Protein 5ZHH (pdb70)

Structure (mmCIF, N/CA/C/O backbone):
data_5ZHH
#
_entry.id   5ZHH
#
_cell.length_a   56.319
_cell.length_b   71.568
_cell.length_c   85.121
_cell.angle_alpha   111.860
_cell.angle_beta   101.420
_cell.angle_gamma   99.110
#
_symmetry.space_group_name_H-M   'P 1'
#
loop_
_entity.id
_entity.type
_entity.pdbx_description
1 polymer Inositol-1-monophosphatase
2 water water
#
loop_
_atom_site.group_PDB
_atom_site.id
_atom_site.type_symbol
_atom_site.label_atom_id
_atom_site.label_alt_id
_atom_site.label_comp_id
_atom_site.label_asym_id
_atom_site.label_entity_id
_atom_site.label_seq_id
_atom_site.pdbx_PDB_ins_code
_atom_site.Cartn_x
_atom_site.Cartn_y
_atom_site.Cartn_z
_atom_site.occupancy
_atom_site.B_iso_or_equiv
_atom_site.auth_seq_id
_atom_site.auth_comp_id
_atom_site.auth_asym_id
_atom_site.auth_atom_id
_atom_site.pdbx_PDB_model_num
ATOM 1 N N . THR A 1 2 ? -4.907 1.139 14.701 1.00 63.37 -1 THR A N 1
ATOM 2 C CA . THR A 1 2 ? -5.231 2.518 15.042 1.00 64.00 -1 THR A CA 1
ATOM 3 C C . THR A 1 2 ? -6.123 3.142 13.967 1.00 63.78 -1 THR A C 1
ATOM 4 O O . THR A 1 2 ? -7.295 3.441 14.228 1.00 65.16 -1 THR A O 1
ATOM 8 N N . ASN A 1 3 ? -5.575 3.404 12.781 1.00 63.54 0 ASN A N 1
ATOM 9 C CA . ASN A 1 3 ? -6.435 3.883 11.705 1.00 58.95 0 ASN A CA 1
ATOM 10 C C . ASN A 1 3 ? -7.513 2.848 11.410 1.00 48.49 0 ASN A C 1
ATOM 11 O O . ASN A 1 3 ? -8.711 3.147 11.463 1.00 41.67 0 ASN A O 1
ATOM 16 N N . LEU A 1 4 ? -7.101 1.595 11.200 1.00 42.23 1 LEU A N 1
ATOM 17 C CA . LEU A 1 4 ? -8.051 0.511 10.978 1.00 37.52 1 LEU A CA 1
ATOM 18 C C . LEU A 1 4 ? -8.800 0.163 12.257 1.00 35.43 1 LEU A C 1
ATOM 19 O O . LEU A 1 4 ? -9.947 -0.296 12.202 1.00 32.63 1 LEU A O 1
ATOM 24 N N . GLN A 1 5 ? -8.149 0.338 13.411 1.00 34.97 2 GLN A N 1
ATOM 25 C CA . GLN A 1 5 ? -8.801 0.062 14.687 1.00 32.07 2 GLN A CA 1
ATOM 26 C C . GLN A 1 5 ? -10.008 0.968 14.897 1.00 29.69 2 GLN A C 1
ATOM 27 O O . GLN A 1 5 ? -11.034 0.535 15.431 1.00 28.19 2 GLN A O 1
ATOM 33 N N . THR A 1 6 ? -9.905 2.231 14.479 1.00 30.87 3 THR A N 1
ATOM 34 C CA . THR A 1 6 ? -11.049 3.134 14.569 1.00 29.95 3 THR A CA 1
ATOM 35 C C . THR A 1 6 ? -12.206 2.637 13.709 1.00 31.12 3 THR A C 1
ATOM 36 O O . THR A 1 6 ? -13.362 2.636 14.152 1.00 29.81 3 THR A O 1
ATOM 40 N N . PHE A 1 7 ? -11.909 2.187 12.483 1.00 30.08 4 PHE A N 1
ATOM 41 C CA . PHE A 1 7 ? -12.946 1.611 11.635 1.00 28.74 4 PHE A CA 1
ATOM 42 C C . PHE A 1 7 ? -13.548 0.373 12.276 1.00 28.36 4 PHE A C 1
ATOM 43 O O . PHE A 1 7 ? -14.771 0.192 12.272 1.00 30.01 4 PHE A O 1
ATOM 51 N N . LEU A 1 8 ? -12.696 -0.482 12.844 1.00 27.37 5 LEU A N 1
ATOM 52 C CA . LEU A 1 8 ? -13.157 -1.726 13.449 1.00 25.67 5 LEU A CA 1
ATOM 53 C C . LEU A 1 8 ? -14.022 -1.468 14.679 1.00 26.64 5 LEU A C 1
ATOM 54 O O . LEU A 1 8 ? -15.005 -2.185 14.916 1.00 27.58 5 LEU A O 1
ATOM 59 N N . ASP A 1 9 ? -13.660 -0.464 15.484 1.00 27.82 6 ASP A N 1
ATOM 60 C CA . ASP A 1 9 ? -14.467 -0.113 16.649 1.00 27.60 6 ASP A CA 1
ATOM 61 C C . ASP A 1 9 ? -15.889 0.246 16.241 1.00 25.84 6 ASP A C 1
ATOM 62 O O . ASP A 1 9 ? -16.855 -0.167 16.889 1.00 27.34 6 ASP A O 1
ATOM 67 N N . ILE A 1 10 ? -16.033 1.057 15.189 1.00 26.79 7 ILE A N 1
ATOM 68 C CA . ILE A 1 10 ? -17.356 1.529 14.794 1.00 27.39 7 ILE A CA 1
ATOM 69 C C . ILE A 1 10 ? -18.152 0.411 14.131 1.00 27.22 7 ILE A C 1
ATOM 70 O O . ILE A 1 10 ? -19.361 0.269 14.358 1.00 28.62 7 ILE A O 1
ATOM 75 N N . ALA A 1 11 ? -17.497 -0.394 13.296 1.00 24.46 8 ALA A N 1
ATOM 76 C CA . ALA A 1 11 ? -18.194 -1.525 12.689 1.00 24.87 8 ALA A CA 1
ATOM 77 C C . ALA A 1 11 ? -18.686 -2.502 13.748 1.00 27.16 8 ALA A C 1
ATOM 78 O O . ALA A 1 11 ? -19.761 -3.097 13.599 1.00 27.04 8 ALA A O 1
ATOM 80 N N . THR A 1 12 ? -17.924 -2.670 14.829 1.00 26.71 9 THR A N 1
ATOM 81 C CA . THR A 1 12 ? -18.350 -3.566 15.899 1.00 25.92 9 THR A CA 1
ATOM 82 C C . THR A 1 12 ? -19.623 -3.052 16.562 1.00 27.61 9 THR A C 1
ATOM 83 O O . THR A 1 12 ? -20.584 -3.806 16.758 1.00 24.06 9 THR A O 1
ATOM 87 N N . GLU A 1 13 ? -19.657 -1.760 16.903 1.00 29.06 10 GLU A N 1
ATOM 88 C CA . GLU A 1 13 ? -20.851 -1.213 17.540 1.00 27.99 10 GLU A CA 1
ATOM 89 C C . GLU A 1 13 ? -22.038 -1.232 16.583 1.00 28.17 10 GLU A C 1
ATOM 90 O O . GLU A 1 13 ? -23.169 -1.509 16.995 1.00 27.50 10 GLU A O 1
ATOM 96 N N . ALA A 1 14 ? -21.797 -0.988 15.293 1.00 30.14 11 ALA A N 1
ATOM 97 C CA . ALA A 1 14 ? -22.884 -1.081 14.323 1.00 28.84 11 ALA A CA 1
ATOM 98 C C . ALA A 1 14 ? -23.427 -2.504 14.249 1.00 27.13 11 ALA A C 1
ATOM 99 O O . ALA A 1 14 ? -24.644 -2.711 14.191 1.00 27.36 11 ALA A O 1
ATOM 101 N N . ALA A 1 15 ? -22.539 -3.498 14.282 1.00 28.18 12 ALA A N 1
ATOM 102 C CA . ALA A 1 15 ? -22.972 -4.890 14.214 1.00 28.03 12 ALA A CA 1
ATOM 103 C C . ALA A 1 15 ? -23.753 -5.295 15.458 1.00 28.41 12 ALA A C 1
ATOM 104 O O . ALA A 1 15 ? -24.765 -6.002 15.361 1.00 28.66 12 ALA A O 1
ATOM 106 N N . LEU A 1 16 ? -23.287 -4.872 16.638 1.00 26.24 13 LEU A N 1
ATOM 107 C CA . LEU A 1 16 ? -23.979 -5.220 17.873 1.00 28.05 13 LEU A CA 1
ATOM 108 C C . LEU A 1 16 ? -25.330 -4.526 17.966 1.00 31.17 13 LEU A C 1
ATOM 109 O O . LEU A 1 16 ? -26.316 -5.132 18.403 1.00 31.25 13 LEU A O 1
ATOM 114 N N . ALA A 1 17 ? -25.393 -3.254 17.563 1.00 27.36 14 ALA A N 1
ATOM 115 C CA . ALA A 1 17 ? -26.661 -2.538 17.607 1.00 27.33 14 ALA A CA 1
ATOM 116 C C . ALA A 1 17 ? -27.668 -3.171 16.660 1.00 29.77 14 ALA A C 1
ATOM 117 O O . ALA A 1 17 ? -28.837 -3.370 17.021 1.00 30.89 14 ALA A O 1
ATOM 119 N N . ALA A 1 18 ? -27.226 -3.500 15.446 1.00 27.47 15 ALA A N 1
ATOM 120 C CA . ALA A 1 18 ? -28.107 -4.138 14.476 1.00 26.40 15 ALA A CA 1
ATOM 121 C C . ALA A 1 18 ? -28.492 -5.543 14.916 1.00 27.54 15 ALA A C 1
ATOM 122 O O . ALA A 1 18 ? -29.639 -5.962 14.727 1.00 32.37 15 ALA A O 1
ATOM 124 N N . GLY A 1 19 ? -27.549 -6.285 15.497 1.00 28.03 16 GLY A N 1
ATOM 125 C CA . GLY A 1 19 ? -27.871 -7.617 15.987 1.00 30.16 16 GLY A CA 1
ATOM 126 C C . GLY A 1 19 ? -28.963 -7.608 17.041 1.00 32.06 16 GLY A C 1
ATOM 127 O O . GLY A 1 19 ? -29.819 -8.497 17.073 1.00 32.78 16 GLY A O 1
ATOM 128 N N . ALA A 1 20 ? -28.954 -6.597 17.914 1.00 29.69 17 ALA A N 1
ATOM 129 C CA . ALA A 1 20 ? -29.993 -6.486 18.931 1.00 28.68 17 ALA A CA 1
ATOM 130 C C . ALA A 1 20 ? -31.360 -6.252 18.299 1.00 30.64 17 ALA A C 1
ATOM 131 O O . ALA A 1 20 ? -32.375 -6.767 18.783 1.00 35.01 17 ALA A O 1
ATOM 133 N N . VAL A 1 21 ? -31.410 -5.470 17.219 1.00 29.00 18 VAL A N 1
ATOM 134 C CA . VAL A 1 21 ? -32.666 -5.280 16.499 1.00 31.90 18 VAL A CA 1
ATOM 135 C C . VAL A 1 21 ? -33.160 -6.602 15.918 1.00 34.70 18 VAL A C 1
ATOM 136 O O . VAL A 1 21 ? -34.347 -6.936 16.024 1.00 34.90 18 VAL A O 1
ATOM 140 N N . LEU A 1 22 ? -32.263 -7.375 15.295 1.00 34.21 19 LEU A N 1
ATOM 141 C CA . LEU A 1 22 ? -32.665 -8.665 14.741 1.00 34.21 19 LEU A CA 1
ATOM 142 C C . LEU A 1 22 ? -33.166 -9.605 15.832 1.00 37.14 19 LEU A C 1
ATOM 143 O O . LEU A 1 22 ? -34.131 -10.351 15.622 1.00 37.81 19 LEU A O 1
ATOM 148 N N . GLN A 1 23 ? -32.514 -9.598 17.000 1.00 38.60 20 GLN A N 1
ATOM 149 C CA . GLN A 1 23 ? -32.981 -10.433 18.106 1.00 42.90 20 GLN A CA 1
ATOM 150 C C . GLN A 1 23 ? -34.347 -9.991 18.615 1.00 45.30 20 GLN A C 1
ATOM 151 O O . GLN A 1 23 ? -35.115 -10.816 19.120 1.00 46.31 20 GLN A O 1
ATOM 157 N N . GLY A 1 24 ? -34.626 -8.687 18.601 1.00 41.87 21 GLY A N 1
ATOM 158 C CA . GLY A 1 24 ? -35.950 -8.231 18.990 1.00 41.46 21 GLY A CA 1
ATOM 159 C C . GLY A 1 24 ? -37.047 -8.760 18.084 1.00 43.85 21 GLY A C 1
ATOM 160 O O . GLY A 1 24 ? -38.104 -9.185 18.554 1.00 46.37 21 GLY A O 1
ATOM 161 N N . TYR A 1 25 ? -36.813 -8.725 16.770 1.00 42.32 22 TYR A N 1
ATOM 162 C CA . TYR A 1 25 ? -37.801 -9.191 15.798 1.00 47.74 22 TYR A CA 1
ATOM 163 C C . TYR A 1 25 ? -37.976 -10.707 15.775 1.00 53.19 22 TYR A C 1
ATOM 164 O O . TYR A 1 25 ? -39.048 -11.194 15.397 1.00 55.35 22 TYR A O 1
ATOM 173 N N . LEU A 1 26 ? -36.954 -11.465 16.154 1.00 54.26 23 LEU A N 1
ATOM 174 C CA . LEU A 1 26 ? -36.963 -12.916 15.960 1.00 56.19 23 LEU A CA 1
ATOM 175 C C . LEU A 1 26 ? -38.008 -13.606 16.824 1.00 56.74 23 LEU A C 1
ATOM 176 O O . LEU A 1 26 ? -38.086 -13.367 18.035 1.00 58.79 23 LEU A O 1
ATOM 181 N N . VAL A 1 43 ? -39.671 -9.729 9.381 1.00 55.66 40 VAL A N 1
ATOM 182 C CA . VAL A 1 43 ? -38.668 -10.391 8.551 1.00 54.36 40 VAL A CA 1
ATOM 183 C C . VAL A 1 43 ? -38.232 -9.425 7.458 1.00 55.80 40 VAL A C 1
ATOM 184 O O . VAL A 1 43 ? -37.034 -9.160 7.288 1.00 55.32 40 VAL A O 1
ATOM 188 N N . THR A 1 44 ? -39.205 -8.914 6.699 1.00 57.21 41 THR A N 1
ATOM 189 C CA . THR A 1 44 ? -38.912 -7.808 5.795 1.00 56.59 41 THR A CA 1
ATOM 190 C C . THR A 1 44 ? -38.602 -6.549 6.594 1.00 53.68 41 THR A C 1
ATOM 191 O O . THR A 1 44 ? -37.639 -5.830 6.296 1.00 55.20 41 THR A O 1
ATOM 195 N N . ALA A 1 45 ? -39.395 -6.292 7.637 1.00 50.48 42 ALA A N 1
ATOM 196 C CA . ALA A 1 45 ? -39.127 -5.171 8.528 1.00 47.13 42 ALA A CA 1
ATOM 197 C C . ALA A 1 45 ? -37.826 -5.375 9.295 1.00 42.26 42 ALA A C 1
ATOM 198 O O . ALA A 1 45 ? -37.037 -4.436 9.439 1.00 43.30 42 ALA A O 1
ATOM 200 N N . ALA A 1 46 ? -37.582 -6.593 9.787 1.00 38.59 43 ALA A N 1
ATOM 201 C CA . ALA A 1 46 ? -36.368 -6.858 10.557 1.00 37.03 43 ALA A CA 1
ATOM 202 C C . ALA A 1 46 ? -35.123 -6.558 9.735 1.00 36.59 43 ALA A C 1
ATOM 203 O O . ALA A 1 46 ? -34.195 -5.887 10.205 1.00 36.70 43 ALA A O 1
ATOM 205 N N . ASP A 1 47 ? -35.100 -7.044 8.493 1.00 35.82 44 ASP A N 1
ATOM 206 C CA . ASP A 1 47 ? -33.990 -6.774 7.588 1.00 41.99 44 ASP A CA 1
ATOM 207 C C . ASP A 1 47 ? -33.828 -5.278 7.332 1.00 39.11 44 ASP A C 1
ATOM 208 O O . ASP A 1 47 ? -32.706 -4.754 7.302 1.00 34.24 44 ASP A O 1
ATOM 213 N N . LYS A 1 48 ? -34.938 -4.576 7.124 1.00 36.91 45 LYS A N 1
ATOM 214 C CA . LYS A 1 48 ? -34.875 -3.144 6.878 1.00 40.35 45 LYS A CA 1
ATOM 215 C C . LYS A 1 48 ? -34.516 -2.376 8.149 1.00 39.05 45 LYS A C 1
ATOM 216 O O . LYS A 1 48 ? -33.765 -1.399 8.094 1.00 37.57 45 LYS A O 1
ATOM 222 N N . ALA A 1 49 ? -35.024 -2.813 9.303 1.00 35.77 46 ALA A N 1
ATOM 223 C CA . ALA A 1 49 ? -34.705 -2.133 10.554 1.00 33.23 46 ALA A CA 1
ATOM 224 C C . ALA A 1 49 ? -33.229 -2.288 10.899 1.00 34.99 46 ALA A C 1
ATOM 225 O O . ALA A 1 49 ? -32.604 -1.362 11.431 1.00 32.97 46 ALA A O 1
ATOM 227 N N . SER A 1 50 ? -32.658 -3.457 10.609 1.00 33.86 47 SER A N 1
ATOM 228 C CA . SER A 1 50 ? -31.235 -3.666 10.850 1.00 31.87 47 SER A CA 1
ATOM 229 C C . SER A 1 50 ? -30.395 -2.746 9.974 1.00 30.93 47 SER A C 1
ATOM 230 O O . SER A 1 50 ? -29.450 -2.110 10.455 1.00 34.05 47 SER A O 1
ATOM 233 N N . GLU A 1 51 ? -30.751 -2.637 8.693 1.00 31.09 48 GLU A N 1
ATOM 234 C CA . GLU A 1 51 ? -29.997 -1.790 7.770 1.00 35.47 48 GLU A CA 1
ATOM 235 C C . GLU A 1 51 ? -30.022 -0.327 8.201 1.00 35.23 48 GLU A C 1
ATOM 236 O O . GLU A 1 51 ? -28.996 0.360 8.139 1.00 35.15 48 GLU A O 1
ATOM 242 N N . ALA A 1 52 ? -31.188 0.172 8.623 1.00 34.48 49 ALA A N 1
ATOM 243 C CA . ALA A 1 52 ? -31.280 1.563 9.062 1.00 36.02 49 ALA A CA 1
ATOM 244 C C . ALA A 1 52 ? -30.346 1.837 10.235 1.00 33.98 49 ALA A C 1
ATOM 245 O O . ALA A 1 52 ? -29.696 2.887 10.288 1.00 35.86 49 ALA A O 1
ATOM 247 N N . VAL A 1 53 ? -30.263 0.898 11.181 1.00 30.07 50 VAL A N 1
ATOM 248 C CA . VAL A 1 53 ? -29.362 1.051 12.322 1.00 33.12 50 VAL A CA 1
ATOM 249 C C . VAL A 1 53 ? -27.908 1.081 11.860 1.00 33.15 50 VAL A C 1
ATOM 250 O O . VAL A 1 53 ? -27.115 1.916 12.311 1.00 32.93 50 VAL A O 1
ATOM 254 N N . VAL A 1 54 ? -27.530 0.157 10.970 1.00 29.20 51 VAL A N 1
ATOM 255 C CA . VAL A 1 54 ? -26.149 0.112 10.486 1.00 29.45 51 VAL A CA 1
ATOM 256 C C . VAL A 1 54 ? -25.801 1.392 9.736 1.00 29.03 51 VAL A C 1
ATOM 257 O O . VAL A 1 54 ? -24.753 2.006 9.970 1.00 34.45 51 VAL A O 1
ATOM 261 N N . LEU A 1 55 ? -26.670 1.806 8.814 1.00 26.49 52 LEU A N 1
ATOM 262 C CA . LEU A 1 55 ? -26.378 2.980 7.998 1.00 31.07 52 LEU A CA 1
ATOM 263 C C . LEU A 1 55 ? -26.239 4.225 8.861 1.00 34.43 52 LEU A C 1
ATOM 264 O O . LEU A 1 55 ? -25.308 5.013 8.684 1.00 37.71 52 LEU A O 1
ATOM 269 N N . GLU A 1 56 ? -27.142 4.403 9.824 1.00 34.26 53 GLU A N 1
ATOM 270 C CA . GLU A 1 56 ? -27.085 5.599 10.655 1.00 35.21 53 GLU A CA 1
ATOM 271 C C . GLU A 1 56 ? -25.751 5.697 11.384 1.00 34.29 53 GLU A C 1
ATOM 272 O O . GLU A 1 56 ? -25.140 6.770 11.430 1.00 38.12 53 GLU A O 1
ATOM 278 N N . ILE A 1 57 ? -25.267 4.578 11.930 1.00 29.60 54 ILE A N 1
ATOM 279 C CA . ILE A 1 57 ? -24.015 4.596 12.680 1.00 31.90 54 ILE A CA 1
ATOM 280 C C . ILE A 1 57 ? -22.838 4.878 11.754 1.00 31.80 54 ILE A C 1
ATOM 281 O O . ILE A 1 57 ? -22.009 5.755 12.029 1.00 28.88 54 ILE A O 1
ATOM 286 N N . ILE A 1 58 ? -22.763 4.168 10.626 1.00 33.48 55 ILE A N 1
ATOM 287 C CA . ILE A 1 58 ? -21.607 4.313 9.750 1.00 33.28 55 ILE A CA 1
ATOM 288 C C . ILE A 1 58 ? -21.543 5.716 9.166 1.00 32.88 55 ILE A C 1
ATOM 289 O O . ILE A 1 58 ? -20.468 6.323 9.099 1.00 36.38 55 ILE A O 1
ATOM 294 N N . ARG A 1 59 ? -22.684 6.258 8.727 1.00 34.23 56 ARG A N 1
ATOM 295 C CA . ARG A 1 59 ? -22.650 7.575 8.096 1.00 41.32 56 ARG A CA 1
ATOM 296 C C . ARG A 1 59 ? -22.415 8.683 9.116 1.00 38.67 56 ARG A C 1
ATOM 297 O O . ARG A 1 59 ? -21.853 9.724 8.767 1.00 38.38 56 ARG A O 1
ATOM 305 N N . ARG A 1 60 ? -22.822 8.482 10.374 1.00 36.53 57 ARG A N 1
ATOM 306 C CA . ARG A 1 60 ? -22.574 9.505 11.391 1.00 38.48 57 ARG A CA 1
ATOM 307 C C . ARG A 1 60 ? -21.097 9.575 11.764 1.00 37.72 57 ARG A C 1
ATOM 308 O O . ARG A 1 60 ? -20.558 10.667 11.982 1.00 36.87 57 ARG A O 1
ATOM 316 N N . HIS A 1 61 ? -20.428 8.425 11.853 1.00 35.68 58 HIS A N 1
ATOM 317 C CA . HIS A 1 61 ? -19.010 8.430 12.189 1.00 33.81 58 HIS A CA 1
ATOM 318 C C . HIS A 1 61 ? -18.135 8.714 10.974 1.00 36.61 58 HIS A C 1
ATOM 319 O O . HIS A 1 61 ? -17.104 9.385 11.107 1.00 36.13 58 HIS A O 1
ATOM 326 N N . PHE A 1 62 ? -18.530 8.239 9.792 1.00 35.76 59 PHE A N 1
ATOM 327 C CA . PHE A 1 62 ? -17.728 8.369 8.574 1.00 37.91 59 PHE A CA 1
ATOM 328 C C . PHE A 1 62 ? -18.587 8.959 7.458 1.00 39.39 59 PHE A C 1
ATOM 329 O O . PHE A 1 62 ? -18.905 8.285 6.471 1.00 38.08 59 PHE A O 1
ATOM 337 N N . PRO A 1 63 ? -18.927 10.246 7.555 1.00 43.05 60 PRO A N 1
ATOM 338 C CA . PRO A 1 63 ? -19.833 10.843 6.553 1.00 43.43 60 PRO A CA 1
ATOM 339 C C . PRO A 1 63 ? -19.287 10.852 5.136 1.00 43.70 60 PRO A C 1
ATOM 340 O O . PRO A 1 63 ? -20.083 10.923 4.192 1.00 40.73 60 PRO A O 1
ATOM 344 N N . GLN A 1 64 ? -17.969 10.788 4.952 1.00 46.46 61 GLN A N 1
ATOM 345 C CA . GLN A 1 64 ? -17.368 10.835 3.623 1.00 50.27 61 GLN A CA 1
ATOM 346 C C . GLN A 1 64 ? -17.187 9.460 2.990 1.00 46.83 61 GLN A C 1
ATOM 347 O O . GLN A 1 64 ? -16.763 9.380 1.832 1.00 45.03 61 GLN A O 1
ATOM 353 N N . HIS A 1 65 ? -17.479 8.382 3.711 1.00 43.05 62 HIS A N 1
ATOM 354 C CA . HIS A 1 65 ? -17.334 7.053 3.139 1.00 40.57 62 HIS A CA 1
ATOM 355 C C . HIS A 1 65 ? -18.548 6.705 2.278 1.00 38.66 62 HIS A C 1
ATOM 356 O O . HIS A 1 65 ? -19.639 7.253 2.449 1.00 40.10 62 HIS A O 1
ATOM 363 N N . SER A 1 66 ? -18.354 5.761 1.361 1.00 34.37 63 SER A N 1
ATOM 364 C CA . SER A 1 66 ? -19.434 5.269 0.516 1.00 36.37 63 SER A CA 1
ATOM 365 C C . SER A 1 66 ? -19.928 3.924 1.038 1.00 36.59 63 SER A C 1
ATOM 366 O O . SER A 1 66 ? -19.207 3.198 1.728 1.00 37.21 63 SER A O 1
ATOM 369 N N . ILE A 1 67 ? -21.182 3.608 0.710 1.00 36.52 64 ILE A N 1
ATOM 370 C CA . ILE A 1 67 ? -21.853 2.401 1.185 1.00 37.24 64 ILE A CA 1
ATOM 371 C C . ILE A 1 67 ? -22.310 1.553 0.005 1.00 38.56 64 ILE A C 1
ATOM 372 O O . ILE A 1 67 ? -22.826 2.083 -0.986 1.00 35.91 64 ILE A O 1
ATOM 377 N N . LEU A 1 68 ? -22.085 0.241 0.099 1.00 37.00 65 LEU A N 1
ATOM 378 C CA . LEU A 1 68 ? -22.665 -0.746 -0.808 1.00 41.70 65 LEU A CA 1
ATOM 379 C C . LEU A 1 68 ? -23.580 -1.682 -0.022 1.00 46.25 65 LEU A C 1
ATOM 380 O O . LEU A 1 68 ? -23.142 -2.308 0.951 1.00 41.88 65 LEU A O 1
ATOM 385 N N . ALA A 1 69 ? -24.836 -1.802 -0.455 1.00 48.13 66 ALA A N 1
ATOM 386 C CA . ALA A 1 69 ? -25.771 -2.730 0.171 1.00 51.39 66 ALA A CA 1
ATOM 387 C C . ALA A 1 69 ? -26.827 -3.139 -0.845 1.00 54.24 66 ALA A C 1
ATOM 388 O O . ALA A 1 69 ? -27.086 -2.428 -1.819 1.00 55.07 66 ALA A O 1
ATOM 390 N N . GLU A 1 70 ? -27.444 -4.298 -0.605 1.00 56.13 67 GLU A N 1
ATOM 391 C CA . GLU A 1 70 ? -28.427 -4.816 -1.553 1.00 59.81 67 GLU A CA 1
ATOM 392 C C . GLU A 1 70 ? -29.665 -3.928 -1.618 1.00 63.12 67 GLU A C 1
ATOM 393 O O . GLU A 1 70 ? -30.107 -3.545 -2.708 1.00 64.31 67 GLU A O 1
ATOM 399 N N . GLU A 1 71 ? -30.242 -3.593 -0.464 1.00 64.18 68 GLU A N 1
ATOM 400 C CA . GLU A 1 71 ? -31.517 -2.881 -0.450 1.00 67.84 68 GLU A CA 1
ATOM 401 C C . GLU A 1 71 ? -31.332 -1.389 -0.710 1.00 66.34 68 GLU A C 1
ATOM 402 O O . GLU A 1 71 ? -31.904 -0.835 -1.656 1.00 65.60 68 GLU A O 1
ATOM 408 N N . SER A 1 72 ? -30.529 -0.723 0.121 1.00 65.75 69 SER A N 1
ATOM 409 C CA . SER A 1 72 ? -30.288 0.704 -0.052 1.00 65.63 69 SER A CA 1
ATOM 410 C C . SER A 1 72 ? -29.479 1.015 -1.302 1.00 64.30 69 SER A C 1
ATOM 411 O O . SER A 1 72 ? -29.428 2.179 -1.712 1.00 66.18 69 SER A O 1
ATOM 414 N N . GLY A 1 73 ? -28.857 0.013 -1.915 1.00 62.71 70 GLY A N 1
ATOM 415 C CA . GLY A 1 73 ? -28.152 0.214 -3.163 1.00 61.73 70 GLY A CA 1
ATOM 416 C C . GLY A 1 73 ? -26.774 0.818 -3.002 1.00 61.01 70 GLY A C 1
ATOM 417 O O . GLY A 1 73 ? -26.037 0.490 -2.066 1.00 59.41 70 GLY A O 1
ATOM 418 N N . LYS A 1 74 ? -26.420 1.712 -3.920 1.00 61.66 71 LYS A N 1
ATOM 419 C CA . LYS A 1 74 ? -25.105 2.334 -3.951 1.00 62.24 71 LYS A CA 1
ATOM 420 C C . LYS A 1 74 ? -25.213 3.760 -3.435 1.00 62.68 71 LYS A C 1
ATOM 421 O O . LYS A 1 74 ? -25.911 4.588 -4.027 1.00 64.85 71 LYS A O 1
ATOM 427 N N . LEU A 1 75 ? -24.510 4.042 -2.349 1.00 59.84 72 LEU A N 1
ATOM 428 C CA . LEU A 1 75 ? -24.533 5.339 -1.690 1.00 60.52 72 LEU A CA 1
ATOM 429 C C . LEU A 1 75 ? -23.164 5.991 -1.810 1.00 58.49 72 LEU A C 1
ATOM 430 O O . LEU A 1 75 ? -22.171 5.459 -1.300 1.00 54.49 72 LEU A O 1
ATOM 435 N N . GLY A 1 76 ? -23.121 7.157 -2.443 1.00 57.81 73 GLY A N 1
ATOM 436 C CA . GLY A 1 76 ? -21.865 7.804 -2.744 1.00 57.16 73 GLY A CA 1
ATOM 437 C C . GLY A 1 76 ? -21.180 7.125 -3.910 1.00 55.91 73 GLY A C 1
ATOM 438 O O . GLY A 1 76 ? -21.578 6.055 -4.376 1.00 51.69 73 GLY A O 1
ATOM 439 N N . ASN A 1 77 ? -20.129 7.775 -4.402 1.00 58.67 74 ASN A N 1
ATOM 440 C CA . ASN A 1 77 ? -19.393 7.232 -5.534 1.00 59.38 74 ASN A CA 1
ATOM 441 C C . ASN A 1 77 ? -18.776 5.892 -5.155 1.00 55.34 74 ASN A C 1
ATOM 442 O O . ASN A 1 77 ? -18.157 5.751 -4.094 1.00 50.80 74 ASN A O 1
ATOM 447 N N . GLN A 1 78 ? -18.975 4.895 -6.014 1.00 52.95 75 GLN A N 1
ATOM 448 C CA . GLN A 1 78 ? -18.547 3.543 -5.691 1.00 50.63 75 GLN A CA 1
ATOM 449 C C . GLN A 1 78 ? -17.063 3.309 -5.939 1.00 48.71 75 GLN A C 1
ATOM 450 O O . GLN A 1 78 ? -16.561 2.238 -5.586 1.00 47.57 75 GLN A O 1
ATOM 456 N N . ASP A 1 79 ? -16.354 4.275 -6.524 1.00 47.33 76 ASP A N 1
ATOM 457 C CA . ASP A 1 79 ? -14.903 4.222 -6.632 1.00 48.33 76 ASP A CA 1
ATOM 458 C C . ASP A 1 79 ? -14.209 4.946 -5.483 1.00 47.07 76 ASP A C 1
ATOM 459 O O . ASP A 1 79 ? -12.989 5.136 -5.532 1.00 45.38 76 ASP A O 1
ATOM 464 N N . ASN A 1 80 ? -14.969 5.358 -4.466 1.00 46.33 77 ASN A N 1
ATOM 465 C CA . ASN A 1 80 ? -14.417 5.988 -3.273 1.00 47.46 77 ASN A CA 1
ATOM 466 C C . ASN A 1 80 ? -13.329 5.114 -2.665 1.00 44.95 77 ASN A C 1
ATOM 467 O O . ASN A 1 80 ? -13.372 3.883 -2.744 1.00 43.31 77 ASN A O 1
ATOM 472 N N . GLU A 1 81 ? -12.341 5.767 -2.052 1.00 44.23 78 GLU A N 1
ATOM 473 C CA . GLU A 1 81 ? -11.316 5.026 -1.330 1.00 42.55 78 GLU A CA 1
ATOM 474 C C . GLU A 1 81 ? -11.939 4.122 -0.272 1.00 39.30 78 GLU A C 1
ATOM 475 O O . GLU A 1 81 ? -11.480 2.995 -0.062 1.00 39.88 78 GLU A O 1
ATOM 481 N N . TYR A 1 82 ? -12.994 4.591 0.391 1.00 40.41 79 TYR A N 1
ATOM 482 C CA . TYR A 1 82 ? -13.656 3.840 1.451 1.00 36.98 79 TYR A CA 1
ATOM 483 C C . TYR A 1 82 ? -15.047 3.428 0.994 1.00 34.22 79 TYR A C 1
ATOM 484 O O . TYR A 1 82 ? -15.882 4.284 0.679 1.00 34.17 79 TYR A O 1
ATOM 493 N N . LEU A 1 83 ? -15.295 2.122 0.971 1.00 32.89 80 LEU A N 1
ATOM 494 C CA . LEU A 1 83 ? -16.578 1.574 0.548 1.00 31.97 80 LEU A CA 1
ATOM 495 C C . LEU A 1 83 ? -16.968 0.477 1.522 1.00 29.85 80 LEU A C 1
ATOM 496 O O . LEU A 1 83 ? -16.276 -0.542 1.616 1.00 30.80 80 LEU A O 1
ATOM 501 N N . TRP A 1 84 ? -18.078 0.678 2.231 1.00 29.67 81 TRP A N 1
ATOM 502 C CA . TRP A 1 84 ? -18.580 -0.304 3.183 1.00 29.97 81 TRP A CA 1
ATOM 503 C C . TRP A 1 84 ? -19.526 -1.256 2.464 1.00 32.08 81 TRP A C 1
ATOM 504 O O . TRP A 1 84 ? -20.435 -0.818 1.751 1.00 34.58 81 TRP A O 1
ATOM 515 N N . ALA A 1 85 ? -19.291 -2.552 2.627 1.00 30.07 82 ALA A N 1
ATOM 516 C CA . ALA A 1 85 ? -20.133 -3.597 2.051 1.00 30.22 82 ALA A CA 1
ATOM 517 C C . ALA A 1 85 ? -20.940 -4.202 3.194 1.00 29.94 82 ALA A C 1
ATOM 518 O O . ALA A 1 85 ? -20.385 -4.914 4.042 1.00 30.31 82 ALA A O 1
ATOM 520 N N . ILE A 1 86 ? -22.240 -3.904 3.217 1.00 28.41 83 ILE A N 1
ATOM 521 C CA . ILE A 1 86 ? -23.115 -4.161 4.361 1.00 32.08 83 ILE A CA 1
ATOM 522 C C . ILE A 1 86 ? -24.140 -5.224 3.985 1.00 28.84 83 ILE A C 1
ATOM 523 O O . ILE A 1 86 ? -24.872 -5.058 3.003 1.00 30.55 83 ILE A O 1
ATOM 528 N N . ASP A 1 87 ? -24.227 -6.291 4.782 1.00 29.91 84 ASP A N 1
ATOM 529 C CA . ASP A 1 87 ? -25.412 -7.145 4.749 1.00 31.19 84 ASP A CA 1
ATOM 530 C C . ASP A 1 87 ? -26.124 -7.037 6.089 1.00 28.04 84 ASP A C 1
ATOM 531 O O . ASP A 1 87 ? -25.626 -7.572 7.095 1.00 26.83 84 ASP A O 1
ATOM 536 N N . PRO A 1 88 ? -27.277 -6.364 6.160 1.00 24.45 85 PRO A N 1
ATOM 537 C CA . PRO A 1 88 ? -27.963 -6.224 7.452 1.00 27.90 85 PRO A CA 1
ATOM 538 C C . PRO A 1 88 ? -28.554 -7.526 7.960 1.00 28.73 85 PRO A C 1
ATOM 539 O O . PRO A 1 88 ? -28.912 -7.604 9.141 1.00 28.20 85 PRO A O 1
ATOM 543 N N . LEU A 1 89 ? -28.689 -8.538 7.100 1.00 28.53 86 LEU A N 1
ATOM 544 C CA . LEU A 1 89 ? -29.244 -9.827 7.514 1.00 29.20 86 LEU A CA 1
ATOM 545 C C . LEU A 1 89 ? -28.829 -10.854 6.454 1.00 28.67 86 LEU A C 1
ATOM 546 O O . LEU A 1 89 ? -29.543 -11.069 5.475 1.00 28.33 86 LEU A O 1
ATOM 551 N N . ASP A 1 90 ? -27.668 -11.468 6.663 1.00 26.87 87 ASP A N 1
ATOM 552 C CA . ASP A 1 90 ? -27.245 -12.581 5.822 1.00 30.52 87 ASP A CA 1
ATOM 553 C C . ASP A 1 90 ? -27.888 -13.855 6.350 1.00 30.65 87 ASP A C 1
ATOM 554 O O . ASP A 1 90 ? -27.897 -14.091 7.561 1.00 32.77 87 ASP A O 1
ATOM 559 N N . GLY A 1 91 ? -28.454 -14.656 5.454 1.00 28.34 88 GLY A N 1
ATOM 560 C CA . GLY A 1 91 ? -29.183 -15.840 5.865 1.00 26.69 88 GLY A CA 1
ATOM 561 C C . GLY A 1 91 ? -30.670 -15.567 5.989 1.00 28.43 88 GLY A C 1
ATOM 562 O O . GLY A 1 91 ? -31.297 -15.956 6.976 1.00 30.39 88 GLY A O 1
ATOM 563 N N . THR A 1 92 ? -31.247 -14.890 4.993 1.00 33.09 89 THR A N 1
ATOM 564 C CA . THR A 1 92 ? -32.638 -14.459 5.105 1.00 35.59 89 THR A CA 1
ATOM 565 C C . THR A 1 92 ? -33.596 -15.645 5.127 1.00 31.17 89 THR A C 1
ATOM 566 O O . THR A 1 92 ? -34.580 -15.628 5.870 1.00 28.90 89 THR A O 1
ATOM 570 N N . THR A 1 93 ? -33.346 -16.669 4.301 1.00 31.61 90 THR A N 1
ATOM 571 C CA . THR A 1 93 ? -34.175 -17.872 4.341 1.00 31.21 90 THR A CA 1
ATOM 572 C C . THR A 1 93 ? -34.136 -18.517 5.722 1.00 29.36 90 THR A C 1
ATOM 573 O O . THR A 1 93 ? -35.181 -18.869 6.287 1.00 28.50 90 THR A O 1
ATOM 577 N N . ASN A 1 94 ? -32.931 -18.670 6.287 1.00 27.32 91 ASN A N 1
ATOM 578 C CA . ASN A 1 94 ? -32.785 -19.186 7.648 1.00 27.18 91 ASN A CA 1
ATOM 579 C C . ASN A 1 94 ? -33.564 -18.338 8.646 1.00 29.34 91 ASN A C 1
ATOM 580 O O . ASN A 1 94 ? -34.267 -18.866 9.516 1.00 29.68 91 ASN A O 1
ATOM 585 N N . TYR A 1 95 ? -33.418 -17.016 8.555 1.00 30.35 92 TYR A N 1
ATOM 586 C CA . TYR A 1 95 ? -34.088 -16.133 9.504 1.00 30.55 92 TYR A CA 1
ATOM 587 C C . TYR A 1 95 ? -35.598 -16.303 9.439 1.00 29.51 92 TYR A C 1
ATOM 588 O O . TYR A 1 95 ? -36.263 -16.397 10.477 1.00 29.47 92 TYR A O 1
ATOM 597 N N . ALA A 1 96 ? -36.152 -16.373 8.224 1.00 29.52 93 ALA A N 1
ATOM 598 C CA . ALA A 1 96 ? -37.592 -16.554 8.064 1.00 32.10 93 ALA A CA 1
ATOM 599 C C . ALA A 1 96 ? -38.079 -17.842 8.720 1.00 33.69 93 ALA A C 1
ATOM 600 O O . ALA A 1 96 ? -39.220 -17.905 9.192 1.00 34.61 93 ALA A O 1
ATOM 602 N N . HIS A 1 97 ? -37.240 -18.874 8.758 1.00 31.66 94 HIS A N 1
ATOM 603 C CA . HIS A 1 97 ? -37.589 -20.146 9.377 1.00 31.92 94 HIS A CA 1
ATOM 604 C C . HIS A 1 97 ? -37.098 -20.256 10.817 1.00 30.95 94 HIS A C 1
ATOM 605 O O . HIS A 1 97 ? -37.320 -21.289 11.458 1.00 28.35 94 HIS A O 1
ATOM 612 N N . GLN A 1 98 ? -36.445 -19.213 11.339 1.00 31.50 95 GLN A N 1
ATOM 613 C CA . GLN A 1 98 ? -35.728 -19.270 12.617 1.00 34.79 95 GLN A CA 1
ATOM 614 C C . GLN A 1 98 ? -34.691 -20.383 12.641 1.00 31.96 95 GLN A C 1
ATOM 615 O O . GLN A 1 98 ? -34.387 -20.929 13.701 1.00 32.75 95 GLN A O 1
ATOM 621 N N . TYR A 1 99 ? -34.148 -20.730 11.482 1.00 27.53 96 TYR A N 1
ATOM 622 C CA . TYR A 1 99 ? -33.018 -21.646 11.443 1.00 28.77 96 TYR A CA 1
ATOM 623 C C . TYR A 1 99 ? -31.805 -20.884 11.957 1.00 32.70 96 TYR A C 1
ATOM 624 O O . TYR A 1 99 ? -31.501 -19.803 11.434 1.00 31.81 96 TYR A O 1
ATOM 633 N N . PRO A 1 100 ? -31.119 -21.370 12.969 1.00 37.31 97 PRO A N 1
ATOM 634 C CA . PRO A 1 100 ? -30.111 -20.555 13.685 1.00 38.99 97 PRO A CA 1
ATOM 635 C C . PRO A 1 100 ? -28.773 -20.461 12.959 1.00 37.09 97 PRO A C 1
ATOM 636 O O . PRO A 1 100 ? -27.752 -20.999 13.390 1.00 38.83 97 PRO A O 1
ATOM 640 N N . ALA A 1 101 ? -28.768 -19.764 11.813 1.00 31.93 98 ALA A N 1
ATOM 641 C CA . ALA A 1 101 ? -27.533 -19.467 11.079 1.00 29.32 98 ALA A CA 1
ATOM 642 C C . ALA A 1 101 ? -27.800 -18.209 10.248 1.00 26.79 98 ALA A C 1
ATOM 643 O O . ALA A 1 101 ? -28.087 -18.262 9.049 1.00 27.19 98 ALA A O 1
ATOM 645 N N . PHE A 1 102 ? -27.738 -17.059 10.917 1.00 25.18 99 PHE A N 1
ATOM 646 C CA . PHE A 1 102 ? -27.882 -15.770 10.259 1.00 27.02 99 PHE A CA 1
ATOM 647 C C . PHE A 1 102 ? -27.072 -14.751 11.049 1.00 27.45 99 PHE A C 1
ATOM 648 O O . PHE A 1 102 ? -26.730 -14.974 12.214 1.00 27.56 99 PHE A O 1
ATOM 656 N N . CYS A 1 103 ? -26.765 -13.628 10.406 1.00 26.09 100 CYS A N 1
ATOM 657 C CA . CYS A 1 103 ? -25.840 -12.680 11.006 1.00 24.91 100 CYS A CA 1
ATOM 658 C C . CYS A 1 103 ? -25.953 -11.337 10.305 1.00 24.77 100 CYS A C 1
ATOM 659 O O . CYS A 1 103 ? -26.582 -11.208 9.254 1.00 26.76 100 CYS A O 1
ATOM 662 N N . VAL A 1 104 ? -25.323 -10.337 10.918 1.00 23.15 101 VAL A N 1
ATOM 663 C CA . VAL A 1 104 ? -25.038 -9.052 10.295 1.00 24.40 101 VAL A CA 1
ATOM 664 C C . VAL A 1 104 ? -23.589 -9.102 9.839 1.00 26.09 101 VAL A C 1
ATOM 665 O O . VAL A 1 104 ? -22.717 -9.562 10.589 1.00 26.43 101 VAL A O 1
ATOM 669 N N . SER A 1 105 ? -23.326 -8.666 8.606 1.00 26.39 102 SER A N 1
ATOM 670 C CA . SER A 1 105 ? -21.972 -8.644 8.058 1.00 25.73 102 SER A CA 1
ATOM 671 C C . SER A 1 105 ? -21.643 -7.214 7.657 1.00 27.89 102 SER A C 1
ATOM 672 O O . SER A 1 105 ? -22.376 -6.608 6.870 1.00 29.59 102 SER A O 1
ATOM 675 N N . ILE A 1 106 ? -20.544 -6.680 8.194 1.00 26.02 103 ILE A N 1
ATOM 676 C CA . ILE A 1 106 ? -20.119 -5.304 7.940 1.00 25.13 103 ILE A CA 1
ATOM 677 C C . ILE A 1 106 ? -18.651 -5.335 7.539 1.00 25.43 103 ILE A C 1
ATOM 678 O O . ILE A 1 106 ? -17.779 -5.578 8.382 1.00 26.79 103 ILE A O 1
ATOM 683 N N . GLY A 1 107 ? -18.369 -5.081 6.267 1.00 27.06 104 GLY A N 1
ATOM 684 C CA . GLY A 1 107 ? -17.010 -5.095 5.765 1.00 24.12 104 GLY A CA 1
ATOM 685 C C . GLY A 1 107 ? -16.652 -3.761 5.144 1.00 27.95 104 GLY A C 1
ATOM 686 O O . GLY A 1 107 ? -17.511 -3.054 4.613 1.00 31.32 104 GLY A O 1
ATOM 687 N N . LEU A 1 108 ? -15.373 -3.413 5.223 1.00 25.33 105 LEU A N 1
ATOM 688 C CA . LEU A 1 108 ? -14.877 -2.179 4.633 1.00 26.81 105 LEU A CA 1
ATOM 689 C C . LEU A 1 108 ? -13.856 -2.530 3.566 1.00 30.30 105 LEU A C 1
ATOM 690 O O . LEU A 1 108 ? -12.875 -3.229 3.848 1.00 28.45 105 LEU A O 1
ATOM 695 N N . LEU A 1 109 ? -14.095 -2.041 2.349 1.00 30.92 106 LEU A N 1
ATOM 696 C CA . LEU A 1 109 ? -13.143 -2.108 1.250 1.00 34.41 106 LEU A CA 1
ATOM 697 C C . LEU A 1 109 ? -12.356 -0.804 1.201 1.00 36.77 106 LEU A C 1
ATOM 698 O O . LEU A 1 109 ? -12.945 0.284 1.166 1.00 34.91 106 LEU A O 1
ATOM 703 N N . ILE A 1 110 ? -11.034 -0.911 1.223 1.00 37.48 107 ILE A N 1
ATOM 704 C CA . ILE A 1 110 ? -10.151 0.233 1.039 1.00 37.70 107 ILE A CA 1
ATOM 705 C C . ILE A 1 110 ? -9.475 0.061 -0.315 1.00 40.57 107 ILE A C 1
ATOM 706 O O . ILE A 1 110 ? -8.706 -0.890 -0.523 1.00 35.80 107 ILE A O 1
ATOM 711 N N . ASN A 1 111 ? -9.795 0.962 -1.246 1.00 42.10 108 ASN A N 1
ATOM 712 C CA . ASN A 1 111 ? -9.350 0.853 -2.632 1.00 42.91 108 ASN A CA 1
ATOM 713 C C . ASN A 1 111 ? -9.724 -0.513 -3.203 1.00 41.92 108 ASN A C 1
ATOM 714 O O . ASN A 1 111 ? -8.946 -1.152 -3.915 1.00 40.07 108 ASN A O 1
ATOM 719 N N . GLY A 1 112 ? -10.942 -0.957 -2.888 1.00 39.05 109 GLY A N 1
ATOM 720 C CA . GLY A 1 112 ? -11.478 -2.207 -3.388 1.00 39.23 109 GLY A CA 1
ATOM 721 C C . GLY A 1 112 ? -10.954 -3.471 -2.749 1.00 37.85 109 GLY A C 1
ATOM 722 O O . GLY A 1 112 ? -11.220 -4.561 -3.261 1.00 36.48 109 GLY A O 1
ATOM 723 N N . VAL A 1 113 ? -10.220 -3.367 -1.631 1.00 36.73 110 VAL A N 1
ATOM 724 C CA . VAL A 1 113 ? -9.612 -4.511 -0.970 1.00 38.47 110 VAL A CA 1
ATOM 725 C C . VAL A 1 113 ? -10.224 -4.651 0.410 1.00 36.87 110 VAL A C 1
ATOM 726 O O . VAL A 1 113 ? -10.279 -3.675 1.160 1.00 38.71 110 VAL A O 1
ATOM 730 N N . PRO A 1 114 ? -10.695 -5.842 0.799 1.00 33.40 111 PRO A N 1
ATOM 731 C CA . PRO A 1 114 ? -11.243 -6.023 2.153 1.00 32.20 111 PRO A CA 1
ATOM 732 C C . PRO A 1 114 ? -10.183 -5.794 3.223 1.00 31.28 111 PRO A C 1
ATOM 733 O O . PRO A 1 114 ? -9.120 -6.417 3.211 1.00 31.49 111 PRO A O 1
ATOM 737 N N . GLN A 1 115 ? -10.479 -4.891 4.160 1.00 30.27 112 GLN A N 1
ATOM 738 C CA . GLN A 1 115 ? -9.520 -4.536 5.202 1.00 29.73 112 GLN A CA 1
ATOM 739 C C . GLN A 1 115 ? -10.090 -4.530 6.611 1.00 31.11 112 GLN A C 1
ATOM 740 O O . GLN A 1 115 ? -9.304 -4.605 7.567 1.00 30.55 112 GLN A O 1
ATOM 746 N N . VAL A 1 116 ? -11.403 -4.399 6.783 1.00 30.12 113 VAL A N 1
ATOM 747 C CA . VAL A 1 116 ? -12.041 -4.453 8.095 1.00 32.21 113 VAL A CA 1
ATOM 748 C C . VAL A 1 116 ? -13.283 -5.317 7.982 1.00 32.35 113 VAL A C 1
ATOM 749 O O . VAL A 1 116 ? -14.067 -5.169 7.039 1.00 32.22 113 VAL A O 1
ATOM 753 N N . GLY A 1 117 ? -13.479 -6.201 8.956 1.00 28.65 114 GLY A N 1
ATOM 754 C CA . GLY A 1 117 ? -14.643 -7.061 8.918 1.00 29.27 114 GLY A CA 1
ATOM 755 C C . GLY A 1 117 ? -15.219 -7.383 10.279 1.00 29.60 114 GLY A C 1
ATOM 756 O O . GLY A 1 117 ? -14.485 -7.720 11.214 1.00 28.45 114 GLY A O 1
ATOM 757 N N . VAL A 1 118 ? -16.536 -7.262 10.404 1.00 26.48 115 VAL A N 1
ATOM 758 C CA . VAL A 1 118 ? -17.256 -7.696 11.593 1.00 24.31 115 VAL A CA 1
ATOM 759 C C . VAL A 1 118 ? -18.439 -8.542 11.154 1.00 24.35 115 VAL A C 1
ATOM 760 O O . VAL A 1 118 ? -19.210 -8.134 10.278 1.00 26.20 115 VAL A O 1
ATOM 764 N N . ILE A 1 119 ? -18.576 -9.720 11.758 1.00 24.31 116 ILE A N 1
ATOM 765 C CA . ILE A 1 119 ? -19.692 -10.625 11.508 1.00 23.75 116 ILE A CA 1
ATOM 766 C C . ILE A 1 119 ? -20.271 -11.010 12.857 1.00 25.73 116 ILE A C 1
ATOM 767 O O . ILE A 1 119 ? -19.551 -11.532 13.717 1.00 26.61 116 ILE A O 1
ATOM 772 N N . TYR A 1 120 ? -21.557 -10.739 13.055 1.00 23.95 117 TYR A N 1
ATOM 773 C CA . TYR A 1 120 ? -22.195 -10.955 14.346 1.00 25.07 117 TYR A CA 1
ATOM 774 C C . TYR A 1 120 ? -23.415 -11.845 14.176 1.00 25.13 117 TYR A C 1
ATOM 775 O O . TYR A 1 120 ? -24.368 -11.474 13.483 1.00 24.86 117 TYR A O 1
ATOM 784 N N . ASP A 1 121 ? -23.368 -13.016 14.801 1.00 25.54 118 ASP A N 1
ATOM 785 C CA . ASP A 1 121 ? -24.466 -13.964 14.949 1.00 27.13 118 ASP A CA 1
ATOM 786 C C . ASP A 1 121 ? -25.195 -13.610 16.237 1.00 26.00 118 ASP A C 1
ATOM 787 O O . ASP A 1 121 ? -24.709 -13.949 17.319 1.00 25.91 118 ASP A O 1
ATOM 792 N N . PRO A 1 122 ? -26.346 -12.930 16.175 1.00 27.48 119 PRO A N 1
ATOM 793 C CA . PRO A 1 122 ? -27.008 -12.507 17.418 1.00 30.77 119 PRO A CA 1
ATOM 794 C C . PRO A 1 122 ? -27.747 -13.625 18.131 1.00 33.87 119 PRO A C 1
ATOM 795 O O . PRO A 1 122 ? -28.030 -13.480 19.328 1.00 36.13 119 PRO A O 1
ATOM 799 N N . PHE A 1 123 ? -28.063 -14.727 17.444 1.00 36.04 120 PHE A N 1
ATOM 800 C CA . PHE A 1 123 ? -28.771 -15.827 18.094 1.00 35.21 120 PHE A CA 1
ATOM 801 C C . PHE A 1 123 ? -27.851 -16.602 19.026 1.00 34.16 120 PHE A C 1
ATOM 802 O O . PHE A 1 123 ? -28.250 -16.958 20.140 1.00 35.68 120 PHE A O 1
ATOM 810 N N . HIS A 1 124 ? -26.619 -16.872 18.591 1.00 31.18 121 HIS A N 1
ATOM 811 C CA . HIS A 1 124 ? -25.616 -17.536 19.415 1.00 30.79 121 HIS A CA 1
ATOM 812 C C . HIS A 1 124 ? -24.683 -16.553 20.102 1.00 30.57 121 HIS A C 1
ATOM 813 O O . HIS A 1 124 ? -23.791 -16.978 20.848 1.00 29.60 121 HIS A O 1
ATOM 820 N N . ASP A 1 125 ? -24.854 -15.259 19.843 1.00 27.95 122 ASP A N 1
ATOM 821 C CA . ASP A 1 125 ? -24.007 -14.207 20.392 1.00 27.56 122 ASP A CA 1
ATOM 822 C C . ASP A 1 125 ? -22.528 -14.494 20.120 1.00 28.75 122 ASP A C 1
ATOM 823 O O . ASP A 1 125 ? -21.701 -14.595 21.028 1.00 33.78 122 ASP A O 1
ATOM 828 N N . GLU A 1 126 ? -22.203 -14.643 18.840 1.00 26.66 123 GLU A N 1
ATOM 829 C CA . GLU A 1 126 ? -20.825 -14.841 18.410 1.00 26.30 123 GLU A CA 1
ATOM 830 C C . GLU A 1 126 ? -20.401 -13.662 17.549 1.00 26.68 123 GLU A C 1
ATOM 831 O O . GLU A 1 126 ? -20.981 -13.425 16.484 1.00 26.76 123 GLU A O 1
ATOM 837 N N . LEU A 1 127 ? -19.392 -12.931 18.019 1.00 25.45 124 LEU A N 1
ATOM 838 C CA . LEU A 1 127 ? -18.923 -11.696 17.406 1.00 22.75 124 LEU A CA 1
ATOM 839 C C . LEU A 1 127 ? -17.547 -11.956 16.801 1.00 24.81 124 LEU A C 1
ATOM 840 O O . LEU A 1 127 ? -16.571 -12.138 17.531 1.00 26.73 124 LEU A O 1
ATOM 845 N N . PHE A 1 128 ? -17.471 -11.995 15.472 1.00 25.70 125 PHE A N 1
ATOM 846 C CA . PHE A 1 128 ? -16.211 -12.200 14.769 1.00 23.22 125 PHE A CA 1
ATOM 847 C C . PHE A 1 128 ? -15.682 -10.853 14.298 1.00 23.76 125 PHE A C 1
ATOM 848 O O . PHE A 1 128 ? -16.420 -10.067 13.696 1.00 25.25 125 PHE A O 1
ATOM 856 N N . ARG A 1 129 ? -14.408 -10.589 14.563 1.00 23.11 126 ARG A N 1
ATOM 857 C CA . ARG A 1 129 ? -13.826 -9.291 14.252 1.00 25.57 126 ARG A CA 1
ATOM 858 C C . ARG A 1 129 ? -12.429 -9.475 13.684 1.00 25.98 126 ARG A C 1
ATOM 859 O O . ARG A 1 129 ? -11.643 -10.278 14.195 1.00 25.26 126 ARG A O 1
ATOM 867 N N . GLY A 1 130 ? -12.130 -8.730 12.626 1.00 26.81 127 GLY A N 1
ATOM 868 C CA . GLY A 1 130 ? -10.812 -8.774 12.027 1.00 28.03 127 GLY A CA 1
ATOM 869 C C . GLY A 1 130 ? -10.520 -7.501 11.274 1.00 27.34 127 GLY A C 1
ATOM 870 O O . GLY A 1 130 ? -11.425 -6.853 10.741 1.00 28.08 127 GLY A O 1
ATOM 871 N N . ALA A 1 131 ? -9.242 -7.139 11.234 1.00 27.88 128 ALA A N 1
ATOM 872 C CA . ALA A 1 131 ? -8.787 -6.001 10.450 1.00 28.84 128 ALA A CA 1
ATOM 873 C C . ALA A 1 131 ? -7.333 -6.230 10.075 1.00 31.87 128 ALA A C 1
ATOM 874 O O . ALA A 1 131 ? -6.583 -6.866 10.820 1.00 32.96 128 ALA A O 1
ATOM 876 N N . ALA A 1 132 ? -6.943 -5.709 8.913 1.00 32.09 129 ALA A N 1
ATOM 877 C CA . ALA A 1 132 ? -5.595 -5.918 8.396 1.00 33.92 129 ALA A CA 1
ATOM 878 C C . ALA A 1 132 ? -4.543 -5.549 9.433 1.00 36.26 129 ALA A C 1
ATOM 879 O O . ALA A 1 132 ? -4.528 -4.427 9.949 1.00 33.58 129 ALA A O 1
ATOM 881 N N . GLY A 1 133 ? -3.684 -6.513 9.761 1.00 38.11 130 GLY A N 1
ATOM 882 C CA . GLY A 1 133 ? -2.616 -6.302 10.711 1.00 39.70 130 GLY A CA 1
ATOM 883 C C . GLY A 1 133 ? -3.033 -6.278 12.164 1.00 37.89 130 GLY A C 1
ATOM 884 O O . GLY A 1 133 ? -2.164 -6.162 13.034 1.00 36.17 130 GLY A O 1
ATOM 885 N N . LEU A 1 134 ? -4.328 -6.398 12.463 1.00 34.28 131 LEU A N 1
ATOM 886 C CA . LEU A 1 134 ? -4.811 -6.316 13.831 1.00 32.26 131 LEU A CA 1
ATOM 887 C C . LEU A 1 134 ? -5.277 -7.650 14.394 1.00 33.67 131 LEU A C 1
ATOM 888 O O . LEU A 1 134 ? -5.595 -7.718 15.586 1.00 34.16 131 LEU A O 1
ATOM 893 N N . GLY A 1 135 ? -5.346 -8.696 13.578 1.00 34.52 132 GLY A N 1
ATOM 894 C CA . GLY A 1 135 ? -5.710 -10.013 14.053 1.00 32.65 132 GLY A CA 1
ATOM 895 C C . GLY A 1 135 ? -7.197 -10.311 13.924 1.00 30.62 132 GLY A C 1
ATOM 896 O O . GLY A 1 135 ? -8.022 -9.462 13.578 1.00 28.92 132 GLY A O 1
ATOM 897 N N . ALA A 1 136 ? -7.537 -11.558 14.229 1.00 28.20 133 ALA A N 1
ATOM 898 C CA . ALA A 1 136 ? -8.898 -12.050 14.133 1.00 27.47 133 ALA A CA 1
ATOM 899 C C . ALA A 1 136 ? -9.324 -12.614 15.477 1.00 28.15 133 ALA A C 1
ATOM 900 O O . ALA A 1 136 ? -8.551 -13.318 16.141 1.00 26.66 133 ALA A O 1
ATOM 902 N N . THR A 1 137 ? -10.558 -12.302 15.870 1.00 25.48 134 THR A N 1
ATOM 903 C CA . THR A 1 137 ? -11.088 -12.735 17.150 1.00 24.41 134 THR A CA 1
ATOM 904 C C . THR A 1 137 ? -12.534 -13.171 16.995 1.00 25.17 134 THR A C 1
ATOM 905 O O . THR A 1 137 ? -13.252 -12.729 16.093 1.00 27.50 134 THR A O 1
ATOM 909 N N . ARG A 1 138 ? -12.955 -14.031 17.915 1.00 25.48 135 ARG A N 1
ATOM 910 C CA . ARG A 1 138 ? -14.361 -14.289 18.175 1.00 26.93 135 ARG A CA 1
ATOM 911 C C . ARG A 1 138 ? -14.632 -14.025 19.649 1.00 28.15 135 ARG A C 1
ATOM 912 O O . ARG A 1 138 ? -13.908 -14.525 20.521 1.00 27.89 135 ARG A O 1
ATOM 920 N N . ASN A 1 139 ? -15.653 -13.211 19.918 1.00 26.05 136 ASN A N 1
ATOM 921 C CA . ASN A 1 139 ? -15.944 -12.731 21.271 1.00 29.01 136 ASN A CA 1
ATOM 922 C C . ASN A 1 139 ? -14.682 -12.204 21.951 1.00 28.81 136 ASN A C 1
ATOM 923 O O . ASN A 1 139 ? -14.435 -12.437 23.142 1.00 24.77 136 ASN A O 1
ATOM 928 N N . ARG A 1 140 ? -13.885 -11.467 21.167 1.00 27.03 137 ARG A N 1
ATOM 929 C CA . ARG A 1 140 ? -12.711 -10.730 21.633 1.00 29.52 137 ARG A CA 1
ATOM 930 C C . ARG A 1 140 ? -11.602 -11.653 22.145 1.00 32.45 137 ARG A C 1
ATOM 931 O O . ARG A 1 140 ? -10.745 -11.240 22.930 1.00 31.64 137 ARG A O 1
ATOM 939 N N . ARG A 1 141 ? -11.563 -12.891 21.659 1.00 28.24 138 ARG A N 1
ATOM 940 C CA . ARG A 1 141 ? -10.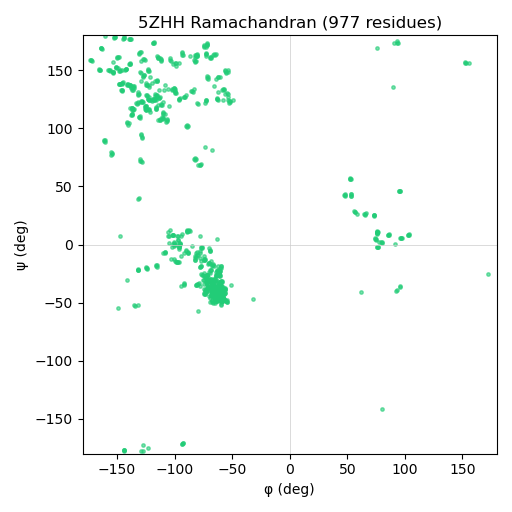437 -13.768 21.923 1.00 27.63 138 ARG A CA 1
ATOM 941 C C . ARG A 1 141 ? -9.910 -14.291 20.596 1.00 28.30 138 ARG A C 1
ATOM 942 O O . ARG A 1 141 ? -10.698 -14.521 19.676 1.00 28.12 138 ARG A O 1
ATOM 950 N N . PRO A 1 142 ? -8.599 -14.495 20.470 1.00 29.89 139 PRO A N 1
ATOM 951 C CA . PRO A 1 142 ? -8.020 -14.836 19.164 1.00 27.84 139 PRO A CA 1
ATOM 952 C C . PRO A 1 142 ? -8.562 -16.150 18.624 1.00 29.36 139 PRO A C 1
ATOM 953 O O . PRO A 1 142 ? -8.821 -17.096 19.370 1.00 30.11 139 PRO A O 1
ATOM 957 N N . ILE A 1 143 ? -8.722 -16.196 17.304 1.00 31.71 140 ILE A N 1
ATOM 958 C CA . ILE A 1 143 ? -9.102 -17.403 16.587 1.00 28.70 140 ILE A CA 1
ATOM 959 C C . ILE A 1 143 ? -8.082 -17.641 15.483 1.00 27.86 140 ILE A C 1
ATOM 960 O O . ILE A 1 143 ? -7.364 -16.733 15.059 1.00 26.67 140 ILE A O 1
ATOM 965 N N . LYS A 1 144 ? -8.020 -18.886 15.017 1.00 27.98 141 LYS A N 1
ATOM 966 C CA . LYS A 1 144 ? -7.074 -19.226 13.967 1.00 27.18 141 LYS A CA 1
ATOM 967 C C . LYS A 1 144 ? -7.632 -20.375 13.138 1.00 26.93 141 LYS A C 1
ATOM 968 O O . LYS A 1 144 ? -8.441 -21.174 13.624 1.00 25.81 141 LYS A O 1
ATOM 974 N N . VAL A 1 145 ? -7.206 -20.430 11.869 1.00 25.18 142 VAL A N 1
ATOM 975 C CA . VAL A 1 145 ? -7.628 -21.512 10.975 1.00 25.09 142 VAL A CA 1
ATOM 976 C C . VAL A 1 145 ? -7.102 -22.852 11.486 1.00 29.96 142 VAL A C 1
ATOM 977 O O . VAL A 1 145 ? -6.180 -22.928 12.310 1.00 28.28 142 VAL A O 1
ATOM 981 N N . SER A 1 146 ? -7.691 -23.927 10.958 1.00 26.37 143 SER A N 1
ATOM 982 C CA . SER A 1 146 ? -7.304 -25.284 11.304 1.00 28.23 143 SER A CA 1
ATOM 983 C C . SER A 1 146 ? -5.972 -25.662 10.654 1.00 30.76 143 SER A C 1
ATOM 984 O O . SER A 1 146 ? -5.454 -24.976 9.768 1.00 31.21 143 SER A O 1
ATOM 987 N N . ASP A 1 147 ? -5.434 -26.803 11.080 1.00 32.01 144 ASP A N 1
ATOM 988 C CA . ASP A 1 147 ? -4.185 -27.333 10.554 1.00 36.30 144 ASP A CA 1
ATOM 989 C C . ASP A 1 147 ? -4.407 -28.421 9.531 1.00 33.95 144 ASP A C 1
ATOM 990 O O . ASP A 1 147 ? -3.432 -28.960 9.001 1.00 35.14 144 ASP A O 1
ATOM 995 N N . THR A 1 148 ? -5.665 -28.754 9.244 1.00 31.70 145 THR A N 1
ATOM 996 C CA . THR A 1 148 ? -5.978 -29.850 8.338 1.00 33.76 145 THR A CA 1
ATOM 997 C C . THR A 1 148 ? -5.260 -29.669 7.006 1.00 35.19 145 THR A C 1
ATOM 998 O O . THR A 1 148 ? -5.363 -28.618 6.364 1.00 36.58 145 THR A O 1
ATOM 1002 N N . SER A 1 149 ? -4.534 -30.707 6.595 1.00 35.83 146 SER A N 1
ATOM 1003 C CA . SER A 1 149 ? -3.748 -30.671 5.375 1.00 36.83 146 SER A CA 1
ATOM 1004 C C . SER A 1 149 ? -4.205 -31.656 4.309 1.00 39.95 146 SER A C 1
ATOM 1005 O O . SER A 1 149 ? -3.804 -31.503 3.151 1.00 41.02 146 SER A O 1
ATOM 1008 N N . GLU A 1 150 ? -4.991 -32.673 4.661 1.00 35.17 147 GLU A N 1
ATOM 1009 C CA . GLU A 1 150 ? -5.467 -33.673 3.713 1.00 34.51 147 GLU A CA 1
ATOM 1010 C C . GLU A 1 150 ? -6.943 -33.439 3.419 1.00 33.85 147 GLU A C 1
ATOM 1011 O O . GLU A 1 150 ? -7.747 -33.274 4.345 1.00 31.94 147 GLU A O 1
ATOM 1017 N N . LEU A 1 151 ? -7.300 -33.469 2.135 1.00 32.98 148 LEU A N 1
ATOM 1018 C CA . LEU A 1 151 ? -8.695 -33.286 1.753 1.00 34.66 148 LEU A CA 1
ATOM 1019 C C . LEU A 1 151 ? -9.576 -34.385 2.338 1.00 32.03 148 LEU A C 1
ATOM 1020 O O . LEU A 1 151 ? -10.690 -34.115 2.800 1.00 31.56 148 LEU A O 1
ATOM 1025 N N . SER A 1 152 ? -9.081 -35.629 2.356 1.00 31.02 149 SER A N 1
ATOM 1026 C CA . SER A 1 152 ? -9.848 -36.740 2.922 1.00 32.60 149 SER A CA 1
ATOM 1027 C C . SER A 1 152 ? -10.150 -36.566 4.406 1.00 33.18 149 SER A C 1
ATOM 1028 O O . SER A 1 152 ? -11.052 -37.232 4.927 1.00 36.02 149 SER A O 1
ATOM 1031 N N . LYS A 1 153 ? -9.425 -35.699 5.107 1.00 29.81 150 LYS A N 1
ATOM 1032 C CA . LYS A 1 153 ? -9.667 -35.479 6.527 1.00 29.35 150 LYS A CA 1
ATOM 1033 C C . LYS A 1 153 ? -10.358 -34.150 6.790 1.00 29.26 150 LYS A C 1
ATOM 1034 O O . LYS A 1 153 ? -10.446 -33.720 7.946 1.00 27.61 150 LYS A O 1
ATOM 1040 N N . SER A 1 154 ? -10.837 -33.487 5.747 1.00 31.12 151 SER A N 1
ATOM 1041 C CA . SER A 1 154 ? -11.355 -32.136 5.849 1.00 30.17 151 SER A CA 1
ATOM 1042 C C . SER A 1 154 ? -12.868 -32.139 6.002 1.00 28.06 151 SER A C 1
ATOM 1043 O O . SER A 1 154 ? -13.558 -33.084 5.619 1.00 26.69 151 SER A O 1
ATOM 1046 N N . LEU A 1 155 ? -13.369 -31.055 6.587 1.00 24.01 152 LEU A N 1
ATOM 1047 C CA . LEU A 1 155 ? -14.791 -30.753 6.645 1.00 24.82 152 LEU A CA 1
ATOM 1048 C C . LEU A 1 155 ? -14.982 -29.441 5.905 1.00 26.35 152 LEU A C 1
ATOM 1049 O O . LEU A 1 155 ? -14.313 -28.450 6.219 1.00 26.70 152 LEU A O 1
ATOM 1054 N N . LEU A 1 156 ? -15.866 -29.438 4.917 1.00 24.10 153 LEU A N 1
ATOM 1055 C CA . LEU A 1 156 ? -16.075 -28.273 4.073 1.00 23.73 153 LEU A CA 1
ATOM 1056 C C . LEU A 1 156 ? -17.506 -27.770 4.212 1.00 20.64 153 LEU A C 1
ATOM 1057 O O . LEU A 1 156 ? -18.346 -28.380 4.876 1.00 21.22 153 LEU A O 1
ATOM 1062 N N . VAL A 1 157 ? -17.773 -26.631 3.574 1.00 22.34 154 VAL A N 1
ATOM 1063 C CA . VAL A 1 157 ? -19.117 -26.067 3.529 1.00 23.24 154 VAL A CA 1
ATOM 1064 C C . VAL A 1 157 ? -19.273 -25.340 2.200 1.00 22.16 154 VAL A C 1
ATOM 1065 O O . VAL A 1 157 ? -18.303 -24.827 1.638 1.00 24.64 154 VAL A O 1
ATOM 1069 N N . THR A 1 158 ? -20.500 -25.309 1.687 1.00 21.11 155 THR A N 1
ATOM 1070 C CA . THR A 1 158 ? -20.780 -24.627 0.433 1.00 22.25 155 THR A CA 1
ATOM 1071 C C . THR A 1 158 ? -22.227 -24.158 0.453 1.00 23.36 155 THR A C 1
ATOM 1072 O O . THR A 1 158 ? -22.950 -24.345 1.437 1.00 23.65 155 THR A O 1
ATOM 1076 N N . GLY A 1 159 ? -22.629 -23.489 -0.623 1.00 24.91 156 GLY A N 1
ATOM 1077 C CA . GLY A 1 159 ? -23.984 -22.996 -0.760 1.00 26.76 156 GLY A CA 1
ATOM 1078 C C . GLY A 1 159 ? -24.435 -23.083 -2.204 1.00 27.06 156 GLY A C 1
ATOM 1079 O O . GLY A 1 159 ? -23.668 -23.461 -3.088 1.00 27.97 156 GLY A O 1
ATOM 1080 N N . PHE A 1 160 ? -25.695 -22.714 -2.427 1.00 26.74 157 PHE A N 1
ATOM 1081 C CA . PHE A 1 160 ? -26.322 -22.844 -3.735 1.00 28.36 157 PHE A CA 1
ATOM 1082 C C . PHE A 1 160 ? -27.119 -21.578 -4.008 1.00 29.97 157 PHE A C 1
ATOM 1083 O O . PHE A 1 160 ? -27.828 -21.086 -3.125 1.00 32.35 157 PHE A O 1
ATOM 1091 N N . ALA A 1 161 ? -26.949 -21.030 -5.207 1.00 28.98 158 ALA A N 1
ATOM 1092 C CA . ALA A 1 161 ? -27.424 -19.693 -5.526 1.00 32.70 158 ALA A CA 1
ATOM 1093 C C . ALA A 1 161 ? -28.908 -19.702 -5.891 1.00 34.15 158 ALA A C 1
ATOM 1094 O O . ALA A 1 161 ? -29.497 -20.739 -6.213 1.00 32.19 158 ALA A O 1
ATOM 1096 N N . TYR A 1 162 ? -29.510 -18.511 -5.852 1.00 34.80 159 TYR A N 1
ATOM 1097 C CA . TYR A 1 162 ? -30.920 -18.394 -6.207 1.00 38.19 159 TYR A CA 1
ATOM 1098 C C . TYR A 1 162 ? -31.171 -18.758 -7.667 1.00 37.22 159 TYR A C 1
ATOM 1099 O O . TYR A 1 162 ? -32.274 -19.197 -8.016 1.00 37.97 159 TYR A O 1
ATOM 1108 N N . ASP A 1 163 ? -30.169 -18.607 -8.528 1.00 38.11 160 ASP A N 1
ATOM 1109 C CA . ASP A 1 163 ? -30.331 -18.876 -9.952 1.00 37.36 160 ASP A CA 1
ATOM 1110 C C . ASP A 1 163 ? -30.092 -20.336 -10.321 1.00 38.28 160 ASP A C 1
ATOM 1111 O O . ASP A 1 163 ? -29.999 -20.652 -11.513 1.00 38.97 160 ASP A O 1
ATOM 1116 N N . ARG A 1 164 ? -30.008 -21.231 -9.334 1.00 35.04 161 ARG A N 1
ATOM 1117 C CA . ARG A 1 164 ? -29.539 -22.589 -9.590 1.00 37.88 161 ARG A CA 1
ATOM 1118 C C . ARG A 1 164 ? -30.422 -23.355 -10.568 1.00 38.86 161 ARG A C 1
ATOM 1119 O O . ARG A 1 164 ? -29.940 -24.296 -11.206 1.00 38.10 161 ARG A O 1
ATOM 1127 N N . ARG A 1 165 ? -31.696 -22.984 -10.701 1.00 38.12 162 ARG A N 1
ATOM 1128 C CA . ARG A 1 165 ? -32.583 -23.685 -11.621 1.00 39.66 162 ARG A CA 1
ATOM 1129 C C . ARG A 1 165 ? -32.435 -23.213 -13.061 1.00 40.70 162 ARG A C 1
ATOM 1130 O O . ARG A 1 165 ? -32.940 -23.884 -13.968 1.00 40.95 162 ARG A O 1
ATOM 1138 N N . GLU A 1 166 ? -31.768 -22.082 -13.292 1.00 42.94 163 GLU A N 1
ATOM 1139 C CA . GLU A 1 166 ? -31.667 -21.493 -14.623 1.00 48.24 163 GLU A CA 1
ATOM 1140 C C . GLU A 1 166 ? -30.346 -21.775 -15.320 1.00 47.87 163 GLU A C 1
ATOM 1141 O O . GLU A 1 166 ? -30.232 -21.509 -16.521 1.00 48.36 163 GLU A O 1
ATOM 1147 N N . THR A 1 167 ? -29.351 -22.283 -14.607 1.00 44.56 164 THR A N 1
ATOM 1148 C CA . THR A 1 167 ? -28.064 -22.608 -15.195 1.00 42.36 164 THR A CA 1
ATOM 1149 C C . THR A 1 167 ? -27.686 -24.041 -14.860 1.00 40.68 164 THR A C 1
ATOM 1150 O O . THR A 1 167 ? -27.972 -24.523 -13.759 1.00 40.98 164 THR A O 1
ATOM 1154 N N . PRO A 1 168 ? -27.025 -24.744 -15.784 1.00 41.20 165 PRO A N 1
ATOM 1155 C CA . PRO A 1 168 ? -26.508 -26.076 -15.445 1.00 41.46 165 PRO A CA 1
ATOM 1156 C C . PRO A 1 168 ? -25.355 -26.033 -14.462 1.00 37.58 165 PRO A C 1
ATOM 1157 O O . PRO A 1 168 ? -25.130 -27.018 -13.749 1.00 37.79 165 PRO A O 1
ATOM 1161 N N . ASP A 1 169 ? -24.624 -24.920 -14.402 1.00 36.16 166 ASP A N 1
ATOM 1162 C CA . ASP A 1 169 ? -23.549 -24.742 -13.430 1.00 39.41 166 ASP A CA 1
ATOM 1163 C C . ASP A 1 169 ? -24.161 -24.282 -12.106 1.00 35.69 166 ASP A C 1
ATOM 1164 O O . ASP A 1 169 ? -24.079 -23.119 -11.705 1.00 37.81 166 ASP A O 1
ATOM 1169 N N . ASN A 1 170 ? -24.814 -25.230 -11.436 1.00 32.84 167 ASN A N 1
ATOM 1170 C CA . ASN A 1 170 ? -25.590 -24.950 -10.234 1.00 33.61 167 ASN A CA 1
ATOM 1171 C C . ASN A 1 170 ? -24.872 -25.305 -8.935 1.00 31.29 167 ASN A C 1
ATOM 1172 O O . ASN A 1 170 ? -25.469 -25.152 -7.865 1.00 30.08 167 ASN A O 1
ATOM 1177 N N . ASN A 1 171 ? -23.629 -25.788 -9.006 1.00 28.05 168 ASN A N 1
ATOM 1178 C CA . ASN A 1 171 ? -22.758 -26.191 -7.901 1.00 26.58 168 ASN A CA 1
ATOM 1179 C C . ASN A 1 171 ? -23.104 -27.587 -7.385 1.00 27.91 168 ASN A C 1
ATOM 1180 O O . ASN A 1 171 ? -22.462 -28.041 -6.432 1.00 30.39 168 ASN A O 1
ATOM 1185 N N . TYR A 1 172 ? -24.083 -28.289 -7.970 1.00 28.24 169 TYR A N 1
ATOM 1186 C CA . TYR A 1 172 ? -24.409 -29.631 -7.484 1.00 26.84 169 TYR A CA 1
ATOM 1187 C C . TYR A 1 172 ? -23.275 -30.609 -7.752 1.00 29.23 169 TYR A C 1
ATOM 1188 O O . TYR A 1 172 ? -22.950 -31.443 -6.894 1.00 27.62 169 TYR A O 1
ATOM 1197 N N . ALA A 1 173 ? -22.690 -30.550 -8.952 1.00 28.73 170 ALA A N 1
ATOM 1198 C CA . ALA A 1 173 ? -21.588 -31.448 -9.283 1.00 26.80 170 ALA A CA 1
ATOM 1199 C C . ALA A 1 173 ? -20.426 -31.268 -8.317 1.00 26.45 170 ALA A C 1
ATOM 1200 O O . ALA A 1 173 ? -19.831 -32.253 -7.862 1.00 30.13 170 ALA A O 1
ATOM 1202 N N . GLU A 1 174 ? -20.090 -30.012 -7.993 1.00 24.92 171 GLU A N 1
ATOM 1203 C CA . GLU A 1 174 ? -19.051 -29.745 -7.002 1.00 25.85 171 GLU A CA 1
ATOM 1204 C C . GLU A 1 174 ? -19.412 -30.334 -5.642 1.00 29.04 171 GLU A C 1
ATOM 1205 O O . GLU A 1 174 ? -18.566 -30.949 -4.976 1.00 26.20 171 GLU A O 1
ATOM 1211 N N . PHE A 1 175 ? -20.664 -30.148 -5.208 1.00 28.39 172 PHE A N 1
ATOM 1212 C CA . PHE A 1 175 ? -21.086 -30.665 -3.908 1.00 25.85 172 PHE A CA 1
ATOM 1213 C C . PHE A 1 175 ? -20.939 -32.181 -3.847 1.00 26.25 172 PHE A C 1
ATOM 1214 O O . PHE A 1 175 ? -20.427 -32.728 -2.863 1.00 27.90 172 PHE A O 1
ATOM 1222 N N . CYS A 1 176 ? -21.372 -32.881 -4.901 1.00 24.95 173 CYS A N 1
ATOM 1223 C CA . CYS A 1 176 ? -21.245 -34.333 -4.908 1.00 25.10 173 CYS A CA 1
ATOM 1224 C C . CYS A 1 176 ? -19.782 -34.755 -4.937 1.00 27.55 173 CYS A C 1
ATOM 1225 O O . CYS A 1 176 ? -19.379 -35.657 -4.193 1.00 30.58 173 CYS A O 1
ATOM 1228 N N . HIS A 1 177 ? -18.973 -34.101 -5.775 1.00 27.50 174 HIS A N 1
ATOM 1229 C CA . HIS A 1 177 ? -17.554 -34.435 -5.883 1.00 28.92 174 HIS A CA 1
ATOM 1230 C C . HIS A 1 177 ? -16.841 -34.258 -4.542 1.00 29.67 174 HIS A C 1
ATOM 1231 O O . HIS A 1 177 ? -16.121 -35.154 -4.081 1.00 29.68 174 HIS A O 1
ATOM 1238 N N . LEU A 1 178 ? -17.043 -33.116 -3.884 1.00 27.38 175 LEU A N 1
ATOM 1239 C CA . LEU A 1 178 ? -16.336 -32.904 -2.624 1.00 24.81 175 LEU A CA 1
ATOM 1240 C C . LEU A 1 178 ? -16.917 -33.739 -1.487 1.00 26.56 175 LEU A C 1
ATOM 1241 O O . LEU A 1 178 ? -16.181 -34.113 -0.564 1.00 27.94 175 LEU A O 1
ATOM 1246 N N . THR A 1 179 ? -18.185 -34.076 -1.536 1.00 27.83 176 THR A N 1
ATOM 1247 C CA . THR A 1 179 ? -18.775 -34.925 -0.520 1.00 28.57 176 THR A CA 1
ATOM 1248 C C . THR A 1 179 ? -18.156 -36.318 -0.566 1.00 29.36 176 THR A C 1
ATOM 1249 O O . THR A 1 179 ? -18.077 -36.981 0.416 1.00 28.32 176 THR A O 1
ATOM 1253 N N . HIS A 1 180 ? -17.718 -36.725 -1.738 1.00 31.81 177 HIS A N 1
ATOM 1254 C CA . HIS A 1 180 ? -17.053 -37.998 -1.901 1.00 31.46 177 HIS A CA 1
ATOM 1255 C C . HIS A 1 180 ? -15.608 -37.967 -1.447 1.00 31.30 177 HIS A C 1
ATOM 1256 O O . HIS A 1 180 ? -15.138 -38.900 -0.934 1.00 35.81 177 HIS A O 1
ATOM 1263 N N . LEU A 1 181 ? -14.929 -36.859 -1.656 1.00 28.24 178 LEU A N 1
ATOM 1264 C CA . LEU A 1 181 ? -13.539 -36.712 -1.313 1.00 30.85 178 LEU A CA 1
ATOM 1265 C C . LEU A 1 181 ? -13.202 -36.226 0.100 1.00 31.58 178 LEU A C 1
ATOM 1266 O O . LEU A 1 181 ? -12.074 -36.184 0.448 1.00 31.24 178 LEU A O 1
ATOM 1271 N N . THR A 1 182 ? -14.166 -35.824 0.886 1.00 27.58 179 THR A N 1
ATOM 1272 C CA . THR A 1 182 ? -13.857 -35.342 2.202 1.00 26.77 179 THR A CA 1
ATOM 1273 C C . THR A 1 182 ? -14.666 -36.047 3.246 1.00 27.04 179 THR A C 1
ATOM 1274 O O . THR A 1 182 ? -15.344 -36.949 2.954 1.00 30.35 179 THR A O 1
ATOM 1278 N N . GLN A 1 183 ? -14.582 -35.580 4.477 1.00 24.11 180 GLN A N 1
ATOM 1279 C CA . GLN A 1 183 ? -15.378 -36.119 5.558 1.00 26.06 180 GLN A CA 1
ATOM 1280 C C . GLN A 1 183 ? -16.824 -35.604 5.515 1.00 28.27 180 GLN A C 1
ATOM 1281 O O . GLN A 1 183 ? -17.628 -36.064 6.212 1.00 31.58 180 GLN A O 1
ATOM 1287 N N . GLY A 1 184 ? -17.100 -34.617 4.702 1.00 27.22 181 GLY A N 1
ATOM 1288 C CA . GLY A 1 184 ? -18.450 -34.108 4.574 1.00 27.67 181 GLY A CA 1
ATOM 1289 C C . GLY A 1 184 ? -18.445 -32.660 4.142 1.00 26.88 181 GLY A C 1
ATOM 1290 O O . GLY A 1 184 ? -17.489 -31.916 4.343 1.00 26.72 181 GLY A O 1
ATOM 1291 N N . VAL A 1 185 ? -19.550 -32.253 3.526 1.00 26.53 182 VAL A N 1
ATOM 1292 C CA . VAL A 1 185 ? -19.764 -30.875 3.108 1.00 26.97 182 VAL A CA 1
ATOM 1293 C C . VAL A 1 185 ? -21.041 -30.384 3.776 1.00 26.91 182 VAL A C 1
ATOM 1294 O O . VAL A 1 185 ? -22.132 -30.910 3.513 1.00 24.17 182 VAL A O 1
ATOM 1298 N N . ARG A 1 186 ? -20.900 -29.394 4.649 1.00 21.46 183 ARG A N 1
ATOM 1299 C CA . ARG A 1 186 ? -22.037 -28.805 5.329 1.00 20.95 183 ARG A CA 1
ATOM 1300 C C . ARG A 1 186 ? -22.737 -27.797 4.419 1.00 24.40 183 ARG A C 1
ATOM 1301 O O . ARG A 1 186 ? -22.175 -27.316 3.429 1.00 25.98 183 ARG A O 1
ATOM 1309 N N . ARG A 1 187 ? -23.979 -27.466 4.777 1.00 22.70 184 ARG A N 1
ATOM 1310 C CA . ARG A 1 187 ? -24.719 -26.373 4.145 1.00 24.67 184 ARG A CA 1
ATOM 1311 C C . ARG A 1 187 ? -25.467 -25.665 5.274 1.00 24.98 184 ARG A C 1
ATOM 1312 O O . ARG A 1 187 ? -26.472 -26.173 5.780 1.00 24.46 184 ARG A O 1
ATOM 1320 N N . SER A 1 188 ? -24.965 -24.498 5.671 1.00 23.09 185 SER A N 1
ATOM 1321 C CA . SER A 1 188 ? -25.521 -23.762 6.800 1.00 24.17 185 SER A CA 1
ATOM 1322 C C . SER A 1 188 ? -26.583 -22.766 6.377 1.00 27.92 185 SER A C 1
ATOM 1323 O O . SER A 1 188 ? -27.535 -22.530 7.132 1.00 28.69 185 SER A O 1
ATOM 1326 N N . GLY A 1 189 ? -26.432 -22.172 5.197 1.00 27.19 186 GLY A N 1
ATOM 1327 C CA . GLY A 1 189 ? -27.331 -21.142 4.727 1.00 28.53 186 GLY A CA 1
ATOM 1328 C C . GLY A 1 189 ? -26.873 -19.712 4.950 1.00 26.68 186 GLY A C 1
ATOM 1329 O O . GLY A 1 189 ? -27.639 -18.791 4.654 1.00 26.79 186 GLY A O 1
ATOM 1330 N N . SER A 1 190 ? -25.654 -19.491 5.450 1.00 23.24 187 SER A N 1
ATOM 1331 C CA . SER A 1 190 ? -25.117 -18.136 5.607 1.00 22.02 187 SER A CA 1
ATOM 1332 C C . SER A 1 190 ? -23.666 -18.107 5.147 1.00 25.03 187 SER A C 1
ATOM 1333 O O . SER A 1 190 ? -22.791 -18.671 5.813 1.00 26.80 187 SER A O 1
ATOM 1336 N N . ALA A 1 191 ? -23.406 -17.419 4.032 1.00 26.03 188 ALA A N 1
ATOM 1337 C CA . ALA A 1 191 ? -22.046 -17.347 3.498 1.00 25.98 188 ALA A CA 1
ATOM 1338 C C . ALA A 1 191 ? -21.103 -16.609 4.449 1.00 25.38 188 ALA A C 1
ATOM 1339 O O . ALA A 1 191 ? -19.933 -16.987 4.589 1.00 26.86 188 ALA A O 1
ATOM 1341 N N . ALA A 1 192 ? -21.585 -15.545 5.103 1.00 25.14 189 ALA A N 1
ATOM 1342 C CA . ALA A 1 192 ? -20.723 -14.819 6.034 1.00 24.25 189 ALA A CA 1
ATOM 1343 C C . ALA A 1 192 ? -20.325 -15.704 7.208 1.00 24.48 189 ALA A C 1
ATOM 1344 O O . ALA A 1 192 ? -19.150 -15.748 7.594 1.00 23.67 189 ALA A O 1
ATOM 1346 N N . LEU A 1 193 ? -21.287 -16.438 7.773 1.00 23.87 190 LEU A N 1
ATOM 1347 C CA . LEU A 1 193 ? -20.955 -17.358 8.856 1.00 26.23 190 LEU A CA 1
ATOM 1348 C C . LEU A 1 193 ? -20.075 -18.498 8.373 1.00 25.79 190 LEU A C 1
ATOM 1349 O O . LEU A 1 193 ? -19.232 -18.987 9.133 1.00 27.94 190 LEU A O 1
ATOM 1354 N N . ASP A 1 194 ? -20.253 -18.940 7.126 1.00 24.62 191 ASP A N 1
ATOM 1355 C CA . ASP A 1 194 ? -19.362 -19.966 6.602 1.00 23.67 191 ASP A CA 1
ATOM 1356 C C . ASP A 1 194 ? -17.918 -19.477 6.600 1.00 22.29 191 ASP A C 1
ATOM 1357 O O . ASP A 1 194 ? -17.014 -20.195 7.033 1.00 20.98 191 ASP A O 1
ATOM 1362 N N . LEU A 1 195 ? -17.690 -18.236 6.162 1.00 23.04 192 LEU A N 1
ATOM 1363 C CA . LEU A 1 195 ? -16.344 -17.668 6.201 1.00 23.51 192 LEU A CA 1
ATOM 1364 C C . LEU A 1 195 ? -15.826 -17.566 7.631 1.00 28.50 192 LEU A C 1
ATOM 1365 O O . LEU A 1 195 ? -14.659 -17.889 7.906 1.00 23.38 192 LEU A O 1
ATOM 1370 N N . ALA A 1 196 ? -16.683 -17.122 8.557 1.00 25.42 193 ALA A N 1
ATOM 1371 C CA . ALA A 1 196 ? -16.304 -17.062 9.963 1.00 24.18 193 ALA A CA 1
ATOM 1372 C C . ALA A 1 196 ? -15.959 -18.439 10.514 1.00 26.21 193 ALA A C 1
ATOM 1373 O O . ALA A 1 196 ? -15.078 -18.558 11.376 1.00 24.75 193 ALA A O 1
ATOM 1375 N N . HIS A 1 197 ? -16.641 -19.489 10.037 1.00 24.84 194 HIS A N 1
ATOM 1376 C CA . HIS A 1 197 ? -16.329 -20.839 10.497 1.00 26.44 194 HIS A CA 1
ATOM 1377 C C . HIS A 1 197 ? -14.997 -21.342 9.944 1.00 23.79 194 HIS A C 1
ATOM 1378 O O . HIS A 1 197 ? -14.313 -22.122 10.610 1.00 26.54 194 HIS A O 1
ATOM 1385 N N . VAL A 1 198 ? -14.622 -20.950 8.725 1.00 26.62 195 VAL A N 1
ATOM 1386 C CA . VAL A 1 198 ? -13.257 -21.235 8.285 1.00 25.37 195 VAL A CA 1
ATOM 1387 C C . VAL A 1 198 ? -12.265 -20.470 9.154 1.00 26.82 195 VAL A C 1
ATOM 1388 O O . VAL A 1 198 ? -11.218 -20.999 9.548 1.00 25.42 195 VAL A O 1
ATOM 1392 N N . ALA A 1 199 ? -12.587 -19.217 9.475 1.00 26.39 196 ALA A N 1
ATOM 1393 C CA . ALA A 1 199 ? -11.649 -18.368 10.207 1.00 28.23 196 ALA A CA 1
ATOM 1394 C C . ALA A 1 199 ? -11.304 -18.938 11.580 1.00 27.74 196 ALA A C 1
ATOM 1395 O O . ALA A 1 199 ? -10.160 -18.821 12.033 1.00 30.88 196 ALA A O 1
ATOM 1397 N N . CYS A 1 200 ? -12.262 -19.564 12.260 1.00 30.50 197 CYS A N 1
ATOM 1398 C CA . CYS A 1 200 ? -11.990 -20.097 13.588 1.00 36.45 197 CYS A CA 1
ATOM 1399 C C . CYS A 1 200 ? -11.749 -21.603 13.591 1.00 28.76 197 CYS A C 1
ATOM 1400 O O . CYS A 1 200 ? -11.642 -22.197 14.667 1.00 27.13 197 CYS A O 1
ATOM 1403 N N . GLY A 1 201 ? -11.646 -22.229 12.419 1.00 26.49 198 GLY A N 1
ATOM 1404 C CA . GLY A 1 201 ? -11.244 -23.617 12.316 1.00 26.45 198 GLY A CA 1
ATOM 1405 C C . GLY A 1 201 ? -12.349 -24.645 12.442 1.00 27.24 198 GLY A C 1
ATOM 1406 O O . GLY A 1 201 ? -12.051 -25.847 12.464 1.00 27.08 198 GLY A O 1
ATOM 1407 N N . ARG A 1 202 ? -13.614 -24.221 12.473 1.00 23.23 199 ARG A N 1
ATOM 1408 C CA . ARG A 1 202 ? -14.714 -25.175 12.583 1.00 21.84 199 ARG A CA 1
ATOM 1409 C C . ARG A 1 202 ? -14.921 -25.956 11.291 1.00 24.43 199 ARG A C 1
ATOM 1410 O O . ARG A 1 202 ? -15.466 -27.064 11.317 1.00 24.41 199 ARG A O 1
ATOM 1418 N N . VAL A 1 203 ? -14.536 -25.378 10.156 1.00 22.86 200 VAL A N 1
ATOM 1419 C CA . VAL A 1 203 ? -14.415 -26.092 8.895 1.00 23.05 200 VAL A CA 1
ATOM 1420 C C . VAL A 1 203 ? -13.055 -25.747 8.315 1.00 25.74 200 VAL A C 1
ATOM 1421 O O . VAL A 1 203 ? -12.401 -24.793 8.735 1.00 22.55 200 VAL A O 1
ATOM 1425 N N . ASP A 1 204 ? -12.633 -26.537 7.334 1.00 25.20 201 ASP A N 1
ATOM 1426 C CA . ASP A 1 204 ? -11.325 -26.346 6.733 1.00 26.75 201 ASP A CA 1
ATOM 1427 C C . ASP A 1 204 ? -11.377 -25.547 5.444 1.00 25.55 201 ASP A C 1
ATOM 1428 O O . ASP A 1 204 ? -10.339 -25.054 5.003 1.00 26.25 201 ASP A O 1
ATOM 1433 N N . GLY A 1 205 ? -12.550 -25.386 4.848 1.00 23.28 202 GLY A N 1
ATOM 1434 C CA . GLY A 1 205 ? -12.639 -24.707 3.573 1.00 24.24 202 GLY A CA 1
ATOM 1435 C C . GLY A 1 205 ? -14.077 -24.495 3.165 1.00 23.81 202 GLY A C 1
ATOM 1436 O O . GLY A 1 205 ? -14.989 -25.185 3.631 1.00 22.20 202 GLY A O 1
ATOM 1437 N N . TYR A 1 206 ? -14.257 -23.529 2.275 1.00 22.79 203 TYR A N 1
ATOM 1438 C CA . TYR A 1 206 ? -15.562 -23.067 1.836 1.00 22.87 203 TYR A CA 1
ATOM 1439 C C . TYR A 1 206 ? -15.423 -22.612 0.391 1.00 26.23 203 TYR A C 1
ATOM 1440 O O . TYR A 1 206 ? -14.407 -22.016 0.024 1.00 28.37 203 TYR A O 1
ATOM 1449 N N . TRP A 1 207 ? -16.405 -22.952 -0.441 1.00 28.21 204 TRP A N 1
ATOM 1450 C CA . TRP A 1 207 ? -16.455 -22.434 -1.801 1.00 25.62 204 TRP A CA 1
ATOM 1451 C C . TRP A 1 207 ? -17.906 -22.167 -2.163 1.00 25.46 204 TRP A C 1
ATOM 1452 O O . TRP A 1 207 ? -18.813 -22.825 -1.651 1.00 26.49 204 TRP A O 1
ATOM 1463 N N . GLU A 1 208 ? -18.122 -21.194 -3.047 1.00 25.52 205 GLU A N 1
ATOM 1464 C CA . GLU A 1 208 ? -19.484 -20.888 -3.460 1.00 26.08 205 GLU A CA 1
ATOM 1465 C C . GLU A 1 208 ? -19.453 -20.022 -4.711 1.00 25.67 205 GLU A C 1
ATOM 1466 O O . GLU A 1 208 ? -18.501 -19.268 -4.935 1.00 27.94 205 GLU A O 1
ATOM 1472 N N . ARG A 1 209 ? -20.494 -20.155 -5.528 1.00 25.48 206 ARG A N 1
ATOM 1473 C CA . ARG A 1 209 ? -20.733 -19.267 -6.653 1.00 24.22 206 ARG A CA 1
ATOM 1474 C C . ARG A 1 209 ? -22.016 -18.485 -6.419 1.00 27.88 206 ARG A C 1
ATOM 1475 O O . ARG A 1 209 ? -22.844 -18.842 -5.574 1.00 30.90 206 ARG A O 1
ATOM 1483 N N . GLY A 1 210 ? -22.164 -17.396 -7.166 1.00 27.96 207 GLY A N 1
ATOM 1484 C CA . GLY A 1 210 ? -23.354 -16.579 -7.053 1.00 28.96 207 GLY A CA 1
ATOM 1485 C C . GLY A 1 210 ? -23.424 -15.752 -5.790 1.00 32.07 207 GLY A C 1
ATOM 1486 O O . GLY A 1 210 ? -24.525 -15.400 -5.351 1.00 31.22 207 GLY A O 1
ATOM 1487 N N . ILE A 1 211 ? -22.283 -15.422 -5.188 1.00 33.18 208 ILE A N 1
ATOM 1488 C CA . ILE A 1 211 ? -22.305 -14.610 -3.978 1.00 31.93 208 ILE A CA 1
ATOM 1489 C C . ILE A 1 211 ? -22.153 -13.140 -4.345 1.00 34.14 208 ILE A C 1
ATOM 1490 O O . ILE A 1 211 ? -21.714 -12.778 -5.445 1.00 31.30 208 ILE A O 1
ATOM 1495 N N . SER A 1 212 ? -22.507 -12.284 -3.391 1.00 35.80 209 SER A N 1
ATOM 1496 C CA . SER A 1 212 ? -22.477 -10.840 -3.525 1.00 39.75 209 SER A CA 1
ATOM 1497 C C . SER A 1 212 ? -21.403 -10.247 -2.625 1.00 36.71 209 SER A C 1
ATOM 1498 O O . SER A 1 212 ? -20.987 -10.873 -1.644 1.00 30.87 209 SER A O 1
ATOM 1501 N N . PRO A 1 213 ? -20.927 -9.034 -2.928 1.00 37.84 210 PRO A N 1
ATOM 1502 C CA . PRO A 1 213 ? -19.845 -8.459 -2.112 1.00 35.35 210 PRO A CA 1
ATOM 1503 C C . PRO A 1 213 ? -20.182 -8.359 -0.638 1.00 33.51 210 PRO A C 1
ATOM 1504 O O . PRO A 1 213 ? -19.348 -8.707 0.209 1.00 30.76 210 PRO A O 1
ATOM 1508 N N . TRP A 1 214 ? -21.400 -7.931 -0.302 1.00 31.89 211 TRP A N 1
ATOM 1509 C CA . TRP A 1 214 ? -21.740 -7.780 1.107 1.00 32.29 211 TRP A CA 1
ATOM 1510 C C . TRP A 1 214 ? -21.772 -9.118 1.836 1.00 33.24 211 TRP A C 1
ATOM 1511 O O . TRP A 1 214 ? -21.673 -9.138 3.064 1.00 33.96 211 TRP A O 1
ATOM 1522 N N . ASP A 1 215 ? -21.868 -10.232 1.105 1.00 32.42 212 ASP A N 1
ATOM 1523 C CA . ASP A 1 215 ? -21.814 -11.547 1.738 1.00 33.30 212 ASP A CA 1
ATOM 1524 C C . ASP A 1 215 ? -20.410 -11.910 2.205 1.00 28.75 212 ASP A C 1
ATOM 1525 O O . ASP A 1 215 ? -20.265 -12.717 3.131 1.00 29.15 212 ASP A O 1
ATOM 1530 N N . VAL A 1 216 ? -19.365 -11.388 1.560 1.00 28.74 213 VAL A N 1
ATOM 1531 C CA . VAL A 1 216 ? -18.037 -11.970 1.718 1.00 28.59 213 VAL A CA 1
ATOM 1532 C C . VAL A 1 216 ? -16.971 -10.987 2.192 1.00 27.83 213 VAL A C 1
ATOM 1533 O O . VAL A 1 216 ? -15.939 -11.439 2.714 1.00 26.66 213 VAL A O 1
ATOM 1537 N N . VAL A 1 217 ? -17.152 -9.673 2.033 1.00 29.01 214 VAL A N 1
ATOM 1538 C CA . VAL A 1 217 ? -16.050 -8.741 2.279 1.00 29.76 214 VAL A CA 1
ATOM 1539 C C . VAL A 1 217 ? -15.560 -8.851 3.722 1.00 29.37 214 VAL A C 1
ATOM 1540 O O . VAL A 1 217 ? -14.358 -8.988 3.977 1.00 28.46 214 VAL A O 1
ATOM 1544 N N . ALA A 1 218 ? -16.484 -8.821 4.688 1.00 26.99 215 ALA A N 1
ATOM 1545 C CA . ALA A 1 218 ? -16.075 -8.920 6.089 1.00 27.93 215 ALA A CA 1
ATOM 1546 C C . ALA A 1 218 ? -15.385 -10.249 6.374 1.00 29.48 215 ALA A C 1
ATOM 1547 O O . ALA A 1 218 ? -14.347 -10.287 7.047 1.00 26.71 215 ALA A O 1
ATOM 1549 N N . GLY A 1 219 ? -15.937 -11.348 5.846 1.00 30.29 216 GLY A N 1
ATOM 1550 C CA . GLY A 1 219 ? -15.370 -12.660 6.107 1.00 24.23 216 GLY A CA 1
ATOM 1551 C C . GLY A 1 219 ? -14.015 -12.868 5.466 1.00 24.80 216 GLY A C 1
ATOM 1552 O O . GLY A 1 219 ? -13.186 -13.615 5.994 1.00 27.68 216 GLY A O 1
ATOM 1553 N N . VAL A 1 220 ? -13.764 -12.214 4.331 1.00 25.19 217 VAL A N 1
ATOM 1554 C CA . VAL A 1 220 ? -12.495 -12.407 3.633 1.00 26.20 217 VAL A CA 1
ATOM 1555 C C . VAL A 1 220 ? -11.334 -11.903 4.485 1.00 27.97 217 VAL A C 1
ATOM 1556 O O . VAL A 1 220 ? -10.334 -12.607 4.676 1.00 26.93 217 VAL A O 1
ATOM 1560 N N . ILE A 1 221 ? -11.447 -10.683 5.022 1.00 28.08 218 ILE A N 1
ATOM 1561 C CA . ILE A 1 221 ? -10.341 -10.152 5.816 1.00 29.25 218 ILE A CA 1
ATOM 1562 C C . ILE A 1 221 ? -10.239 -10.886 7.149 1.00 28.50 218 ILE A C 1
ATOM 1563 O O . ILE A 1 221 ? -9.135 -11.152 7.640 1.00 28.40 218 ILE A O 1
ATOM 1568 N N . LEU A 1 222 ? -11.383 -11.247 7.741 1.00 26.73 219 LEU A N 1
ATOM 1569 C CA . LEU A 1 222 ? -11.381 -12.072 8.946 1.00 27.66 219 LEU A CA 1
ATOM 1570 C C . LEU A 1 222 ? -10.592 -13.353 8.730 1.00 27.46 219 LEU A C 1
ATOM 1571 O O . LEU A 1 222 ? -9.729 -13.714 9.538 1.00 27.08 219 LEU A O 1
ATOM 1576 N N . LEU A 1 223 ? -10.876 -14.052 7.628 1.00 25.85 220 LEU A N 1
ATOM 1577 C CA . LEU A 1 223 ? -10.212 -15.321 7.369 1.00 24.14 220 LEU A CA 1
ATOM 1578 C C . LEU A 1 223 ? -8.728 -15.110 7.108 1.00 24.92 220 LEU A C 1
ATOM 1579 O O . LEU A 1 223 ? -7.888 -15.860 7.619 1.00 25.89 220 LEU A O 1
ATOM 1584 N N . GLU A 1 224 ? -8.382 -14.081 6.332 1.00 25.25 221 GLU A N 1
ATOM 1585 C CA . GLU A 1 224 ? -6.973 -13.817 6.061 1.00 28.73 221 GLU A CA 1
ATOM 1586 C C . GLU A 1 224 ? -6.208 -13.479 7.335 1.00 27.69 221 GLU A C 1
ATOM 1587 O O . GLU A 1 224 ? -5.093 -13.972 7.545 1.00 29.62 221 GLU A O 1
ATOM 1593 N N . GLU A 1 225 ? -6.795 -12.652 8.205 1.00 28.48 222 GLU A N 1
ATOM 1594 C CA . GLU A 1 225 ? -6.145 -12.338 9.474 1.00 29.71 222 GLU A CA 1
ATOM 1595 C C . GLU A 1 225 ? -6.014 -13.572 10.357 1.00 29.43 222 GLU A C 1
ATOM 1596 O O . GLU A 1 225 ? -5.080 -13.665 11.160 1.00 32.11 222 GLU A O 1
ATOM 1602 N N . ALA A 1 226 ? -6.945 -14.516 10.240 1.00 26.14 223 ALA A N 1
ATOM 1603 C CA . ALA A 1 226 ? -6.888 -15.764 10.991 1.00 26.72 223 ALA A CA 1
ATOM 1604 C C . ALA A 1 226 ? -5.880 -16.756 10.423 1.00 29.48 223 ALA A C 1
ATOM 1605 O O . ALA A 1 226 ? -5.713 -17.841 10.993 1.00 29.83 223 ALA A O 1
ATOM 1607 N N . GLY A 1 227 ? -5.221 -16.425 9.318 1.00 29.43 224 GLY A N 1
ATOM 1608 C CA . GLY A 1 227 ? -4.221 -17.289 8.738 1.00 29.05 224 GLY A CA 1
ATOM 1609 C C . GLY A 1 227 ? -4.666 -18.067 7.522 1.00 27.95 224 GLY A C 1
ATOM 1610 O O . GLY A 1 227 ? -3.908 -18.925 7.053 1.00 30.16 224 GLY A O 1
ATOM 1611 N N . GLY A 1 228 ? -5.857 -17.786 6.987 1.00 27.62 225 GLY A N 1
ATOM 1612 C CA . GLY A 1 228 ? -6.391 -18.514 5.853 1.00 27.32 225 GLY A CA 1
ATOM 1613 C C . GLY A 1 228 ? -6.070 -17.857 4.522 1.00 29.74 225 GLY A C 1
ATOM 1614 O O . GLY A 1 228 ? -5.304 -16.895 4.432 1.00 29.13 225 GLY A O 1
ATOM 1615 N N . LYS A 1 229 ? -6.691 -18.395 3.464 1.00 30.73 226 LYS A N 1
ATOM 1616 C CA . LYS A 1 229 ? -6.413 -17.977 2.096 1.00 29.42 226 LYS A CA 1
ATOM 1617 C C . LYS A 1 229 ? -7.703 -17.928 1.282 1.00 27.95 226 LYS A C 1
ATOM 1618 O O . LYS A 1 229 ? -8.544 -18.827 1.380 1.00 27.65 226 LYS A O 1
ATOM 1624 N N . VAL A 1 230 ? -7.851 -16.880 0.470 1.00 29.30 227 VAL A N 1
ATOM 1625 C CA . VAL A 1 230 ? -9.061 -16.650 -0.320 1.00 28.60 227 VAL A CA 1
ATOM 1626 C C . VAL A 1 230 ? -8.662 -16.328 -1.756 1.00 29.21 227 VAL A C 1
ATOM 1627 O O . VAL A 1 230 ? -7.919 -15.368 -1.994 1.00 31.26 227 VAL A O 1
ATOM 1631 N N . THR A 1 231 ? -9.159 -17.122 -2.712 1.00 31.49 228 THR A N 1
ATOM 1632 C CA . THR A 1 231 ? -8.845 -16.952 -4.129 1.00 30.47 228 THR A CA 1
ATOM 1633 C C . THR A 1 231 ? -10.075 -17.286 -4.968 1.00 28.91 228 THR A C 1
ATOM 1634 O O . THR A 1 231 ? -11.142 -17.627 -4.44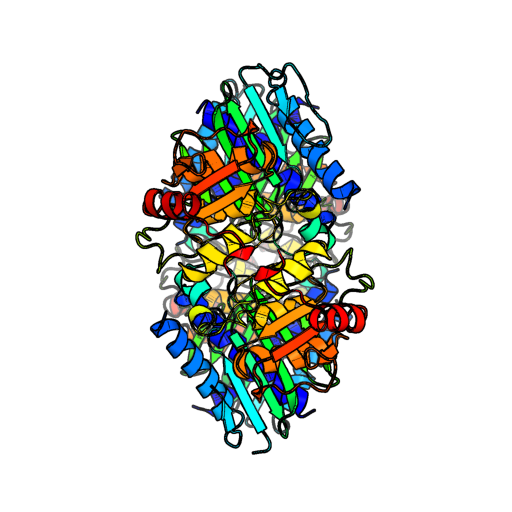6 1.00 28.39 228 THR A O 1
ATOM 1638 N N . ALA A 1 232 ? -9.906 -17.225 -6.290 1.00 31.12 229 ALA A N 1
ATOM 1639 C CA . ALA A 1 232 ? -10.853 -17.849 -7.204 1.00 31.47 229 ALA A CA 1
ATOM 1640 C C . ALA A 1 232 ? -10.712 -19.371 -7.135 1.00 31.17 229 ALA A C 1
ATOM 1641 O O . ALA A 1 232 ? -9.829 -19.909 -6.464 1.00 30.56 229 ALA A O 1
ATOM 1643 N N . TYR A 1 233 ? -11.612 -20.074 -7.831 1.00 31.67 230 TYR A N 1
ATOM 1644 C CA . TYR A 1 233 ? -11.581 -21.535 -7.801 1.00 31.48 230 TYR A CA 1
ATOM 1645 C C . TYR A 1 233 ? -10.232 -22.077 -8.270 1.00 30.78 230 TYR A C 1
ATOM 1646 O O . TYR A 1 233 ? -9.729 -23.066 -7.720 1.00 31.17 230 TYR A O 1
ATOM 1655 N N . ASP A 1 234 ? -9.630 -21.452 -9.286 1.00 30.82 231 ASP A N 1
ATOM 1656 C CA . ASP A 1 234 ? -8.385 -21.948 -9.866 1.00 33.18 231 ASP A CA 1
ATOM 1657 C C . ASP A 1 234 ? -7.142 -21.392 -9.186 1.00 35.52 231 ASP A C 1
ATOM 1658 O O . ASP A 1 234 ? -6.036 -21.567 -9.713 1.00 33.27 231 ASP A O 1
ATOM 1663 N N . SER A 1 235 ? -7.300 -20.729 -8.038 1.00 35.06 232 SER A N 1
ATOM 1664 C CA . SER A 1 235 ? -6.242 -20.153 -7.213 1.00 35.52 232 SER A CA 1
ATOM 1665 C C . SER A 1 235 ? -5.650 -18.873 -7.793 1.00 36.38 232 SER A C 1
ATOM 1666 O O . SER A 1 235 ? -4.692 -18.345 -7.224 1.00 38.19 232 SER A O 1
ATOM 1669 N N . THR A 1 236 ? -6.182 -18.351 -8.895 1.00 37.77 233 THR A N 1
ATOM 1670 C CA . THR A 1 236 ? -5.858 -16.987 -9.276 1.00 39.30 233 THR A CA 1
ATOM 1671 C C . THR A 1 236 ? -6.570 -16.038 -8.307 1.00 36.15 233 THR A C 1
ATOM 1672 O O . THR A 1 236 ? -7.453 -16.465 -7.561 1.00 33.87 233 THR A O 1
ATOM 1676 N N . PRO A 1 237 ? -6.166 -14.762 -8.254 1.00 37.36 234 PRO A N 1
ATOM 1677 C CA . PRO A 1 237 ? -6.683 -13.871 -7.202 1.00 34.41 234 PRO A CA 1
ATOM 1678 C C . PRO A 1 237 ? -8.204 -13.770 -7.180 1.00 33.69 234 PRO A C 1
ATOM 1679 O O . PRO A 1 237 ? -8.880 -13.887 -8.205 1.00 33.96 234 PRO A O 1
ATOM 1683 N N . LEU A 1 238 ? -8.733 -13.536 -5.979 1.00 35.77 235 LEU A N 1
ATOM 1684 C CA . LEU A 1 238 ? -10.169 -13.375 -5.791 1.00 34.38 235 LEU A CA 1
ATOM 1685 C C . LEU A 1 238 ? -10.707 -12.249 -6.661 1.00 36.09 235 LEU A C 1
ATOM 1686 O O . LEU A 1 238 ? -10.127 -11.161 -6.719 1.00 36.80 235 LEU A O 1
ATOM 1691 N N . LYS A 1 239 ? -11.822 -12.517 -7.342 1.00 36.02 236 LYS A N 1
ATOM 1692 C CA . LYS A 1 239 ? -12.555 -11.525 -8.130 1.00 38.22 236 LYS A CA 1
ATOM 1693 C C . LYS A 1 239 ? -14.008 -11.580 -7.671 1.00 33.62 236 LYS A C 1
ATOM 1694 O O . LYS A 1 239 ? -14.809 -12.356 -8.197 1.00 35.23 236 LYS A O 1
ATOM 1700 N N . ILE A 1 240 ? -14.342 -10.732 -6.695 1.00 35.35 237 ILE A N 1
ATOM 1701 C CA . ILE A 1 240 ? -15.665 -10.770 -6.081 1.00 37.42 237 ILE A CA 1
ATOM 1702 C C . ILE A 1 240 ? -16.751 -10.509 -7.117 1.00 39.33 237 ILE A C 1
ATOM 1703 O O . ILE A 1 240 ? -17.846 -11.081 -7.038 1.00 37.26 237 ILE A O 1
ATOM 1708 N N . ALA A 1 241 ? -16.452 -9.688 -8.129 1.00 41.52 238 ALA A N 1
ATOM 1709 C CA . ALA A 1 241 ? -17.439 -9.375 -9.158 1.00 42.47 238 ALA A CA 1
ATOM 1710 C C . ALA A 1 241 ? -17.897 -10.620 -9.907 1.00 40.17 238 ALA A C 1
ATOM 1711 O O . ALA A 1 241 ? -19.006 -10.640 -10.452 1.00 42.37 238 ALA A O 1
ATOM 1713 N N . THR A 1 242 ? -17.063 -11.657 -9.966 1.00 37.39 239 THR A N 1
ATOM 1714 C CA . THR A 1 242 ? -17.464 -12.903 -10.609 1.00 37.53 239 THR A CA 1
ATOM 1715 C C . THR A 1 242 ? -18.435 -13.717 -9.765 1.00 37.44 239 THR A C 1
ATOM 1716 O O . THR A 1 242 ? -19.041 -14.661 -10.286 1.00 37.58 239 THR A O 1
ATOM 1720 N N . GLY A 1 243 ? -18.591 -13.382 -8.486 1.00 37.33 240 GLY A N 1
ATOM 1721 C CA . GLY A 1 243 ? -19.475 -14.110 -7.601 1.00 35.53 240 GLY A CA 1
ATOM 1722 C C . GLY A 1 243 ? -18.961 -15.449 -7.128 1.00 33.05 240 GLY A C 1
ATOM 1723 O O . GLY A 1 243 ? -19.713 -16.185 -6.478 1.00 31.88 240 GLY A O 1
ATOM 1724 N N . ARG A 1 244 ? -17.699 -15.779 -7.396 1.00 29.42 241 ARG A N 1
ATOM 1725 C CA . ARG A 1 244 ? -17.118 -17.053 -6.996 1.00 28.78 241 ARG A CA 1
ATOM 1726 C C . ARG A 1 244 ? -16.015 -16.820 -5.982 1.00 29.16 241 ARG A C 1
ATOM 1727 O O . ARG A 1 244 ? -15.256 -15.850 -6.086 1.00 29.48 241 ARG A O 1
ATOM 1735 N N . ILE A 1 245 ? -15.939 -17.711 -4.997 1.00 28.73 242 ILE A N 1
ATOM 1736 C CA . ILE A 1 245 ? -14.973 -17.577 -3.914 1.00 24.73 242 ILE A CA 1
ATOM 1737 C C . ILE A 1 245 ? -14.514 -18.966 -3.487 1.00 28.00 242 ILE A C 1
ATOM 1738 O O . ILE A 1 245 ? -15.308 -19.911 -3.425 1.00 29.41 242 ILE A O 1
ATOM 1743 N N . LEU A 1 246 ? -13.214 -19.089 -3.223 1.00 28.51 243 LEU A N 1
ATOM 1744 C CA . LEU A 1 246 ? -12.621 -20.278 -2.617 1.00 27.79 243 LEU A CA 1
ATOM 1745 C C . LEU A 1 246 ? -11.857 -19.821 -1.383 1.00 27.49 243 LEU A C 1
ATOM 1746 O O . LEU A 1 246 ? -10.923 -19.023 -1.499 1.00 27.90 243 LEU A O 1
ATOM 1751 N N . ALA A 1 247 ? -12.252 -20.314 -0.210 1.00 25.48 244 ALA A N 1
ATOM 1752 C CA . ALA A 1 247 ? -11.749 -19.784 1.057 1.00 24.29 244 ALA A CA 1
ATOM 1753 C C . ALA A 1 247 ? -11.422 -20.934 1.997 1.00 24.04 244 ALA A C 1
ATOM 1754 O O . ALA A 1 247 ? -12.313 -21.704 2.366 1.00 25.32 244 ALA A O 1
ATOM 1756 N N . THR A 1 248 ? -10.148 -21.065 2.380 1.00 25.21 245 THR A N 1
ATOM 1757 C CA . THR A 1 248 ? -9.703 -22.237 3.128 1.00 23.99 245 THR A CA 1
ATOM 1758 C C . THR A 1 248 ? -8.730 -21.837 4.223 1.00 24.34 245 THR A C 1
ATOM 1759 O O . THR A 1 248 ? -8.321 -20.675 4.338 1.00 23.64 245 THR A O 1
ATOM 1763 N N . ASN A 1 249 ? -8.320 -22.842 5.003 1.00 26.98 246 ASN A N 1
ATOM 1764 C CA . ASN A 1 249 ? -7.271 -22.679 6.003 1.00 26.52 246 ASN A CA 1
ATOM 1765 C C . ASN A 1 249 ? -5.894 -22.469 5.390 1.00 28.27 246 ASN A C 1
ATOM 1766 O O . ASN A 1 249 ? -4.944 -22.245 6.142 1.00 28.81 246 ASN A O 1
ATOM 1771 N N . GLY A 1 250 ? -5.748 -22.546 4.069 1.00 30.03 247 GLY A N 1
ATOM 1772 C CA . GLY A 1 250 ? -4.443 -22.338 3.471 1.00 32.10 247 GLY A CA 1
ATOM 1773 C C . GLY A 1 250 ? -3.689 -23.626 3.206 1.00 36.81 247 GLY A C 1
ATOM 1774 O O . GLY A 1 250 ? -2.931 -23.715 2.235 1.00 41.49 247 GLY A O 1
ATOM 1775 N N . SER A 1 251 ? -3.839 -24.610 4.097 1.00 35.14 248 SER A N 1
ATOM 1776 C CA . SER A 1 251 ? -3.133 -25.879 3.935 1.00 35.26 248 SER A CA 1
ATOM 1777 C C . SER A 1 251 ? -3.810 -26.812 2.935 1.00 32.24 248 SER A C 1
ATOM 1778 O O . SER A 1 251 ? -3.114 -27.552 2.232 1.00 29.77 248 SER A O 1
ATOM 1781 N N . ILE A 1 252 ? -5.143 -26.807 2.841 1.00 29.64 249 ILE A N 1
ATOM 1782 C CA . ILE A 1 252 ? -5.820 -27.620 1.828 1.00 28.94 249 ILE A CA 1
ATOM 1783 C C . ILE A 1 252 ? -6.169 -26.802 0.589 1.00 26.81 249 ILE A C 1
ATOM 1784 O O . ILE A 1 252 ? -6.879 -27.295 -0.290 1.00 29.61 249 ILE A O 1
ATOM 1789 N N . HIS A 1 253 ? -5.700 -25.557 0.504 1.00 27.34 250 HIS A N 1
ATOM 1790 C CA . HIS A 1 253 ? -6.152 -24.675 -0.569 1.00 24.13 250 HIS A CA 1
ATOM 1791 C C . HIS A 1 253 ? -5.839 -25.262 -1.941 1.00 26.47 250 HIS A C 1
ATOM 1792 O O . HIS A 1 253 ? -6.707 -25.308 -2.819 1.00 30.06 250 HIS A O 1
ATOM 1799 N N . ASP A 1 254 ? -4.598 -25.713 -2.146 1.00 26.66 251 ASP A N 1
ATOM 1800 C CA . ASP A 1 254 ? -4.226 -26.260 -3.447 1.00 30.64 251 ASP A CA 1
ATOM 1801 C C . ASP A 1 254 ? -4.983 -27.545 -3.745 1.00 29.63 251 ASP A C 1
ATOM 1802 O O . ASP A 1 254 ? -5.328 -27.810 -4.903 1.00 30.43 251 ASP A O 1
ATOM 1807 N N . ASN A 1 255 ? -5.231 -28.366 -2.721 1.00 27.68 252 ASN A N 1
ATOM 1808 C CA . ASN A 1 255 ? -5.940 -29.623 -2.933 1.00 29.57 252 ASN A CA 1
ATOM 1809 C C . ASN A 1 255 ? -7.395 -29.367 -3.299 1.00 28.17 252 ASN A C 1
ATOM 1810 O O . ASN A 1 255 ? -7.936 -29.997 -4.213 1.00 28.07 252 ASN A O 1
ATOM 1815 N N . LEU A 1 256 ? -8.045 -28.441 -2.596 1.00 27.30 253 LEU A N 1
ATOM 1816 C CA . LEU A 1 256 ? -9.434 -28.129 -2.911 1.00 25.53 253 LEU A CA 1
ATOM 1817 C C . LEU A 1 256 ? -9.546 -27.452 -4.272 1.00 26.62 253 LEU A C 1
ATOM 1818 O O . LEU A 1 256 ? -10.476 -27.731 -5.037 1.00 28.68 253 LEU A O 1
ATOM 1823 N N . SER A 1 257 ? -8.602 -26.566 -4.598 1.00 27.18 254 SER A N 1
ATOM 1824 C CA . SER A 1 257 ? -8.625 -25.932 -5.912 1.00 26.08 254 SER A CA 1
ATOM 1825 C C . SER A 1 257 ? -8.513 -26.977 -7.022 1.00 27.62 254 SER A C 1
ATOM 1826 O O . SER A 1 257 ? -9.255 -26.925 -8.011 1.00 28.48 254 SER A O 1
ATOM 1829 N N . ARG A 1 258 ? -7.613 -27.952 -6.858 1.00 28.98 255 ARG A N 1
ATOM 1830 C CA . ARG A 1 258 ? -7.478 -29.022 -7.846 1.00 30.22 255 ARG A CA 1
ATOM 1831 C C . ARG A 1 258 ? -8.789 -29.786 -8.013 1.00 30.43 255 ARG A C 1
ATOM 1832 O O . ARG A 1 258 ? -9.225 -30.058 -9.138 1.00 29.44 255 ARG A O 1
ATOM 1840 N N . ALA A 1 259 ? -9.436 -30.139 -6.899 1.00 32.14 256 ALA A N 1
ATOM 1841 C CA . ALA A 1 259 ? -10.713 -30.844 -6.980 1.00 30.13 256 ALA A CA 1
ATOM 1842 C C . ALA A 1 259 ? -11.751 -30.018 -7.732 1.00 30.55 256 ALA A C 1
ATOM 1843 O O . ALA A 1 259 ? -12.509 -30.554 -8.550 1.00 32.12 256 ALA A O 1
ATOM 1845 N N . LEU A 1 260 ? -11.778 -28.706 -7.488 1.00 28.91 257 LEU A N 1
ATOM 1846 C CA . LEU A 1 260 ? -12.708 -27.828 -8.197 1.00 27.98 257 LEU A CA 1
ATOM 1847 C C . LEU A 1 260 ? -12.383 -27.741 -9.689 1.00 25.94 257 LEU A C 1
ATOM 1848 O O . LEU A 1 260 ? -13.285 -27.514 -10.506 1.00 31.53 257 LEU A O 1
ATOM 1853 N N . MET A 1 261 ? -11.108 -27.876 -10.062 1.00 26.89 258 MET A N 1
ATOM 1854 C CA . MET A 1 261 ? -10.706 -27.875 -11.466 1.00 30.32 258 MET A CA 1
ATOM 1855 C C . MET A 1 261 ? -10.971 -29.200 -12.158 1.00 32.44 258 MET A C 1
ATOM 1856 O O . MET A 1 261 ? -10.773 -29.295 -13.376 1.00 34.60 258 MET A O 1
ATOM 1861 N N . GLN A 1 262 ? -11.371 -30.225 -11.417 1.00 30.23 259 GLN A N 1
ATOM 1862 C CA . GLN A 1 262 ? -11.520 -31.572 -11.954 1.00 30.71 259 GLN A CA 1
ATOM 1863 C C . GLN A 1 262 ? -12.871 -32.147 -11.569 1.00 33.98 259 GLN A C 1
ATOM 1864 O O . GLN A 1 262 ? -12.993 -33.328 -11.233 1.00 38.59 259 GLN A O 1
ATOM 1870 N N . VAL A 1 263 ? -13.908 -31.318 -11.610 1.00 30.37 260 VAL A N 1
ATOM 1871 C CA . VAL A 1 263 ? -15.237 -31.740 -11.181 1.00 29.65 260 VAL A CA 1
ATOM 1872 C C . VAL A 1 263 ? -15.889 -32.551 -12.294 1.00 33.42 260 VAL A C 1
ATOM 1873 O O . VAL A 1 263 ? -16.084 -32.034 -13.403 1.00 34.98 260 VAL A O 1
ATOM 1877 N N . PRO A 1 264 ? -16.265 -33.800 -12.044 1.00 35.90 261 PRO A N 1
ATOM 1878 C CA . PRO A 1 264 ? -17.020 -34.556 -13.042 1.00 38.92 261 PRO A CA 1
ATOM 1879 C C . PRO A 1 264 ? -18.429 -34.007 -13.145 1.00 38.66 261 PRO A C 1
ATOM 1880 O O . PRO A 1 264 ? -19.027 -33.639 -12.124 1.00 38.18 261 PRO A O 1
ATOM 1884 N N . PRO A 1 265 ? -19.004 -33.948 -14.343 1.00 38.63 262 PRO A N 1
ATOM 1885 C CA . PRO A 1 265 ? -20.383 -33.470 -14.457 1.00 39.56 262 PRO A CA 1
ATOM 1886 C C . PRO A 1 265 ? -21.330 -34.477 -13.824 1.00 39.25 262 PRO A C 1
ATOM 1887 O O . PRO A 1 265 ? -20.989 -35.643 -13.615 1.00 39.36 262 PRO A O 1
ATOM 1891 N N . LEU A 1 266 ? -22.533 -34.002 -13.490 1.00 39.35 263 LEU A N 1
ATOM 1892 C CA . LEU A 1 266 ? -23.515 -34.893 -12.879 1.00 40.34 263 LEU A CA 1
ATOM 1893 C C . LEU A 1 266 ? -23.843 -36.061 -13.802 1.00 44.63 263 LEU A C 1
ATOM 1894 O O . LEU A 1 266 ? -24.053 -37.189 -13.339 1.00 48.07 263 LEU A O 1
ATOM 1899 N N . SER A 1 267 ? -23.876 -35.810 -15.113 1.00 47.74 264 SER A N 1
ATOM 1900 C CA . SER A 1 267 ? -24.177 -36.856 -16.088 1.00 49.98 264 SER A CA 1
ATOM 1901 C C . SER A 1 267 ? -23.182 -38.009 -16.046 1.00 52.46 264 SER A C 1
ATOM 1902 O O . SER A 1 267 ? -23.506 -39.108 -16.512 1.00 53.23 264 SER A O 1
ATOM 1905 N N . ALA A 1 268 ? -21.983 -37.792 -15.498 1.00 51.36 265 ALA A N 1
ATOM 1906 C CA . ALA A 1 268 ? -21.010 -38.870 -15.389 1.00 50.78 265 ALA A CA 1
ATOM 1907 C C . ALA A 1 268 ? -21.297 -39.781 -14.205 1.00 51.29 265 ALA A C 1
ATOM 1908 O O . ALA A 1 268 ? -20.659 -40.831 -14.076 1.00 53.58 265 ALA A O 1
ATOM 1910 N N . TRP A 1 269 ? -22.237 -39.403 -13.346 1.00 47.42 266 TRP A N 1
ATOM 1911 C CA . TRP A 1 269 ? -22.670 -40.249 -12.243 1.00 48.16 266 TRP A CA 1
ATOM 1912 C C . TRP A 1 269 ? -23.753 -41.219 -12.706 1.00 49.68 266 TRP A C 1
ATOM 1913 O O . TRP A 1 269 ? -24.085 -42.170 -11.998 1.00 51.87 266 TRP A O 1
ATOM 1924 N N . THR B 1 2 ? -46.607 -40.034 35.428 1.00 62.66 -1 THR B N 1
ATOM 1925 C CA . THR B 1 2 ? -46.753 -41.451 35.113 1.00 62.69 -1 THR B CA 1
ATOM 1926 C C . THR B 1 2 ? -45.385 -42.110 34.979 1.00 58.55 -1 THR B C 1
ATOM 1927 O O . THR B 1 2 ? -44.366 -41.518 35.343 1.00 55.27 -1 THR B O 1
ATOM 1931 N N . ASN B 1 3 ? -45.379 -43.339 34.453 1.00 54.21 0 ASN B N 1
ATOM 1932 C CA . ASN B 1 3 ? -44.125 -44.030 34.175 1.00 51.45 0 ASN B CA 1
ATOM 1933 C C . ASN B 1 3 ? -43.282 -43.253 33.177 1.00 43.99 0 ASN B C 1
ATOM 1934 O O . ASN B 1 3 ? -42.058 -43.159 33.328 1.00 43.13 0 ASN B O 1
ATOM 1939 N N . LEU B 1 4 ? -43.916 -42.708 32.137 1.00 39.10 1 LEU B N 1
ATOM 1940 C CA . LEU B 1 4 ? -43.162 -42.005 31.109 1.00 35.68 1 LEU B CA 1
ATOM 1941 C C . LEU B 1 4 ? -42.510 -40.747 31.665 1.00 32.51 1 LEU B C 1
ATOM 1942 O O . LEU B 1 4 ? -41.392 -40.403 31.271 1.00 33.40 1 LEU B O 1
ATOM 1947 N N . GLN B 1 5 ? -43.181 -40.052 32.586 1.00 30.44 2 GLN B N 1
ATOM 1948 C CA . GLN B 1 5 ? -42.558 -38.879 33.192 1.00 31.90 2 GLN B CA 1
ATOM 1949 C C . GLN B 1 5 ? -41.332 -39.270 34.006 1.00 33.06 2 GLN B C 1
ATOM 1950 O O . GLN B 1 5 ? -40.297 -38.596 33.946 1.00 32.77 2 GLN B O 1
ATOM 1956 N N . THR B 1 6 ? -41.415 -40.387 34.734 1.00 31.97 3 THR B N 1
ATOM 1957 C CA . THR B 1 6 ? -40.266 -40.862 35.496 1.00 33.64 3 THR B CA 1
ATOM 1958 C C . THR B 1 6 ? -39.107 -41.212 34.577 1.00 32.68 3 THR B C 1
ATOM 1959 O O . THR B 1 6 ? -37.955 -40.855 34.852 1.00 32.43 3 THR B O 1
ATOM 1963 N N . PHE B 1 7 ? -39.398 -41.894 33.468 1.00 29.85 4 PHE B N 1
ATOM 1964 C CA . PHE B 1 7 ? -38.366 -42.192 32.483 1.00 32.84 4 PHE B CA 1
ATOM 1965 C C . PHE B 1 7 ? -37.771 -40.913 31.908 1.00 32.71 4 PHE B C 1
ATOM 1966 O O . PHE B 1 7 ? -36.552 -40.811 31.723 1.00 30.32 4 PHE B O 1
ATOM 1974 N N . LEU B 1 8 ? -38.626 -39.933 31.609 1.00 29.99 5 LEU B N 1
ATOM 1975 C CA . LEU B 1 8 ? -38.166 -38.676 31.032 1.00 27.00 5 LEU B CA 1
ATOM 1976 C C . LEU B 1 8 ? -37.293 -37.899 32.011 1.00 26.97 5 LEU B C 1
ATOM 1977 O O . LEU B 1 8 ? -36.306 -37.268 31.603 1.00 27.99 5 LEU B O 1
ATOM 1982 N N . ASP B 1 9 ? -37.647 -37.923 33.304 1.00 29.13 6 ASP B N 1
ATOM 1983 C CA . ASP B 1 9 ? -36.836 -37.247 34.317 1.00 30.29 6 ASP B CA 1
ATOM 1984 C C . ASP B 1 9 ? -35.408 -37.778 34.322 1.00 31.37 6 ASP B C 1
ATOM 1985 O O . ASP B 1 9 ? -34.443 -37.004 34.340 1.00 30.46 6 ASP B O 1
ATOM 1990 N N . ILE B 1 10 ? -35.250 -39.102 34.310 1.00 30.69 7 ILE B N 1
ATOM 1991 C CA . ILE B 1 10 ? -33.911 -39.675 34.398 1.00 32.76 7 ILE B CA 1
ATOM 1992 C C . ILE B 1 10 ? -33.156 -39.518 33.082 1.00 32.17 7 ILE B C 1
ATOM 1993 O O . ILE B 1 10 ? -31.946 -39.260 33.078 1.00 33.02 7 ILE B O 1
ATOM 1998 N N . ALA B 1 11 ? -33.842 -39.669 31.946 1.00 29.10 8 ALA B N 1
ATOM 1999 C CA . ALA B 1 11 ? -33.173 -39.430 30.670 1.00 28.17 8 ALA B CA 1
ATOM 2000 C C . ALA B 1 11 ? -32.676 -37.990 30.579 1.00 30.21 8 ALA B C 1
ATOM 2001 O O . ALA B 1 11 ? -31.605 -37.727 30.014 1.00 29.31 8 ALA B O 1
ATOM 2003 N N . THR B 1 12 ? -33.428 -37.043 31.150 1.00 28.97 9 THR B N 1
ATOM 2004 C CA . THR B 1 12 ? -32.995 -35.648 31.124 1.00 27.16 9 THR B CA 1
ATOM 2005 C C . THR B 1 12 ? -31.717 -35.459 31.928 1.00 28.73 9 THR B C 1
ATOM 2006 O O . THR B 1 12 ? -30.761 -34.828 31.458 1.00 27.07 9 THR B O 1
ATOM 2010 N N . GLU B 1 13 ? -31.674 -36.003 33.143 1.00 30.67 10 GLU B N 1
ATOM 2011 C CA . GLU B 1 13 ? -30.472 -35.851 33.954 1.00 30.22 10 GLU B CA 1
ATOM 2012 C C . GLU B 1 13 ? -29.287 -36.563 33.316 1.00 28.98 10 GLU B C 1
ATOM 2013 O O . GLU B 1 13 ? -28.163 -36.054 33.351 1.00 26.86 10 GLU B O 1
ATOM 2019 N N . ALA B 1 14 ? -29.521 -37.714 32.680 1.00 28.86 11 ALA B N 1
ATOM 2020 C CA . ALA B 1 14 ? -28.433 -38.393 31.982 1.00 30.16 11 ALA B CA 1
ATOM 2021 C C . ALA B 1 14 ? -27.892 -37.548 30.833 1.00 28.04 11 ALA B C 1
ATOM 2022 O O . ALA B 1 14 ? -26.676 -37.488 30.616 1.00 28.83 11 ALA B O 1
ATOM 2024 N N . ALA B 1 15 ? -28.774 -36.887 30.082 1.00 25.59 12 ALA B N 1
ATOM 2025 C CA . ALA B 1 15 ? -28.305 -36.075 28.962 1.00 25.01 12 ALA B CA 1
ATOM 2026 C C . ALA B 1 15 ? -27.517 -34.864 29.446 1.00 24.75 12 ALA B C 1
ATOM 2027 O O . ALA B 1 15 ? -26.481 -34.513 28.868 1.00 26.41 12 ALA B O 1
ATOM 2029 N N . LEU B 1 16 ? -27.992 -34.210 30.502 1.00 25.80 13 LEU B N 1
ATOM 2030 C CA . LEU B 1 16 ? -27.275 -33.047 31.018 1.00 26.64 13 LEU B CA 1
ATOM 2031 C C . LEU B 1 16 ? -25.926 -33.450 31.602 1.00 28.99 13 LEU B C 1
ATOM 2032 O O . LEU B 1 16 ? -24.923 -32.753 31.401 1.00 28.21 13 LEU B O 1
ATOM 2037 N N . ALA B 1 17 ? -25.880 -34.579 32.313 1.00 26.57 14 ALA B N 1
ATOM 2038 C CA . ALA B 1 17 ? -24.617 -35.042 32.878 1.00 25.08 14 ALA B CA 1
ATOM 2039 C C . ALA B 1 17 ? -23.623 -35.387 31.779 1.00 28.00 14 ALA B C 1
ATOM 2040 O O . ALA B 1 17 ? -22.450 -35.001 31.840 1.00 27.70 14 ALA B O 1
ATOM 2042 N N . ALA B 1 18 ? -24.077 -36.116 30.756 1.00 26.81 15 ALA B N 1
ATOM 2043 C CA . ALA B 1 18 ? -23.182 -36.468 29.659 1.00 25.73 15 ALA B CA 1
ATOM 2044 C C . ALA B 1 18 ? -22.782 -35.238 28.857 1.00 24.75 15 ALA B C 1
ATOM 2045 O O . ALA B 1 18 ? -21.623 -35.113 28.441 1.00 28.39 15 ALA B O 1
ATOM 2047 N N . GLY B 1 19 ? -23.720 -34.312 28.645 1.00 24.32 16 GLY B N 1
ATOM 2048 C CA . GLY B 1 19 ? -23.387 -33.097 27.918 1.00 25.44 16 GLY B CA 1
ATOM 2049 C C . GLY B 1 19 ? -22.285 -32.288 28.579 1.00 31.11 16 GLY B C 1
ATOM 2050 O O . GLY B 1 19 ? -21.419 -31.733 27.898 1.00 31.04 16 GLY B O 1
ATOM 2051 N N . ALA B 1 20 ? -22.294 -32.219 29.915 1.00 30.76 17 ALA B N 1
ATOM 2052 C CA . ALA B 1 20 ? -21.238 -31.497 30.621 1.00 28.73 17 ALA B CA 1
ATOM 2053 C C . ALA B 1 20 ? -19.883 -32.167 30.416 1.00 30.47 17 ALA B C 1
ATOM 2054 O O . ALA B 1 20 ? -18.854 -31.492 30.301 1.00 34.41 17 ALA B O 1
ATOM 2056 N N . VAL B 1 21 ? -19.865 -33.498 30.373 1.00 28.86 18 VAL B N 1
ATOM 2057 C CA . VAL B 1 21 ? -18.636 -34.220 30.055 1.00 32.10 18 VAL B CA 1
ATOM 2058 C C . VAL B 1 21 ? -18.139 -33.841 28.664 1.00 34.31 18 VAL B C 1
ATOM 2059 O O . VAL B 1 21 ? -16.938 -33.618 28.459 1.00 35.25 18 VAL B O 1
ATOM 2063 N N . LEU B 1 22 ? -19.049 -33.775 27.684 1.00 31.92 19 LEU B N 1
ATOM 2064 C CA . LEU B 1 22 ? -18.652 -33.395 26.332 1.00 31.08 19 LEU B CA 1
ATOM 2065 C C . LEU B 1 22 ? -18.090 -31.982 26.294 1.00 33.13 19 LEU B C 1
ATOM 2066 O O . LEU B 1 22 ? -17.124 -31.711 25.574 1.00 34.87 19 LEU B O 1
ATOM 2071 N N . GLN B 1 23 ? -18.692 -31.060 27.049 1.00 34.06 20 GLN B N 1
ATOM 2072 C CA . GLN B 1 23 ? -18.167 -29.699 27.086 1.00 38.96 20 GLN B CA 1
ATOM 2073 C C . GLN B 1 23 ? -16.779 -29.656 27.710 1.00 40.34 20 GLN B C 1
ATOM 2074 O O . GLN B 1 23 ? -15.915 -28.893 27.262 1.00 40.25 20 GLN B O 1
ATOM 2080 N N . GLY B 1 24 ? -16.547 -30.466 28.746 1.00 42.12 21 GLY B N 1
ATOM 2081 C CA . GLY B 1 24 ? -15.232 -30.496 29.363 1.00 41.79 21 GLY B CA 1
ATOM 2082 C C . GLY B 1 24 ? -14.141 -30.887 28.387 1.00 45.51 21 GLY B C 1
ATOM 2083 O O . GLY B 1 24 ? -13.073 -30.271 28.357 1.00 47.96 21 GLY B O 1
ATOM 2084 N N . TYR B 1 25 ? -14.391 -31.915 27.572 1.00 43.20 22 TYR B N 1
ATOM 2085 C CA . TYR B 1 25 ? -13.390 -32.314 26.588 1.00 45.70 22 TYR B CA 1
ATOM 2086 C C . TYR B 1 25 ? -13.255 -31.288 25.470 1.00 50.07 22 TYR B C 1
ATOM 2087 O O . TYR B 1 25 ? -12.168 -31.128 24.902 1.00 50.62 22 TYR B O 1
ATOM 2096 N N . LEU B 1 26 ? -14.336 -30.584 25.153 1.00 51.92 23 LEU B N 1
ATOM 2097 C CA . LEU B 1 26 ? -14.356 -29.653 24.032 1.00 52.92 23 LEU B CA 1
ATOM 2098 C C . LEU B 1 26 ? -13.561 -28.384 24.344 1.00 54.94 23 LEU B C 1
ATOM 2099 O O . LEU B 1 26 ? -12.337 -28.348 24.206 1.00 56.59 23 LEU B O 1
ATOM 2104 N N . VAL B 1 43 ? -11.651 -37.079 21.194 1.00 49.10 40 VAL B N 1
ATOM 2105 C CA . VAL B 1 43 ? -12.899 -37.371 20.494 1.00 51.14 40 VAL B CA 1
ATOM 2106 C C . VAL B 1 43 ? -13.362 -38.775 20.868 1.00 52.93 40 VAL B C 1
ATOM 2107 O O . VAL B 1 43 ? -14.506 -38.975 21.291 1.00 51.36 40 VAL B O 1
ATOM 2111 N N . THR B 1 44 ? -12.461 -39.748 20.709 1.00 51.06 41 THR B N 1
ATOM 2112 C CA . THR B 1 44 ? -12.748 -41.103 21.166 1.00 51.16 41 THR B CA 1
ATOM 2113 C C . THR B 1 44 ? -12.882 -41.147 22.683 1.00 50.17 41 THR B C 1
ATOM 2114 O O . THR B 1 44 ? -13.788 -41.797 23.218 1.00 52.79 41 THR B O 1
ATOM 2118 N N . ALA B 1 45 ? -12.010 -40.433 23.393 1.00 48.03 42 ALA B N 1
ATOM 2119 C CA . ALA B 1 45 ? -12.134 -40.366 24.844 1.00 45.64 42 ALA B CA 1
ATOM 2120 C C . ALA B 1 45 ? -13.427 -39.674 25.256 1.00 42.10 42 ALA B C 1
ATOM 2121 O O . ALA B 1 45 ? -14.126 -40.142 26.162 1.00 41.71 42 ALA B O 1
ATOM 2123 N N . ALA B 1 46 ? -13.769 -38.566 24.593 1.00 39.69 43 ALA B N 1
ATOM 2124 C CA . ALA B 1 46 ? -15.001 -37.851 24.922 1.00 38.56 43 ALA B CA 1
ATOM 2125 C C . ALA B 1 46 ? -16.228 -38.732 24.712 1.00 36.57 43 ALA B C 1
ATOM 2126 O O . ALA B 1 46 ? -17.117 -38.795 25.571 1.00 35.58 43 ALA B O 1
ATOM 2128 N N . ASP B 1 47 ? -16.288 -39.428 23.572 1.00 34.85 44 ASP B N 1
ATOM 2129 C CA . ASP B 1 47 ? -17.423 -40.303 23.291 1.00 37.04 44 ASP B CA 1
ATOM 2130 C C . ASP B 1 47 ? -17.556 -41.394 24.347 1.00 36.35 44 ASP B C 1
ATOM 2131 O O . ASP B 1 47 ? -18.667 -41.706 24.793 1.00 35.07 44 ASP B O 1
ATOM 2136 N N . LYS B 1 48 ? -16.432 -41.984 24.761 1.00 36.25 45 LYS B N 1
ATOM 2137 C CA . LYS B 1 48 ? -16.481 -43.056 25.753 1.00 40.13 45 LYS B CA 1
ATOM 2138 C C . LYS B 1 48 ? -16.853 -42.529 27.132 1.00 36.67 45 LYS B C 1
ATOM 2139 O O . LYS B 1 48 ? -17.567 -43.202 27.885 1.00 37.44 45 LYS B O 1
ATOM 2145 N N . ALA B 1 49 ? -16.352 -41.346 27.493 1.00 34.03 46 ALA B N 1
ATOM 2146 C CA . ALA B 1 49 ? -16.665 -40.777 28.799 1.00 32.49 46 ALA B CA 1
ATOM 2147 C C . ALA B 1 49 ? -18.141 -40.427 28.901 1.00 34.34 46 ALA B C 1
ATOM 2148 O O . ALA B 1 49 ? -18.774 -40.641 29.944 1.00 33.85 46 ALA B O 1
ATOM 2150 N N . SER B 1 50 ? -18.708 -39.901 27.814 1.00 31.25 47 SER B N 1
ATOM 2151 C CA . SER B 1 50 ? -20.130 -39.587 27.783 1.00 29.50 47 SER B CA 1
ATOM 2152 C C . SER B 1 50 ? -20.969 -40.851 27.912 1.00 30.15 47 SER B C 1
ATOM 2153 O O . SER B 1 50 ? -21.940 -40.882 28.676 1.00 30.84 47 SER B O 1
ATOM 2156 N N . GLU B 1 51 ? -20.597 -41.909 27.185 1.00 33.60 48 GLU B N 1
ATOM 2157 C CA . GLU B 1 51 ? -21.356 -43.153 27.245 1.00 37.42 48 GLU B CA 1
ATOM 2158 C C . GLU B 1 51 ? -21.347 -43.740 28.650 1.00 35.19 48 GLU B C 1
ATOM 2159 O O . GLU B 1 51 ? -22.391 -44.168 29.155 1.00 35.04 48 GLU B O 1
ATOM 2165 N N . ALA B 1 52 ? -20.180 -43.759 29.302 1.00 37.86 49 ALA B N 1
ATOM 2166 C CA . ALA B 1 52 ? -20.095 -44.295 30.659 1.00 38.41 49 ALA B CA 1
ATOM 2167 C C . ALA B 1 52 ? -21.003 -43.526 31.610 1.00 35.55 49 ALA B C 1
ATOM 2168 O O . ALA B 1 52 ? -21.658 -44.119 32.475 1.00 34.59 49 ALA B O 1
ATOM 2170 N N . VAL B 1 53 ? -21.060 -42.202 31.458 1.00 32.65 50 VAL B N 1
ATOM 2171 C CA . VAL B 1 53 ? -21.926 -41.386 32.306 1.00 34.50 50 VAL B CA 1
ATOM 2172 C C . VAL B 1 53 ? -23.387 -41.760 32.092 1.00 34.73 50 VAL B C 1
ATOM 2173 O O . VAL B 1 53 ? -24.144 -41.955 33.053 1.00 31.27 50 VAL B O 1
ATOM 2177 N N . VAL B 1 54 ? -23.805 -41.867 30.826 1.00 34.72 51 VAL B N 1
ATOM 2178 C CA . VAL B 1 54 ? -25.197 -42.197 30.524 1.00 33.80 51 VAL B CA 1
ATOM 2179 C C . VAL B 1 54 ? -25.545 -43.583 31.044 1.00 33.90 51 VAL B C 1
ATOM 2180 O O . VAL B 1 54 ? -26.581 -43.780 31.692 1.00 33.37 51 VAL B O 1
ATOM 2184 N N . LEU B 1 55 ? -24.691 -44.568 30.752 1.00 36.06 52 LEU B N 1
ATOM 2185 C CA . LEU B 1 55 ? -24.986 -45.946 31.131 1.00 37.55 52 LEU B CA 1
ATOM 2186 C C . LEU B 1 55 ? -25.110 -46.087 32.643 1.00 37.26 52 LEU B C 1
ATOM 2187 O O . LEU B 1 55 ? -26.024 -46.757 33.138 1.00 37.19 52 LEU B O 1
ATOM 2192 N N . GLU B 1 56 ? -24.200 -45.460 33.394 1.00 36.80 53 GLU B N 1
ATOM 2193 C CA . GLU B 1 56 ? -24.249 -45.563 34.851 1.00 39.57 53 GLU B CA 1
ATOM 2194 C C . GLU B 1 56 ? -25.580 -45.056 35.390 1.00 36.30 53 GLU B C 1
ATOM 2195 O O . GLU B 1 56 ? -26.200 -45.701 36.243 1.00 37.23 53 GLU B O 1
ATOM 2201 N N . ILE B 1 57 ? -26.059 -43.931 34.859 1.00 33.56 54 ILE B N 1
ATOM 2202 C CA . ILE B 1 57 ? -27.297 -43.332 35.350 1.00 34.71 54 ILE B CA 1
ATOM 2203 C C . ILE B 1 57 ? -28.496 -44.220 35.027 1.00 33.55 54 ILE B C 1
ATOM 2204 O O . ILE B 1 57 ? -29.339 -44.488 35.892 1.00 33.37 54 ILE B O 1
ATOM 2209 N N . ILE B 1 58 ? -28.600 -44.689 33.779 1.00 32.34 55 ILE B N 1
ATOM 2210 C CA . ILE B 1 58 ? -29.774 -45.470 33.391 1.00 32.32 55 ILE B CA 1
ATOM 2211 C C . ILE B 1 58 ? -29.813 -46.795 34.142 1.00 34.15 55 ILE B C 1
ATOM 2212 O O . ILE B 1 58 ? -30.875 -47.237 34.596 1.00 37.57 55 ILE B O 1
ATOM 2217 N N . ARG B 1 59 ? -28.661 -47.450 34.291 1.00 35.58 56 ARG B N 1
ATOM 2218 C CA . ARG B 1 59 ? -28.641 -48.736 34.984 1.00 44.06 56 ARG B CA 1
ATOM 2219 C C . ARG B 1 59 ? -28.940 -48.590 36.472 1.00 41.95 56 ARG B C 1
ATOM 2220 O O . ARG B 1 59 ? -29.550 -49.482 37.071 1.00 40.80 56 ARG B O 1
ATOM 2228 N N . ARG B 1 60 ? -28.524 -47.483 37.086 1.00 39.68 57 ARG B N 1
ATOM 2229 C CA . ARG B 1 60 ? -28.784 -47.310 38.510 1.00 39.40 57 ARG B CA 1
ATOM 2230 C C . ARG B 1 60 ? -30.266 -47.064 38.774 1.00 38.51 57 ARG B C 1
ATOM 2231 O O . ARG B 1 60 ? -30.832 -47.614 39.726 1.00 36.16 57 ARG B O 1
ATOM 2239 N N . HIS B 1 61 ? -30.923 -46.281 37.917 1.00 35.20 58 HIS B N 1
ATOM 2240 C CA . HIS B 1 61 ? -32.341 -46.006 38.113 1.00 37.51 58 HIS B CA 1
ATOM 2241 C C . HIS B 1 61 ? -33.228 -47.139 37.603 1.00 37.88 58 HIS B C 1
ATOM 2242 O O . HIS B 1 61 ? -34.287 -47.396 38.188 1.00 37.05 58 HIS B O 1
ATOM 2249 N N . PHE B 1 62 ? -32.829 -47.815 36.524 1.00 36.25 59 PHE B N 1
ATOM 2250 C CA . PHE B 1 62 ? -33.639 -48.858 35.892 1.00 39.89 59 PHE B CA 1
ATOM 2251 C C . PHE B 1 62 ? -32.794 -50.109 35.673 1.00 42.57 59 PHE B C 1
ATOM 2252 O O . PHE B 1 62 ? -32.426 -50.439 34.539 1.00 40.92 59 PHE B O 1
ATOM 2260 N N . PRO B 1 63 ? -32.497 -50.850 36.744 1.00 46.64 60 PRO B N 1
ATOM 2261 C CA . PRO B 1 63 ? -31.608 -52.017 36.604 1.00 48.13 60 PRO B CA 1
ATOM 2262 C C . PRO B 1 63 ? -32.142 -53.093 35.676 1.00 49.60 60 PRO B C 1
ATOM 2263 O O . PRO B 1 63 ? -31.339 -53.864 35.138 1.00 50.78 60 PRO B O 1
ATOM 2267 N N . GLN B 1 64 ? -33.458 -53.158 35.456 1.00 52.03 61 GLN B N 1
ATOM 2268 C CA . GLN B 1 64 ? -34.076 -54.171 34.605 1.00 55.55 61 GLN B CA 1
ATOM 2269 C C . GLN B 1 64 ? -34.194 -53.766 33.143 1.00 52.49 61 GLN B C 1
ATOM 2270 O O . GLN B 1 64 ? -34.612 -54.593 32.324 1.00 50.36 61 GLN B O 1
ATOM 2276 N N . HIS B 1 65 ? -33.856 -52.532 32.788 1.00 46.01 62 HIS B N 1
ATOM 2277 C CA . HIS B 1 65 ? -33.987 -52.150 31.393 1.00 46.66 62 HIS B CA 1
ATOM 2278 C C . HIS B 1 65 ? -32.777 -52.624 30.587 1.00 48.58 62 HIS B C 1
ATOM 2279 O O . HIS B 1 65 ? -31.704 -52.893 31.129 1.00 50.30 62 HIS B O 1
ATOM 2286 N N . SER B 1 66 ? -32.969 -52.741 29.276 1.00 46.44 63 SER B N 1
ATOM 2287 C CA . SER B 1 66 ? -31.919 -53.125 28.338 1.00 48.87 63 SER B CA 1
ATOM 2288 C C . SER B 1 66 ? -31.415 -51.902 27.568 1.00 47.74 63 SER B C 1
ATOM 2289 O O . SER B 1 66 ? -32.087 -50.875 27.502 1.00 46.07 63 SER B O 1
ATOM 2292 N N . ILE B 1 67 ? -30.217 -52.017 26.986 1.00 49.64 64 ILE B N 1
ATOM 2293 C CA . ILE B 1 67 ? -29.538 -50.895 26.336 1.00 53.08 64 ILE B CA 1
ATOM 2294 C C . ILE B 1 67 ? -29.213 -51.168 24.863 1.00 58.27 64 ILE B C 1
ATOM 2295 O O . ILE B 1 67 ? -28.764 -52.256 24.500 1.00 58.88 64 ILE B O 1
ATOM 2300 N N . LEU B 1 68 ? -29.432 -50.176 24.011 1.00 61.52 65 LEU B N 1
ATOM 2301 C CA . LEU B 1 68 ? -28.800 -50.111 22.694 1.00 65.26 65 LEU B CA 1
ATOM 2302 C C . LEU B 1 68 ? -27.753 -48.989 22.696 1.00 67.19 65 LEU B C 1
ATOM 2303 O O . LEU B 1 68 ? -27.984 -47.905 23.239 1.00 64.20 65 LEU B O 1
ATOM 2308 N N . ALA B 1 69 ? -26.570 -49.290 22.188 1.00 69.16 66 ALA B N 1
ATOM 2309 C CA . ALA B 1 69 ? -25.598 -48.261 21.901 1.00 70.28 66 ALA B CA 1
ATOM 2310 C C . ALA B 1 69 ? -24.761 -48.676 20.683 1.00 70.27 66 ALA B C 1
ATOM 2311 O O . ALA B 1 69 ? -24.329 -49.827 20.570 1.00 70.53 66 ALA B O 1
ATOM 2313 N N . ASN B 1 80 ? -37.218 -57.432 24.742 1.00 69.16 77 ASN B N 1
ATOM 2314 C CA . ASN B 1 80 ? -37.261 -56.794 26.058 1.00 68.72 77 ASN B CA 1
ATOM 2315 C C . ASN B 1 80 ? -38.148 -55.556 26.011 1.00 59.76 77 ASN B C 1
ATOM 2316 O O . ASN B 1 80 ? -38.059 -54.759 25.079 1.00 56.61 77 ASN B O 1
ATOM 2321 N N . GLU B 1 81 ? -39.003 -55.398 27.024 1.00 53.46 78 GLU B N 1
ATOM 2322 C CA . GLU B 1 81 ? -40.022 -54.355 26.963 1.00 53.13 78 GLU B CA 1
ATOM 2323 C C . GLU B 1 81 ? -39.406 -52.958 26.942 1.00 48.21 78 GLU B C 1
ATOM 2324 O O . GLU B 1 81 ? -39.869 -52.085 26.200 1.00 46.65 78 GLU B O 1
ATOM 2330 N N . TYR B 1 82 ? -38.347 -52.734 27.719 1.00 43.16 79 TYR B N 1
ATOM 2331 C CA . TYR B 1 82 ? -37.703 -51.426 27.815 1.00 39.52 79 TYR B CA 1
ATOM 2332 C C . TYR B 1 82 ? -36.320 -51.497 27.192 1.00 37.35 79 TYR B C 1
ATOM 2333 O O . TYR B 1 82 ? -35.460 -52.244 27.666 1.00 40.08 79 TYR B O 1
ATOM 2342 N N . LEU B 1 83 ? -36.093 -50.686 26.165 1.00 35.22 80 LEU B N 1
ATOM 2343 C CA . LEU B 1 83 ? -34.834 -50.713 25.434 1.00 36.46 80 LEU B CA 1
ATOM 2344 C C . LEU B 1 83 ? -34.384 -49.283 25.180 1.00 34.61 80 LEU B C 1
ATOM 2345 O O . LEU B 1 83 ? -35.058 -48.537 24.463 1.00 33.43 80 LEU B O 1
ATOM 2350 N N . TRP B 1 84 ? -33.248 -48.907 25.762 1.00 36.47 81 TRP B N 1
ATOM 2351 C CA . TRP B 1 84 ? -32.719 -47.554 25.632 1.00 35.39 81 TRP B CA 1
ATOM 2352 C C . TRP B 1 84 ? -31.770 -47.475 24.447 1.00 37.48 81 TRP B C 1
ATOM 2353 O O . TRP B 1 84 ? -30.825 -48.263 24.348 1.00 38.81 81 TRP B O 1
ATOM 2364 N N . ALA B 1 85 ? -32.015 -46.515 23.562 1.00 35.14 82 ALA B N 1
ATOM 2365 C CA . ALA B 1 85 ? -31.185 -46.280 22.386 1.00 34.24 82 ALA B CA 1
ATOM 2366 C C . ALA B 1 85 ? -30.382 -45.015 22.646 1.00 36.49 82 ALA B C 1
ATOM 2367 O O . ALA B 1 85 ? -30.935 -43.910 22.625 1.00 35.88 82 ALA B O 1
ATOM 2369 N N . ILE B 1 86 ? -29.085 -45.178 22.894 1.00 34.20 83 ILE B N 1
ATOM 2370 C CA . ILE B 1 86 ? -28.230 -44.111 23.397 1.00 36.57 83 ILE B CA 1
ATOM 2371 C C . ILE B 1 86 ? -27.217 -43.760 22.320 1.00 31.95 83 ILE B C 1
ATOM 2372 O O . ILE B 1 86 ? -26.503 -44.640 21.825 1.00 31.36 83 ILE B O 1
ATOM 2377 N N . ASP B 1 87 ? -27.151 -42.484 21.954 1.00 30.39 84 ASP B N 1
ATOM 2378 C CA . ASP B 1 87 ? -25.977 -42.004 21.239 1.00 30.95 84 ASP B CA 1
ATOM 2379 C C . ASP B 1 87 ? -25.248 -41.033 22.151 1.00 30.61 84 ASP B C 1
ATOM 2380 O O . ASP B 1 87 ? -25.721 -39.901 22.351 1.00 30.07 84 ASP B O 1
ATOM 2385 N N . PRO B 1 88 ? -24.102 -41.421 22.716 1.00 31.20 85 PRO B N 1
ATOM 2386 C CA . PRO B 1 88 ? -23.399 -40.521 23.639 1.00 33.11 85 PRO B CA 1
ATOM 2387 C C . PRO B 1 88 ? -22.791 -39.318 22.948 1.00 29.77 85 PRO B C 1
ATOM 2388 O O . PRO B 1 88 ? -22.443 -38.343 23.625 1.00 28.96 85 PRO B O 1
ATOM 2392 N N . LEU B 1 89 ? -22.666 -39.353 21.622 1.00 27.35 86 LEU B N 1
ATOM 2393 C CA . LEU B 1 89 ? -22.087 -38.237 20.874 1.00 27.47 86 LEU B CA 1
ATOM 2394 C C . LEU B 1 89 ? -22.531 -38.392 19.414 1.00 29.90 86 LEU B C 1
ATOM 2395 O O . LEU B 1 89 ? -21.833 -39.006 18.610 1.00 29.58 86 LEU B O 1
ATOM 2400 N N . ASP B 1 90 ? -23.687 -37.820 19.092 1.00 31.15 87 ASP B N 1
ATOM 2401 C CA . ASP B 1 90 ? -24.126 -37.770 17.706 1.00 29.54 87 ASP B CA 1
ATOM 2402 C C . ASP B 1 90 ? -23.489 -36.563 17.033 1.00 27.69 87 ASP B C 1
ATOM 2403 O O . ASP B 1 90 ? -23.508 -35.461 17.585 1.00 29.44 87 ASP B O 1
ATOM 2408 N N . GLY B 1 91 ? -22.908 -36.771 15.854 1.00 26.97 88 GLY B N 1
ATOM 2409 C CA . GLY B 1 91 ? -22.175 -35.714 15.182 1.00 27.07 88 GLY B CA 1
ATOM 2410 C C . GLY B 1 91 ? -20.687 -35.761 15.473 1.00 29.07 88 GLY B C 1
ATOM 2411 O O . GLY B 1 91 ? -20.076 -34.729 15.762 1.00 28.16 88 GLY B O 1
ATOM 2412 N N . THR B 1 92 ? -20.090 -36.955 15.392 1.00 28.64 89 THR B N 1
ATOM 2413 C CA . THR B 1 92 ? -18.696 -37.120 15.800 1.00 33.05 89 THR B CA 1
ATOM 2414 C C . THR B 1 92 ? -17.748 -36.343 14.892 1.00 31.41 89 THR B C 1
ATOM 2415 O O . THR B 1 92 ? -16.783 -35.738 15.371 1.00 30.92 89 THR B O 1
ATOM 2419 N N . THR B 1 93 ? -17.996 -36.358 13.581 1.00 29.15 90 THR B N 1
ATOM 2420 C CA . THR B 1 93 ? -17.178 -35.567 12.666 1.00 28.96 90 THR B CA 1
ATOM 2421 C C . THR B 1 93 ? -17.229 -34.090 13.032 1.00 26.57 90 THR B C 1
ATOM 2422 O O . THR B 1 93 ? -16.193 -33.415 13.093 1.00 25.10 90 THR B O 1
ATOM 2426 N N . ASN B 1 94 ? -18.435 -33.571 13.283 1.00 24.84 91 ASN B N 1
ATOM 2427 C CA . ASN B 1 94 ? -18.576 -32.196 13.748 1.00 24.93 91 ASN B CA 1
ATOM 2428 C C . ASN B 1 94 ? -17.776 -31.963 15.018 1.00 26.31 91 ASN B C 1
ATOM 2429 O O . ASN B 1 94 ? -17.054 -30.964 15.140 1.00 25.35 91 ASN B O 1
ATOM 2434 N N . TYR B 1 95 ? -17.909 -32.872 15.984 1.00 24.97 92 TYR B N 1
ATOM 2435 C CA . TYR B 1 95 ? -17.222 -32.700 17.261 1.00 26.69 92 TYR B CA 1
ATOM 2436 C C . TYR B 1 95 ? -15.714 -32.646 17.064 1.00 25.39 92 TYR B C 1
ATOM 2437 O O . TYR B 1 95 ? -15.036 -31.772 17.622 1.00 26.65 92 TYR B O 1
ATOM 2446 N N . ALA B 1 96 ? -15.182 -33.547 16.236 1.00 29.33 93 ALA B N 1
ATOM 2447 C CA . ALA B 1 96 ? -13.750 -33.571 15.963 1.00 31.70 93 ALA B CA 1
ATOM 2448 C C . ALA B 1 96 ? -13.268 -32.254 15.373 1.00 34.54 93 ALA B C 1
ATOM 2449 O O . ALA B 1 96 ? -12.136 -31.834 15.637 1.00 36.74 93 ALA B O 1
ATOM 2451 N N . HIS B 1 97 ? -14.114 -31.577 14.602 1.00 32.61 94 HIS B N 1
ATOM 2452 C CA . HIS B 1 97 ? -13.772 -30.299 13.994 1.00 31.14 94 HIS B CA 1
ATOM 2453 C C . HIS B 1 97 ? -14.238 -29.111 14.816 1.00 33.08 94 HIS B C 1
ATOM 2454 O O . HIS B 1 97 ? -14.023 -27.966 14.402 1.00 29.81 94 HIS B O 1
ATOM 2461 N N . GLN B 1 98 ? -14.855 -29.360 15.972 1.00 33.52 95 GLN B N 1
ATOM 2462 C CA . GLN B 1 98 ? -15.493 -28.327 16.783 1.00 35.66 95 GLN B CA 1
ATOM 2463 C C . GLN B 1 98 ? -16.580 -27.605 15.992 1.00 32.18 95 GLN B C 1
ATOM 2464 O O . GLN B 1 98 ? -16.878 -26.438 16.253 1.00 31.64 95 GLN B O 1
ATOM 2470 N N . TYR B 1 99 ? -17.163 -28.284 15.005 1.00 27.83 96 TYR B N 1
ATOM 2471 C CA . TYR B 1 99 ? -18.304 -27.735 14.294 1.00 27.12 96 TYR B CA 1
ATOM 2472 C C . TYR B 1 99 ? -19.518 -27.809 15.213 1.00 33.44 96 TYR B C 1
ATOM 2473 O O . TYR B 1 99 ? -19.881 -28.908 15.655 1.00 31.34 96 TYR B O 1
ATOM 2482 N N . PRO B 1 100 ? -20.204 -26.645 15.532 1.00 40.06 97 PRO B N 1
ATOM 2483 C CA . PRO B 1 100 ? -21.212 -26.630 16.616 1.00 39.35 97 PRO B CA 1
ATOM 2484 C C . PRO B 1 100 ? -22.550 -27.232 16.202 1.00 40.86 97 PRO B C 1
ATOM 2485 O O . PRO B 1 100 ? -23.576 -26.557 16.063 1.00 42.76 97 PRO B O 1
ATOM 2489 N N . ALA B 1 101 ? -22.548 -28.556 15.985 1.00 34.71 98 ALA B N 1
ATOM 2490 C CA . ALA B 1 101 ? -23.778 -29.307 15.732 1.00 32.71 98 ALA B CA 1
ATOM 2491 C C . ALA B 1 101 ? -23.514 -30.752 16.170 1.00 30.27 98 ALA B C 1
ATOM 2492 O O . ALA B 1 101 ? -23.266 -31.658 15.367 1.00 27.34 98 ALA B O 1
ATOM 2494 N N . PHE B 1 102 ? -23.561 -30.961 17.482 1.00 28.20 99 PHE B N 1
ATOM 2495 C CA . PHE B 1 102 ? -23.430 -32.290 18.058 1.00 28.00 99 PHE B CA 1
ATOM 2496 C C . PHE B 1 102 ? -24.249 -32.327 19.339 1.00 27.93 99 PHE B C 1
ATOM 2497 O O . PHE B 1 102 ? -24.600 -31.288 19.902 1.00 26.86 99 PHE B O 1
ATOM 2505 N N . CYS B 1 103 ? -24.566 -33.534 19.793 1.00 28.25 100 CYS B N 1
ATOM 2506 C CA . CYS B 1 103 ? -25.488 -33.652 20.913 1.00 26.18 100 CYS B CA 1
ATOM 2507 C C . CYS B 1 103 ? -25.387 -35.044 21.508 1.00 27.80 100 CYS B C 1
ATOM 2508 O O . CYS B 1 103 ? -24.765 -35.946 20.942 1.00 27.14 100 CYS B O 1
ATOM 2511 N N . VAL B 1 104 ? -26.019 -35.193 22.671 1.00 26.31 101 VAL B N 1
ATOM 2512 C CA . VAL B 1 104 ? -26.328 -36.488 23.270 1.00 25.82 101 VAL B CA 1
ATOM 2513 C C . VAL B 1 104 ? -27.788 -36.791 22.975 1.00 27.62 101 VAL B C 1
ATOM 2514 O O . VAL B 1 104 ? -28.655 -35.928 23.159 1.00 29.94 101 VAL B O 1
ATOM 2518 N N . SER B 1 105 ? -28.070 -38.012 22.525 1.00 28.52 102 SER B N 1
ATOM 2519 C CA . SER B 1 105 ? -29.427 -38.441 22.208 1.00 28.05 102 SER B CA 1
ATOM 2520 C C . SER B 1 105 ? -29.747 -39.665 23.049 1.00 29.89 102 SER B C 1
ATOM 2521 O O . SER B 1 105 ? -29.007 -40.652 23.007 1.00 31.22 102 SER B O 1
ATOM 2524 N N . ILE B 1 106 ? -30.838 -39.598 23.810 1.00 25.04 103 ILE B N 1
ATOM 2525 C CA . ILE B 1 106 ? -31.246 -40.670 24.714 1.00 23.84 103 ILE B CA 1
ATOM 2526 C C . ILE B 1 106 ? -32.718 -40.957 24.460 1.00 25.22 103 ILE B C 1
ATOM 2527 O O . ILE B 1 106 ? -33.582 -40.137 24.798 1.00 26.16 103 ILE B O 1
ATOM 2532 N N . GLY B 1 107 ? -33.010 -42.111 23.869 1.00 26.37 104 GLY B N 1
ATOM 2533 C CA . GLY B 1 107 ? -34.372 -42.495 23.561 1.00 25.63 104 GLY B CA 1
ATOM 2534 C C . GLY B 1 107 ? -34.726 -43.820 24.205 1.00 29.83 104 GLY B C 1
ATOM 2535 O O . GLY B 1 107 ? -33.864 -44.671 24.430 1.00 33.93 104 GLY B O 1
ATOM 2536 N N . LEU B 1 108 ? -36.006 -43.983 24.517 1.00 29.83 105 LEU B N 1
ATOM 2537 C CA . LEU B 1 108 ? -36.503 -45.216 25.109 1.00 32.67 105 LEU B CA 1
ATOM 2538 C C . LEU B 1 108 ? -37.496 -45.853 24.152 1.00 33.19 105 LEU B C 1
ATOM 2539 O O . LEU B 1 108 ? -38.461 -45.206 23.731 1.00 31.23 105 LEU B O 1
ATOM 2544 N N . LEU B 1 109 ? -37.244 -47.108 23.797 1.00 35.27 106 LEU B N 1
ATOM 2545 C CA . LEU B 1 109 ? -38.199 -47.925 23.064 1.00 37.09 106 LEU B CA 1
ATOM 2546 C C . LEU B 1 109 ? -38.970 -48.778 24.062 1.00 36.95 106 LEU B C 1
ATOM 2547 O O . LEU B 1 109 ? -38.366 -49.493 24.870 1.00 34.54 106 LEU B O 1
ATOM 2552 N N . ILE B 1 110 ? -40.296 -48.681 24.019 1.00 36.29 107 ILE B N 1
ATOM 2553 C CA . ILE B 1 110 ? -41.179 -49.533 24.802 1.00 37.99 107 ILE B CA 1
ATOM 2554 C C . ILE B 1 110 ? -41.884 -50.459 23.822 1.00 42.32 107 ILE B C 1
ATOM 2555 O O . ILE B 1 110 ? -42.681 -50.008 22.988 1.00 41.06 107 ILE B O 1
ATOM 2560 N N . ASN B 1 111 ? -41.576 -51.751 23.913 1.00 45.21 108 ASN B N 1
ATOM 2561 C CA . ASN B 1 111 ? -42.057 -52.741 22.952 1.00 45.11 108 ASN B CA 1
ATOM 2562 C C . ASN B 1 111 ? -41.714 -52.308 21.530 1.00 43.60 108 ASN B C 1
ATOM 2563 O O . ASN B 1 111 ? -42.517 -52.435 20.604 1.00 43.79 108 ASN B O 1
ATOM 2568 N N . GLY B 1 112 ? -40.498 -51.786 21.365 1.00 40.60 109 GLY B N 1
ATOM 2569 C CA . GLY B 1 112 ? -39.983 -51.381 20.074 1.00 40.21 109 GLY B CA 1
ATOM 2570 C C . GLY B 1 112 ? -40.518 -50.079 19.520 1.00 39.53 109 GLY B C 1
ATOM 2571 O O . GLY B 1 112 ? -40.278 -49.787 18.342 1.00 37.60 109 GLY B O 1
ATOM 2572 N N . VAL B 1 113 ? -41.222 -49.280 20.313 1.00 40.12 110 VAL B N 1
ATOM 2573 C CA . VAL B 1 113 ? -41.837 -48.045 19.847 1.00 38.04 110 VAL B CA 1
ATOM 2574 C C . VAL B 1 113 ? -41.168 -46.880 20.580 1.00 34.38 110 VAL B C 1
ATOM 2575 O O . VAL B 1 113 ? -41.086 -46.908 21.805 1.00 34.98 110 VAL B O 1
ATOM 2579 N N . PRO B 1 114 ? -40.682 -45.862 19.874 1.00 35.67 111 PRO B N 1
ATOM 2580 C CA . PRO B 1 114 ? -40.110 -44.696 20.572 1.00 33.85 111 PRO B CA 1
ATOM 2581 C C . PRO B 1 114 ? -41.162 -43.999 21.420 1.00 33.05 111 PRO B C 1
ATOM 2582 O O . PRO B 1 114 ? -42.215 -43.590 20.927 1.00 34.26 111 PRO B O 1
ATOM 2586 N N . GLN B 1 115 ? -40.865 -43.855 22.712 1.00 32.59 112 GLN B N 1
ATOM 2587 C CA . GLN B 1 115 ? -41.817 -43.280 23.655 1.00 32.32 112 GLN B CA 1
ATOM 2588 C C . GLN B 1 115 ? -41.245 -42.198 24.551 1.00 32.23 112 GLN B C 1
ATOM 2589 O O . GLN B 1 115 ? -42.028 -41.406 25.091 1.00 30.66 112 GLN B O 1
ATOM 2595 N N . VAL B 1 116 ? -39.929 -42.150 24.752 1.00 30.41 113 VAL B N 1
ATOM 2596 C CA . VAL B 1 116 ? -39.272 -41.108 25.531 1.00 29.01 113 VAL B CA 1
ATOM 2597 C C . VAL B 1 116 ? -38.050 -40.662 24.745 1.00 28.74 113 VAL B C 1
ATOM 2598 O O . VAL B 1 116 ? -37.325 -41.495 24.190 1.00 29.22 113 VAL B O 1
ATOM 2602 N N . GLY B 1 117 ? -37.832 -39.349 24.676 1.00 29.22 114 GLY B N 1
ATOM 2603 C CA . GLY B 1 117 ? -36.687 -38.825 23.958 1.00 27.72 114 GLY B CA 1
ATOM 2604 C C . GLY B 1 117 ? -36.108 -37.572 24.585 1.00 28.40 114 GLY B C 1
ATOM 2605 O O . GLY B 1 117 ? -36.848 -36.651 24.945 1.00 27.20 114 GLY B O 1
ATOM 2606 N N . VAL B 1 118 ? -34.785 -37.540 24.746 1.00 26.32 115 VAL B N 1
ATOM 2607 C CA . VAL B 1 118 ? -34.070 -36.346 25.172 1.00 25.29 115 VAL B CA 1
ATOM 2608 C C . VAL B 1 118 ? -32.892 -36.147 24.235 1.00 24.57 115 VAL B C 1
ATOM 2609 O O . VAL B 1 118 ? -32.092 -37.067 24.031 1.00 29.28 115 VAL B O 1
ATOM 2613 N N . ILE B 1 119 ? -32.766 -34.941 23.694 1.00 23.23 116 ILE B N 1
ATOM 2614 C CA . ILE B 1 119 ? -31.646 -34.566 22.845 1.00 23.70 116 ILE B CA 1
ATOM 2615 C C . ILE B 1 119 ? -31.070 -33.284 23.419 1.00 27.48 116 ILE B C 1
ATOM 2616 O O . ILE B 1 119 ? -31.792 -32.290 23.574 1.00 26.61 116 ILE B O 1
ATOM 2621 N N . TYR B 1 120 ? -29.783 -33.305 23.751 1.00 25.55 117 TYR B N 1
ATOM 2622 C CA . TYR B 1 120 ? -29.142 -32.173 24.405 1.00 25.09 117 TYR B CA 1
ATOM 2623 C C . TYR B 1 120 ? -27.933 -31.726 23.600 1.00 25.90 117 TYR B C 1
ATOM 2624 O O . TYR B 1 120 ? -26.967 -32.481 23.457 1.00 27.00 117 TYR B O 1
ATOM 2633 N N . ASP B 1 121 ? -27.996 -30.496 23.082 1.00 25.05 118 ASP B N 1
ATOM 2634 C CA . ASP B 1 121 ? -26.898 -29.796 22.428 1.00 27.75 118 ASP B CA 1
ATOM 2635 C C . ASP B 1 121 ? -26.144 -29.038 23.511 1.00 27.98 118 ASP B C 1
ATOM 2636 O O . ASP B 1 121 ? -26.602 -27.979 23.946 1.00 27.92 118 ASP B O 1
ATOM 2641 N N . PRO B 1 122 ? -24.999 -29.548 23.977 1.00 31.13 119 PRO B N 1
ATOM 2642 C CA . PRO B 1 122 ? -24.300 -28.890 25.091 1.00 34.03 119 PRO B CA 1
ATOM 2643 C C . PRO B 1 122 ? -23.533 -27.649 24.681 1.00 35.02 119 PRO B C 1
ATOM 2644 O O . PRO B 1 122 ? -23.178 -26.849 25.555 1.00 37.24 119 PRO B O 1
ATOM 2648 N N . PHE B 1 123 ? -23.243 -27.476 23.391 1.00 36.11 120 PHE B N 1
ATOM 2649 C CA . PHE B 1 123 ? -22.535 -26.277 22.955 1.00 36.55 120 PHE B CA 1
ATOM 2650 C C . PHE B 1 123 ? -23.451 -25.061 22.973 1.00 34.44 120 PHE B C 1
ATOM 2651 O O . PHE B 1 123 ? -23.050 -23.982 23.422 1.00 38.09 120 PHE B O 1
ATOM 2659 N N . HIS B 1 124 ? -24.685 -25.216 22.501 1.00 31.39 121 HIS B N 1
ATOM 2660 C CA . HIS B 1 124 ? -25.667 -24.141 22.513 1.00 32.45 121 HIS B CA 1
ATOM 2661 C C . HIS B 1 124 ? -26.597 -24.209 23.712 1.00 31.57 121 HIS B C 1
ATOM 2662 O O . HIS B 1 124 ? -27.476 -23.352 23.844 1.00 30.96 121 HIS B O 1
ATOM 2669 N N . ASP B 1 125 ? -26.438 -25.221 24.561 1.00 29.55 122 ASP B N 1
ATOM 2670 C CA . ASP B 1 125 ? -27.282 -25.445 25.726 1.00 29.66 122 ASP B CA 1
ATOM 2671 C C . ASP B 1 125 ? -28.760 -25.445 25.333 1.00 29.68 122 ASP B C 1
ATOM 2672 O O . ASP B 1 125 ? -29.575 -24.673 25.843 1.00 29.59 122 ASP B O 1
ATOM 2677 N N . GLU B 1 126 ? -29.099 -26.329 24.395 1.00 28.27 123 GLU B N 1
ATOM 2678 C CA . GLU B 1 126 ? -30.480 -26.525 23.975 1.00 29.90 123 GLU B CA 1
ATOM 2679 C C . GLU B 1 126 ? -30.892 -27.943 24.333 1.00 28.78 123 GLU B C 1
ATOM 2680 O O . GLU B 1 126 ? -30.293 -28.909 23.843 1.00 27.45 123 GLU B O 1
ATOM 2686 N N . LEU B 1 127 ? -31.902 -28.055 25.197 1.00 26.80 124 LEU B N 1
ATOM 2687 C CA . LEU B 1 127 ? -32.376 -29.317 25.757 1.00 25.83 124 LEU B CA 1
ATOM 2688 C C . LEU B 1 127 ? -33.757 -29.622 25.184 1.00 26.47 124 LEU B C 1
ATOM 2689 O O . LEU B 1 127 ? -34.733 -28.938 25.506 1.00 26.56 124 LEU B O 1
ATOM 2694 N N . PHE B 1 128 ? -33.838 -30.638 24.331 1.00 25.67 125 PHE B N 1
ATOM 2695 C CA . PHE B 1 128 ? -35.097 -31.066 23.731 1.00 23.73 125 PHE B CA 1
ATOM 2696 C C . PHE B 1 128 ? -35.630 -32.283 24.481 1.00 24.36 125 PHE B C 1
ATOM 2697 O O . PHE B 1 128 ? -34.896 -33.254 24.693 1.00 26.75 125 PHE B O 1
ATOM 2705 N N . ARG B 1 129 ? -36.904 -32.239 24.865 1.00 25.57 126 ARG B N 1
ATOM 2706 C CA . ARG B 1 129 ? -37.500 -33.288 25.685 1.00 26.80 126 ARG B CA 1
ATOM 2707 C C . ARG B 1 129 ? -38.902 -33.605 25.193 1.00 26.21 126 ARG B C 1
ATOM 2708 O O . ARG B 1 129 ? -39.692 -32.701 24.895 1.00 26.52 126 ARG B O 1
ATOM 2716 N N . GLY B 1 130 ? -39.211 -34.894 25.132 1.00 27.55 127 GLY B N 1
ATOM 2717 C CA . GLY B 1 130 ? -40.530 -35.327 24.722 1.00 30.32 127 GLY B CA 1
ATOM 2718 C C . GLY B 1 130 ? -40.826 -36.709 25.250 1.00 28.62 127 GLY B C 1
ATOM 2719 O O . GLY B 1 130 ? -39.918 -37.515 25.472 1.00 30.03 127 GLY B O 1
ATOM 2720 N N . ALA B 1 131 ? -42.106 -36.964 25.492 1.00 28.86 128 ALA B N 1
ATOM 2721 C CA . ALA B 1 131 ? -42.574 -38.288 25.863 1.00 30.75 128 ALA B CA 1
ATOM 2722 C C . ALA B 1 131 ? -44.028 -38.403 25.437 1.00 33.22 128 ALA B C 1
ATOM 2723 O O . ALA B 1 131 ? -44.758 -37.409 25.422 1.00 31.43 128 ALA B O 1
ATOM 2725 N N . ALA B 1 132 ? -44.433 -39.623 25.080 1.00 35.14 129 ALA B N 1
ATOM 2726 C CA . ALA B 1 132 ? -45.780 -39.871 24.578 1.00 38.80 129 ALA B CA 1
ATOM 2727 C C . ALA B 1 132 ? -46.830 -39.301 25.520 1.00 40.93 129 ALA B C 1
ATOM 2728 O O . ALA B 1 132 ? -46.846 -39.616 26.714 1.00 39.24 129 ALA B O 1
ATOM 2730 N N . GLY B 1 133 ? -47.682 -38.426 24.986 1.00 41.73 130 GLY B N 1
ATOM 2731 C CA . GLY B 1 133 ? -48.745 -37.820 25.757 1.00 40.42 130 GLY B CA 1
ATOM 2732 C C . GLY B 1 133 ? -48.312 -36.721 26.702 1.00 38.29 130 GLY B C 1
ATOM 2733 O O . GLY B 1 133 ? -49.169 -36.123 27.360 1.00 36.85 130 GLY B O 1
ATOM 2734 N N . LEU B 1 134 ? -47.016 -36.431 26.794 1.00 34.47 131 LEU B N 1
ATOM 2735 C CA . LEU B 1 134 ? -46.511 -35.437 27.728 1.00 35.95 131 LEU B CA 1
ATOM 2736 C C . LEU B 1 134 ? -46.029 -34.164 27.049 1.00 35.82 131 LEU B C 1
ATOM 2737 O O . LEU B 1 134 ? -45.664 -33.210 27.747 1.00 33.73 131 LEU B O 1
ATOM 2742 N N . GLY B 1 135 ? -45.996 -34.128 25.719 1.00 34.55 132 GLY B N 1
ATOM 2743 C CA . GLY B 1 135 ? -45.628 -32.931 24.996 1.00 30.66 132 GLY B CA 1
ATOM 2744 C C . GLY B 1 135 ? -44.141 -32.841 24.711 1.00 28.68 132 GLY B C 1
ATOM 2745 O O . GLY B 1 135 ? -43.326 -33.643 25.169 1.00 29.02 132 GLY B O 1
ATOM 2746 N N . ALA B 1 136 ? -43.791 -31.827 23.929 1.00 29.66 133 ALA B N 1
ATOM 2747 C CA . ALA B 1 136 ? -42.429 -31.610 23.471 1.00 27.98 133 ALA B CA 1
ATOM 2748 C C . ALA B 1 136 ? -41.991 -30.210 23.864 1.00 27.41 133 ALA B C 1
ATOM 2749 O O . ALA B 1 136 ? -42.757 -29.249 23.721 1.00 26.84 133 ALA B O 1
ATOM 2751 N N . THR B 1 137 ? -40.756 -30.100 24.349 1.00 27.90 134 THR B N 1
ATOM 2752 C CA . THR B 1 137 ? -40.235 -28.833 24.840 1.00 27.11 134 THR B CA 1
ATOM 2753 C C . THR B 1 137 ? -38.792 -28.653 24.392 1.00 27.96 134 THR B C 1
ATOM 2754 O O . THR B 1 137 ? -38.080 -29.622 24.112 1.00 29.65 134 THR B O 1
ATOM 2758 N N . ARG B 1 138 ? -38.370 -27.391 24.325 1.00 24.83 135 ARG B N 1
ATOM 2759 C CA . ARG B 1 138 ? -36.962 -27.032 24.256 1.00 23.78 135 ARG B CA 1
ATOM 2760 C C . ARG B 1 138 ? -36.687 -26.088 25.422 1.00 27.09 135 ARG B C 1
ATOM 2761 O O . ARG B 1 138 ? -37.415 -25.106 25.611 1.00 27.33 135 ARG B O 1
ATOM 2769 N N . ASN B 1 139 ? -35.666 -26.410 26.218 1.00 26.46 136 ASN B N 1
ATOM 2770 C CA . ASN B 1 139 ? -35.370 -25.698 27.467 1.00 28.63 136 ASN B CA 1
ATOM 2771 C C . ASN B 1 139 ? -36.626 -25.521 28.325 1.00 29.97 136 ASN B C 1
ATOM 2772 O O . ASN B 1 139 ? -36.896 -24.446 28.876 1.00 28.36 136 ASN B O 1
ATOM 2777 N N . ARG B 1 140 ? -37.420 -26.594 28.403 1.00 28.30 137 ARG B N 1
ATOM 2778 C CA . ARG B 1 140 ? -38.582 -26.714 29.293 1.00 28.83 137 ARG B CA 1
ATOM 2779 C C . ARG B 1 140 ? -39.681 -25.716 28.944 1.00 30.96 137 ARG B C 1
ATOM 2780 O O . ARG B 1 140 ? -40.543 -25.394 29.760 1.00 31.70 137 ARG B O 1
ATOM 2788 N N . ARG B 1 141 ? -39.723 -25.317 27.695 1.00 26.70 138 ARG B N 1
ATOM 2789 C CA . ARG B 1 141 ? -40.744 -24.520 27.071 1.00 30.85 138 ARG B CA 1
ATOM 2790 C C . ARG B 1 141 ? -41.359 -25.252 25.893 1.00 28.26 138 ARG B C 1
ATOM 2791 O O . ARG B 1 141 ? -40.619 -25.844 25.107 1.00 27.10 138 ARG B O 1
ATOM 2799 N N . PRO B 1 142 ? -42.655 -25.101 25.646 1.00 29.80 139 PRO B N 1
ATOM 2800 C CA . PRO B 1 142 ? -43.280 -25.872 24.566 1.00 30.35 139 PRO B CA 1
ATOM 2801 C C . PRO B 1 142 ? -42.738 -25.520 23.185 1.00 28.59 139 PRO B C 1
ATOM 2802 O O . PRO B 1 142 ? -42.500 -24.355 22.855 1.00 27.49 139 PRO B O 1
ATOM 2806 N N . ILE B 1 143 ? -42.605 -26.550 22.352 1.00 27.17 140 ILE B N 1
ATOM 2807 C CA . ILE B 1 143 ? -42.254 -26.365 20.955 1.00 28.98 140 ILE B CA 1
ATOM 2808 C C . ILE B 1 143 ? -43.301 -27.052 20.084 1.00 31.79 140 ILE B C 1
ATOM 2809 O O . ILE B 1 143 ? -44.019 -27.956 20.513 1.00 32.34 140 ILE B O 1
ATOM 2814 N N . LYS B 1 144 ? -43.370 -26.604 18.835 1.00 31.70 141 LYS B N 1
ATOM 2815 C CA . LYS B 1 144 ? -44.310 -27.149 17.865 1.00 33.59 141 LYS B CA 1
ATOM 2816 C C . LYS B 1 144 ? -43.741 -27.070 16.461 1.00 30.26 141 LYS B C 1
ATOM 2817 O O . LYS B 1 144 ? -42.947 -26.180 16.149 1.00 27.92 141 LYS B O 1
ATOM 2823 N N . VAL B 1 145 ? -44.181 -28.000 15.600 1.00 30.74 142 VAL B N 1
ATOM 2824 C CA . VAL B 1 145 ? -43.731 -28.000 14.205 1.00 27.61 142 VAL B CA 1
ATOM 2825 C C . VAL B 1 145 ? -44.239 -26.753 13.483 1.00 30.63 142 VAL B C 1
ATOM 2826 O O . VAL B 1 145 ? -45.206 -26.096 13.901 1.00 29.24 142 VAL B O 1
ATOM 2830 N N . SER B 1 146 ? -43.628 -26.477 12.337 1.00 29.54 143 SER B N 1
ATOM 2831 C CA . SER B 1 146 ? -44.028 -25.351 11.515 1.00 29.52 143 SER B CA 1
ATOM 2832 C C . SER B 1 146 ? -45.362 -25.622 10.821 1.00 31.38 143 SER B C 1
ATOM 2833 O O . SER B 1 146 ? -45.889 -26.740 10.806 1.00 29.50 143 SER B O 1
ATOM 2836 N N . ASP B 1 147 ? -45.894 -24.568 10.217 1.00 32.47 144 ASP B N 1
ATOM 2837 C CA . ASP B 1 147 ? -47.153 -24.622 9.496 1.00 38.71 144 ASP B CA 1
ATOM 2838 C C . ASP B 1 147 ? -46.967 -24.704 7.991 1.00 35.09 144 ASP B C 1
ATOM 2839 O O . ASP B 1 147 ? -47.961 -24.746 7.262 1.00 35.06 144 ASP B O 1
ATOM 2844 N N . THR B 1 148 ? -45.721 -24.724 7.517 1.00 33.13 145 THR B N 1
ATOM 2845 C CA . THR B 1 148 ? -45.429 -24.719 6.088 1.00 32.82 145 THR B CA 1
ATOM 2846 C C . THR B 1 148 ? -46.159 -25.851 5.381 1.00 34.68 145 THR B C 1
ATOM 2847 O O . THR B 1 148 ? -46.077 -27.012 5.789 1.00 33.27 145 THR B O 1
ATOM 2851 N N . SER B 1 149 ? -46.863 -25.509 4.300 1.00 35.23 146 SER B N 1
ATOM 2852 C CA . SER B 1 149 ? -47.663 -26.477 3.573 1.00 37.99 146 SER B CA 1
ATOM 2853 C C . SER B 1 149 ? -47.198 -26.756 2.145 1.00 40.47 146 SER B C 1
ATOM 2854 O O . SER B 1 149 ? -47.624 -27.765 1.573 1.00 43.24 146 SER B O 1
ATOM 2857 N N . GLU B 1 150 ? -46.380 -25.891 1.544 1.00 36.81 147 GLU B N 1
ATOM 2858 C CA . GLU B 1 150 ? -45.899 -26.066 0.174 1.00 38.62 147 GLU B CA 1
ATOM 2859 C C . GLU B 1 150 ? -44.415 -26.431 0.154 1.00 35.30 147 GLU B C 1
ATOM 2860 O O . GLU B 1 150 ? -43.624 -25.847 0.905 1.00 34.42 147 GLU B O 1
ATOM 2866 N N . LEU B 1 151 ? -44.025 -27.395 -0.702 1.00 35.27 148 LEU B N 1
ATOM 2867 C CA . LEU B 1 151 ? -42.601 -27.730 -0.806 1.00 37.12 148 LEU B CA 1
ATOM 2868 C C . LEU B 1 151 ? -41.777 -26.531 -1.230 1.00 33.03 148 LEU B C 1
ATOM 2869 O O . LEU B 1 151 ? -40.676 -26.320 -0.713 1.00 31.83 148 LEU B O 1
ATOM 2874 N N . SER B 1 152 ? -42.245 -25.778 -2.219 1.00 34.62 149 SER B N 1
ATOM 2875 C CA . SER B 1 152 ? -41.704 -24.444 -2.384 1.00 40.84 149 SER B CA 1
ATOM 2876 C C . SER B 1 152 ? -42.142 -23.690 -1.144 1.00 47.41 149 SER B C 1
ATOM 2877 O O . SER B 1 152 ? -43.283 -23.827 -0.708 1.00 59.46 149 SER B O 1
ATOM 2880 N N . LYS B 1 153 ? -41.242 -22.917 -0.568 1.00 45.39 150 LYS B N 1
ATOM 2881 C CA . LYS B 1 153 ? -41.381 -22.158 0.677 1.00 39.02 150 LYS B CA 1
ATOM 2882 C C . LYS B 1 153 ? -40.895 -23.032 1.829 1.00 32.12 150 LYS B C 1
ATOM 2883 O O . LYS B 1 153 ? -40.912 -22.572 2.970 1.00 29.67 150 LYS B O 1
ATOM 2889 N N . SER B 1 154 ? -40.437 -24.255 1.572 1.00 29.92 151 SER B N 1
ATOM 2890 C CA . SER B 1 154 ? -39.995 -25.133 2.645 1.00 29.29 151 SER B CA 1
ATOM 2891 C C . SER B 1 154 ? -38.476 -25.081 2.755 1.00 27.98 151 SER B C 1
ATOM 2892 O O . SER B 1 154 ? -37.772 -24.780 1.790 1.00 26.71 151 SER B O 1
ATOM 2895 N N . LEU B 1 155 ? -37.988 -25.362 3.960 1.00 27.84 152 LEU B N 1
ATOM 2896 C CA . LEU B 1 155 ? -36.571 -25.532 4.253 1.00 25.12 152 LEU B CA 1
ATOM 2897 C C . LEU B 1 155 ? -36.400 -26.937 4.802 1.00 25.69 152 LEU B C 1
ATOM 2898 O O . LEU B 1 155 ? -37.068 -27.306 5.773 1.00 29.14 152 LEU B O 1
ATOM 2903 N N . LEU B 1 156 ? -35.531 -27.719 4.179 1.00 26.22 153 LEU B N 1
ATOM 2904 C CA . LEU B 1 156 ? -35.344 -29.113 4.545 1.00 24.91 153 LEU B CA 1
ATOM 2905 C C . LEU B 1 156 ? -33.913 -29.326 5.010 1.00 23.25 153 LEU B C 1
ATOM 2906 O O . LEU B 1 156 ? -33.064 -28.438 4.910 1.00 22.81 153 LEU B O 1
ATOM 2911 N N . VAL B 1 157 ? -33.647 -30.535 5.499 1.00 23.26 154 VAL B N 1
ATOM 2912 C CA . VAL B 1 157 ? -32.298 -30.932 5.885 1.00 24.32 154 VAL B CA 1
ATOM 2913 C C . VAL B 1 157 ? -32.136 -32.418 5.582 1.00 23.32 154 VAL B C 1
ATOM 2914 O O . VAL B 1 157 ? -33.105 -33.184 5.588 1.00 24.07 154 VAL B O 1
ATOM 2918 N N . THR B 1 158 ? -30.908 -32.825 5.279 1.00 21.06 155 THR B N 1
ATOM 2919 C CA . THR B 1 158 ? -30.629 -34.229 5.020 1.00 23.27 155 THR B CA 1
ATOM 2920 C C . THR B 1 158 ? -29.178 -34.512 5.397 1.00 25.84 155 THR B C 1
ATOM 2921 O O . THR B 1 158 ? -28.449 -33.630 5.864 1.00 25.03 155 THR B O 1
ATOM 2925 N N . GLY B 1 159 ? -28.781 -35.774 5.242 1.00 25.91 156 GLY B N 1
ATOM 2926 C CA . GLY B 1 159 ? -27.428 -36.201 5.530 1.00 27.14 156 GLY B CA 1
ATOM 2927 C C . GLY B 1 159 ? -26.985 -37.267 4.544 1.00 28.21 156 GLY B C 1
ATOM 2928 O O . GLY B 1 159 ? -27.751 -37.694 3.679 1.00 26.97 156 GLY B O 1
ATOM 2929 N N . PHE B 1 160 ? -25.730 -37.690 4.697 1.00 29.27 157 PHE B N 1
ATOM 2930 C CA . PHE B 1 160 ? -25.108 -38.624 3.766 1.00 32.09 157 PHE B CA 1
ATOM 2931 C C . PHE B 1 160 ? -24.324 -39.659 4.559 1.00 32.67 157 PHE B C 1
ATOM 2932 O O . PHE B 1 160 ? -23.633 -39.315 5.524 1.00 33.43 157 PHE B O 1
ATOM 2940 N N . ALA B 1 161 ? -24.487 -40.925 4.188 1.00 28.23 158 ALA B N 1
ATOM 2941 C CA . ALA B 1 161 ? -24.015 -42.039 4.997 1.00 31.38 158 ALA B CA 1
ATOM 2942 C C . ALA B 1 161 ? -22.525 -42.297 4.779 1.00 34.26 158 ALA B C 1
ATOM 2943 O O . ALA B 1 161 ? -21.924 -41.858 3.794 1.00 30.38 158 ALA B O 1
ATOM 2945 N N . TYR B 1 162 ? -21.932 -43.036 5.724 1.00 35.51 159 TYR B N 1
ATOM 2946 C CA . TYR B 1 162 ? -20.521 -43.391 5.615 1.00 38.26 159 TYR B CA 1
ATOM 2947 C C . TYR B 1 162 ? -20.249 -44.280 4.406 1.00 39.93 159 TYR B C 1
ATOM 2948 O O . TYR B 1 162 ? -19.136 -44.264 3.864 1.00 40.70 159 TYR B O 1
ATOM 2957 N N . ASP B 1 163 ? -21.244 -45.044 3.960 1.00 37.69 160 ASP B N 1
ATOM 2958 C CA . ASP B 1 163 ? -21.084 -45.972 2.846 1.00 38.05 160 ASP B CA 1
ATOM 2959 C C . ASP B 1 163 ? -21.332 -45.326 1.488 1.00 38.88 160 ASP B C 1
ATOM 2960 O O . ASP B 1 163 ? -21.457 -46.043 0.486 1.00 41.17 160 ASP B O 1
ATOM 2965 N N . ARG B 1 164 ? -21.408 -43.993 1.433 1.00 36.09 161 ARG B N 1
ATOM 2966 C CA . ARG B 1 164 ? -21.889 -43.311 0.237 1.00 36.73 161 ARG B CA 1
ATOM 2967 C C . ARG B 1 164 ? -21.026 -43.573 -0.990 1.00 36.32 161 ARG B C 1
ATOM 2968 O O . ARG B 1 164 ? -21.523 -43.444 -2.114 1.00 37.37 161 ARG B O 1
ATOM 2976 N N . ARG B 1 165 ? -19.752 -43.920 -0.807 1.00 34.63 162 ARG B N 1
ATOM 2977 C CA . ARG B 1 165 ? -18.881 -44.191 -1.943 1.00 34.46 162 ARG B CA 1
ATOM 2978 C C . ARG B 1 165 ? -19.046 -45.603 -2.484 1.00 38.89 162 ARG B C 1
ATOM 2979 O O . ARG B 1 165 ? -18.552 -45.888 -3.581 1.00 39.99 162 ARG B O 1
ATOM 2987 N N . GLU B 1 166 ? -19.714 -46.492 -1.747 1.00 42.74 163 GLU B N 1
ATOM 2988 C CA . GLU B 1 166 ? -19.819 -47.888 -2.149 1.00 47.55 163 GLU B CA 1
ATOM 2989 C C . GLU B 1 166 ? -21.136 -48.223 -2.828 1.00 46.72 163 GLU B C 1
ATOM 2990 O O . GLU B 1 166 ? -21.245 -49.292 -3.432 1.00 48.77 163 GLU B O 1
ATOM 2996 N N . THR B 1 167 ? -22.134 -47.352 -2.743 1.00 44.02 164 THR B N 1
ATOM 2997 C CA . THR B 1 167 ? -23.417 -47.599 -3.377 1.00 44.69 164 THR B CA 1
ATOM 2998 C C . THR B 1 167 ? -23.802 -46.415 -4.249 1.00 41.45 164 THR B C 1
ATOM 2999 O O . THR B 1 167 ? -23.503 -45.265 -3.912 1.00 40.98 164 THR B O 1
ATOM 3003 N N . PRO B 1 168 ? -24.460 -46.667 -5.384 1.00 41.53 165 PRO B N 1
ATOM 3004 C CA . PRO B 1 168 ? -24.981 -45.549 -6.186 1.00 39.94 165 PRO B CA 1
ATOM 3005 C C . PRO B 1 168 ? -26.154 -44.843 -5.535 1.00 36.72 165 PRO B C 1
ATOM 3006 O O . PRO B 1 168 ? -26.409 -43.675 -5.857 1.00 35.26 165 PRO B O 1
ATOM 3010 N N . ASP B 1 169 ? -26.889 -45.519 -4.649 1.00 35.40 166 ASP B N 1
ATOM 3011 C CA . ASP B 1 169 ? -27.966 -44.891 -3.885 1.00 38.21 166 ASP B CA 1
ATOM 3012 C C . ASP B 1 169 ? -27.346 -44.169 -2.688 1.00 35.02 166 ASP B C 1
ATOM 3013 O O . ASP B 1 169 ? -27.439 -44.595 -1.535 1.00 36.18 166 ASP B O 1
ATOM 3018 N N . ASN B 1 170 ? -26.682 -43.056 -2.994 1.00 32.33 167 ASN B N 1
ATOM 3019 C CA . ASN B 1 170 ? -25.901 -42.314 -2.015 1.00 33.40 167 ASN B CA 1
ATOM 3020 C C . ASN B 1 170 ? -26.619 -41.083 -1.478 1.00 33.28 167 ASN B C 1
ATOM 3021 O O . ASN B 1 170 ? -26.024 -40.344 -0.683 1.00 30.23 167 ASN B O 1
ATOM 3026 N N . ASN B 1 171 ? -27.854 -40.826 -1.919 1.00 29.80 168 ASN B N 1
ATOM 3027 C CA . ASN B 1 171 ? -28.708 -39.703 -1.523 1.00 27.66 168 ASN B CA 1
ATOM 3028 C C . ASN B 1 171 ? -28.348 -38.402 -2.244 1.00 29.03 168 ASN B C 1
ATOM 3029 O O . ASN B 1 171 ? -28.972 -37.371 -1.954 1.00 29.37 168 ASN B O 1
ATOM 3034 N N . TYR B 1 172 ? -27.367 -38.398 -3.154 1.00 29.21 169 TYR B N 1
ATOM 3035 C CA . TYR B 1 172 ? -27.030 -37.164 -3.862 1.00 26.64 169 TYR B CA 1
ATOM 3036 C C . TYR B 1 172 ? -28.155 -36.728 -4.788 1.00 26.85 169 TYR B C 1
ATOM 3037 O O . TYR B 1 172 ? -28.444 -35.531 -4.898 1.00 27.70 169 TYR B O 1
ATOM 3046 N N . ALA B 1 173 ? -28.745 -37.676 -5.521 1.00 29.46 170 ALA B N 1
ATOM 3047 C CA . ALA B 1 173 ? -29.836 -37.340 -6.433 1.00 29.10 170 ALA B CA 1
ATOM 3048 C C . ALA B 1 173 ? -31.006 -36.718 -5.682 1.00 27.24 170 ALA B C 1
ATOM 3049 O O . ALA B 1 173 ? -31.605 -35.743 -6.152 1.00 28.76 170 ALA B O 1
ATOM 3051 N N . GLU B 1 174 ? -31.353 -37.280 -4.519 1.00 26.01 171 GLU B N 1
ATOM 3052 C CA . GLU B 1 174 ? -32.397 -36.692 -3.684 1.00 27.46 171 GLU B CA 1
ATOM 3053 C C . GLU B 1 174 ? -32.030 -35.276 -3.261 1.00 27.55 171 GLU B C 1
ATOM 3054 O O . GLU B 1 174 ? -32.871 -34.370 -3.309 1.00 25.20 171 GLU B O 1
ATOM 3060 N N . PHE B 1 175 ? -30.774 -35.067 -2.849 1.00 26.65 172 PHE B N 1
ATOM 3061 C CA . PHE B 1 175 ? -30.347 -33.739 -2.419 1.00 25.67 172 PHE B CA 1
ATOM 3062 C C . PHE B 1 175 ? -30.498 -32.725 -3.547 1.00 27.22 172 PHE B C 1
ATOM 3063 O O . PHE B 1 175 ? -30.984 -31.609 -3.325 1.00 28.61 172 PHE B O 1
ATOM 3071 N N . CYS B 1 176 ? -30.083 -33.090 -4.767 1.00 25.50 173 CYS B N 1
ATOM 3072 C CA . CYS B 1 176 ? -30.209 -32.164 -5.889 1.00 24.74 173 CYS B CA 1
ATOM 3073 C C . CYS B 1 176 ? -31.671 -31.905 -6.232 1.00 27.69 173 CYS B C 1
ATOM 3074 O O . CYS B 1 176 ? -32.070 -30.755 -6.456 1.00 29.97 173 CYS B O 1
ATOM 3077 N N . HIS B 1 177 ? -32.485 -32.962 -6.269 1.00 28.74 174 HIS B N 1
ATOM 3078 C CA . HIS B 1 177 ? -33.900 -32.818 -6.603 1.00 30.23 174 HIS B CA 1
ATOM 3079 C C . HIS B 1 177 ? -34.603 -31.892 -5.614 1.00 29.39 174 HIS B C 1
ATOM 3080 O O . HIS B 1 177 ? -35.333 -30.974 -6.009 1.00 29.39 174 HIS B O 1
ATOM 3087 N N . LEU B 1 178 ? -34.424 -32.113 -4.322 1.00 27.19 175 LEU B N 1
ATOM 3088 C CA . LEU B 1 178 ? -35.092 -31.302 -3.306 1.00 27.29 175 LEU B CA 1
ATOM 3089 C C . LEU B 1 178 ? -34.571 -29.898 -3.203 1.00 29.20 175 LEU B C 1
ATOM 3090 O O . LEU B 1 178 ? -35.272 -29.016 -2.871 1.00 29.79 175 LEU B O 1
ATOM 3095 N N . THR B 1 179 ? -33.312 -29.699 -3.551 1.00 30.38 176 THR B N 1
ATOM 3096 C CA . THR B 1 179 ? -32.712 -28.385 -3.552 1.00 28.75 176 THR B CA 1
ATOM 3097 C C . THR B 1 179 ? -33.328 -27.551 -4.685 1.00 28.88 176 THR B C 1
ATOM 3098 O O . THR B 1 179 ? -33.419 -26.394 -4.592 1.00 27.55 176 THR B O 1
ATOM 3102 N N . HIS B 1 180 ? -33.721 -28.193 -5.771 1.00 29.52 177 HIS B N 1
ATOM 3103 C CA . HIS B 1 180 ? -34.400 -27.541 -6.847 1.00 30.38 177 HIS B CA 1
ATOM 3104 C C . HIS B 1 180 ? -35.852 -27.204 -6.534 1.00 32.38 177 HIS B C 1
ATOM 3105 O O . HIS B 1 180 ? -36.331 -26.224 -6.958 1.00 36.77 177 HIS B O 1
ATOM 3112 N N . LEU B 1 181 ? -36.525 -28.029 -5.767 1.00 30.32 178 LEU B N 1
ATOM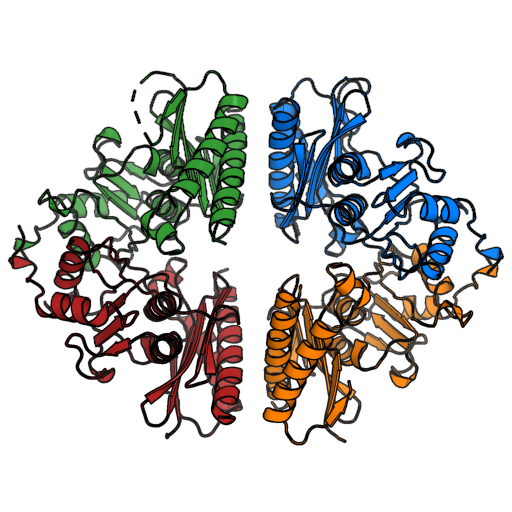 3113 C CA . LEU B 1 181 ? -37.919 -27.830 -5.477 1.00 29.20 178 LEU B CA 1
ATOM 3114 C C . LEU B 1 181 ? -38.226 -27.036 -4.243 1.00 30.58 178 LEU B C 1
ATOM 3115 O O . LEU B 1 181 ? -39.349 -26.757 -4.013 1.00 32.69 178 LEU B O 1
ATOM 3120 N N . THR B 1 182 ? -37.231 -26.710 -3.449 1.00 27.20 179 THR B N 1
ATOM 3121 C CA . THR B 1 182 ? -37.446 -25.996 -2.213 1.00 26.20 179 THR B CA 1
ATOM 3122 C C . THR B 1 182 ? -36.620 -24.747 -2.035 1.00 28.37 179 THR B C 1
ATOM 3123 O O . THR B 1 182 ? -35.888 -24.401 -2.876 1.00 29.54 179 THR B O 1
ATOM 3127 N N . GLN B 1 183 ? -36.763 -24.101 -0.897 1.00 26.16 180 GLN B N 1
ATOM 3128 C CA . GLN B 1 183 ? -35.967 -22.951 -0.561 1.00 25.43 180 GLN B CA 1
ATOM 3129 C C . GLN B 1 183 ? -34.522 -23.333 -0.200 1.00 28.16 180 GLN B C 1
ATOM 3130 O O . GLN B 1 183 ? -33.718 -22.522 -0.102 1.00 29.10 180 GLN B O 1
ATOM 3136 N N . GLY B 1 184 ? -34.266 -24.593 0.016 1.00 28.94 181 GLY B N 1
ATOM 3137 C CA . GLY B 1 184 ? -32.922 -25.044 0.320 1.00 28.52 181 GLY B CA 1
ATOM 3138 C C . GLY B 1 184 ? -32.945 -26.306 1.152 1.00 25.59 181 GLY B C 1
ATOM 3139 O O . GLY B 1 184 ? -33.906 -26.619 1.850 1.00 25.00 181 GLY B O 1
ATOM 3140 N N . VAL B 1 185 ? -31.847 -27.048 1.074 1.00 24.73 182 VAL B N 1
ATOM 3141 C CA . VAL B 1 185 ? -31.646 -28.255 1.864 1.00 25.20 182 VAL B CA 1
ATOM 3142 C C . VAL B 1 185 ? -30.376 -28.044 2.678 1.00 25.48 182 VAL B C 1
ATOM 3143 O O . VAL B 1 185 ? -29.275 -27.938 2.118 1.00 24.41 182 VAL B O 1
ATOM 3147 N N . ARG B 1 186 ? -30.523 -27.974 3.996 1.00 23.15 183 ARG B N 1
ATOM 3148 C CA . ARG B 1 186 ? -29.381 -27.804 4.878 1.00 20.27 183 ARG B CA 1
ATOM 3149 C C . ARG B 1 186 ? -28.676 -29.139 5.101 1.00 23.35 183 ARG B C 1
ATOM 3150 O O . ARG B 1 186 ? -29.232 -30.211 4.859 1.00 23.58 183 ARG B O 1
ATOM 3158 N N . ARG B 1 187 ? -27.437 -29.064 5.586 1.00 24.65 184 ARG B N 1
ATOM 3159 C CA . ARG B 1 187 ? -26.694 -30.245 6.023 1.00 23.49 184 ARG B CA 1
ATOM 3160 C C . ARG B 1 187 ? -25.929 -29.818 7.270 1.00 24.72 184 ARG B C 1
ATOM 3161 O O . ARG B 1 187 ? -24.952 -29.070 7.174 1.00 22.49 184 ARG B O 1
ATOM 3169 N N . SER B 1 188 ? -26.405 -30.256 8.435 1.00 23.04 185 SER B N 1
ATOM 3170 C CA . SER B 1 188 ? -25.845 -29.873 9.725 1.00 23.00 185 SER B CA 1
ATOM 3171 C C . SER B 1 188 ? -24.783 -30.841 10.212 1.00 26.95 185 SER B C 1
ATOM 3172 O O . SER B 1 188 ? -23.844 -30.424 10.906 1.00 25.94 185 SER B O 1
ATOM 3175 N N . GLY B 1 189 ? -24.934 -32.125 9.894 1.00 25.82 186 GLY B N 1
ATOM 3176 C CA . GLY B 1 189 ? -24.029 -33.146 10.372 1.00 28.59 186 GLY B CA 1
ATOM 3177 C C . GLY B 1 189 ? -24.475 -33.892 11.613 1.00 29.98 186 GLY B C 1
ATOM 3178 O O . GLY B 1 189 ? -23.692 -34.689 12.141 1.00 29.17 186 GLY B O 1
ATOM 3179 N N . SER B 1 190 ? -25.695 -33.657 12.106 1.00 26.91 187 SER B N 1
ATOM 3180 C CA . SER B 1 190 ? -26.221 -34.396 13.256 1.00 26.82 187 SER B CA 1
ATOM 3181 C C . SER B 1 190 ? -27.674 -34.771 12.999 1.00 27.26 187 SER B C 1
ATOM 3182 O O . SER B 1 190 ? -28.543 -33.894 12.975 1.00 30.07 187 SER B O 1
ATOM 3185 N N . ALA B 1 191 ? -27.940 -36.071 12.839 1.00 26.30 188 ALA B N 1
ATOM 3186 C CA . ALA B 1 191 ? -29.303 -36.530 12.591 1.00 26.30 188 ALA B CA 1
ATOM 3187 C C . ALA B 1 191 ? -30.216 -36.246 13.781 1.00 25.36 188 ALA B C 1
ATOM 3188 O O . ALA B 1 191 ? -31.381 -35.870 13.601 1.00 25.37 188 ALA B O 1
ATOM 3190 N N . ALA B 1 192 ? -29.705 -36.407 15.005 1.00 25.28 189 ALA B N 1
ATOM 3191 C CA . ALA B 1 192 ? -30.539 -36.143 16.176 1.00 27.39 189 ALA B CA 1
ATOM 3192 C C . ALA B 1 192 ? -30.961 -34.682 16.227 1.00 24.51 189 ALA B C 1
ATOM 3193 O O . ALA B 1 192 ? -32.131 -34.371 16.483 1.00 25.98 189 ALA B O 1
ATOM 3195 N N . LEU B 1 193 ? -30.022 -33.770 15.974 1.00 22.67 190 LEU B N 1
ATOM 3196 C CA . LEU B 1 193 ? -30.368 -32.355 15.954 1.00 24.07 190 LEU B CA 1
ATOM 3197 C C . LEU B 1 193 ? -31.273 -32.012 14.782 1.00 25.73 190 LEU B C 1
ATOM 3198 O O . LEU B 1 193 ? -32.120 -31.120 14.902 1.00 24.97 190 LEU B O 1
ATOM 3203 N N . ASP B 1 194 ? -31.112 -32.687 13.642 1.00 25.97 191 ASP B N 1
ATOM 3204 C CA . ASP B 1 194 ? -32.014 -32.415 12.529 1.00 26.67 191 ASP B CA 1
ATOM 3205 C C . ASP B 1 194 ? -33.459 -32.725 12.913 1.00 25.15 191 ASP B C 1
ATOM 3206 O O . ASP B 1 194 ? -34.370 -31.946 12.609 1.00 23.11 191 ASP B O 1
ATOM 3211 N N . LEU B 1 195 ? -33.689 -33.858 13.585 1.00 24.03 192 LEU B N 1
ATOM 3212 C CA . LEU B 1 195 ? -35.038 -34.183 14.045 1.00 23.48 192 LEU B CA 1
ATOM 3213 C C . LEU B 1 195 ? -35.535 -33.149 15.047 1.00 26.46 192 LEU B C 1
ATOM 3214 O O . LEU B 1 195 ? -36.691 -32.709 14.980 1.00 26.73 192 LEU B O 1
ATOM 3219 N N . ALA B 1 196 ? -34.667 -32.739 15.974 1.00 23.32 193 ALA B N 1
ATOM 3220 C CA . ALA B 1 196 ? -35.026 -31.693 16.926 1.00 24.27 193 ALA B CA 1
ATOM 3221 C C . ALA B 1 196 ? -35.380 -30.392 16.221 1.00 25.85 193 ALA B C 1
ATOM 3222 O O . ALA B 1 196 ? -36.277 -29.669 16.667 1.00 26.14 193 ALA B O 1
ATOM 3224 N N . HIS B 1 197 ? -34.714 -30.094 15.104 1.00 25.02 194 HIS B N 1
ATOM 3225 C CA . HIS B 1 197 ? -35.013 -28.865 14.381 1.00 24.98 194 HIS B CA 1
ATOM 3226 C C . HIS B 1 197 ? -36.353 -28.934 13.663 1.00 24.73 194 HIS B C 1
ATOM 3227 O O . HIS B 1 197 ? -37.044 -27.912 13.561 1.00 24.34 194 HIS B O 1
ATOM 3234 N N . VAL B 1 198 ? -36.739 -30.111 13.157 1.00 26.40 195 VAL B N 1
ATOM 3235 C CA . VAL B 1 198 ? -38.101 -30.265 12.653 1.00 25.44 195 VAL B CA 1
ATOM 3236 C C . VAL B 1 198 ? -39.093 -30.093 13.790 1.00 24.73 195 VAL B C 1
ATOM 3237 O O . VAL B 1 198 ? -40.140 -29.456 13.631 1.00 23.61 195 VAL B O 1
ATOM 3241 N N . ALA B 1 199 ? -38.777 -30.664 14.954 1.00 26.35 196 ALA B N 1
ATOM 3242 C CA . ALA B 1 199 ? -39.710 -30.651 16.078 1.00 28.89 196 ALA B CA 1
ATOM 3243 C C . ALA B 1 199 ? -40.032 -29.229 16.537 1.00 29.27 196 ALA B C 1
ATOM 3244 O O . ALA B 1 199 ? -41.160 -28.947 16.960 1.00 30.47 196 ALA B O 1
ATOM 3246 N N . CYS B 1 200 ? -39.068 -28.316 16.476 1.00 26.67 197 CYS B N 1
ATOM 3247 C CA . CYS B 1 200 ? -39.345 -26.951 16.903 1.00 28.42 197 CYS B CA 1
ATOM 3248 C C . CYS B 1 200 ? -39.585 -26.008 15.730 1.00 27.37 197 CYS B C 1
ATOM 3249 O O . CYS B 1 200 ? -39.695 -24.797 15.938 1.00 28.67 197 CYS B O 1
ATOM 3252 N N . GLY B 1 201 ? -39.684 -26.535 14.511 1.00 23.65 198 GLY B N 1
ATOM 3253 C CA . GLY B 1 201 ? -40.097 -25.748 13.368 1.00 23.66 198 GLY B CA 1
ATOM 3254 C C . GLY B 1 201 ? -38.997 -24.986 12.660 1.00 26.34 198 GLY B C 1
ATOM 3255 O O . GLY B 1 201 ? -39.300 -24.166 11.784 1.00 26.13 198 GLY B O 1
ATOM 3256 N N . ARG B 1 202 ? -37.732 -25.222 13.010 1.00 23.07 199 ARG B N 1
ATOM 3257 C CA . ARG B 1 202 ? -36.642 -24.522 12.339 1.00 21.62 199 ARG B CA 1
ATOM 3258 C C . ARG B 1 202 ? -36.443 -25.028 10.916 1.00 22.72 199 ARG B C 1
ATOM 3259 O O . ARG B 1 202 ? -35.928 -24.299 10.062 1.00 25.89 199 ARG B O 1
ATOM 3267 N N . VAL B 1 203 ? -36.825 -26.271 10.647 1.00 21.86 200 VAL B N 1
ATOM 3268 C CA . VAL B 1 203 ? -36.966 -26.769 9.285 1.00 24.30 200 VAL B CA 1
ATOM 3269 C C . VAL B 1 203 ? -38.340 -27.412 9.184 1.00 25.34 200 VAL B C 1
ATOM 3270 O O . VAL B 1 203 ? -39.015 -27.646 10.186 1.00 25.40 200 VAL B O 1
ATOM 3274 N N . ASP B 1 204 ? -38.768 -27.663 7.950 1.00 26.47 201 ASP B N 1
ATOM 3275 C CA . ASP B 1 204 ? -40.087 -28.225 7.727 1.00 27.97 201 ASP B CA 1
ATOM 3276 C C . ASP B 1 204 ? -40.055 -29.730 7.527 1.00 27.83 201 ASP B C 1
ATOM 3277 O O . ASP B 1 204 ? -41.097 -30.380 7.660 1.00 27.96 201 ASP B O 1
ATOM 3282 N N . GLY B 1 205 ? -38.884 -30.301 7.266 1.00 25.87 202 GLY B N 1
ATOM 3283 C CA . GLY B 1 205 ? -38.798 -31.718 6.999 1.00 27.13 202 GLY B CA 1
ATOM 3284 C C . GLY B 1 205 ? -37.360 -32.169 6.905 1.00 29.00 202 GLY B C 1
ATOM 3285 O O . GLY B 1 205 ? -36.450 -31.374 6.640 1.00 25.89 202 GLY B O 1
ATOM 3286 N N . TYR B 1 206 ? -37.181 -33.474 7.098 1.00 25.00 203 TYR B N 1
ATOM 3287 C CA . TYR B 1 206 ? -35.881 -34.122 7.159 1.00 25.12 203 TYR B CA 1
ATOM 3288 C C . TYR B 1 206 ? -36.029 -35.528 6.592 1.00 27.07 203 TYR B C 1
ATOM 3289 O O . TYR B 1 206 ? -37.033 -36.198 6.843 1.00 29.65 203 TYR B O 1
ATOM 3298 N N . TRP B 1 207 ? -35.055 -35.954 5.794 1.00 27.26 204 TRP B N 1
ATOM 3299 C CA . TRP B 1 207 ? -35.004 -37.328 5.320 1.00 26.43 204 TRP B CA 1
ATOM 3300 C C . TRP B 1 207 ? -33.547 -37.765 5.289 1.00 27.69 204 TRP B C 1
ATOM 3301 O O . TRP B 1 207 ? -32.647 -36.940 5.097 1.00 27.76 204 TRP B O 1
ATOM 3312 N N . GLU B 1 208 ? -33.316 -39.064 5.476 1.00 25.60 205 GLU B N 1
ATOM 3313 C CA . GLU B 1 208 ? -31.950 -39.575 5.423 1.00 26.72 205 GLU B CA 1
ATOM 3314 C C . GLU B 1 208 ? -31.981 -41.091 5.290 1.00 28.43 205 GLU B C 1
ATOM 3315 O O . GLU B 1 208 ? -32.912 -41.746 5.765 1.00 29.00 205 GLU B O 1
ATOM 3321 N N . ARG B 1 209 ? -30.958 -41.637 4.634 1.00 26.06 206 ARG B N 1
ATOM 3322 C CA . ARG B 1 209 ? -30.729 -43.071 4.595 1.00 27.68 206 ARG B CA 1
ATOM 3323 C C . ARG B 1 209 ? -29.437 -43.405 5.326 1.00 31.34 206 ARG B C 1
ATOM 3324 O O . ARG B 1 209 ? -28.575 -42.545 5.543 1.00 33.35 206 ARG B O 1
ATOM 3332 N N . GLY B 1 210 ? -29.314 -44.670 5.712 1.00 30.55 207 GLY B N 1
ATOM 3333 C CA . GLY B 1 210 ? -28.120 -45.109 6.403 1.00 31.56 207 GLY B CA 1
ATOM 3334 C C . GLY B 1 210 ? -28.004 -44.634 7.833 1.00 30.89 207 GLY B C 1
ATOM 3335 O O . GLY B 1 210 ? -26.889 -44.539 8.349 1.00 29.75 207 GLY B O 1
ATOM 3336 N N . ILE B 1 211 ? -29.123 -44.331 8.498 1.00 31.35 208 ILE B N 1
ATOM 3337 C CA . ILE B 1 211 ? -29.070 -43.904 9.892 1.00 34.10 208 ILE B CA 1
ATOM 3338 C C . ILE B 1 211 ? -29.263 -45.116 10.798 1.00 35.74 208 ILE B C 1
ATOM 3339 O O . ILE B 1 211 ? -29.683 -46.193 10.362 1.00 33.32 208 ILE B O 1
ATOM 3344 N N . SER B 1 212 ? -28.923 -44.946 12.072 1.00 36.15 209 SER B N 1
ATOM 3345 C CA . SER B 1 212 ? -28.995 -46.008 13.064 1.00 41.83 209 SER B CA 1
ATOM 3346 C C . SER B 1 212 ? -30.083 -45.716 14.090 1.00 39.90 209 SER B C 1
ATOM 3347 O O . SER B 1 212 ? -30.509 -44.567 14.244 1.00 34.76 209 SER B O 1
ATOM 3350 N N . PRO B 1 213 ? -30.570 -46.740 14.806 1.00 41.94 210 PRO B N 1
ATOM 3351 C CA . PRO B 1 213 ? -31.638 -46.485 15.789 1.00 40.64 210 PRO B CA 1
ATOM 3352 C C . PRO B 1 213 ? -31.265 -45.449 16.832 1.00 38.66 210 PRO B C 1
ATOM 3353 O O . PRO B 1 213 ? -32.089 -44.591 17.164 1.00 39.89 210 PRO B O 1
ATOM 3357 N N . TRP B 1 214 ? -30.038 -45.494 17.355 1.00 35.93 211 TRP B N 1
ATOM 3358 C CA . TRP B 1 214 ? -29.658 -44.535 18.386 1.00 39.81 211 TRP B CA 1
ATOM 3359 C C . TRP B 1 214 ? -29.585 -43.108 17.857 1.00 38.75 211 TRP B C 1
ATOM 3360 O O . TRP B 1 214 ? -29.598 -42.167 18.658 1.00 36.16 211 TRP B O 1
ATOM 3371 N N . ASP B 1 215 ? -29.507 -42.930 16.534 1.00 37.95 212 ASP B N 1
ATOM 3372 C CA . ASP B 1 215 ? -29.522 -41.589 15.952 1.00 39.05 212 ASP B CA 1
ATOM 3373 C C . ASP B 1 215 ? -30.910 -40.957 15.989 1.00 32.83 212 ASP B C 1
ATOM 3374 O O . ASP B 1 215 ? -31.022 -39.726 15.972 1.00 31.39 212 ASP B O 1
ATOM 3379 N N . VAL B 1 216 ? -31.973 -41.762 15.977 1.00 30.07 213 VAL B N 1
ATOM 3380 C CA . VAL B 1 216 ? -33.295 -41.249 15.637 1.00 29.82 213 VAL B CA 1
ATOM 3381 C C . VAL B 1 216 ? -34.358 -41.523 16.692 1.00 28.97 213 VAL B C 1
ATOM 3382 O O . VAL B 1 216 ? -35.397 -40.845 16.675 1.00 30.20 213 VAL B O 1
ATOM 3386 N N . VAL B 1 217 ? -34.170 -42.485 17.599 1.00 29.92 214 VAL B N 1
ATOM 3387 C CA . VAL B 1 217 ? -35.268 -42.892 18.478 1.00 31.30 214 VAL B CA 1
ATOM 3388 C C . VAL B 1 217 ? -35.778 -41.706 19.294 1.00 30.73 214 VAL B C 1
ATOM 3389 O O . VAL B 1 217 ? -36.985 -41.442 19.341 1.00 30.49 214 VAL B O 1
ATOM 3393 N N . ALA B 1 218 ? -34.867 -40.957 19.921 1.00 28.75 215 ALA B N 1
ATOM 3394 C CA . ALA B 1 218 ? -35.288 -39.811 20.725 1.00 29.37 215 ALA B CA 1
ATOM 3395 C C . ALA B 1 218 ? -35.986 -38.757 19.874 1.00 30.77 215 ALA B C 1
ATOM 3396 O O . ALA B 1 218 ? -37.038 -38.230 20.263 1.00 28.22 215 ALA B O 1
ATOM 3398 N N . GLY B 1 219 ? -35.432 -38.461 18.693 1.00 29.58 216 GLY B N 1
ATOM 3399 C CA . GLY B 1 219 ? -35.998 -37.426 17.840 1.00 29.53 216 GLY B CA 1
ATOM 3400 C C . GLY B 1 219 ? -37.351 -37.783 17.255 1.00 29.20 216 GLY B C 1
ATOM 3401 O O . GLY B 1 219 ? -38.167 -36.897 16.981 1.00 28.37 216 GLY B O 1
ATOM 3402 N N . VAL B 1 220 ? -37.603 -39.074 17.028 1.00 30.98 217 VAL B N 1
ATOM 3403 C CA . VAL B 1 220 ? -38.883 -39.477 16.453 1.00 30.44 217 VAL B CA 1
ATOM 3404 C C . VAL B 1 220 ? -40.023 -39.149 17.415 1.00 32.74 217 VAL B C 1
ATOM 3405 O O . VAL B 1 220 ? -41.041 -38.568 17.019 1.00 30.76 217 VAL B O 1
ATOM 3409 N N . ILE B 1 221 ? -39.876 -39.522 18.692 1.00 29.83 218 ILE B N 1
ATOM 3410 C CA . ILE B 1 221 ? -40.961 -39.263 19.637 1.00 31.40 218 ILE B CA 1
ATOM 3411 C C . ILE B 1 221 ? -41.062 -37.771 19.937 1.00 29.29 218 ILE B C 1
ATOM 3412 O O . ILE B 1 221 ? -42.163 -37.233 20.104 1.00 29.40 218 ILE B O 1
ATOM 3417 N N . LEU B 1 222 ? -39.922 -37.081 20.001 1.00 28.79 219 LEU B N 1
ATOM 3418 C CA . LEU B 1 222 ? -39.935 -35.628 20.144 1.00 28.65 219 LEU B CA 1
ATOM 3419 C C . LEU B 1 222 ? -40.751 -34.980 19.033 1.00 29.05 219 LEU B C 1
ATOM 3420 O O . LEU B 1 222 ? -41.607 -34.125 19.287 1.00 28.26 219 LEU B O 1
ATOM 3425 N N . LEU B 1 223 ? -40.497 -35.384 17.787 1.00 28.38 220 LEU B N 1
ATOM 3426 C CA . LEU B 1 223 ? -41.175 -34.774 16.651 1.00 27.54 220 LEU B CA 1
ATOM 3427 C C . LEU B 1 223 ? -42.662 -35.106 16.644 1.00 28.70 220 LEU B C 1
ATOM 3428 O O . LEU B 1 223 ? -43.494 -34.238 16.354 1.00 28.83 220 LEU B O 1
ATOM 3433 N N . GLU B 1 224 ? -43.020 -36.359 16.940 1.00 27.13 221 GLU B N 1
ATOM 3434 C CA . GLU B 1 224 ? -44.434 -36.719 16.977 1.00 28.47 221 GLU B CA 1
ATOM 3435 C C . GLU B 1 224 ? -45.171 -35.933 18.054 1.00 28.28 221 GLU B C 1
ATOM 3436 O O . GLU B 1 224 ? -46.287 -35.452 17.829 1.00 30.30 221 GLU B O 1
ATOM 3442 N N . GLU B 1 225 ? -44.561 -35.790 19.231 1.00 27.98 222 GLU B N 1
ATOM 3443 C CA . GLU B 1 225 ? -45.181 -34.986 20.283 1.00 31.03 222 GLU B CA 1
ATOM 3444 C C . GLU B 1 225 ? -45.288 -33.519 19.884 1.00 32.00 222 GLU B C 1
ATOM 3445 O O . GLU B 1 225 ? -46.232 -32.835 20.291 1.00 34.06 222 GLU B O 1
ATOM 3451 N N . ALA B 1 226 ? -44.349 -33.020 19.082 1.00 28.87 223 ALA B N 1
ATOM 3452 C CA . ALA B 1 226 ? -44.415 -31.640 18.616 1.00 27.84 223 ALA B CA 1
ATOM 3453 C C . ALA B 1 226 ? -45.440 -31.440 17.509 1.00 31.18 223 ALA B C 1
ATOM 3454 O O . ALA B 1 226 ? -45.626 -30.306 17.055 1.00 31.91 223 ALA B O 1
ATOM 3456 N N . GLY B 1 227 ? -46.103 -32.502 17.067 1.00 28.87 224 GLY B N 1
ATOM 3457 C CA . GLY B 1 227 ? -47.117 -32.399 16.042 1.00 29.73 224 GLY B CA 1
ATOM 3458 C C . GLY B 1 227 ? -46.692 -32.851 14.663 1.00 30.05 224 GLY B C 1
ATOM 3459 O O . GLY B 1 227 ? -47.455 -32.656 13.709 1.00 33.03 224 GLY B O 1
ATOM 3460 N N . GLY B 1 228 ? -45.512 -33.458 14.528 1.00 28.05 225 GLY B N 1
ATOM 3461 C CA . GLY B 1 228 ? -44.988 -33.863 13.240 1.00 27.65 225 GLY B CA 1
ATOM 3462 C C . GLY B 1 228 ? -45.346 -35.294 12.880 1.00 31.26 225 GLY B C 1
ATOM 3463 O O . GLY B 1 228 ? -46.153 -35.957 13.536 1.00 32.09 225 GLY B O 1
ATOM 3464 N N . LYS B 1 229 ? -44.721 -35.773 11.802 1.00 31.24 226 LYS B N 1
ATOM 3465 C CA . LYS B 1 229 ? -45.027 -37.083 11.245 1.00 30.31 226 LYS B CA 1
ATOM 3466 C C . LYS B 1 229 ? -43.742 -37.751 10.774 1.00 31.27 226 LYS B C 1
ATOM 3467 O O . LYS B 1 229 ? -42.883 -37.097 10.172 1.00 28.38 226 LYS B O 1
ATOM 3473 N N . VAL B 1 230 ? -43.601 -39.047 11.060 1.00 30.62 227 VAL B N 1
ATOM 3474 C CA . VAL B 1 230 ? -42.382 -39.791 10.739 1.00 29.74 227 VAL B CA 1
ATOM 3475 C C . VAL B 1 230 ? -42.783 -41.108 10.082 1.00 30.83 227 VAL B C 1
ATOM 3476 O O . VAL B 1 230 ? -43.520 -41.901 10.684 1.00 32.29 227 VAL B O 1
ATOM 3480 N N . THR B 1 231 ? -42.304 -41.341 8.853 1.00 29.56 228 THR B N 1
ATOM 3481 C CA . THR B 1 231 ? -42.619 -42.550 8.088 1.00 27.81 228 THR B CA 1
ATOM 3482 C C . THR B 1 231 ? -41.402 -42.980 7.277 1.00 28.89 228 THR B C 1
ATOM 3483 O O . THR B 1 231 ? -40.326 -42.373 7.349 1.00 30.17 228 THR B O 1
ATOM 3487 N N . ALA B 1 232 ? -41.591 -44.035 6.483 1.00 31.80 229 ALA B N 1
ATOM 3488 C CA . ALA B 1 232 ? -40.666 -44.348 5.408 1.00 30.74 229 ALA B CA 1
ATOM 3489 C C . ALA B 1 232 ? -40.817 -43.322 4.287 1.00 30.25 229 ALA B C 1
ATOM 3490 O O . ALA B 1 232 ? -41.752 -42.519 4.270 1.00 29.53 229 ALA B O 1
ATOM 3492 N N . TYR B 1 233 ? -39.901 -43.384 3.315 1.00 30.96 230 TYR B N 1
ATOM 3493 C CA . TYR B 1 233 ? -39.926 -42.428 2.208 1.00 30.04 230 TYR B CA 1
ATOM 3494 C C . TYR B 1 233 ? -41.272 -42.435 1.492 1.00 32.21 230 TYR B C 1
ATOM 3495 O O . TYR B 1 233 ? -41.766 -41.381 1.073 1.00 28.38 230 TYR B O 1
ATOM 3504 N N . ASP B 1 234 ? -41.873 -43.612 1.323 1.00 32.36 231 ASP B N 1
ATOM 3505 C CA . ASP B 1 234 ? -43.117 -43.732 0.574 1.00 32.51 231 ASP B CA 1
ATOM 3506 C C . ASP B 1 234 ? -44.353 -43.551 1.443 1.00 33.45 231 ASP B C 1
ATOM 3507 O O . ASP B 1 234 ? -45.456 -43.877 0.994 1.00 32.92 231 ASP B O 1
ATOM 3512 N N . SER B 1 235 ? -44.186 -43.074 2.679 1.00 32.74 232 SER B N 1
ATOM 3513 C CA . SER B 1 235 ? -45.238 -42.781 3.652 1.00 36.21 232 SER B CA 1
ATOM 3514 C C . SER B 1 235 ? -45.851 -44.027 4.290 1.00 38.56 232 SER B C 1
ATOM 3515 O O . SER B 1 235 ? -46.797 -43.889 5.076 1.00 40.88 232 SER B O 1
ATOM 3518 N N . THR B 1 236 ? -45.352 -45.229 3.991 1.00 36.65 233 THR B N 1
ATOM 3519 C CA . THR B 1 236 ? -45.681 -46.401 4.793 1.00 35.96 233 THR B CA 1
ATOM 3520 C C . THR B 1 236 ? -44.944 -46.306 6.135 1.00 33.48 233 THR B C 1
ATOM 3521 O O . THR B 1 236 ? -44.029 -45.495 6.278 1.00 34.52 233 THR B O 1
ATOM 3525 N N . PRO B 1 237 ? -45.348 -47.094 7.143 1.00 33.82 234 PRO B N 1
ATOM 3526 C CA . PRO B 1 237 ? -44.828 -46.877 8.505 1.00 35.48 234 PRO B CA 1
ATOM 3527 C C . PRO B 1 237 ? -43.308 -46.916 8.599 1.00 34.52 234 PRO B C 1
ATOM 3528 O O . PRO B 1 237 ? -42.626 -47.596 7.831 1.00 32.97 234 PRO B O 1
ATOM 3532 N N . LEU B 1 238 ? -42.785 -46.148 9.556 1.00 34.44 235 LEU B N 1
ATOM 3533 C CA . LEU B 1 238 ? -41.351 -46.092 9.799 1.00 32.50 235 LEU B CA 1
ATOM 3534 C C . LEU B 1 238 ? -40.793 -47.472 10.121 1.00 35.43 235 LEU B C 1
ATOM 3535 O O . LEU B 1 238 ? -41.364 -48.219 10.921 1.00 35.79 235 LEU B O 1
ATOM 3540 N N . LYS B 1 239 ? -39.670 -47.804 9.488 1.00 35.06 236 LYS B N 1
ATOM 3541 C CA . LYS B 1 239 ? -38.933 -49.045 9.729 1.00 38.06 236 LYS B CA 1
ATOM 3542 C C . LYS B 1 239 ? -37.487 -48.660 10.007 1.00 35.40 236 LYS B C 1
ATOM 3543 O O . LYS B 1 239 ? -36.681 -48.562 9.080 1.00 35.92 236 LYS B O 1
ATOM 3549 N N . ILE B 1 240 ? -37.160 -48.471 11.287 1.00 40.32 237 ILE B N 1
ATOM 3550 C CA . ILE B 1 240 ? -35.836 -47.976 11.650 1.00 41.31 237 ILE B CA 1
ATOM 3551 C C . ILE B 1 240 ? -34.750 -48.927 11.168 1.00 42.29 237 ILE B C 1
ATOM 3552 O O . ILE B 1 240 ? -33.659 -48.493 10.778 1.00 42.04 237 ILE B O 1
ATOM 3557 N N . ALA B 1 241 ? -35.045 -50.229 11.139 1.00 43.34 238 ALA B N 1
ATOM 3558 C CA . ALA B 1 241 ? -34.062 -51.217 10.708 1.00 45.39 238 ALA B CA 1
ATOM 3559 C C . ALA B 1 241 ? -33.621 -51.002 9.264 1.00 43.26 238 ALA B C 1
ATOM 3560 O O . ALA B 1 241 ? -32.509 -51.397 8.897 1.00 43.08 238 ALA B O 1
ATOM 3562 N N . THR B 1 242 ? -34.466 -50.393 8.428 1.00 40.08 239 THR B N 1
ATOM 3563 C CA . THR B 1 242 ? -34.064 -50.132 7.049 1.00 39.21 239 THR B CA 1
ATOM 3564 C C . THR B 1 242 ? -33.064 -48.993 6.937 1.00 36.49 239 THR B C 1
ATOM 3565 O O . THR B 1 242 ? -32.467 -48.816 5.867 1.00 34.10 239 THR B O 1
ATOM 3569 N N . GLY B 1 243 ? -32.878 -48.220 8.004 1.00 31.47 240 GLY B N 1
ATOM 3570 C CA . GLY B 1 243 ? -31.982 -47.088 7.988 1.00 32.77 240 GLY B CA 1
ATOM 3571 C C . GLY B 1 243 ? -32.500 -45.866 7.265 1.00 32.41 240 GLY B C 1
ATOM 3572 O O . GLY B 1 243 ? -31.733 -44.920 7.061 1.00 33.79 240 GLY B O 1
ATOM 3573 N N . ARG B 1 244 ? -33.772 -45.844 6.878 1.00 31.15 241 ARG B N 1
ATOM 3574 C CA . ARG B 1 244 ? -34.353 -44.722 6.153 1.00 31.32 241 ARG B CA 1
ATOM 3575 C C . ARG B 1 244 ? -35.451 -44.077 6.979 1.00 30.46 241 ARG B C 1
ATOM 3576 O O . ARG B 1 244 ? -36.232 -44.771 7.637 1.00 30.13 241 ARG B O 1
ATOM 3584 N N . ILE B 1 245 ? -35.516 -42.747 6.930 1.00 28.50 242 ILE B N 1
ATOM 3585 C CA . ILE B 1 245 ? -36.484 -42.001 7.724 1.00 25.41 242 ILE B CA 1
ATOM 3586 C C . ILE B 1 245 ? -36.936 -40.791 6.919 1.00 25.44 242 ILE B C 1
ATOM 3587 O O . ILE B 1 245 ? -36.141 -40.169 6.206 1.00 25.36 242 ILE B O 1
ATOM 3592 N N . LEU B 1 246 ? -38.235 -40.503 6.991 1.00 25.65 243 LEU B N 1
ATOM 3593 C CA . LEU B 1 246 ? -38.832 -39.283 6.456 1.00 25.23 243 LEU B CA 1
ATOM 3594 C C . LEU B 1 246 ? -39.596 -38.621 7.588 1.00 25.22 243 LEU B C 1
ATOM 3595 O O . LEU B 1 246 ? -40.537 -39.211 8.125 1.00 28.87 243 LEU B O 1
ATOM 3600 N N . ALA B 1 247 ? -39.203 -37.403 7.945 1.00 27.22 244 ALA B N 1
ATOM 3601 C CA . ALA B 1 247 ? -39.696 -36.765 9.162 1.00 26.01 244 ALA B CA 1
ATOM 3602 C C . ALA B 1 247 ? -40.022 -35.312 8.862 1.00 27.65 244 ALA B C 1
ATOM 3603 O O . ALA B 1 247 ? -39.131 -34.550 8.476 1.00 26.38 244 ALA B O 1
ATOM 3605 N N . THR B 1 248 ? -41.293 -34.927 9.004 1.00 26.82 245 THR B N 1
ATOM 3606 C CA . THR B 1 248 ? -41.720 -33.598 8.581 1.00 27.73 245 THR B CA 1
ATOM 3607 C C . THR B 1 248 ? -42.677 -33.009 9.606 1.00 27.27 245 THR B C 1
ATOM 3608 O O . THR B 1 248 ? -43.084 -33.670 10.568 1.00 24.64 245 THR B O 1
ATOM 3612 N N . ASN B 1 249 ? -43.079 -31.762 9.352 1.00 27.21 246 ASN B N 1
ATOM 3613 C CA . ASN B 1 249 ? -44.113 -31.098 10.135 1.00 30.99 246 ASN B CA 1
ATOM 3614 C C . ASN B 1 249 ? -45.495 -31.702 9.914 1.00 31.54 246 ASN B C 1
ATOM 3615 O O . ASN B 1 249 ? -46.445 -31.287 10.586 1.00 29.54 246 ASN B O 1
ATOM 3620 N N . GLY B 1 250 ? -45.636 -32.655 8.991 1.00 30.50 247 GLY B N 1
ATOM 3621 C CA . GLY B 1 250 ? -46.927 -33.258 8.742 1.00 33.82 247 GLY B CA 1
ATOM 3622 C C . GLY B 1 250 ? -47.669 -32.630 7.580 1.00 38.27 247 GLY B C 1
ATOM 3623 O O . GLY B 1 250 ? -48.369 -33.325 6.844 1.00 43.87 247 GLY B O 1
ATOM 3624 N N . SER B 1 251 ? -47.542 -31.313 7.411 1.00 35.87 248 SER B N 1
ATOM 3625 C CA . SER B 1 251 ? -48.261 -30.636 6.337 1.00 33.56 248 SER B CA 1
ATOM 3626 C C . SER B 1 251 ? -47.597 -30.807 4.974 1.00 32.19 248 SER B C 1
ATOM 3627 O O . SER B 1 251 ? -48.302 -30.839 3.961 1.00 31.49 248 SER B O 1
ATOM 3630 N N . ILE B 1 252 ? -46.265 -30.896 4.909 1.00 29.08 249 ILE B N 1
ATOM 3631 C CA . ILE B 1 252 ? -45.584 -31.140 3.640 1.00 30.87 249 ILE B CA 1
ATOM 3632 C C . ILE B 1 252 ? -45.227 -32.610 3.459 1.00 28.99 249 ILE B C 1
ATOM 3633 O O . ILE B 1 252 ? -44.526 -32.956 2.503 1.00 29.25 249 ILE B O 1
ATOM 3638 N N . HIS B 1 253 ? -45.687 -33.481 4.360 1.00 28.50 250 HIS B N 1
ATOM 3639 C CA . HIS B 1 253 ? -45.233 -34.868 4.358 1.00 27.81 250 HIS B CA 1
ATOM 3640 C C . HIS B 1 253 ? -45.551 -35.555 3.035 1.00 29.88 250 HIS B C 1
ATOM 3641 O O . HIS B 1 253 ? -44.696 -36.235 2.454 1.00 30.65 250 HIS B O 1
ATOM 3648 N N . ASP B 1 254 ? -46.782 -35.394 2.547 1.00 28.76 251 ASP B N 1
ATOM 3649 C CA . ASP B 1 254 ? -47.159 -36.050 1.303 1.00 32.53 251 ASP B CA 1
ATOM 3650 C C . ASP B 1 254 ? -46.419 -35.455 0.116 1.00 29.85 251 ASP B C 1
ATOM 3651 O O . ASP B 1 254 ? -46.053 -36.187 -0.809 1.00 31.20 251 ASP B O 1
ATOM 3656 N N . ASN B 1 255 ? -46.171 -34.143 0.136 1.00 28.78 252 ASN B N 1
ATOM 3657 C CA . ASN B 1 255 ? -45.465 -33.505 -0.969 1.00 29.01 252 ASN B CA 1
ATOM 3658 C C . ASN B 1 255 ? -44.013 -33.964 -1.019 1.00 28.98 252 ASN B C 1
ATOM 3659 O O . ASN B 1 255 ? -43.479 -34.258 -2.095 1.00 28.27 252 ASN B O 1
ATOM 3664 N N . LEU B 1 256 ? -43.356 -34.015 0.143 1.00 26.86 253 LEU B N 1
ATOM 3665 C CA . LEU B 1 256 ? -41.973 -34.474 0.201 1.00 26.81 253 LEU B CA 1
ATOM 3666 C C . LEU B 1 256 ? -41.883 -35.956 -0.129 1.00 26.89 253 LEU B C 1
ATOM 3667 O O . LEU B 1 256 ? -40.944 -36.394 -0.801 1.00 28.23 253 LEU B O 1
ATOM 3672 N N . SER B 1 257 ? -42.841 -36.749 0.351 1.00 26.76 254 SER B N 1
ATOM 3673 C CA . SER B 1 257 ? -42.841 -38.165 0.007 1.00 26.53 254 SER B CA 1
ATOM 3674 C C . SER B 1 257 ? -42.971 -38.354 -1.498 1.00 26.59 254 SER B C 1
ATOM 3675 O O . SER B 1 257 ? -42.237 -39.150 -2.093 1.00 28.14 254 SER B O 1
ATOM 3678 N N . ARG B 1 258 ? -43.883 -37.609 -2.136 1.00 27.71 255 ARG B N 1
ATOM 3679 C CA . ARG B 1 258 ? -44.031 -37.695 -3.588 1.00 28.78 255 ARG B CA 1
ATOM 3680 C C . ARG B 1 258 ? -42.719 -37.369 -4.289 1.00 30.71 255 ARG B C 1
ATOM 3681 O O . ARG B 1 258 ? -42.305 -38.074 -5.218 1.00 29.48 255 ARG B O 1
ATOM 3689 N N . ALA B 1 259 ? -42.046 -36.303 -3.849 1.00 30.27 256 ALA B N 1
ATOM 3690 C CA . ALA B 1 259 ? -40.780 -35.919 -4.466 1.00 29.95 256 ALA B CA 1
ATOM 3691 C C . ALA B 1 259 ? -39.745 -37.028 -4.328 1.00 29.21 256 ALA B C 1
ATOM 3692 O O . ALA B 1 259 ? -39.006 -37.320 -5.274 1.00 30.03 256 ALA B O 1
ATOM 3694 N N . LEU B 1 260 ? -39.693 -37.674 -3.162 1.00 29.58 257 LEU B N 1
ATOM 3695 C CA . LEU B 1 260 ? -38.752 -38.773 -2.968 1.00 27.89 257 LEU B CA 1
ATOM 3696 C C . LEU B 1 260 ? -39.097 -39.964 -3.858 1.00 29.75 257 LEU B C 1
ATOM 3697 O O . LEU B 1 260 ? -38.207 -40.746 -4.212 1.00 31.85 257 LEU B O 1
ATOM 3702 N N . MET B 1 261 ? -40.379 -40.148 -4.180 1.00 28.73 258 MET B N 1
ATOM 3703 C CA . MET B 1 261 ? -40.799 -41.210 -5.089 1.00 32.65 258 MET B CA 1
ATOM 3704 C C . MET B 1 261 ? -40.552 -40.868 -6.551 1.00 33.02 258 MET B C 1
ATOM 3705 O O . MET B 1 261 ? -40.800 -41.714 -7.418 1.00 32.89 258 MET B O 1
ATOM 3710 N N . GLN B 1 262 ? -40.107 -39.651 -6.852 1.00 29.18 259 GLN B N 1
ATOM 3711 C CA . GLN B 1 262 ? -39.962 -39.198 -8.229 1.00 31.75 259 GLN B CA 1
ATOM 3712 C C . GLN B 1 262 ? -38.597 -38.568 -8.446 1.00 34.54 259 GLN B C 1
ATOM 3713 O O . GLN B 1 262 ? -38.455 -37.573 -9.163 1.00 35.32 259 GLN B O 1
ATOM 3719 N N . VAL B 1 263 ? -37.568 -39.152 -7.840 1.00 31.37 260 VAL B N 1
ATOM 3720 C CA . VAL B 1 263 ? -36.221 -38.593 -7.901 1.00 30.88 260 VAL B CA 1
ATOM 3721 C C . VAL B 1 263 ? -35.560 -38.966 -9.221 1.00 33.25 260 VAL B C 1
ATOM 3722 O O . VAL B 1 263 ? -35.406 -40.159 -9.517 1.00 34.01 260 VAL B O 1
ATOM 3726 N N . PRO B 1 264 ? -35.136 -37.997 -10.028 1.00 36.59 261 PRO B N 1
ATOM 3727 C CA . PRO B 1 264 ? -34.357 -38.316 -11.228 1.00 39.20 261 PRO B CA 1
ATOM 3728 C C . PRO B 1 264 ? -32.962 -38.764 -10.841 1.00 38.34 261 PRO B C 1
ATOM 3729 O O . PRO B 1 264 ? -32.374 -38.220 -9.894 1.00 39.98 261 PRO B O 1
ATOM 3733 N N . PRO B 1 265 ? -32.383 -39.728 -11.549 1.00 37.78 262 PRO B N 1
ATOM 3734 C CA . PRO B 1 265 ? -31.008 -40.127 -11.238 1.00 38.67 262 PRO B CA 1
ATOM 3735 C C . PRO B 1 265 ? -30.042 -39.008 -11.598 1.00 39.30 262 PRO B C 1
ATOM 3736 O O . PRO B 1 265 ? -30.372 -38.080 -12.341 1.00 38.57 262 PRO B O 1
ATOM 3740 N N . LEU B 1 266 ? -28.839 -39.082 -11.021 1.00 40.67 263 LEU B N 1
ATOM 3741 C CA . LEU B 1 266 ? -27.837 -38.057 -11.302 1.00 42.17 263 LEU B CA 1
ATOM 3742 C C . LEU B 1 266 ? -27.511 -38.005 -12.790 1.00 45.75 263 LEU B C 1
ATOM 3743 O O . LEU B 1 266 ? -27.322 -36.920 -13.357 1.00 46.80 263 LEU B O 1
ATOM 3748 N N . SER B 1 267 ? -27.482 -39.169 -13.444 1.00 48.06 264 SER B N 1
ATOM 3749 C CA . SER B 1 267 ? -27.177 -39.248 -14.868 1.00 50.14 264 SER B CA 1
ATOM 3750 C C . SER B 1 267 ? -28.156 -38.462 -15.732 1.00 50.72 264 SER B C 1
ATOM 3751 O O . SER B 1 267 ? -27.820 -38.126 -16.873 1.00 53.02 264 SER B O 1
ATOM 3754 N N . ALA B 1 268 ? -29.348 -38.151 -15.218 1.00 47.67 265 ALA B N 1
ATOM 3755 C CA . ALA B 1 268 ? -30.326 -37.387 -15.982 1.00 48.72 265 ALA B CA 1
ATOM 3756 C C . ALA B 1 268 ? -30.059 -35.886 -15.966 1.00 49.61 265 ALA B C 1
ATOM 3757 O O . ALA B 1 268 ? -30.716 -35.147 -16.708 1.00 50.71 265 ALA B O 1
ATOM 3759 N N . TRP B 1 269 ? -29.127 -35.419 -15.144 1.00 47.59 266 TRP B N 1
ATOM 3760 C CA . TRP B 1 269 ? -28.748 -34.010 -15.143 1.00 48.06 266 TRP B CA 1
ATOM 3761 C C . TRP B 1 269 ? -27.686 -33.761 -16.216 1.00 49.98 266 TRP B C 1
ATOM 3762 O O . TRP B 1 269 ? -27.198 -32.641 -16.384 1.00 51.18 266 TRP B O 1
ATOM 3773 N N . MET C 1 1 ? -29.029 14.846 20.151 1.00 63.50 -2 MET C N 1
ATOM 3774 C CA . MET C 1 1 ? -27.773 15.389 19.649 1.00 65.90 -2 MET C CA 1
ATOM 3775 C C . MET C 1 1 ? -26.862 14.295 19.078 1.00 65.04 -2 MET C C 1
ATOM 3776 O O . MET C 1 1 ? -26.480 13.356 19.784 1.00 63.64 -2 MET C O 1
ATOM 3781 N N . THR C 1 2 ? -26.587 14.409 17.773 1.00 65.85 -1 THR C N 1
ATOM 3782 C CA . THR C 1 2 ? -25.441 13.737 17.154 1.00 64.28 -1 THR C CA 1
ATOM 3783 C C . THR C 1 2 ? -24.227 13.572 18.059 1.00 61.29 -1 THR C C 1
ATOM 3784 O O . THR C 1 2 ? -23.661 12.476 18.124 1.00 57.14 -1 THR C O 1
ATOM 3788 N N . ASN C 1 3 ? -23.819 14.621 18.770 1.00 60.59 0 ASN C N 1
ATOM 3789 C CA . ASN C 1 3 ? -22.589 14.536 19.544 1.00 60.49 0 ASN C CA 1
ATOM 3790 C C . ASN C 1 3 ? -22.679 13.460 20.622 1.00 54.42 0 ASN C C 1
ATOM 3791 O O . ASN C 1 3 ? -21.790 12.610 20.741 1.00 52.95 0 ASN C O 1
ATOM 3796 N N . LEU C 1 4 ? -23.788 13.436 21.373 1.00 47.99 1 LEU C N 1
ATOM 3797 C CA . LEU C 1 4 ? -23.902 12.503 22.494 1.00 39.37 1 LEU C CA 1
ATOM 3798 C C . LEU C 1 4 ? -23.986 11.057 22.027 1.00 33.04 1 LEU C C 1
ATOM 3799 O O . LEU C 1 4 ? -23.427 10.165 22.673 1.00 36.16 1 LEU C O 1
ATOM 3804 N N . GLN C 1 5 ? -24.674 10.798 20.911 1.00 30.55 2 GLN C N 1
ATOM 3805 C CA . GLN C 1 5 ? -24.743 9.430 20.397 1.00 32.60 2 GLN C CA 1
ATOM 3806 C C . GLN C 1 5 ? -23.367 8.928 19.979 1.00 29.47 2 GLN C C 1
ATOM 3807 O O . GLN C 1 5 ? -23.029 7.758 20.196 1.00 25.86 2 GLN C O 1
ATOM 3813 N N . THR C 1 6 ? -22.561 9.798 19.363 1.00 31.64 3 THR C N 1
ATOM 3814 C CA . THR C 1 6 ? -21.196 9.416 19.013 1.00 32.71 3 THR C CA 1
ATOM 3815 C C . THR C 1 6 ? -20.364 9.135 20.262 1.00 31.24 3 THR C C 1
ATOM 3816 O O . THR C 1 6 ? -19.586 8.175 20.295 1.00 33.36 3 THR C O 1
ATOM 3820 N N . PHE C 1 7 ? -20.504 9.967 21.299 1.00 28.35 4 PHE C N 1
ATOM 3821 C CA . PHE C 1 7 ? -19.815 9.686 22.556 1.00 28.81 4 PHE C CA 1
ATOM 3822 C C . PHE C 1 7 ? -20.284 8.361 23.148 1.00 30.99 4 PHE C C 1
ATOM 3823 O O . PHE C 1 7 ? -19.471 7.560 23.625 1.00 32.05 4 PHE C O 1
ATOM 3831 N N . LEU C 1 8 ? -21.595 8.106 23.103 1.00 30.17 5 LEU C N 1
ATOM 3832 C CA . LEU C 1 8 ? -22.138 6.871 23.666 1.00 30.66 5 LEU C CA 1
ATOM 3833 C C . LEU C 1 8 ? -21.659 5.642 22.900 1.00 30.64 5 LEU C C 1
ATOM 3834 O O . LEU C 1 8 ? -21.388 4.593 23.504 1.00 28.68 5 LEU C O 1
ATOM 3839 N N . ASP C 1 9 ? -21.558 5.745 21.571 1.00 29.46 6 ASP C N 1
ATOM 3840 C CA . ASP C 1 9 ? -21.048 4.630 20.774 1.00 29.35 6 ASP C CA 1
ATOM 3841 C C . ASP C 1 9 ? -19.650 4.223 21.224 1.00 28.77 6 ASP C C 1
ATOM 3842 O O . ASP C 1 9 ? -19.367 3.036 21.422 1.00 27.52 6 ASP C O 1
ATOM 3847 N N . ILE C 1 10 ? -18.768 5.207 21.420 1.00 30.12 7 ILE C N 1
ATOM 3848 C CA . ILE C 1 10 ? -17.373 4.914 21.736 1.00 30.61 7 ILE C CA 1
ATOM 3849 C C . ILE C 1 10 ? -17.238 4.405 23.168 1.00 31.73 7 ILE C C 1
ATOM 3850 O O . ILE C 1 10 ? -16.449 3.493 23.447 1.00 30.87 7 ILE C O 1
ATOM 3855 N N . ALA C 1 11 ? -17.981 5.006 24.104 1.00 30.37 8 ALA C N 1
ATOM 3856 C CA . ALA C 1 11 ? -17.968 4.524 25.481 1.00 29.45 8 ALA C CA 1
ATOM 3857 C C . ALA C 1 11 ? -18.485 3.093 25.572 1.00 28.33 8 ALA C C 1
ATOM 3858 O O . ALA C 1 11 ? -18.014 2.307 26.404 1.00 27.17 8 ALA C O 1
ATOM 3860 N N . THR C 1 12 ? -19.450 2.736 24.728 1.00 26.97 9 THR C N 1
ATOM 3861 C CA . THR C 1 12 ? -19.956 1.367 24.743 1.00 28.76 9 THR C CA 1
ATOM 3862 C C . THR C 1 12 ? -18.867 0.385 24.317 1.00 30.34 9 THR C C 1
ATOM 3863 O O . THR C 1 12 ? -18.626 -0.626 24.988 1.00 26.74 9 THR C O 1
ATOM 3867 N N . GLU C 1 13 ? -18.169 0.691 23.221 1.00 31.53 10 GLU C N 1
ATOM 3868 C CA . GLU C 1 13 ? -17.109 -0.197 22.753 1.00 31.60 10 GLU C CA 1
ATOM 3869 C C . GLU C 1 13 ? -15.952 -0.249 23.742 1.00 30.12 10 GLU C C 1
ATOM 3870 O O . GLU C 1 13 ? -15.365 -1.315 23.956 1.00 30.49 10 GLU C O 1
ATOM 3876 N N . ALA C 1 14 ? -15.625 0.881 24.381 1.00 29.65 11 ALA C N 1
ATOM 3877 C CA . ALA C 1 14 ? -14.573 0.860 25.391 1.00 28.73 11 ALA C CA 1
ATOM 3878 C C . ALA C 1 14 ? -14.956 -0.031 26.565 1.00 28.40 11 ALA C C 1
ATOM 3879 O O . ALA C 1 14 ? -14.124 -0.791 27.076 1.00 27.36 11 ALA C O 1
ATOM 3881 N N . ALA C 1 15 ? -16.217 0.036 26.998 1.00 27.34 12 ALA C N 1
ATOM 3882 C CA . ALA C 1 15 ? -16.649 -0.778 28.130 1.00 26.39 12 ALA C CA 1
ATOM 3883 C C . ALA C 1 15 ? -16.651 -2.259 27.778 1.00 26.35 12 ALA C C 1
ATOM 3884 O O . ALA C 1 15 ? -16.214 -3.094 28.577 1.00 26.63 12 ALA C O 1
ATOM 3886 N N . LEU C 1 16 ? -17.127 -2.607 26.581 1.00 23.98 13 LEU C N 1
ATOM 3887 C CA . LEU C 1 16 ? -17.128 -4.011 26.183 1.00 26.00 13 LEU C CA 1
ATOM 3888 C C . LEU C 1 16 ? -15.708 -4.544 26.035 1.00 28.60 13 LEU C C 1
ATOM 3889 O O . LEU C 1 16 ? -15.425 -5.683 26.427 1.00 27.34 13 LEU C O 1
ATOM 3894 N N . ALA C 1 17 ? -14.799 -3.741 25.470 1.00 26.72 14 ALA C N 1
ATOM 3895 C CA . ALA C 1 17 ? -13.422 -4.199 25.320 1.00 24.82 14 ALA C CA 1
ATOM 3896 C C . ALA C 1 17 ? -12.761 -4.402 26.676 1.00 27.44 14 ALA C C 1
ATOM 3897 O O . ALA C 1 17 ? -12.080 -5.412 26.902 1.00 27.88 14 ALA C O 1
ATOM 3899 N N . ALA C 1 18 ? -12.951 -3.449 27.595 1.00 26.72 15 ALA C N 1
ATOM 3900 C CA . ALA C 1 18 ? -12.375 -3.581 28.927 1.00 26.74 15 ALA C CA 1
ATOM 3901 C C . ALA C 1 18 ? -13.020 -4.728 29.695 1.00 28.73 15 ALA C C 1
ATOM 3902 O O . ALA C 1 18 ? -12.338 -5.441 30.440 1.00 29.88 15 ALA C O 1
ATOM 3904 N N . GLY C 1 19 ? -14.333 -4.915 29.532 1.00 28.52 16 GLY C N 1
ATOM 3905 C CA . GLY C 1 19 ? -14.996 -6.032 30.188 1.00 30.30 16 GLY C CA 1
ATOM 3906 C C . GLY C 1 19 ? -14.427 -7.374 29.770 1.00 29.85 16 GLY C C 1
ATOM 3907 O O . GLY C 1 19 ? -14.295 -8.287 30.590 1.00 28.74 16 GLY C O 1
ATOM 3908 N N . ALA C 1 20 ? -14.075 -7.510 28.489 1.00 30.22 17 ALA C N 1
ATOM 3909 C CA . ALA C 1 20 ? -13.467 -8.751 28.019 1.00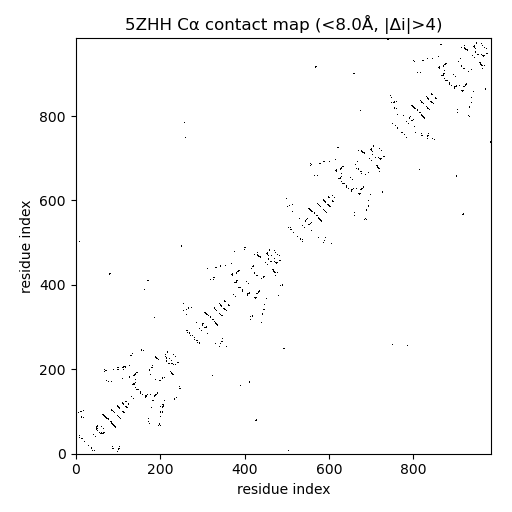 28.38 17 ALA C CA 1
ATOM 3910 C C . ALA C 1 20 ? -12.110 -8.978 28.673 1.00 29.83 17 ALA C C 1
ATOM 3911 O O . ALA C 1 20 ? -11.757 -10.117 29.008 1.00 29.73 17 ALA C O 1
ATOM 3913 N N . VAL C 1 21 ? -11.342 -7.904 28.874 1.00 30.79 18 VAL C N 1
ATOM 3914 C CA . VAL C 1 21 ? -10.061 -8.013 29.569 1.00 32.83 18 VAL C CA 1
ATOM 3915 C C . VAL C 1 21 ? -10.269 -8.511 30.996 1.00 33.82 18 VAL C C 1
ATOM 3916 O O . VAL C 1 21 ? -9.546 -9.394 31.477 1.00 33.54 18 VAL C O 1
ATOM 3920 N N . LEU C 1 22 ? -11.256 -7.944 31.700 1.00 30.85 19 LEU C N 1
ATOM 3921 C CA . LEU C 1 22 ? -11.533 -8.386 33.062 1.00 31.31 19 LEU C CA 1
ATOM 3922 C C . LEU C 1 22 ? -11.943 -9.853 33.089 1.00 35.11 19 LEU C C 1
ATOM 3923 O O . LEU C 1 22 ? -11.555 -10.596 33.999 1.00 37.96 19 LEU C O 1
ATOM 3928 N N . GLN C 1 23 ? -12.728 -10.289 32.098 1.00 34.19 20 GLN C N 1
ATOM 3929 C CA . GLN C 1 23 ? -13.108 -11.697 32.022 1.00 36.92 20 GLN C CA 1
ATOM 3930 C C . GLN C 1 23 ? -11.893 -12.582 31.794 1.00 36.96 20 GLN C C 1
ATOM 3931 O O . GLN C 1 23 ? -11.778 -13.657 32.394 1.00 35.71 20 GLN C O 1
ATOM 3937 N N . GLY C 1 24 ? -10.964 -12.133 30.949 1.00 39.98 21 GLY C N 1
ATOM 3938 C CA . GLY C 1 24 ? -9.768 -12.917 30.690 1.00 40.34 21 GLY C CA 1
ATOM 3939 C C . GLY C 1 24 ? -8.964 -13.188 31.945 1.00 44.36 21 GLY C C 1
ATOM 3940 O O . GLY C 1 24 ? -8.481 -14.303 32.157 1.00 48.26 21 GLY C O 1
ATOM 3941 N N . TYR C 1 25 ? -8.816 -12.175 32.799 1.00 42.61 22 TYR C N 1
ATOM 3942 C CA . TYR C 1 25 ? -8.062 -12.341 34.034 1.00 46.53 22 TYR C CA 1
ATOM 3943 C C . TYR C 1 25 ? -8.748 -13.269 35.029 1.00 53.91 22 TYR C C 1
ATOM 3944 O O . TYR C 1 25 ? -8.070 -13.810 35.909 1.00 56.91 22 TYR C O 1
ATOM 3953 N N . LEU C 1 26 ? -10.066 -13.466 34.923 1.00 56.10 23 LEU C N 1
ATOM 3954 C CA . LEU C 1 26 ? -10.754 -14.300 35.905 1.00 57.97 23 LEU C CA 1
ATOM 3955 C C . LEU C 1 26 ? -10.288 -15.748 35.818 1.00 61.22 23 LEU C C 1
ATOM 3956 O O . LEU C 1 26 ? -10.152 -16.426 36.843 1.00 63.65 23 LEU C O 1
ATOM 3961 N N . GLY C 1 27 ? -10.024 -16.235 34.610 1.00 62.09 24 GLY C N 1
ATOM 3962 C CA . GLY C 1 27 ? -9.497 -17.576 34.436 1.00 61.56 24 GLY C CA 1
ATOM 3963 C C . GLY C 1 27 ? -8.125 -17.753 35.063 1.00 63.36 24 GLY C C 1
ATOM 3964 O O . GLY C 1 27 ? -7.911 -18.649 35.882 1.00 65.13 24 GLY C O 1
ATOM 3965 N N . VAL C 1 43 ? -5.419 -9.049 40.149 1.00 46.37 40 VAL C N 1
ATOM 3966 C CA . VAL C 1 43 ? -6.420 -8.045 40.491 1.00 48.85 40 VAL C CA 1
ATOM 3967 C C . VAL C 1 43 ? -5.887 -6.652 40.162 1.00 50.17 40 VAL C C 1
ATOM 3968 O O . VAL C 1 43 ? -6.548 -5.869 39.473 1.00 47.97 40 VAL C O 1
ATOM 3972 N N . THR C 1 44 ? -4.691 -6.342 40.668 1.00 48.71 41 THR C N 1
ATOM 3973 C CA . THR C 1 44 ? -4.040 -5.091 40.294 1.00 51.25 41 THR C CA 1
ATOM 3974 C C . THR C 1 44 ? -3.675 -5.089 38.812 1.00 47.72 41 THR C C 1
ATOM 3975 O O . THR C 1 44 ? -3.837 -4.075 38.122 1.00 43.32 41 THR C O 1
ATOM 3979 N N . ALA C 1 45 ? -3.192 -6.224 38.302 1.00 45.72 42 ALA C N 1
ATOM 3980 C CA . ALA C 1 45 ? -2.906 -6.329 36.876 1.00 44.08 42 ALA C CA 1
ATOM 3981 C C . ALA C 1 45 ? -4.179 -6.205 36.047 1.00 41.65 42 ALA C C 1
ATOM 3982 O O . ALA C 1 45 ? -4.200 -5.496 35.034 1.00 44.06 42 ALA C O 1
ATOM 3984 N N . ALA C 1 46 ? -5.256 -6.872 36.471 1.00 38.04 43 ALA C N 1
ATOM 3985 C CA . ALA C 1 46 ? -6.518 -6.794 35.739 1.00 35.85 43 ALA C CA 1
ATOM 3986 C C . ALA C 1 46 ? -7.018 -5.357 35.663 1.00 33.95 43 ALA C C 1
ATOM 3987 O O . ALA C 1 46 ? -7.430 -4.884 34.596 1.00 33.35 43 ALA C O 1
ATOM 3989 N N . ASP C 1 47 ? -6.984 -4.646 36.793 1.00 29.94 44 ASP C N 1
ATOM 3990 C CA . ASP C 1 47 ? -7.412 -3.252 36.813 1.00 33.98 44 ASP C CA 1
ATOM 3991 C C . ASP C 1 47 ? -6.556 -2.399 35.882 1.00 33.96 44 ASP C C 1
ATOM 3992 O O . ASP C 1 47 ? -7.079 -1.547 35.153 1.00 32.44 44 ASP C O 1
ATOM 3997 N N . LYS C 1 48 ? -5.237 -2.618 35.890 1.00 34.53 45 LYS C N 1
ATOM 3998 C CA . LYS C 1 48 ? -4.343 -1.844 35.030 1.00 39.28 45 LYS C CA 1
ATOM 3999 C C . LYS C 1 48 ? -4.599 -2.152 33.559 1.00 37.18 45 LYS C C 1
ATOM 4000 O O . LYS C 1 48 ? -4.638 -1.242 32.722 1.00 37.22 45 LYS C O 1
ATOM 4006 N N . ALA C 1 49 ? -4.780 -3.431 33.230 1.00 33.48 46 ALA C N 1
ATOM 4007 C CA . ALA C 1 49 ? -5.013 -3.815 31.844 1.00 32.61 46 ALA C CA 1
ATOM 4008 C C . ALA C 1 49 ? -6.338 -3.263 31.336 1.00 33.37 46 ALA C C 1
ATOM 4009 O O . ALA C 1 49 ? -6.440 -2.845 30.176 1.00 32.54 46 ALA C O 1
ATOM 4011 N N . SER C 1 50 ? -7.363 -3.255 32.193 1.00 28.58 47 SER C N 1
ATOM 4012 C CA . SER C 1 50 ? -8.650 -2.696 31.798 1.00 28.51 47 SER C CA 1
ATOM 4013 C C . SER C 1 50 ? -8.545 -1.198 31.540 1.00 32.05 47 SER C C 1
ATOM 4014 O O . SER C 1 50 ? -9.069 -0.695 30.539 1.00 32.39 47 SER C O 1
ATOM 4017 N N . GLU C 1 51 ? -7.868 -0.466 32.433 1.00 32.97 48 GLU C N 1
ATOM 4018 C CA . GLU C 1 51 ? -7.735 0.978 32.259 1.00 32.61 48 GLU C CA 1
ATOM 4019 C C . GLU C 1 51 ? -6.981 1.312 30.977 1.00 34.39 48 GLU C C 1
ATOM 4020 O O . GLU C 1 51 ? -7.373 2.222 30.236 1.00 34.03 48 GLU C O 1
ATOM 4026 N N . ALA C 1 52 ? -5.899 0.583 30.696 1.00 32.72 49 ALA C N 1
ATOM 4027 C CA . ALA C 1 52 ? -5.134 0.840 29.481 1.00 35.01 49 ALA C CA 1
ATOM 4028 C C . ALA C 1 52 ? -6.006 0.676 28.242 1.00 33.28 49 ALA C C 1
ATOM 4029 O O . ALA C 1 52 ? -5.919 1.477 27.305 1.00 32.82 49 ALA C O 1
ATOM 4031 N N . VAL C 1 53 ? -6.868 -0.344 28.234 1.00 32.28 50 VAL C N 1
ATOM 4032 C CA . VAL C 1 53 ? -7.772 -0.566 27.106 1.00 33.47 50 VAL C CA 1
ATOM 4033 C C . VAL C 1 53 ? -8.738 0.603 26.953 1.00 30.13 50 VAL C C 1
ATOM 4034 O O . VAL C 1 53 ? -8.973 1.093 25.844 1.00 30.84 50 VAL C O 1
ATOM 4038 N N . VAL C 1 54 ? -9.332 1.055 28.061 1.00 31.69 51 VAL C N 1
ATOM 4039 C CA . VAL C 1 54 ? -10.284 2.164 27.984 1.00 32.60 51 VAL C CA 1
ATOM 4040 C C . VAL C 1 54 ? -9.588 3.434 27.506 1.00 32.19 51 VAL C C 1
ATOM 4041 O O . VAL C 1 54 ? -10.085 4.141 26.620 1.00 32.15 51 VAL C O 1
ATOM 4045 N N . LEU C 1 55 ? -8.434 3.750 28.102 1.00 30.86 52 LEU C N 1
ATOM 4046 C CA . LEU C 1 55 ? -7.732 4.985 27.766 1.00 34.06 52 LEU C CA 1
ATOM 4047 C C . LEU C 1 55 ? -7.324 5.015 26.297 1.00 36.56 52 LEU C C 1
ATOM 4048 O O . LEU C 1 55 ? -7.466 6.047 25.629 1.00 39.54 52 LEU C O 1
ATOM 4053 N N . GLU C 1 56 ? -6.805 3.897 25.778 1.00 37.22 53 GLU C N 1
ATOM 4054 C CA . GLU C 1 56 ? -6.379 3.865 24.380 1.00 37.28 53 GLU C CA 1
ATOM 4055 C C . GLU C 1 56 ? -7.544 4.177 23.450 1.00 37.21 53 GLU C C 1
ATOM 4056 O O . GLU C 1 56 ? -7.390 4.930 22.481 1.00 34.58 53 GLU C O 1
ATOM 4062 N N . ILE C 1 57 ? -8.723 3.622 23.743 1.00 32.73 54 ILE C N 1
ATOM 4063 C CA . ILE C 1 57 ? -9.884 3.829 22.886 1.00 31.75 54 ILE C CA 1
ATOM 4064 C C . ILE C 1 57 ? -10.367 5.273 22.966 1.00 32.61 54 ILE C C 1
ATOM 4065 O O . ILE C 1 57 ? -10.572 5.932 21.942 1.00 31.67 54 ILE C O 1
ATOM 4070 N N . ILE C 1 58 ? -10.537 5.798 24.183 1.00 32.50 55 ILE C N 1
ATOM 4071 C CA . ILE C 1 58 ? -11.110 7.132 24.320 1.00 34.47 55 ILE C CA 1
ATOM 4072 C C . ILE C 1 58 ? -10.185 8.167 23.703 1.00 33.38 55 ILE C C 1
ATOM 4073 O O . ILE C 1 58 ? -10.626 9.083 23.002 1.00 36.97 55 ILE C O 1
ATOM 4078 N N . ARG C 1 59 ? -8.880 8.020 23.932 1.00 33.31 56 ARG C N 1
ATOM 4079 C CA . ARG C 1 59 ? -7.929 9.012 23.446 1.00 39.15 56 ARG C CA 1
ATOM 4080 C C . ARG C 1 59 ? -7.688 8.893 21.947 1.00 39.08 56 ARG C C 1
ATOM 4081 O O . ARG C 1 59 ? -7.316 9.884 21.305 1.00 40.14 56 ARG C O 1
ATOM 4089 N N . ARG C 1 60 ? -7.880 7.702 21.366 1.00 36.21 57 ARG C N 1
ATOM 4090 C CA . ARG C 1 60 ? -7.760 7.568 19.917 1.00 36.48 57 ARG C CA 1
ATOM 4091 C C . ARG C 1 60 ? -8.953 8.192 19.201 1.00 35.31 57 ARG C C 1
ATOM 4092 O O . ARG C 1 60 ? -8.793 8.815 18.146 1.00 34.68 57 ARG C O 1
ATOM 4100 N N . HIS C 1 61 ? -10.159 8.031 19.752 1.00 33.56 58 HIS C N 1
ATOM 4101 C CA . HIS C 1 61 ? -11.340 8.631 19.139 1.00 34.09 58 HIS C CA 1
ATOM 4102 C C . HIS C 1 61 ? -11.487 10.108 19.493 1.00 36.81 58 HIS C C 1
ATOM 4103 O O . HIS C 1 61 ? -11.958 10.897 18.665 1.00 37.29 58 HIS C O 1
ATOM 4110 N N . PHE C 1 62 ? -11.106 10.504 20.705 1.00 35.62 59 PHE C N 1
ATOM 4111 C CA . PHE C 1 62 ? -11.293 11.874 21.180 1.00 39.35 59 PHE C CA 1
ATOM 4112 C C . PHE C 1 62 ? -9.984 12.404 21.759 1.00 40.73 59 PHE C C 1
ATOM 4113 O O . PHE C 1 62 ? -9.860 12.609 22.973 1.00 36.30 59 PHE C O 1
ATOM 4121 N N . PRO C 1 63 ? -8.997 12.685 20.903 1.00 44.53 60 PRO C N 1
ATOM 4122 C CA . PRO C 1 63 ? -7.691 13.134 21.416 1.00 46.61 60 PRO C CA 1
ATOM 4123 C C . PRO C 1 63 ? -7.754 14.444 22.173 1.00 47.34 60 PRO C C 1
ATOM 4124 O O . PRO C 1 63 ? -6.872 14.703 22.999 1.00 47.76 60 PRO C O 1
ATOM 4128 N N . GLN C 1 64 ? -8.783 15.258 21.948 1.00 48.96 61 GLN C N 1
ATOM 4129 C CA . GLN C 1 64 ? -8.882 16.567 22.573 1.00 53.19 61 GLN C CA 1
ATOM 4130 C C . GLN C 1 64 ? -9.575 16.527 23.930 1.00 51.79 61 GLN C C 1
ATOM 4131 O O . GLN C 1 64 ? -9.604 17.550 24.624 1.00 52.65 61 GLN C O 1
ATOM 4137 N N . HIS C 1 65 ? -10.135 15.383 24.320 1.00 46.95 62 HIS C N 1
ATOM 4138 C CA . HIS C 1 65 ? -10.834 15.257 25.589 1.00 44.23 62 HIS C CA 1
ATOM 4139 C C . HIS C 1 65 ? -9.859 14.990 26.735 1.00 42.68 62 HIS C C 1
ATOM 4140 O O . HIS C 1 65 ? -8.740 14.509 26.539 1.00 42.35 62 HIS C O 1
ATOM 4147 N N . SER C 1 66 ? -10.309 15.295 27.949 1.00 41.87 63 SER C N 1
ATOM 4148 C CA . SER C 1 66 ? -9.531 15.058 29.155 1.00 45.76 63 SER C CA 1
ATOM 4149 C C . SER C 1 66 ? -10.041 13.829 29.901 1.00 44.41 63 SER C C 1
ATOM 4150 O O . SER C 1 66 ? -11.192 13.412 29.756 1.00 43.10 63 SER C O 1
ATOM 4153 N N . ILE C 1 67 ? -9.158 13.261 30.721 1.00 44.53 64 ILE C N 1
ATOM 4154 C CA . ILE C 1 67 ? -9.415 12.020 31.440 1.00 49.91 64 ILE C CA 1
ATOM 4155 C C . ILE C 1 67 ? -9.331 12.253 32.942 1.00 55.55 64 ILE C C 1
ATOM 4156 O O . ILE C 1 67 ? -8.479 13.010 33.421 1.00 52.67 64 ILE C O 1
ATOM 4161 N N . LEU C 1 68 ? -10.257 11.635 33.673 1.00 59.61 65 LEU C N 1
ATOM 4162 C CA . LEU C 1 68 ? -10.239 11.594 35.129 1.00 63.40 65 LEU C CA 1
ATOM 4163 C C . LEU C 1 68 ? -10.384 10.127 35.526 1.00 66.63 65 LEU C C 1
ATOM 4164 O O . LEU C 1 68 ? -11.348 9.466 35.118 1.00 62.75 65 LEU C O 1
ATOM 4169 N N . ALA C 1 69 ? -9.423 9.607 36.289 1.00 69.75 66 ALA C N 1
ATOM 4170 C CA . ALA C 1 69 ? -9.425 8.194 36.663 1.00 71.36 66 ALA C CA 1
ATOM 4171 C C . ALA C 1 69 ? -8.534 7.993 37.885 1.00 74.25 66 ALA C C 1
ATOM 4172 O O . ALA C 1 69 ? -7.925 8.937 38.396 1.00 75.22 66 ALA C O 1
ATOM 4174 N N . GLU C 1 70 ? -8.465 6.741 38.343 1.00 75.76 67 GLU C N 1
ATOM 4175 C CA . GLU C 1 70 ? -7.666 6.320 39.497 1.00 77.23 67 GLU C CA 1
ATOM 4176 C C . GLU C 1 70 ? -8.106 6.987 40.800 1.00 78.22 67 GLU C C 1
ATOM 4177 O O . GLU C 1 70 ? -7.962 8.193 40.980 1.00 80.76 67 GLU C O 1
ATOM 4183 N N . ASP C 1 79 ? -10.328 21.210 33.812 1.00 78.09 76 ASP C N 1
ATOM 4184 C CA . ASP C 1 79 ? -11.455 22.097 33.540 1.00 77.98 76 ASP C CA 1
ATOM 4185 C C . ASP C 1 79 ? -11.877 22.044 32.073 1.00 73.85 76 ASP C C 1
ATOM 4186 O O . ASP C 1 79 ? -12.649 22.886 31.613 1.00 73.92 76 ASP C O 1
ATOM 4191 N N . ASN C 1 80 ? -11.361 21.050 31.348 1.00 70.18 77 ASN C N 1
ATOM 4192 C CA . ASN C 1 80 ? -11.768 20.812 29.968 1.00 66.22 77 ASN C CA 1
ATOM 4193 C C . ASN C 1 80 ? -13.285 20.691 29.881 1.00 60.85 77 ASN C C 1
ATOM 4194 O O . ASN C 1 80 ? -13.954 20.275 30.831 1.00 59.55 77 ASN C O 1
ATOM 4199 N N . GLU C 1 81 ? -13.831 21.081 28.727 1.00 57.88 78 GLU C N 1
ATOM 4200 C CA . GLU C 1 81 ? -15.261 20.907 28.494 1.00 56.16 78 GLU C CA 1
ATOM 4201 C C . GLU C 1 81 ? -15.662 19.438 28.579 1.00 51.52 78 GLU C C 1
ATOM 4202 O O . GLU C 1 81 ? -16.733 19.108 29.102 1.00 49.15 78 GLU C O 1
ATOM 4208 N N . TYR C 1 82 ? -14.810 18.543 28.084 1.00 45.44 79 TYR C N 1
ATOM 4209 C CA . TYR C 1 82 ? -15.083 17.111 28.064 1.00 40.67 79 TYR C CA 1
ATOM 4210 C C . TYR C 1 82 ? -14.148 16.411 29.039 1.00 37.87 79 TYR C C 1
ATOM 4211 O O . TYR C 1 82 ? -12.925 16.453 28.872 1.00 39.75 79 TYR C O 1
ATOM 4220 N N . LEU C 1 83 ? -14.724 15.732 30.025 1.00 36.95 80 LEU C N 1
ATOM 4221 C CA . LEU C 1 83 ? -13.941 15.050 31.043 1.00 37.79 80 LEU C CA 1
ATOM 4222 C C . LEU C 1 83 ? -14.534 13.667 31.257 1.00 37.76 80 LEU C C 1
ATOM 4223 O O . LEU C 1 83 ? -15.691 13.542 31.670 1.00 36.08 80 LEU C O 1
ATOM 4228 N N . TRP C 1 84 ? -13.749 12.633 30.962 1.00 36.58 81 TRP C N 1
ATOM 4229 C CA . TRP C 1 84 ? -14.199 11.258 31.124 1.00 35.90 81 TRP C CA 1
ATOM 4230 C C . TRP C 1 84 ? -13.839 10.769 32.519 1.00 34.60 81 TRP C C 1
ATOM 4231 O O . TRP C 1 84 ? -12.683 10.869 32.940 1.00 38.14 81 TRP C O 1
ATOM 4242 N N . ALA C 1 85 ? -14.833 10.250 33.231 1.00 34.92 82 ALA C N 1
ATOM 4243 C CA . ALA C 1 85 ? -14.649 9.684 34.563 1.00 36.09 82 ALA C CA 1
ATOM 4244 C C . ALA C 1 85 ? -14.741 8.172 34.428 1.00 37.29 82 ALA C C 1
ATOM 4245 O O . ALA C 1 85 ? -15.838 7.622 34.277 1.00 35.78 82 ALA C O 1
ATOM 4247 N N . ILE C 1 86 ? -13.594 7.507 34.522 1.00 37.80 83 ILE C N 1
ATOM 4248 C CA . ILE C 1 86 ? -13.450 6.099 34.172 1.00 39.03 83 ILE C CA 1
ATOM 4249 C C . ILE C 1 86 ? -13.156 5.308 35.435 1.00 35.48 83 ILE C C 1
ATOM 4250 O O . ILE C 1 86 ? -12.222 5.639 36.175 1.00 37.38 83 ILE C O 1
ATOM 4255 N N . ASP C 1 87 ? -13.948 4.266 35.682 1.00 32.97 84 ASP C N 1
ATOM 4256 C CA . ASP C 1 87 ? -13.551 3.248 36.648 1.00 33.35 84 ASP C CA 1
ATOM 4257 C C . ASP C 1 87 ? -13.288 1.953 35.899 1.00 33.19 84 ASP C C 1
ATOM 4258 O O . ASP C 1 87 ? -14.243 1.285 35.469 1.00 33.16 84 ASP C O 1
ATOM 4263 N N . PRO C 1 88 ? -12.026 1.546 35.743 1.00 31.63 85 PRO C N 1
ATOM 4264 C CA . PRO C 1 88 ? -11.736 0.324 34.976 1.00 30.44 85 PRO C CA 1
ATOM 4265 C C . PRO C 1 88 ? -12.167 -0.947 35.685 1.00 28.99 85 PRO C C 1
ATOM 4266 O O . PRO C 1 88 ? -12.253 -2.000 35.040 1.00 27.18 85 PRO C O 1
ATOM 4270 N N . LEU C 1 89 ? -12.432 -0.879 36.987 1.00 25.14 86 LEU C N 1
ATOM 4271 C CA . LEU C 1 89 ? -12.850 -2.055 37.751 1.00 26.53 86 LEU C CA 1
ATOM 4272 C C . LEU C 1 89 ? -13.524 -1.536 39.026 1.00 28.73 86 LEU C C 1
ATOM 4273 O O . LEU C 1 89 ? -12.861 -1.314 40.039 1.00 28.44 86 LEU C O 1
ATOM 4278 N N . ASP C 1 90 ? -14.834 -1.320 38.949 1.00 30.37 87 ASP C N 1
ATOM 4279 C CA . ASP C 1 90 ? -15.594 -0.989 40.147 1.00 29.81 87 ASP C CA 1
ATOM 4280 C C . ASP C 1 90 ? -15.983 -2.286 40.838 1.00 30.83 87 ASP C C 1
ATOM 4281 O O . ASP C 1 90 ? -16.467 -3.222 40.190 1.00 30.00 87 ASP C O 1
ATOM 4286 N N . GLY C 1 91 ? -15.754 -2.350 42.146 1.00 27.19 88 GLY C N 1
ATOM 4287 C CA . GLY C 1 91 ? -15.995 -3.573 42.882 1.00 26.69 88 GLY C CA 1
ATOM 4288 C C . GLY C 1 91 ? -14.729 -4.390 43.028 1.00 26.98 88 GLY C C 1
ATOM 4289 O O . GLY C 1 91 ? -14.739 -5.604 42.824 1.00 28.62 88 GLY C O 1
ATOM 4290 N N . THR C 1 92 ? -13.625 -3.736 43.391 1.00 27.51 89 THR C N 1
ATOM 4291 C CA . THR C 1 92 ? -12.344 -4.438 43.412 1.00 32.70 89 THR C CA 1
ATOM 4292 C C . THR C 1 92 ? -12.317 -5.517 44.489 1.00 31.33 89 THR C C 1
ATOM 4293 O O . THR C 1 92 ? -11.751 -6.593 44.274 1.00 28.18 89 THR C O 1
ATOM 4297 N N . THR C 1 93 ? -12.897 -5.245 45.663 1.00 32.23 90 THR C N 1
ATOM 4298 C CA . THR C 1 93 ? -12.978 -6.279 46.694 1.00 30.58 90 THR C CA 1
ATOM 4299 C C . THR C 1 93 ? -13.754 -7.496 46.196 1.00 26.46 90 THR C C 1
ATOM 4300 O O . THR C 1 93 ? -13.316 -8.639 46.369 1.00 29.57 90 THR C O 1
ATOM 4304 N N . ASN C 1 94 ? -14.913 -7.265 45.574 1.00 25.36 91 ASN C N 1
ATOM 4305 C CA . ASN C 1 94 ? -15.689 -8.358 44.991 1.00 25.25 91 ASN C CA 1
ATOM 4306 C C . ASN C 1 94 ? -14.861 -9.135 43.974 1.00 27.61 91 ASN C C 1
ATOM 4307 O O . ASN C 1 94 ? -14.825 -10.372 43.989 1.00 27.87 91 ASN C O 1
ATOM 4312 N N . TYR C 1 95 ? -14.182 -8.413 43.082 1.00 28.25 92 TYR C N 1
ATOM 4313 C CA . TYR C 1 95 ? -13.405 -9.064 42.033 1.00 29.79 92 TYR C CA 1
ATOM 4314 C C . TYR C 1 95 ? -12.329 -9.965 42.622 1.00 32.10 92 TYR C C 1
ATOM 4315 O O . TYR C 1 95 ? -12.173 -11.117 42.197 1.00 32.48 92 TYR C O 1
ATOM 4324 N N . ALA C 1 96 ? -11.605 -9.468 43.633 1.00 32.40 93 ALA C N 1
ATOM 4325 C CA . ALA C 1 96 ? -10.561 -10.255 44.281 1.00 32.06 93 ALA C CA 1
ATOM 4326 C C . ALA C 1 96 ? -11.116 -11.533 44.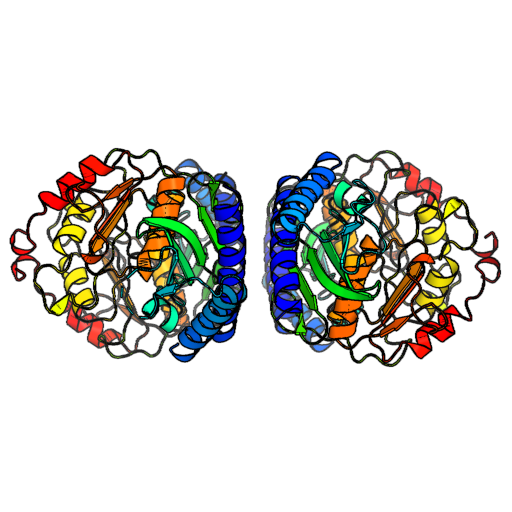890 1.00 31.93 93 ALA C C 1
ATOM 4327 O O . ALA C 1 96 ? -10.410 -12.543 44.961 1.00 33.78 93 ALA C O 1
ATOM 4329 N N . HIS C 1 97 ? -12.366 -11.510 45.341 1.00 31.02 94 HIS C N 1
ATOM 4330 C CA . HIS C 1 97 ? -13.007 -12.685 45.912 1.00 31.31 94 HIS C CA 1
ATOM 4331 C C . HIS C 1 97 ? -13.834 -13.442 44.889 1.00 34.41 94 HIS C C 1
ATOM 4332 O O . HIS C 1 97 ? -14.423 -14.475 45.227 1.00 34.52 94 HIS C O 1
ATOM 4339 N N . GLN C 1 98 ? -13.862 -12.963 43.643 1.00 33.47 95 GLN C N 1
ATOM 4340 C CA . GLN C 1 98 ? -14.750 -13.465 42.592 1.00 32.20 95 GLN C CA 1
ATOM 4341 C C . GLN C 1 98 ? -16.218 -13.389 42.994 1.00 30.41 95 GLN C C 1
ATOM 4342 O O . GLN C 1 98 ? -17.042 -14.179 42.522 1.00 31.67 95 GLN C O 1
ATOM 4348 N N . TYR C 1 99 ? -16.550 -12.445 43.861 1.00 27.82 96 TYR C N 1
ATOM 4349 C CA . TYR C 1 99 ? -17.939 -12.165 44.202 1.00 27.54 96 TYR C CA 1
ATOM 4350 C C . TYR C 1 99 ? -18.588 -11.467 43.014 1.00 32.03 96 TYR C C 1
ATOM 4351 O O . TYR C 1 99 ? -18.074 -10.436 42.559 1.00 29.05 96 TYR C O 1
ATOM 4360 N N . PRO C 1 100 ? -19.749 -12.010 42.450 1.00 38.44 97 PRO C N 1
ATOM 4361 C CA . PRO C 1 100 ? -20.254 -11.538 41.143 1.00 41.37 97 PRO C CA 1
ATOM 4362 C C . PRO C 1 100 ? -20.974 -10.199 41.231 1.00 39.96 97 PRO C C 1
ATOM 4363 O O . PRO C 1 100 ? -22.194 -10.083 41.077 1.00 45.04 97 PRO C O 1
ATOM 4367 N N . ALA C 1 101 ? -20.205 -9.153 41.507 1.00 33.75 98 ALA C N 1
ATOM 4368 C CA . ALA C 1 101 ? -20.740 -7.802 41.457 1.00 33.60 98 ALA C CA 1
ATOM 4369 C C . ALA C 1 101 ? -19.603 -6.819 41.202 1.00 28.13 98 ALA C C 1
ATOM 4370 O O . ALA C 1 101 ? -19.150 -6.124 42.118 1.00 28.07 98 ALA C O 1
ATOM 4372 N N . PHE C 1 102 ? -19.160 -6.746 39.950 1.00 24.82 99 PHE C N 1
ATOM 4373 C CA . PHE C 1 102 ? -18.123 -5.811 39.544 1.00 27.19 99 PHE C CA 1
ATOM 4374 C C . PHE C 1 102 ? -18.394 -5.402 38.107 1.00 25.84 99 PHE C C 1
ATOM 4375 O O . PHE C 1 102 ? -19.124 -6.078 37.379 1.00 28.14 99 PHE C O 1
ATOM 4383 N N . CYS C 1 103 ? -17.793 -4.290 37.698 1.00 27.22 100 CYS C N 1
ATOM 4384 C CA . CYS C 1 103 ? -18.125 -3.733 36.396 1.00 26.37 100 CYS C CA 1
ATOM 4385 C C . CYS C 1 103 ? -17.059 -2.737 35.971 1.00 26.69 100 CYS C C 1
ATOM 4386 O O . CYS C 1 103 ? -16.193 -2.337 36.752 1.00 28.06 100 CYS C O 1
ATOM 4389 N N . VAL C 1 104 ? -17.137 -2.357 34.701 1.00 25.77 101 VAL C N 1
ATOM 4390 C CA . VAL C 1 104 ? -16.438 -1.202 34.158 1.00 27.92 101 VAL C CA 1
ATOM 4391 C C . VAL C 1 104 ? -17.450 -0.074 34.075 1.00 27.21 101 VAL C C 1
ATOM 4392 O O . VAL C 1 104 ? -18.585 -0.287 33.628 1.00 27.53 101 VAL C O 1
ATOM 4396 N N . SER C 1 105 ? -17.060 1.118 34.520 1.00 25.63 102 SER C N 1
ATOM 4397 C CA . SER C 1 105 ? -17.934 2.282 34.482 1.00 25.15 102 SER C CA 1
ATOM 4398 C C . SER C 1 105 ? -17.235 3.376 33.689 1.00 27.74 102 SER C C 1
ATOM 4399 O O . SER C 1 105 ? -16.093 3.733 33.997 1.00 30.66 102 SER C O 1
ATOM 4402 N N . ILE C 1 106 ? -17.908 3.890 32.662 1.00 25.33 103 ILE C N 1
ATOM 4403 C CA . ILE C 1 106 ? -17.349 4.916 31.789 1.00 26.21 103 ILE C CA 1
ATOM 4404 C C . ILE C 1 106 ? -18.377 6.030 31.668 1.00 27.32 103 ILE C C 1
ATOM 4405 O O . ILE C 1 106 ? -19.423 5.846 31.037 1.00 26.98 103 ILE C O 1
ATOM 4410 N N . GLY C 1 107 ? -18.087 7.181 32.270 1.00 28.62 104 GLY C N 1
ATOM 4411 C CA . GLY C 1 107 ? -18.979 8.322 32.225 1.00 26.98 104 GLY C CA 1
ATOM 4412 C C . GLY C 1 107 ? -18.289 9.546 31.654 1.00 30.32 104 GLY C C 1
ATOM 4413 O O . GLY C 1 107 ? -17.080 9.729 31.810 1.00 32.27 104 GLY C O 1
ATOM 4414 N N . LEU C 1 108 ? -19.075 10.401 31.006 1.00 30.92 105 LEU C N 1
ATOM 4415 C CA . LEU C 1 108 ? -18.567 11.635 30.420 1.00 32.26 105 LEU C CA 1
ATOM 4416 C C . LEU C 1 108 ? -19.204 12.824 31.119 1.00 34.67 105 LEU C C 1
ATOM 4417 O O . LEU C 1 108 ? -20.433 12.926 31.185 1.00 34.74 105 LEU C O 1
ATOM 4422 N N . LEU C 1 109 ? -18.367 13.708 31.647 1.00 35.02 106 LEU C N 1
ATOM 4423 C CA . LEU C 1 109 ? -18.805 14.988 32.183 1.00 39.05 106 LEU C CA 1
ATOM 4424 C C . LEU C 1 109 ? -18.613 16.045 31.105 1.00 39.28 106 LEU C C 1
ATOM 4425 O O . LEU C 1 109 ? -17.506 16.208 30.579 1.00 38.22 106 LEU C O 1
ATOM 4430 N N . ILE C 1 110 ? -19.684 16.755 30.776 1.00 37.49 107 ILE C N 1
ATOM 4431 C CA . ILE C 1 110 ? -19.622 17.884 29.861 1.00 39.68 107 ILE C CA 1
ATOM 4432 C C . ILE C 1 110 ? -19.829 19.134 30.703 1.00 45.34 107 ILE C C 1
ATOM 4433 O O . ILE C 1 110 ? -20.918 19.352 31.252 1.00 43.82 107 ILE C O 1
ATOM 4438 N N . ASN C 1 111 ? -18.775 19.943 30.824 1.00 47.00 108 ASN C N 1
ATOM 4439 C CA . ASN C 1 111 ? -18.783 21.108 31.708 1.00 47.29 108 ASN C CA 1
ATOM 4440 C C . ASN C 1 111 ? -19.188 20.712 33.124 1.00 47.16 108 ASN C C 1
ATOM 4441 O O . ASN C 1 111 ? -19.993 21.380 33.775 1.00 48.37 108 ASN C O 1
ATOM 4446 N N . GLY C 1 112 ? -18.635 19.595 33.592 1.00 45.27 109 GLY C N 1
ATOM 4447 C CA . GLY C 1 112 ? -18.862 19.111 34.937 1.00 42.74 109 GLY C CA 1
ATOM 4448 C C . GLY C 1 112 ? -20.195 18.442 35.193 1.00 43.20 109 GLY C C 1
ATOM 4449 O O . GLY C 1 112 ? -20.517 18.181 36.358 1.00 40.17 109 GLY C O 1
ATOM 4450 N N . VAL C 1 113 ? -20.977 18.141 34.161 1.00 41.87 110 VAL C N 1
ATOM 4451 C CA . VAL C 1 113 ? -22.304 17.553 34.315 1.00 40.52 110 VAL C CA 1
ATOM 4452 C C . VAL C 1 113 ? -22.304 16.179 33.670 1.00 38.35 110 VAL C C 1
ATOM 4453 O O . VAL C 1 113 ? -21.939 16.054 32.499 1.00 37.97 110 VAL C O 1
ATOM 4457 N N . PRO C 1 114 ? -22.726 15.124 34.371 1.00 37.22 111 PRO C N 1
ATOM 4458 C CA . PRO C 1 114 ? -22.798 13.796 33.739 1.00 36.66 111 PRO C CA 1
ATOM 4459 C C . PRO C 1 114 ? -23.797 13.776 32.588 1.00 36.45 111 PRO C C 1
ATOM 4460 O O . PRO C 1 114 ? -24.968 14.130 32.747 1.00 36.30 111 PRO C O 1
ATOM 4464 N N . GLN C 1 115 ? -23.319 13.359 31.414 1.00 33.53 112 GLN C N 1
ATOM 4465 C CA . GLN C 1 115 ? -24.130 13.374 30.203 1.00 33.68 112 GLN C CA 1
ATOM 4466 C C . GLN C 1 115 ? -24.097 12.083 29.397 1.00 31.37 112 GLN C C 1
ATOM 4467 O O . GLN C 1 115 ? -24.987 11.888 28.562 1.00 27.56 112 GLN C O 1
ATOM 4473 N N . VAL C 1 116 ? -23.083 11.237 29.564 1.00 29.42 113 VAL C N 1
ATOM 4474 C CA . VAL C 1 116 ? -22.999 9.942 28.900 1.00 30.71 113 VAL C CA 1
ATOM 4475 C C . VAL C 1 116 ? -22.532 8.926 29.933 1.00 30.35 113 VAL C C 1
ATOM 4476 O O . VAL C 1 116 ? -21.644 9.215 30.744 1.00 32.18 113 VAL C O 1
ATOM 4480 N N . GLY C 1 117 ? -23.157 7.752 29.935 1.00 27.49 114 GLY C N 1
ATOM 4481 C CA . GLY C 1 117 ? -22.778 6.713 30.876 1.00 26.65 114 GLY C CA 1
ATOM 4482 C C . GLY C 1 117 ? -22.920 5.307 30.328 1.00 29.08 114 GLY C C 1
ATOM 4483 O O . GLY C 1 117 ? -23.940 4.970 29.722 1.00 28.20 114 GLY C O 1
ATOM 4484 N N . VAL C 1 118 ? -21.894 4.480 30.520 1.00 26.98 115 VAL C N 1
ATOM 4485 C CA . VAL C 1 118 ? -21.949 3.060 30.199 1.00 27.38 115 VAL C CA 1
ATOM 4486 C C . VAL C 1 118 ? -21.420 2.297 31.401 1.00 26.07 115 VAL C C 1
ATOM 4487 O O . VAL C 1 118 ? -20.367 2.645 31.948 1.00 25.46 115 VAL C O 1
ATOM 4491 N N . ILE C 1 119 ? -22.160 1.281 31.827 1.00 25.72 116 ILE C N 1
ATOM 4492 C CA . ILE C 1 119 ? -21.740 0.405 32.915 1.00 26.90 116 ILE C CA 1
ATOM 4493 C C . ILE C 1 119 ? -21.885 -1.022 32.419 1.00 26.85 116 ILE C C 1
ATOM 4494 O O . ILE C 1 119 ? -22.975 -1.424 31.998 1.00 28.68 116 ILE C O 1
ATOM 4499 N N . TYR C 1 120 ? -20.798 -1.783 32.453 1.00 24.74 117 TYR C N 1
ATOM 4500 C CA . TYR C 1 120 ? -20.806 -3.133 31.912 1.00 24.90 117 TYR C CA 1
ATOM 4501 C C . TYR C 1 120 ? -20.352 -4.119 32.975 1.00 25.84 117 TYR C C 1
ATOM 4502 O O . TYR C 1 120 ? -19.194 -4.083 33.407 1.00 27.23 117 TYR C O 1
ATOM 4511 N N . ASP C 1 121 ? -21.264 -5.012 33.365 1.00 26.05 118 ASP C N 1
ATOM 4512 C CA . ASP C 1 121 ? -21.020 -6.161 34.226 1.00 26.75 118 ASP C CA 1
ATOM 4513 C C . ASP C 1 121 ? -20.607 -7.310 33.314 1.00 25.55 118 ASP C C 1
ATOM 4514 O O . ASP C 1 121 ? -21.466 -7.901 32.655 1.00 26.47 118 ASP C O 1
ATOM 4519 N N . PRO C 1 122 ? -19.313 -7.634 33.219 1.00 27.19 119 PRO C N 1
ATOM 4520 C CA . PRO C 1 122 ? -18.889 -8.672 32.267 1.00 32.55 119 PRO C CA 1
ATOM 4521 C C . PRO C 1 122 ? -19.154 -10.082 32.749 1.00 35.23 119 PRO C C 1
ATOM 4522 O O . PRO C 1 122 ? -19.171 -11.004 31.923 1.00 38.17 119 PRO C O 1
ATOM 4526 N N . PHE C 1 123 ? -19.354 -10.283 34.052 1.00 34.85 120 PHE C N 1
ATOM 4527 C CA . PHE C 1 123 ? -19.635 -11.624 34.552 1.00 34.36 120 PHE C CA 1
ATOM 4528 C C . PHE C 1 123 ? -21.057 -12.049 34.202 1.00 34.93 120 PHE C C 1
ATOM 4529 O O . PHE C 1 123 ? -21.288 -13.187 33.779 1.00 33.11 120 PHE C O 1
ATOM 4537 N N . HIS C 1 124 ? -22.021 -11.144 34.352 1.00 33.77 121 HIS C N 1
ATOM 4538 C CA . HIS C 1 124 ? -23.407 -11.421 33.997 1.00 36.18 121 HIS C CA 1
ATOM 4539 C C . HIS C 1 124 ? -23.774 -10.930 32.605 1.00 35.93 121 HIS C C 1
ATOM 4540 O O . HIS C 1 124 ? -24.914 -11.136 32.171 1.00 33.53 121 HIS C O 1
ATOM 4547 N N . ASP C 1 125 ? -22.838 -10.289 31.909 1.00 32.07 122 ASP C N 1
ATOM 4548 C CA . ASP C 1 125 ? -23.051 -9.730 30.579 1.00 31.32 122 ASP C CA 1
ATOM 4549 C C . ASP C 1 125 ? -24.280 -8.821 30.546 1.00 29.95 122 ASP C C 1
ATOM 4550 O O . ASP C 1 125 ? -25.202 -9.000 29.750 1.00 33.34 122 ASP C O 1
ATOM 4555 N N . GLU C 1 126 ? -24.272 -7.821 31.423 1.00 29.21 123 GLU C N 1
ATOM 4556 C CA . GLU C 1 126 ? -25.325 -6.813 31.470 1.00 28.95 123 GLU C CA 1
ATOM 4557 C C . GLU C 1 126 ? -24.719 -5.460 31.127 1.00 28.40 123 GLU C C 1
ATOM 4558 O O . GLU C 1 126 ? -23.872 -4.946 31.868 1.00 28.13 123 GLU C O 1
ATOM 4564 N N . LEU C 1 127 ? -25.177 -4.879 30.021 1.00 24.85 124 LEU C N 1
ATOM 4565 C CA . LEU C 1 127 ? -24.625 -3.651 29.459 1.00 23.59 124 LEU C CA 1
ATOM 4566 C C . LEU C 1 127 ? -25.643 -2.535 29.652 1.00 25.48 124 LEU C C 1
ATOM 4567 O O . LEU C 1 127 ? -26.669 -2.507 28.965 1.00 26.09 124 LEU C O 1
ATOM 4572 N N . PHE C 1 128 ? -25.353 -1.608 30.571 1.00 23.64 125 PHE C N 1
ATOM 4573 C CA . PHE C 1 128 ? -26.222 -0.469 30.849 1.00 23.50 125 PHE C CA 1
ATOM 4574 C C . PHE C 1 128 ? -25.700 0.764 30.122 1.00 25.63 125 PHE C C 1
ATOM 4575 O O . PHE C 1 128 ? -24.519 1.108 30.243 1.00 27.82 125 PHE C O 1
ATOM 4583 N N . ARG C 1 129 ? -26.587 1.446 29.402 1.00 23.48 126 ARG C N 1
ATOM 4584 C CA . ARG C 1 129 ? -26.193 2.564 28.560 1.00 25.22 126 ARG C CA 1
ATOM 4585 C C . ARG C 1 129 ? -27.217 3.678 28.684 1.00 26.31 126 ARG C C 1
ATOM 4586 O O . ARG C 1 129 ? -28.423 3.419 28.678 1.00 27.18 126 ARG C O 1
ATOM 4594 N N . GLY C 1 130 ? -26.732 4.911 28.791 1.00 28.33 127 GLY C N 1
ATOM 4595 C CA . GLY C 1 130 ? -27.611 6.063 28.849 1.00 30.34 127 GLY C CA 1
ATOM 4596 C C . GLY C 1 130 ? -26.883 7.316 28.423 1.00 31.45 127 GLY C C 1
ATOM 4597 O O . GLY C 1 130 ? -25.667 7.438 28.601 1.00 33.85 127 GLY C O 1
ATOM 4598 N N . ALA C 1 131 ? -27.633 8.251 27.847 1.00 28.64 128 ALA C N 1
ATOM 4599 C CA . ALA C 1 131 ? -27.095 9.558 27.493 1.00 29.75 128 ALA C CA 1
ATOM 4600 C C . ALA C 1 131 ? -28.239 10.558 27.500 1.00 32.55 128 ALA C C 1
ATOM 4601 O O . ALA C 1 131 ? -29.379 10.209 27.183 1.00 33.45 128 ALA C O 1
ATOM 4603 N N . ALA C 1 132 ? -27.923 11.802 27.866 1.00 32.38 129 ALA C N 1
ATOM 4604 C CA . ALA C 1 132 ? -28.931 12.849 28.008 1.00 35.22 129 ALA C CA 1
ATOM 4605 C C . ALA C 1 132 ? -29.782 12.967 26.753 1.00 37.81 129 ALA C C 1
ATOM 4606 O O . ALA C 1 132 ? -29.259 13.158 25.651 1.00 42.35 129 ALA C O 1
ATOM 4608 N N . GLY C 1 133 ? -31.096 12.831 26.924 1.00 39.07 130 GLY C N 1
ATOM 4609 C CA . GLY C 1 133 ? -32.035 12.924 25.824 1.00 39.88 130 GLY C CA 1
ATOM 4610 C C . GLY C 1 133 ? -32.109 11.704 24.931 1.00 40.48 130 GLY C C 1
ATOM 4611 O O . GLY C 1 133 ? -32.909 11.696 23.986 1.00 40.91 130 GLY C O 1
ATOM 4612 N N . LEU C 1 134 ? -31.298 10.677 25.186 1.00 36.77 131 LEU C N 1
ATOM 4613 C CA . LEU C 1 134 ? -31.263 9.493 24.343 1.00 38.21 131 LEU C CA 1
ATOM 4614 C C . LEU C 1 134 ? -31.847 8.252 25.005 1.00 37.39 131 LEU C C 1
ATOM 4615 O O . LEU C 1 134 ? -31.979 7.219 24.337 1.00 33.84 131 LEU C O 1
ATOM 4620 N N . GLY C 1 135 ? -32.185 8.314 26.291 1.00 37.42 132 GLY C N 1
ATOM 4621 C CA . GLY C 1 135 ? -32.796 7.190 26.967 1.00 35.19 132 GLY C CA 1
ATOM 4622 C C . GLY C 1 135 ? -31.783 6.294 27.661 1.00 31.20 132 GLY C C 1
ATOM 4623 O O . GLY C 1 135 ? -30.567 6.471 27.571 1.00 31.21 132 GLY C O 1
ATOM 4624 N N . ALA C 1 136 ? -32.316 5.313 28.381 1.00 28.58 133 ALA C N 1
ATOM 4625 C CA . ALA C 1 136 ? -31.534 4.350 29.143 1.00 29.55 133 ALA C CA 1
ATOM 4626 C C . ALA C 1 136 ? -31.917 2.941 28.722 1.00 29.06 133 ALA C C 1
ATOM 4627 O O . ALA C 1 136 ? -33.101 2.649 28.530 1.00 27.73 133 ALA C O 1
ATOM 4629 N N . THR C 1 137 ? -30.919 2.067 28.588 1.00 28.10 134 THR C N 1
ATOM 4630 C CA . THR C 1 137 ? -31.149 0.695 28.161 1.00 28.06 134 THR C CA 1
ATOM 4631 C C . THR C 1 137 ? -30.290 -0.253 28.983 1.00 26.06 134 THR C C 1
ATOM 4632 O O . THR C 1 137 ? -29.254 0.137 29.529 1.00 28.95 134 THR C O 1
ATOM 4636 N N . ARG C 1 138 ? -30.736 -1.504 29.072 1.00 23.77 135 ARG C N 1
ATOM 4637 C CA . ARG C 1 138 ? -29.894 -2.606 29.512 1.00 25.24 135 ARG C CA 1
ATOM 4638 C C . ARG C 1 138 ? -29.902 -3.632 28.387 1.00 26.63 135 ARG C C 1
ATOM 4639 O O . ARG C 1 138 ? -30.976 -4.042 27.934 1.00 26.35 135 ARG C O 1
ATOM 4647 N N . ASN C 1 139 ? -28.714 -4.037 27.937 1.00 27.13 136 ASN C N 1
ATOM 4648 C CA . ASN C 1 139 ? -28.589 -4.904 26.759 1.00 29.29 136 ASN C CA 1
ATOM 4649 C C . ASN C 1 139 ? -29.431 -4.395 25.583 1.00 29.49 136 ASN C C 1
ATOM 4650 O O . ASN C 1 139 ? -30.102 -5.164 24.887 1.00 31.20 136 ASN C O 1
ATOM 4655 N N . ARG C 1 140 ? -29.381 -3.075 25.373 1.00 25.79 137 ARG C N 1
ATOM 4656 C CA . ARG C 1 140 ? -29.943 -2.358 24.221 1.00 28.60 137 ARG C CA 1
ATOM 4657 C C . ARG C 1 140 ? -31.462 -2.422 24.172 1.00 33.13 137 ARG C C 1
ATOM 4658 O O . ARG C 1 140 ? -32.078 -2.290 23.117 1.00 31.59 137 ARG C O 1
ATOM 4666 N N . ARG C 1 141 ? -32.072 -2.573 25.325 1.00 32.87 138 ARG C N 1
ATOM 4667 C CA . ARG C 1 141 ? -33.503 -2.558 25.529 1.00 31.85 138 ARG C CA 1
ATOM 4668 C C . ARG C 1 141 ? -33.892 -1.592 26.645 1.00 29.88 138 ARG C C 1
ATOM 4669 O O . ARG C 1 141 ? -33.208 -1.539 27.676 1.00 29.94 138 ARG C O 1
ATOM 4677 N N . PRO C 1 142 ? -34.991 -0.852 26.488 1.00 32.44 139 PRO C N 1
ATOM 4678 C CA . PRO C 1 142 ? -35.306 0.224 27.439 1.00 32.45 139 PRO C CA 1
ATOM 4679 C C . PRO C 1 142 ? -35.500 -0.280 28.861 1.00 32.08 139 PRO C C 1
ATOM 4680 O O . PRO C 1 142 ? -36.016 -1.368 29.101 1.00 31.38 139 PRO C O 1
ATOM 4684 N N . ILE C 1 143 ? -35.055 0.536 29.814 1.00 32.69 140 ILE C N 1
ATOM 4685 C CA . ILE C 1 143 ? -35.280 0.276 31.225 1.00 34.37 140 ILE C CA 1
ATOM 4686 C C . ILE C 1 143 ? -35.858 1.531 31.856 1.00 33.33 140 ILE C C 1
ATOM 4687 O O . ILE C 1 143 ? -35.697 2.641 31.345 1.00 32.02 140 ILE C O 1
ATOM 4692 N N . LYS C 1 144 ? -36.527 1.346 32.989 1.00 31.34 141 LYS C N 1
ATOM 4693 C CA . LYS C 1 144 ? -37.103 2.485 33.684 1.00 32.86 141 LYS C CA 1
ATOM 4694 C C . LYS C 1 144 ? -37.142 2.182 35.174 1.00 30.91 141 LYS C C 1
ATOM 4695 O O . LYS C 1 144 ? -37.201 1.020 35.591 1.00 30.83 141 LYS C O 1
ATOM 4701 N N . VAL C 1 145 ? -37.093 3.250 35.970 1.00 30.75 142 VAL C N 1
ATOM 4702 C CA . VAL C 1 145 ? -37.156 3.111 37.419 1.00 32.21 142 VAL C CA 1
ATOM 4703 C C . VAL C 1 145 ? -38.512 2.553 37.846 1.00 33.90 142 VAL C C 1
ATOM 4704 O O . VAL C 1 145 ? -39.497 2.564 37.097 1.00 35.67 142 VAL C O 1
ATOM 4708 N N . SER C 1 146 ? -38.556 2.066 39.085 1.00 30.73 143 SER C N 1
ATOM 4709 C CA . SER C 1 146 ? -39.780 1.563 39.689 1.00 34.00 143 SER C CA 1
ATOM 4710 C C . SER C 1 146 ? -40.704 2.717 40.079 1.00 34.54 143 SER C C 1
ATOM 4711 O O . SER C 1 146 ? -40.334 3.894 40.035 1.00 33.99 143 SER C O 1
ATOM 4714 N N . ASP C 1 147 ? -41.922 2.358 40.485 1.00 37.38 144 ASP C N 1
ATOM 4715 C CA . ASP C 1 147 ? -42.936 3.317 40.903 1.00 40.43 144 ASP C CA 1
ATOM 4716 C C . ASP C 1 147 ? -43.092 3.414 42.416 1.00 40.09 144 ASP C C 1
ATOM 4717 O O . ASP C 1 147 ? -43.887 4.231 42.888 1.00 42.24 144 ASP C O 1
ATOM 4722 N N . THR C 1 148 ? -42.352 2.612 43.177 1.00 37.02 145 THR C N 1
ATOM 4723 C CA . THR C 1 148 ? -42.517 2.546 44.624 1.00 40.79 145 THR C CA 1
ATOM 4724 C C . THR C 1 148 ? -42.366 3.913 45.283 1.00 40.99 145 THR C C 1
ATOM 4725 O O . THR C 1 148 ? -41.391 4.631 45.039 1.00 38.99 145 THR C O 1
ATOM 4729 N N . SER C 1 149 ? -43.341 4.269 46.126 1.00 41.26 146 SER C N 1
ATOM 4730 C CA . SER C 1 149 ? -43.324 5.537 46.839 1.00 43.56 146 SER C CA 1
ATOM 4731 C C . SER C 1 149 ? -43.225 5.393 48.351 1.00 41.27 146 SER C C 1
ATOM 4732 O O . SER C 1 149 ? -42.841 6.363 49.018 1.00 46.66 146 SER C O 1
ATOM 4735 N N . GLU C 1 150 ? -43.536 4.225 48.909 1.00 36.22 147 GLU C N 1
ATOM 4736 C CA . GLU C 1 150 ? -43.534 4.026 50.353 1.00 38.95 147 GLU C CA 1
ATOM 4737 C C . GLU C 1 150 ? -42.276 3.280 50.774 1.00 33.08 147 GLU C C 1
ATOM 4738 O O . GLU C 1 150 ? -41.928 2.251 50.186 1.00 31.06 147 GLU C O 1
ATOM 4744 N N . LEU C 1 151 ? -41.627 3.781 51.827 1.00 32.62 148 LEU C N 1
ATOM 4745 C CA . LEU C 1 151 ? -40.416 3.144 52.331 1.00 32.53 148 LEU C CA 1
ATOM 4746 C C . LEU C 1 151 ? -40.692 1.718 52.788 1.00 31.43 148 LEU C C 1
ATOM 4747 O O . LEU C 1 151 ? -39.905 0.808 52.509 1.00 31.56 148 LEU C O 1
ATOM 4752 N N . SER C 1 152 ? -41.839 1.498 53.443 1.00 29.37 149 SER C N 1
ATOM 4753 C CA . SER C 1 152 ? -42.209 0.171 53.934 1.00 30.05 149 SER C CA 1
ATOM 4754 C C . SER C 1 152 ? -42.338 -0.873 52.831 1.00 30.95 149 SER C C 1
ATOM 4755 O O . SER C 1 152 ? -42.263 -2.073 53.121 1.00 30.53 149 SER C O 1
ATOM 4758 N N . LYS C 1 153 ? -42.564 -0.461 51.588 1.00 30.54 150 LYS C N 1
ATOM 4759 C CA . LYS C 1 153 ? -42.679 -1.398 50.477 1.00 31.02 150 LYS C CA 1
ATOM 4760 C C . LYS C 1 153 ? -41.433 -1.407 49.599 1.00 28.48 150 LYS C C 1
ATOM 4761 O O . LYS C 1 153 ? -41.433 -2.052 48.544 1.00 28.57 150 LYS C O 1
ATOM 4767 N N . SER C 1 154 ? -40.379 -0.715 50.009 1.00 28.81 151 SER C N 1
ATOM 4768 C CA . SER C 1 154 ? -39.211 -0.484 49.173 1.00 27.50 151 SER C CA 1
ATOM 4769 C C . SER C 1 154 ? -38.059 -1.433 49.482 1.00 27.58 151 SER C C 1
ATOM 4770 O O . SER C 1 154 ? -37.953 -2.006 50.570 1.00 25.75 151 SER C O 1
ATOM 4773 N N . LEU C 1 155 ? -37.206 -1.616 48.474 1.00 25.58 152 LEU C N 1
ATOM 4774 C CA . LEU C 1 155 ? -35.937 -2.322 48.601 1.00 25.73 152 LEU C CA 1
ATOM 4775 C C . LEU C 1 155 ? -34.842 -1.337 48.224 1.00 27.25 152 LEU C C 1
ATOM 4776 O O . LEU C 1 155 ? -34.869 -0.773 47.125 1.00 27.04 152 LEU C O 1
ATOM 4781 N N . LEU C 1 156 ? -33.892 -1.127 49.129 1.00 23.94 153 LEU C N 1
ATOM 4782 C CA . LEU C 1 156 ? -32.836 -0.145 48.957 1.00 23.50 153 LEU C CA 1
ATOM 4783 C C . LEU C 1 156 ? -31.486 -0.842 48.941 1.00 23.28 153 LEU C C 1
ATOM 4784 O O . LEU C 1 156 ? -31.372 -2.041 49.204 1.00 23.22 153 LEU C O 1
ATOM 4789 N N . VAL C 1 157 ? -30.450 -0.056 48.659 1.00 25.92 154 VAL C N 1
ATOM 4790 C CA . VAL C 1 157 ? -29.079 -0.549 48.680 1.00 25.72 154 VAL C CA 1
ATOM 4791 C C . VAL C 1 157 ? -28.174 0.589 49.124 1.00 23.41 154 VAL C C 1
ATOM 4792 O O . VAL C 1 157 ? -28.462 1.763 48.885 1.00 25.28 154 VAL C O 1
ATOM 4796 N N . THR C 1 158 ? -27.075 0.237 49.785 1.00 20.27 155 THR C N 1
ATOM 4797 C CA . THR C 1 158 ? -26.109 1.223 50.239 1.00 21.46 155 THR C CA 1
ATOM 4798 C C . THR C 1 158 ? -24.745 0.551 50.316 1.00 25.95 155 THR C C 1
ATOM 4799 O O . THR C 1 158 ? -24.597 -0.639 50.020 1.00 25.28 155 THR C O 1
ATOM 4803 N N . GLY C 1 159 ? -23.737 1.335 50.686 1.00 24.91 156 GLY C N 1
ATOM 4804 C CA . GLY C 1 159 ? -22.382 0.846 50.826 1.00 27.72 156 GLY C CA 1
ATOM 4805 C C . GLY C 1 159 ? -21.695 1.542 51.986 1.00 29.50 156 GLY C C 1
ATOM 4806 O O . GLY C 1 159 ? -22.287 2.383 52.656 1.00 26.10 156 GLY C O 1
ATOM 4807 N N . PHE C 1 160 ? -20.441 1.157 52.221 1.00 30.15 157 PHE C N 1
ATOM 4808 C CA . PHE C 1 160 ? -19.677 1.630 53.369 1.00 28.29 157 PHE C CA 1
ATOM 4809 C C . PHE C 1 160 ? -18.260 1.957 52.926 1.00 30.82 157 PHE C C 1
ATOM 4810 O O . PHE C 1 160 ? -17.654 1.187 52.174 1.00 31.28 157 PHE C O 1
ATOM 4818 N N . ALA C 1 161 ? -17.759 3.113 53.364 1.00 27.85 158 ALA C N 1
ATOM 4819 C CA . ALA C 1 161 ? -16.550 3.695 52.799 1.00 29.39 158 ALA C CA 1
ATOM 4820 C C . ALA C 1 161 ? -15.283 3.084 53.394 1.00 31.10 158 ALA C C 1
ATOM 4821 O O . ALA C 1 161 ? -15.281 2.499 54.481 1.00 28.68 158 ALA C O 1
ATOM 4823 N N . TYR C 1 162 ? -14.175 3.270 52.670 1.00 32.11 159 TYR C N 1
ATOM 4824 C CA . TYR C 1 162 ? -12.890 2.782 53.158 1.00 35.91 159 TYR C CA 1
ATOM 4825 C C . TYR C 1 162 ? -12.474 3.473 54.451 1.00 36.71 159 TYR C C 1
ATOM 4826 O O . TYR C 1 162 ? -11.712 2.899 55.238 1.00 39.33 159 TYR C O 1
ATOM 4835 N N . ASP C 1 163 ? -12.950 4.695 54.690 1.00 37.06 160 ASP C N 1
ATOM 4836 C CA . ASP C 1 163 ? -12.599 5.457 55.884 1.00 38.42 160 ASP C CA 1
ATOM 4837 C C . ASP C 1 163 ? -13.521 5.181 57.073 1.00 37.27 160 ASP C C 1
ATOM 4838 O O . ASP C 1 163 ? -13.468 5.924 58.060 1.00 34.99 160 ASP C O 1
ATOM 4843 N N . ARG C 1 164 ? -14.363 4.142 57.001 1.00 33.29 161 ARG C N 1
ATOM 4844 C CA . ARG C 1 164 ? -15.450 3.976 57.969 1.00 33.15 161 ARG C CA 1
ATOM 4845 C C . ARG C 1 164 ? -14.974 3.795 59.407 1.00 34.15 161 ARG C C 1
ATOM 4846 O O . ARG C 1 164 ? -15.740 4.083 60.338 1.00 32.40 161 ARG C O 1
ATOM 4854 N N . ARG C 1 165 ? -13.751 3.307 59.624 1.00 38.41 162 ARG C N 1
ATOM 4855 C CA . ARG C 1 165 ? -13.257 3.118 60.989 1.00 39.23 162 ARG C CA 1
ATOM 4856 C C . ARG C 1 165 ? -12.726 4.393 61.626 1.00 40.28 162 ARG C C 1
ATOM 4857 O O . ARG C 1 165 ? -12.438 4.396 62.820 1.00 41.59 162 ARG C O 1
ATOM 4865 N N . GLU C 1 166 ? -12.559 5.452 60.845 1.00 40.83 163 GLU C N 1
ATOM 4866 C CA . GLU C 1 166 ? -11.895 6.671 61.285 1.00 47.42 163 GLU C CA 1
ATOM 4867 C C . GLU C 1 166 ? -12.837 7.813 61.612 1.00 46.21 163 GLU C C 1
ATOM 4868 O O . GLU C 1 166 ? -12.377 8.839 62.140 1.00 46.28 163 GLU C O 1
ATOM 4874 N N . THR C 1 167 ? -14.107 7.711 61.235 1.00 42.63 164 THR C N 1
ATOM 4875 C CA . THR C 1 167 ? -15.099 8.729 61.504 1.00 41.43 164 THR C CA 1
ATOM 4876 C C . THR C 1 167 ? -16.314 8.081 62.141 1.00 38.75 164 THR C C 1
ATOM 4877 O O . THR C 1 167 ? -16.632 6.925 61.843 1.00 36.37 164 THR C O 1
ATOM 4881 N N . PRO C 1 168 ? -17.007 8.798 63.024 1.00 39.95 165 PRO C N 1
ATOM 4882 C CA . PRO C 1 168 ? -18.283 8.283 63.534 1.00 38.77 165 PRO C CA 1
ATOM 4883 C C . PRO C 1 168 ? -19.360 8.242 62.469 1.00 33.82 165 PRO C C 1
ATOM 4884 O O . PRO C 1 168 ? -20.343 7.503 62.623 1.00 30.18 165 PRO C O 1
ATOM 4888 N N . ASP C 1 169 ? -19.214 9.034 61.406 1.00 34.08 166 ASP C N 1
ATOM 4889 C CA . ASP C 1 169 ? -20.139 9.016 60.275 1.00 35.87 166 ASP C CA 1
ATOM 4890 C C . ASP C 1 169 ? -19.753 7.869 59.336 1.00 33.18 166 ASP C C 1
ATOM 4891 O O . ASP C 1 169 ? -19.158 8.048 58.271 1.00 32.53 166 ASP C O 1
ATOM 4896 N N . ASN C 1 170 ? -20.070 6.656 59.778 1.00 29.57 167 ASN C N 1
ATOM 4897 C CA . ASN C 1 170 ? -19.686 5.438 59.080 1.00 28.54 167 ASN C CA 1
ATOM 4898 C C . ASN C 1 170 ? -20.808 4.826 58.246 1.00 27.33 167 ASN C C 1
ATOM 4899 O O . ASN C 1 170 ? -20.575 3.804 57.587 1.00 28.66 167 ASN C O 1
ATOM 4904 N N . ASN C 1 171 ? -22.005 5.424 58.251 1.00 25.93 168 ASN C N 1
ATOM 4905 C CA . ASN C 1 171 ? -23.209 5.009 57.520 1.00 27.06 168 ASN C CA 1
ATOM 4906 C C . ASN C 1 171 ? -23.934 3.853 58.205 1.00 27.76 168 ASN C C 1
ATOM 4907 O O . ASN C 1 171 ? -24.945 3.373 57.668 1.00 27.85 168 ASN C O 1
ATOM 4912 N N . TYR C 1 172 ? -23.463 3.388 59.364 1.00 29.60 169 TYR C N 1
ATOM 4913 C CA . TYR C 1 172 ? -24.132 2.284 60.046 1.00 27.90 169 TYR C CA 1
ATOM 4914 C C . TYR C 1 172 ? -25.506 2.695 60.553 1.00 26.63 169 TYR C C 1
ATOM 4915 O O . TYR C 1 172 ? -26.465 1.926 60.440 1.00 24.86 169 TYR C O 1
ATOM 4924 N N . ALA C 1 173 ? -25.609 3.890 61.147 1.00 25.94 170 ALA C N 1
ATOM 4925 C CA . ALA C 1 173 ? -26.895 4.354 61.664 1.00 25.93 170 ALA C CA 1
ATOM 4926 C C . ALA C 1 173 ? -27.938 4.423 60.559 1.00 25.02 170 ALA C C 1
ATOM 4927 O O . ALA C 1 173 ? -29.089 4.010 60.752 1.00 23.62 170 ALA C O 1
ATOM 4929 N N . GLU C 1 174 ? -27.547 4.944 59.393 1.00 23.88 171 GLU C N 1
ATOM 4930 C CA . GLU C 1 174 ? -28.443 4.985 58.243 1.00 23.41 171 GLU C CA 1
ATOM 4931 C C . GLU C 1 174 ? -28.862 3.582 57.824 1.00 27.26 171 GLU C C 1
ATOM 4932 O O . GLU C 1 174 ? -30.041 3.335 57.539 1.00 26.75 171 GLU C O 1
ATOM 4938 N N . PHE C 1 175 ? -27.907 2.651 57.775 1.00 25.86 172 PHE C N 1
ATOM 4939 C CA . PHE C 1 175 ? -28.212 1.284 57.364 1.00 24.44 172 PHE C CA 1
ATOM 4940 C C . PHE C 1 175 ? -29.220 0.629 58.306 1.00 25.77 172 PHE C C 1
ATOM 4941 O O . PHE C 1 175 ? -30.168 -0.027 57.859 1.00 23.72 172 PHE C O 1
ATOM 4949 N N . CYS C 1 176 ? -29.055 0.813 59.587 1.00 27.61 173 CYS C N 1
ATOM 4950 C CA . CYS C 1 176 ? -29.942 0.216 60.538 1.00 27.31 173 CYS C CA 1
ATOM 4951 C C . CYS C 1 176 ? -31.319 0.853 60.499 1.00 29.00 173 CYS C C 1
ATOM 4952 O O . CYS C 1 176 ? -32.269 0.200 60.539 1.00 27.93 173 CYS C O 1
ATOM 4955 N N . HIS C 1 177 ? -31.369 2.150 60.431 1.00 27.01 174 HIS C N 1
ATOM 4956 C CA . HIS C 1 177 ? -32.619 2.847 60.411 1.00 25.69 174 HIS C CA 1
ATOM 4957 C C . HIS C 1 177 ? -33.440 2.405 59.210 1.00 26.44 174 HIS C C 1
ATOM 4958 O O . HIS C 1 177 ? -34.538 1.982 59.363 1.00 26.11 174 HIS C O 1
ATOM 4965 N N . LEU C 1 178 ? -32.848 2.461 58.036 1.00 26.00 175 LEU C N 1
ATOM 4966 C CA . LEU C 1 178 ? -33.534 2.074 56.821 1.00 27.07 175 LEU C CA 1
ATOM 4967 C C . LEU C 1 178 ? -33.891 0.611 56.735 1.00 25.75 175 LEU C C 1
ATOM 4968 O O . LEU C 1 178 ? -34.878 0.265 56.209 1.00 28.22 175 LEU C O 1
ATOM 4973 N N . THR C 1 179 ? -33.089 -0.237 57.345 1.00 26.64 176 THR C N 1
ATOM 4974 C CA . THR C 1 179 ? -33.385 -1.646 57.385 1.00 27.23 176 THR C CA 1
ATOM 4975 C C . THR C 1 179 ? -34.648 -1.885 58.255 1.00 30.36 176 THR C C 1
ATOM 4976 O O . THR C 1 179 ? -35.378 -2.783 58.007 1.00 26.81 176 THR C O 1
ATOM 4980 N N . HIS C 1 180 ? -34.855 -1.082 59.282 1.00 21.64 177 HIS C N 1
ATOM 4981 C CA . HIS C 1 180 ? -36.038 -1.138 60.064 1.00 23.67 177 HIS C CA 1
ATOM 4982 C C . HIS C 1 180 ? -37.270 -0.579 59.343 1.00 27.69 177 HIS C C 1
ATOM 4983 O O . HIS C 1 180 ? -38.325 -0.994 59.569 1.00 35.47 177 HIS C O 1
ATOM 4990 N N . LEU C 1 181 ? -37.099 0.382 58.485 1.00 25.22 178 LEU C N 1
ATOM 4991 C CA . LEU C 1 181 ? -38.189 1.008 57.821 1.00 25.48 178 LEU C CA 1
ATOM 4992 C C . LEU C 1 181 ? -38.570 0.479 56.445 1.00 26.65 178 LEU C C 1
ATOM 4993 O O . LEU C 1 181 ? -39.546 0.875 55.926 1.00 29.01 178 LEU C O 1
ATOM 4998 N N . THR C 1 182 ? -37.775 -0.382 55.863 1.00 26.49 179 THR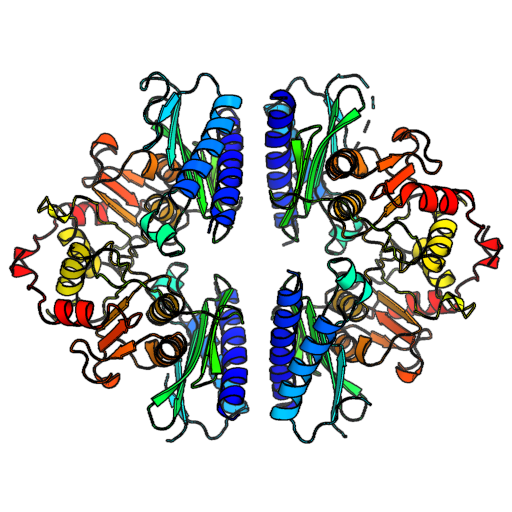 C N 1
ATOM 4999 C CA . THR C 1 182 ? -38.048 -0.878 54.540 1.00 23.38 179 THR C CA 1
ATOM 5000 C C . THR C 1 182 ? -38.134 -2.369 54.497 1.00 24.25 179 THR C C 1
ATOM 5001 O O . THR C 1 182 ? -38.040 -2.983 55.472 1.00 27.98 179 THR C O 1
ATOM 5005 N N . GLN C 1 183 ? -38.285 -2.927 53.320 1.00 24.30 180 GLN C N 1
ATOM 5006 C CA . GLN C 1 183 ? -38.291 -4.355 53.153 1.00 27.46 180 GLN C CA 1
ATOM 5007 C C . GLN C 1 183 ? -36.862 -4.915 53.225 1.00 27.61 180 GLN C C 1
ATOM 5008 O O . GLN C 1 183 ? -36.686 -6.065 53.333 1.00 32.07 180 GLN C O 1
ATOM 5014 N N . GLY C 1 184 ? -35.859 -4.068 53.138 1.00 27.38 181 GLY C N 1
ATOM 5015 C CA . GLY C 1 184 ? -34.477 -4.497 53.232 1.00 27.15 181 GLY C CA 1
ATOM 5016 C C . GLY C 1 184 ? -33.549 -3.517 52.549 1.00 25.44 181 GLY C C 1
ATOM 5017 O O . GLY C 1 184 ? -33.938 -2.723 51.694 1.00 23.17 181 GLY C O 1
ATOM 5018 N N . VAL C 1 185 ? -32.290 -3.543 52.978 1.00 23.00 182 VAL C N 1
ATOM 5019 C CA . VAL C 1 185 ? -31.227 -2.750 52.378 1.00 23.86 182 VAL C CA 1
ATOM 5020 C C . VAL C 1 185 ? -30.145 -3.721 51.946 1.00 26.05 182 VAL C C 1
ATOM 5021 O O . VAL C 1 185 ? -29.555 -4.418 52.784 1.00 25.32 182 VAL C O 1
ATOM 5025 N N . ARG C 1 186 ? -29.906 -3.789 50.645 1.00 24.86 183 ARG C N 1
ATOM 5026 C CA . ARG C 1 186 ? -28.889 -4.670 50.108 1.00 24.34 183 ARG C CA 1
ATOM 5027 C C . ARG C 1 186 ? -27.502 -4.041 50.225 1.00 24.88 183 ARG C C 1
ATOM 5028 O O . ARG C 1 186 ? -27.348 -2.832 50.419 1.00 24.13 183 ARG C O 1
ATOM 5036 N N . ARG C 1 187 ? -26.484 -4.890 50.091 1.00 22.77 184 ARG C N 1
ATOM 5037 C CA . ARG C 1 187 ? -25.079 -4.470 50.046 1.00 24.16 184 ARG C CA 1
ATOM 5038 C C . ARG C 1 187 ? -24.417 -5.346 48.991 1.00 24.28 184 ARG C C 1
ATOM 5039 O O . ARG C 1 187 ? -24.117 -6.511 49.258 1.00 22.42 184 ARG C O 1
ATOM 5047 N N . SER C 1 188 ? -24.186 -4.776 47.811 1.00 24.11 185 SER C N 1
ATOM 5048 C CA . SER C 1 188 ? -23.641 -5.515 46.679 1.00 24.59 185 SER C CA 1
ATOM 5049 C C . SER C 1 188 ? -22.126 -5.395 46.573 1.00 24.62 185 SER C C 1
ATOM 5050 O O . SER C 1 188 ? -21.460 -6.358 46.180 1.00 24.65 185 SER C O 1
ATOM 5053 N N . GLY C 1 189 ? -21.570 -4.233 46.917 1.00 25.07 186 GLY C N 1
ATOM 5054 C CA . GLY C 1 189 ? -20.151 -3.986 46.775 1.00 28.86 186 GLY C CA 1
ATOM 5055 C C . GLY C 1 189 ? -19.729 -3.253 45.518 1.00 28.79 186 GLY C C 1
ATOM 5056 O O . GLY C 1 189 ? -18.521 -3.095 45.295 1.00 29.53 186 GLY C O 1
ATOM 5057 N N . SER C 1 190 ? -20.675 -2.791 44.696 1.00 24.43 187 SER C N 1
ATOM 5058 C CA . SER C 1 190 ? -20.355 -2.004 43.506 1.00 22.48 187 SER C CA 1
ATOM 5059 C C . SER C 1 190 ? -21.335 -0.846 43.397 1.00 24.10 187 SER C C 1
ATOM 5060 O O . SER C 1 190 ? -22.514 -1.062 43.095 1.00 25.84 187 SER C O 1
ATOM 5063 N N . ALA C 1 191 ? -20.833 0.380 43.593 1.00 26.90 188 ALA C N 1
ATOM 5064 C CA . ALA C 1 191 ? -21.685 1.565 43.527 1.00 28.85 188 ALA C CA 1
ATOM 5065 C C . ALA C 1 191 ? -22.248 1.777 42.129 1.00 27.61 188 ALA C C 1
ATOM 5066 O O . ALA C 1 191 ? -23.401 2.197 41.975 1.00 28.67 188 ALA C O 1
ATOM 5068 N N . ALA C 1 192 ? -21.442 1.523 41.098 1.00 29.42 189 ALA C N 1
ATOM 5069 C CA . ALA C 1 192 ? -21.926 1.682 39.729 1.00 30.59 189 ALA C CA 1
ATOM 5070 C C . ALA C 1 192 ? -23.051 0.700 39.426 1.00 28.69 189 ALA C C 1
ATOM 5071 O O . ALA C 1 192 ? -24.055 1.064 38.802 1.00 29.36 189 ALA C O 1
ATOM 5073 N N . LEU C 1 193 ? -22.901 -0.555 39.851 1.00 25.37 190 LEU C N 1
ATOM 5074 C CA . LEU C 1 193 ? -23.987 -1.507 39.657 1.00 26.72 190 LEU C CA 1
ATOM 5075 C C . LEU C 1 193 ? -25.204 -1.148 40.496 1.00 27.58 190 LEU C C 1
ATOM 5076 O O . LEU C 1 193 ? -26.341 -1.349 40.050 1.00 25.58 190 LEU C O 1
ATOM 5081 N N . ASP C 1 194 ? -24.994 -0.600 41.699 1.00 27.25 191 ASP C N 1
ATOM 5082 C CA . ASP C 1 194 ? -26.127 -0.167 42.510 1.00 24.32 191 ASP C CA 1
ATOM 5083 C C . ASP C 1 194 ? -26.930 0.909 41.788 1.00 24.90 191 ASP C C 1
ATOM 5084 O O . ASP C 1 194 ? -28.164 0.862 41.759 1.00 23.64 191 ASP C O 1
ATOM 5089 N N . LEU C 1 195 ? -26.245 1.884 41.183 1.00 23.85 192 LEU C N 1
ATOM 5090 C CA . LEU C 1 195 ? -26.953 2.906 40.418 1.00 23.90 192 LEU C CA 1
ATOM 5091 C C . LEU C 1 195 ? -27.681 2.290 39.233 1.00 25.38 192 LEU C C 1
ATOM 5092 O O . LEU C 1 195 ? -28.833 2.640 38.948 1.00 27.53 192 LEU C O 1
ATOM 5097 N N . ALA C 1 196 ? -27.028 1.360 38.541 1.00 22.23 193 ALA C N 1
ATOM 5098 C CA . ALA C 1 196 ? -27.680 0.663 37.440 1.00 24.45 193 ALA C CA 1
ATOM 5099 C C . ALA C 1 196 ? -28.909 -0.101 37.911 1.00 26.40 193 ALA C C 1
ATOM 5100 O O . ALA C 1 196 ? -29.899 -0.198 37.177 1.00 27.60 193 ALA C O 1
ATOM 5102 N N . HIS C 1 197 ? -28.876 -0.638 39.134 1.00 25.25 194 HIS C N 1
ATOM 5103 C CA . HIS C 1 197 ? -30.028 -1.380 39.633 1.00 26.94 194 HIS C CA 1
ATOM 5104 C C . HIS C 1 197 ? -31.192 -0.459 39.976 1.00 23.35 194 HIS C C 1
ATOM 5105 O O . HIS C 1 197 ? -32.355 -0.853 39.818 1.00 25.98 194 HIS C O 1
ATOM 5112 N N . VAL C 1 198 ? -30.916 0.760 40.450 1.00 26.26 195 VAL C N 1
ATOM 5113 C CA . VAL C 1 198 ? -31.992 1.739 40.584 1.00 26.37 195 VAL C CA 1
ATOM 5114 C C . VAL C 1 198 ? -32.557 2.079 39.216 1.00 27.97 195 VAL C C 1
ATOM 5115 O O . VAL C 1 198 ? -33.774 2.206 39.040 1.00 28.07 195 VAL C O 1
ATOM 5119 N N . ALA C 1 199 ? -31.676 2.235 38.229 1.00 29.13 196 ALA C N 1
ATOM 5120 C CA . ALA C 1 199 ? -32.093 2.681 36.902 1.00 30.62 196 ALA C CA 1
ATOM 5121 C C . ALA C 1 199 ? -33.068 1.703 36.254 1.00 29.32 196 ALA C C 1
ATOM 5122 O O . ALA C 1 199 ? -33.974 2.115 35.521 1.00 30.83 196 ALA C O 1
ATOM 5124 N N . CYS C 1 200 ? -32.901 0.405 36.495 1.00 25.77 197 CYS C N 1
ATOM 5125 C CA . CYS C 1 200 ? -33.794 -0.577 35.894 1.00 29.14 197 CYS C CA 1
ATOM 5126 C C . CYS C 1 200 ? -34.855 -1.096 36.863 1.00 30.24 197 CYS C C 1
ATOM 5127 O O . CYS C 1 200 ? -35.575 -2.037 36.525 1.00 30.44 197 CYS C O 1
ATOM 5130 N N . GLY C 1 201 ? -34.974 -0.508 38.054 1.00 26.85 198 GLY C N 1
ATOM 5131 C CA . GLY C 1 201 ? -36.077 -0.817 38.947 1.00 27.03 198 GLY C CA 1
ATOM 5132 C C . GLY C 1 201 ? -35.887 -2.015 39.850 1.00 29.12 198 GLY C C 1
ATOM 5133 O O . GLY C 1 201 ? -36.844 -2.422 40.523 1.00 29.41 198 GLY C O 1
ATOM 5134 N N . ARG C 1 202 ? -34.688 -2.598 39.887 1.00 26.15 199 ARG C N 1
ATOM 5135 C CA . ARG C 1 202 ? -34.428 -3.738 40.759 1.00 26.63 199 ARG C CA 1
ATOM 5136 C C . ARG C 1 202 ? -34.305 -3.326 42.227 1.00 25.47 199 ARG C C 1
ATOM 5137 O O . ARG C 1 202 ? -34.543 -4.152 43.115 1.00 27.71 199 ARG C O 1
ATOM 5145 N N . VAL C 1 203 ? -33.950 -2.072 42.495 1.00 23.44 200 VAL C N 1
ATOM 5146 C CA . VAL C 1 203 ? -34.107 -1.457 43.807 1.00 25.27 200 VAL C CA 1
ATOM 5147 C C . VAL C 1 203 ? -34.792 -0.114 43.599 1.00 28.44 200 VAL C C 1
ATOM 5148 O O . VAL C 1 203 ? -34.838 0.420 42.488 1.00 28.57 200 VAL C O 1
ATOM 5152 N N . ASP C 1 204 ? -35.312 0.444 44.690 1.00 27.26 201 ASP C N 1
ATOM 5153 C CA . ASP C 1 204 ? -36.047 1.699 44.606 1.00 26.64 201 ASP C CA 1
ATOM 5154 C C . ASP C 1 204 ? -35.197 2.915 44.927 1.00 29.77 201 ASP C C 1
ATOM 5155 O O . ASP C 1 204 ? -35.588 4.036 44.581 1.00 28.89 201 ASP C O 1
ATOM 5160 N N . GLY C 1 205 ? -34.034 2.719 45.532 1.00 27.91 202 GLY C N 1
ATOM 5161 C CA . GLY C 1 205 ? -33.223 3.838 45.950 1.00 25.54 202 GLY C CA 1
ATOM 5162 C C . GLY C 1 205 ? -31.879 3.366 46.443 1.00 26.74 202 GLY C C 1
ATOM 5163 O O . GLY C 1 205 ? -31.704 2.204 46.828 1.00 25.52 202 GLY C O 1
ATOM 5164 N N . TYR C 1 206 ? -30.931 4.294 46.424 1.00 26.03 203 TYR C N 1
ATOM 5165 C CA . TYR C 1 206 ? -29.543 4.033 46.760 1.00 27.23 203 TYR C CA 1
ATOM 5166 C C . TYR C 1 206 ? -28.981 5.291 47.404 1.00 27.23 203 TYR C C 1
ATOM 5167 O O . TYR C 1 206 ? -29.296 6.406 46.976 1.00 30.31 203 TYR C O 1
ATOM 5176 N N . TRP C 1 207 ? -28.199 5.109 48.465 1.00 26.60 204 TRP C N 1
ATOM 5177 C CA . TRP C 1 207 ? -27.470 6.208 49.076 1.00 22.94 204 TRP C CA 1
ATOM 5178 C C . TRP C 1 207 ? -26.118 5.696 49.545 1.00 25.35 204 TRP C C 1
ATOM 5179 O O . TRP C 1 207 ? -25.973 4.520 49.896 1.00 28.10 204 TRP C O 1
ATOM 5190 N N . GLU C 1 208 ? -25.127 6.586 49.552 1.00 26.62 205 GLU C N 1
ATOM 5191 C CA . GLU C 1 208 ? -23.801 6.221 50.035 1.00 26.03 205 GLU C CA 1
ATOM 5192 C C . GLU C 1 208 ? -22.989 7.487 50.266 1.00 29.16 205 GLU C C 1
ATOM 5193 O O . GLU C 1 208 ? -23.201 8.506 49.598 1.00 29.15 205 GLU C O 1
ATOM 5199 N N . ARG C 1 209 ? -22.067 7.412 51.226 1.00 26.14 206 ARG C N 1
ATOM 5200 C CA . ARG C 1 209 ? -21.066 8.446 51.434 1.00 29.25 206 ARG C CA 1
ATOM 5201 C C . ARG C 1 209 ? -19.683 7.884 51.134 1.00 31.38 206 ARG C C 1
ATOM 5202 O O . ARG C 1 209 ? -19.471 6.665 51.116 1.00 31.09 206 ARG C O 1
ATOM 5210 N N . GLY C 1 210 ? -18.738 8.792 50.899 1.00 30.69 207 GLY C N 1
ATOM 5211 C CA . GLY C 1 210 ? -17.374 8.385 50.609 1.00 30.00 207 GLY C CA 1
ATOM 5212 C C . GLY C 1 210 ? -17.162 7.789 49.234 1.00 32.20 207 GLY C C 1
ATOM 5213 O O . GLY C 1 210 ? -16.218 7.012 49.042 1.00 30.65 207 GLY C O 1
ATOM 5214 N N . ILE C 1 211 ? -18.006 8.131 48.263 1.00 32.37 208 ILE C N 1
ATOM 5215 C CA . ILE C 1 211 ? -17.829 7.628 46.908 1.00 36.29 208 ILE C CA 1
ATOM 5216 C C . ILE C 1 211 ? -16.999 8.629 46.116 1.00 38.42 208 ILE C C 1
ATOM 5217 O O . ILE C 1 211 ? -16.838 9.787 46.503 1.00 38.64 208 ILE C O 1
ATOM 5222 N N . SER C 1 212 ? -16.467 8.177 44.993 1.00 40.19 209 SER C N 1
ATOM 5223 C CA . SER C 1 212 ? -15.624 8.999 44.142 1.00 42.99 209 SER C CA 1
ATOM 5224 C C . SER C 1 212 ? -16.329 9.282 42.821 1.00 40.09 209 SER C C 1
ATOM 5225 O O . SER C 1 212 ? -17.276 8.580 42.450 1.00 37.03 209 SER C O 1
ATOM 5228 N N . PRO C 1 213 ? -15.909 10.323 42.092 1.00 41.24 210 PRO C N 1
ATOM 5229 C CA . PRO C 1 213 ? -16.601 10.646 40.832 1.00 39.92 210 PRO C CA 1
ATOM 5230 C C . PRO C 1 213 ? -16.649 9.493 39.848 1.00 39.48 210 PRO C C 1
ATOM 5231 O O . PRO C 1 213 ? -17.689 9.270 39.219 1.00 39.87 210 PRO C O 1
ATOM 5235 N N . TRP C 1 214 ? -15.558 8.743 39.698 1.00 39.46 211 TRP C N 1
ATOM 5236 C CA . TRP C 1 214 ? -15.574 7.654 38.729 1.00 38.49 211 TRP C CA 1
ATOM 5237 C C . TRP C 1 214 ? -16.513 6.530 39.139 1.00 34.39 211 TRP C C 1
ATOM 5238 O O . TRP C 1 214 ? -16.894 5.722 38.287 1.00 31.41 211 TRP C O 1
ATOM 5249 N N . ASP C 1 215 ? -16.913 6.470 40.413 1.00 33.37 212 ASP C N 1
ATOM 5250 C CA . ASP C 1 215 ? -17.867 5.449 40.835 1.00 35.95 212 ASP C CA 1
ATOM 5251 C C . ASP C 1 215 ? -19.273 5.739 40.325 1.00 33.74 212 ASP C C 1
ATOM 5252 O O . ASP C 1 215 ? -20.057 4.806 40.111 1.00 31.10 212 ASP C O 1
ATOM 5257 N N . VAL C 1 216 ? -19.623 7.010 40.132 1.00 30.90 213 VAL C N 1
ATOM 5258 C CA . VAL C 1 216 ? -21.029 7.383 40.040 1.00 30.58 213 VAL C CA 1
ATOM 5259 C C . VAL C 1 216 ? -21.395 8.127 38.764 1.00 30.81 213 VAL C C 1
ATOM 5260 O O . VAL C 1 216 ? -22.584 8.139 38.407 1.00 32.58 213 VAL C O 1
ATOM 5264 N N . VAL C 1 217 ? -20.446 8.732 38.045 1.00 31.43 214 VAL C N 1
ATOM 5265 C CA . VAL C 1 217 ? -20.808 9.630 36.946 1.00 31.50 214 VAL C CA 1
ATOM 5266 C C . VAL C 1 217 ? -21.657 8.902 35.904 1.00 31.16 214 VAL C C 1
ATOM 5267 O O . VAL C 1 217 ? -22.720 9.387 35.500 1.00 29.72 214 VAL C O 1
ATOM 5271 N N . ALA C 1 218 ? -21.220 7.717 35.472 1.00 29.77 215 ALA C N 1
ATOM 5272 C CA . ALA C 1 218 ? -21.997 6.984 34.473 1.00 28.61 215 ALA C CA 1
ATOM 5273 C C . ALA C 1 218 ? -23.372 6.605 35.012 1.00 29.29 215 ALA C C 1
ATOM 5274 O O . ALA C 1 218 ? -24.383 6.736 34.309 1.00 29.06 215 ALA C O 1
ATOM 5276 N N . GLY C 1 219 ? -23.431 6.156 36.268 1.00 29.53 216 GLY C N 1
ATOM 5277 C CA . GLY C 1 219 ? -24.695 5.720 36.835 1.00 27.15 216 GLY C CA 1
ATOM 5278 C C . GLY C 1 219 ? -25.688 6.845 37.029 1.00 29.01 216 GLY C C 1
ATOM 5279 O O . GLY C 1 219 ? -26.898 6.624 36.935 1.00 28.96 216 GLY C O 1
ATOM 5280 N N . VAL C 1 220 ? -25.195 8.062 37.289 1.00 30.71 217 VAL C N 1
ATOM 5281 C CA . VAL C 1 220 ? -26.081 9.197 37.525 1.00 29.69 217 VAL C CA 1
ATOM 5282 C C . VAL C 1 220 ? -26.880 9.533 36.272 1.00 31.99 217 VAL C C 1
ATOM 5283 O O . VAL C 1 220 ? -28.107 9.679 36.322 1.00 31.59 217 VAL C O 1
ATOM 5287 N N . ILE C 1 221 ? -26.205 9.672 35.129 1.00 31.33 218 ILE C N 1
ATOM 5288 C CA . ILE C 1 221 ? -26.945 10.039 33.928 1.00 30.68 218 ILE C CA 1
ATOM 5289 C C . ILE C 1 221 ? -27.820 8.877 33.477 1.00 28.37 218 ILE C C 1
ATOM 5290 O O . ILE C 1 221 ? -28.959 9.076 33.042 1.00 29.94 218 ILE C O 1
ATOM 5295 N N . LEU C 1 222 ? -27.327 7.644 33.629 1.00 29.00 219 LEU C N 1
ATOM 5296 C CA . LEU C 1 222 ? -28.149 6.468 33.359 1.00 29.90 219 LEU C CA 1
ATOM 5297 C C . LEU C 1 222 ? -29.445 6.508 34.158 1.00 31.49 219 LEU C C 1
ATOM 5298 O O . LEU C 1 222 ? -30.532 6.279 33.616 1.00 28.74 219 LEU C O 1
ATOM 5303 N N . LEU C 1 223 ? -29.343 6.802 35.458 1.00 30.63 220 LEU C N 1
ATOM 5304 C CA . LEU C 1 223 ? -30.526 6.795 36.309 1.00 28.74 220 LEU C CA 1
ATOM 5305 C C . LEU C 1 223 ? -31.479 7.921 35.931 1.00 29.30 220 LEU C C 1
ATOM 5306 O O . LEU C 1 223 ? -32.697 7.714 35.861 1.00 29.06 220 LEU C O 1
ATOM 5311 N N . GLU C 1 224 ? -30.941 9.115 35.667 1.00 29.71 221 GLU C N 1
ATOM 5312 C CA . GLU C 1 224 ? -31.791 10.234 35.275 1.00 31.44 221 GLU C CA 1
ATOM 5313 C C . GLU C 1 224 ? -32.519 9.945 33.969 1.00 30.42 221 GLU C C 1
ATOM 5314 O O . GLU C 1 224 ? -33.720 10.210 33.849 1.00 33.06 221 GLU C O 1
ATOM 5320 N N . GLU C 1 225 ? -31.819 9.372 32.989 1.00 29.95 222 GLU C N 1
ATOM 5321 C CA . GLU C 1 225 ? -32.484 9.007 31.743 1.00 33.32 222 GLU C CA 1
ATOM 5322 C C . GLU C 1 225 ? -33.550 7.946 31.972 1.00 33.10 222 GLU C C 1
ATOM 5323 O O . GLU C 1 225 ? -34.559 7.915 31.260 1.00 33.97 222 GLU C O 1
ATOM 5329 N N . ALA C 1 226 ? -33.350 7.076 32.960 1.00 31.82 223 ALA C N 1
ATOM 5330 C CA . ALA C 1 226 ? -34.339 6.065 33.310 1.00 33.00 223 ALA C CA 1
ATOM 5331 C C . ALA C 1 226 ? -35.520 6.628 34.091 1.00 33.33 223 ALA C C 1
ATOM 5332 O O . ALA C 1 226 ? -36.444 5.872 34.411 1.00 33.81 223 ALA C O 1
ATOM 5334 N N . GLY C 1 227 ? -35.513 7.919 34.414 1.00 32.26 224 GLY C N 1
ATOM 5335 C CA . GLY C 1 227 ? -36.617 8.535 35.119 1.00 34.53 224 GLY C CA 1
ATOM 5336 C C . GLY C 1 227 ? -36.396 8.778 36.597 1.00 35.24 224 GLY C C 1
ATOM 5337 O O . GLY C 1 227 ? -37.349 9.151 37.291 1.00 33.84 224 GLY C O 1
ATOM 5338 N N . GLY C 1 228 ? -35.179 8.577 37.102 1.00 34.51 225 GLY C N 1
ATOM 5339 C CA . GLY C 1 228 ? -34.896 8.716 38.515 1.00 31.00 225 GLY C CA 1
ATOM 5340 C C . GLY C 1 228 ? -34.396 10.101 38.882 1.00 32.64 225 GLY C C 1
ATOM 5341 O O . GLY C 1 228 ? -34.386 11.032 38.075 1.00 34.24 225 GLY C O 1
ATOM 5342 N N . LYS C 1 229 ? -33.953 10.226 40.135 1.00 33.22 226 LYS C N 1
ATOM 5343 C CA . LYS C 1 229 ? -33.528 11.505 40.683 1.00 33.01 226 LYS C CA 1
ATOM 5344 C C . LYS C 1 229 ? -32.296 11.293 41.551 1.00 32.80 226 LYS C C 1
ATOM 5345 O O . LYS C 1 229 ? -32.218 10.313 42.299 1.00 30.31 226 LYS C O 1
ATOM 5351 N N . VAL C 1 230 ? -31.325 12.201 41.424 1.00 33.30 227 VAL C N 1
ATOM 5352 C CA . VAL C 1 230 ? -30.037 12.097 42.104 1.00 32.15 227 VAL C CA 1
ATOM 5353 C C . VAL C 1 230 ? -29.733 13.449 42.737 1.00 34.78 227 VAL C C 1
ATOM 5354 O O . VAL C 1 230 ? -29.652 14.463 42.032 1.00 36.25 227 VAL C O 1
ATOM 5358 N N . THR C 1 231 ? -29.562 13.468 44.060 1.00 34.51 228 THR C N 1
ATOM 5359 C CA . THR C 1 231 ? -29.314 14.698 44.807 1.00 31.87 228 THR C CA 1
ATOM 5360 C C . THR C 1 231 ? -28.352 14.418 45.955 1.00 30.68 228 THR C C 1
ATOM 5361 O O . THR C 1 231 ? -27.865 13.296 46.135 1.00 30.46 228 THR C O 1
ATOM 5365 N N . ALA C 1 232 ? -28.098 15.453 46.757 1.00 31.58 229 ALA C N 1
ATOM 5366 C CA . ALA C 1 232 ? -27.505 15.227 48.063 1.00 32.33 229 ALA C CA 1
ATOM 5367 C C . ALA C 1 232 ? -28.542 14.584 48.986 1.00 33.99 229 ALA C C 1
ATOM 5368 O O . ALA C 1 232 ? -29.726 14.488 48.657 1.00 33.29 229 ALA C O 1
ATOM 5370 N N . TYR C 1 233 ? -28.089 14.156 50.168 1.00 34.35 230 TYR C N 1
ATOM 5371 C CA . TYR C 1 233 ? -28.992 13.495 51.109 1.00 35.95 230 TYR C CA 1
ATOM 5372 C C . TYR C 1 233 ? -30.199 14.369 51.436 1.00 37.84 230 TYR C C 1
ATOM 5373 O O . TYR C 1 233 ? -31.315 13.864 51.609 1.00 36.61 230 TYR C O 1
ATOM 5382 N N . ASP C 1 234 ? -29.991 15.679 51.559 1.00 37.30 231 ASP C N 1
ATOM 5383 C CA . ASP C 1 234 ? -31.062 16.589 51.937 1.00 39.48 231 ASP C CA 1
ATOM 5384 C C . ASP C 1 234 ? -31.842 17.124 50.739 1.00 39.84 231 ASP C C 1
ATOM 5385 O O . ASP C 1 234 ? -32.600 18.085 50.897 1.00 37.83 231 ASP C O 1
ATOM 5390 N N . SER C 1 235 ? -31.654 16.540 49.553 1.00 37.38 232 SER C N 1
ATOM 5391 C CA . SER C 1 235 ? -32.346 16.879 48.309 1.00 38.11 232 SER C CA 1
ATOM 5392 C C . SER C 1 235 ? -31.874 18.185 47.682 1.00 39.76 232 SER C C 1
ATOM 5393 O O . SER C 1 235 ? -32.456 18.625 46.688 1.00 40.28 232 SER C O 1
ATOM 5396 N N . THR C 1 236 ? -30.845 18.826 48.229 1.00 39.03 233 THR C N 1
ATOM 5397 C CA . THR C 1 236 ? -30.182 19.886 47.492 1.00 41.00 233 THR C CA 1
ATOM 5398 C C . THR C 1 236 ? -29.369 19.251 46.360 1.00 41.53 233 THR C C 1
ATOM 5399 O O . THR C 1 236 ? -29.116 18.046 46.384 1.00 40.44 233 THR C O 1
ATOM 5403 N N . PRO C 1 237 ? -28.978 20.026 45.341 1.00 42.29 234 PRO C N 1
ATOM 5404 C CA . PRO C 1 237 ? -28.390 19.409 44.140 1.00 41.77 234 PRO C CA 1
ATOM 5405 C C . PRO C 1 237 ? -27.187 18.529 44.452 1.00 40.67 234 PRO C C 1
ATOM 5406 O O . PRO C 1 237 ? -26.432 18.778 45.396 1.00 38.14 234 PRO C O 1
ATOM 5410 N N . LEU C 1 238 ? -27.020 17.488 43.630 1.00 40.99 235 LEU C N 1
ATOM 5411 C CA . LEU C 1 238 ? -25.904 16.561 43.786 1.00 36.83 235 LEU C CA 1
ATOM 5412 C C . LEU C 1 238 ? -24.578 17.304 43.732 1.00 40.38 235 LEU C C 1
ATOM 5413 O O . LEU C 1 238 ? -24.352 18.132 42.844 1.00 41.40 235 LEU C O 1
ATOM 5418 N N . LYS C 1 239 ? -23.694 17.000 44.685 1.00 41.10 236 LYS C N 1
ATOM 5419 C CA . LYS C 1 239 ? -22.351 17.576 44.715 1.00 42.64 236 LYS C CA 1
ATOM 5420 C C . LYS C 1 239 ? -21.381 16.405 44.862 1.00 39.96 236 LYS C C 1
ATOM 5421 O O . LYS C 1 239 ? -21.111 15.948 45.976 1.00 38.85 236 LYS C O 1
ATOM 5427 N N . ILE C 1 240 ? -20.864 15.921 43.729 1.00 40.61 237 ILE C N 1
ATOM 5428 C CA . ILE C 1 240 ? -20.039 14.716 43.729 1.00 41.61 237 ILE C CA 1
ATOM 5429 C C . ILE C 1 240 ? -18.783 14.889 44.577 1.00 42.75 237 ILE C C 1
ATOM 5430 O O . ILE C 1 240 ? -18.310 13.928 45.197 1.00 39.62 237 ILE C O 1
ATOM 5435 N N . ALA C 1 241 ? -18.238 16.108 44.644 1.00 41.85 238 ALA C N 1
ATOM 5436 C CA . ALA C 1 241 ? -17.011 16.328 45.403 1.00 42.98 238 ALA C CA 1
ATOM 5437 C C . ALA C 1 241 ? -17.177 15.997 46.882 1.00 43.51 238 ALA C C 1
ATOM 5438 O O . ALA C 1 241 ? -16.205 15.614 47.542 1.00 44.47 238 ALA C O 1
ATOM 5440 N N . THR C 1 242 ? -18.393 16.110 47.418 1.00 41.69 239 THR C N 1
ATOM 5441 C CA . THR C 1 242 ? -18.613 15.761 48.817 1.00 40.88 239 THR C CA 1
ATOM 5442 C C . THR C 1 242 ? -18.610 14.257 49.056 1.00 37.16 239 THR C C 1
ATOM 5443 O O . THR C 1 242 ? -18.562 13.833 50.216 1.00 35.74 239 THR C O 1
ATOM 5447 N N . GLY C 1 243 ? -18.679 13.448 48.000 1.00 35.10 240 GLY C N 1
ATOM 5448 C CA . GLY C 1 243 ? -18.690 12.008 48.149 1.00 31.13 240 GLY C CA 1
ATOM 5449 C C . GLY C 1 243 ? -19.994 11.415 48.631 1.00 33.25 240 GLY C C 1
ATOM 5450 O O . GLY C 1 243 ? -20.028 10.224 48.964 1.00 35.32 240 GLY C O 1
ATOM 5451 N N . ARG C 1 244 ? -21.070 12.195 48.676 1.00 30.01 241 ARG C N 1
ATOM 5452 C CA . ARG C 1 244 ? -22.360 11.727 49.155 1.00 30.31 241 ARG C CA 1
ATOM 5453 C C . ARG C 1 244 ? -23.355 11.750 48.005 1.00 32.61 241 ARG C C 1
ATOM 5454 O O . ARG C 1 244 ? -23.340 12.672 47.185 1.00 34.43 241 ARG C O 1
ATOM 5462 N N . ILE C 1 245 ? -24.208 10.730 47.934 1.00 31.52 242 ILE C N 1
ATOM 5463 C CA . ILE C 1 245 ? -25.164 10.627 46.835 1.00 29.35 242 ILE C CA 1
ATOM 5464 C C . ILE C 1 245 ? -26.450 9.994 47.351 1.00 28.25 242 ILE C C 1
ATOM 5465 O O . ILE C 1 245 ? -26.425 9.062 48.162 1.00 27.39 242 ILE C O 1
ATOM 5470 N N . LEU C 1 246 ? -27.579 10.535 46.894 1.00 26.52 243 LEU C N 1
ATOM 5471 C CA . LEU C 1 246 ? -28.896 9.948 47.109 1.00 26.67 243 LEU C CA 1
ATOM 5472 C C . LEU C 1 246 ? -29.536 9.793 45.740 1.00 27.19 243 LEU C C 1
ATOM 5473 O O . LEU C 1 246 ? -29.744 10.788 45.037 1.00 30.61 243 LEU C O 1
ATOM 5478 N N . ALA C 1 247 ? -29.837 8.556 45.357 1.00 29.46 244 ALA C N 1
ATOM 5479 C CA . ALA C 1 247 ? -30.228 8.240 43.987 1.00 28.12 244 ALA C CA 1
ATOM 5480 C C . ALA C 1 247 ? -31.407 7.284 44.031 1.00 26.15 244 ALA C C 1
ATOM 5481 O O . ALA C 1 247 ? -31.273 6.157 44.516 1.00 27.53 244 ALA C O 1
ATOM 5483 N N . THR C 1 248 ? -32.562 7.725 43.531 1.00 28.59 245 THR C N 1
ATOM 5484 C CA . THR C 1 248 ? -33.797 6.976 43.722 1.00 30.30 245 THR C CA 1
ATOM 5485 C C . THR C 1 248 ? -34.622 6.963 42.444 1.00 29.08 245 THR C C 1
ATOM 5486 O O . THR C 1 248 ? -34.282 7.601 41.442 1.00 28.67 245 THR C O 1
ATOM 5490 N N . ASN C 1 249 ? -35.744 6.241 42.508 1.00 29.40 246 ASN C N 1
ATOM 5491 C CA . ASN C 1 249 ? -36.721 6.246 41.429 1.00 29.44 246 ASN C CA 1
ATOM 5492 C C . ASN C 1 249 ? -37.456 7.573 41.309 1.00 31.62 246 ASN C C 1
ATOM 5493 O O . ASN C 1 249 ? -38.254 7.731 40.386 1.00 34.03 246 ASN C O 1
ATOM 5498 N N . GLY C 1 250 ? -37.233 8.510 42.225 1.00 32.39 247 GLY C N 1
ATOM 5499 C CA . GLY C 1 250 ? -37.881 9.809 42.185 1.00 33.18 247 GLY C CA 1
ATOM 5500 C C . GLY C 1 250 ? -39.154 9.861 43.007 1.00 36.16 247 GLY C C 1
ATOM 5501 O O . GLY C 1 250 ? -39.405 10.845 43.708 1.00 38.52 247 GLY C O 1
ATOM 5502 N N . SER C 1 251 ? -39.939 8.785 42.975 1.00 35.39 248 SER C N 1
ATOM 5503 C CA . SER C 1 251 ? -41.191 8.761 43.721 1.00 36.56 248 SER C CA 1
ATOM 5504 C C . SER C 1 251 ? -40.944 8.596 45.213 1.00 37.15 248 SER C C 1
ATOM 5505 O O . SER C 1 251 ? -41.716 9.106 46.034 1.00 36.16 248 SER C O 1
ATOM 5508 N N . ILE C 1 252 ? -39.867 7.900 45.579 1.00 37.32 249 ILE C N 1
ATOM 5509 C CA . ILE C 1 252 ? -39.523 7.696 46.978 1.00 35.73 249 ILE C CA 1
ATOM 5510 C C . ILE C 1 252 ? -38.490 8.696 47.476 1.00 35.85 249 ILE C C 1
ATOM 5511 O O . ILE C 1 252 ? -38.096 8.636 48.651 1.00 39.26 249 ILE C O 1
ATOM 5516 N N . HIS C 1 253 ? -38.088 9.655 46.636 1.00 32.58 250 HIS C N 1
ATOM 5517 C CA . HIS C 1 253 ? -36.950 10.506 46.970 1.00 30.96 250 HIS C CA 1
ATOM 5518 C C . HIS C 1 253 ? -37.200 11.303 48.243 1.00 33.72 250 HIS C C 1
ATOM 5519 O O . HIS C 1 253 ? -36.312 11.423 49.095 1.00 35.01 250 HIS C O 1
ATOM 5526 N N . ASP C 1 254 ? -38.403 11.857 48.388 1.00 32.78 251 ASP C N 1
ATOM 5527 C CA . ASP C 1 254 ? -38.672 12.731 49.523 1.00 39.65 251 ASP C CA 1
ATOM 5528 C C . ASP C 1 254 ? -38.698 11.949 50.831 1.00 38.41 251 ASP C C 1
ATOM 5529 O O . ASP C 1 254 ? -38.104 12.372 51.830 1.00 39.47 251 ASP C O 1
ATOM 5534 N N . ASN C 1 255 ? -39.383 10.804 50.847 1.00 33.65 252 ASN C N 1
ATOM 5535 C CA . ASN C 1 255 ? -39.436 10.004 52.066 1.00 35.12 252 ASN C CA 1
ATOM 5536 C C . ASN C 1 255 ? -38.057 9.489 52.458 1.00 34.50 252 ASN C C 1
ATOM 5537 O O . ASN C 1 255 ? -37.679 9.538 53.634 1.00 34.31 252 ASN C O 1
ATOM 5542 N N . LEU C 1 256 ? -37.279 9.013 51.487 1.00 34.99 253 LEU C N 1
ATOM 5543 C CA . LEU C 1 256 ? -35.943 8.522 51.807 1.00 31.66 253 LEU C CA 1
ATOM 5544 C C . LEU C 1 256 ? -35.031 9.649 52.273 1.00 29.58 253 LEU C C 1
ATOM 5545 O O . LEU C 1 256 ? -34.224 9.462 53.189 1.00 27.56 253 LEU C O 1
ATOM 5550 N N . SER C 1 257 ? -35.131 10.821 51.643 1.00 31.45 254 SER C N 1
ATOM 5551 C CA . SER C 1 257 ? -34.331 11.964 52.066 1.00 32.50 254 SER C CA 1
ATOM 5552 C C . SER C 1 257 ? -34.640 12.347 53.510 1.00 33.40 254 SER C C 1
ATOM 5553 O O . SER C 1 257 ? -33.729 12.591 54.309 1.00 30.65 254 SER C O 1
ATOM 5556 N N . ARG C 1 258 ? -35.926 12.403 53.863 1.00 35.75 255 ARG C N 1
ATOM 5557 C CA . ARG C 1 258 ? -36.301 12.752 55.231 1.00 38.12 255 ARG C CA 1
ATOM 5558 C C . ARG C 1 258 ? -35.834 11.692 56.222 1.00 34.22 255 ARG C C 1
ATOM 5559 O O . ARG C 1 258 ? -35.406 12.022 57.333 1.00 32.89 255 ARG C O 1
ATOM 5567 N N . ALA C 1 259 ? -35.902 10.415 55.834 1.00 33.79 256 ALA C N 1
ATOM 5568 C CA . ALA C 1 259 ? -35.465 9.350 56.731 1.00 33.86 256 ALA C CA 1
ATOM 5569 C C . ALA C 1 259 ? -33.969 9.438 57.002 1.00 34.01 256 ALA C C 1
ATOM 5570 O O . ALA C 1 259 ? -33.520 9.228 58.136 1.00 32.85 256 ALA C O 1
ATOM 5572 N N . LEU C 1 260 ? -33.181 9.742 55.967 1.00 34.66 257 LEU C N 1
ATOM 5573 C CA . LEU C 1 260 ? -31.741 9.885 56.146 1.00 33.73 257 LEU C CA 1
ATOM 5574 C C . LEU C 1 260 ? -31.392 11.107 56.990 1.00 31.59 257 LEU C C 1
ATOM 5575 O O . LEU C 1 260 ? -30.442 11.062 57.779 1.00 30.41 257 LEU C O 1
ATOM 5580 N N . MET C 1 261 ? -32.163 12.189 56.871 1.00 33.10 258 MET C N 1
ATOM 5581 C CA . MET C 1 261 ? -31.849 13.399 57.629 1.00 37.01 258 MET C CA 1
ATOM 5582 C C . MET C 1 261 ? -32.238 13.288 59.097 1.00 37.85 258 MET C C 1
ATOM 5583 O O . MET C 1 261 ? -31.617 13.940 59.944 1.00 41.19 258 MET C O 1
ATOM 5588 N N . GLN C 1 262 ? -33.219 12.452 59.420 1.00 36.40 259 GLN C N 1
ATOM 5589 C CA . GLN C 1 262 ? -33.695 12.272 60.785 1.00 41.28 259 GLN C CA 1
ATOM 5590 C C . GLN C 1 262 ? -33.023 11.107 61.499 1.00 40.47 259 GLN C C 1
ATOM 5591 O O . GLN C 1 262 ? -33.429 10.769 62.617 1.00 40.17 259 GLN C O 1
ATOM 5597 N N . VAL C 1 263 ? -32.012 10.497 60.887 1.00 33.82 260 VAL C N 1
ATOM 5598 C CA . VAL C 1 263 ? -31.454 9.222 61.338 1.00 33.11 260 VAL C CA 1
ATOM 5599 C C . VAL C 1 263 ? -31.043 9.272 62.808 1.00 33.09 260 VAL C C 1
ATOM 5600 O O . VAL C 1 263 ? -30.274 10.152 63.221 1.00 30.91 260 VAL C O 1
ATOM 5604 N N . PRO C 1 264 ? -31.561 8.373 63.637 1.00 32.65 261 PRO C N 1
ATOM 5605 C CA . PRO C 1 264 ? -31.078 8.272 65.019 1.00 31.90 261 PRO C CA 1
ATOM 5606 C C . PRO C 1 264 ? -29.678 7.685 65.056 1.00 28.96 261 PRO C C 1
ATOM 5607 O O . PRO C 1 264 ? -29.332 6.827 64.229 1.00 29.53 261 PRO C O 1
ATOM 5611 N N . PRO C 1 265 ? -28.839 8.143 65.980 1.00 27.85 262 PRO C N 1
ATOM 5612 C CA . PRO C 1 265 ? -27.485 7.590 66.100 1.00 27.91 262 PRO C CA 1
ATOM 5613 C C . PRO C 1 265 ? -27.519 6.166 66.625 1.00 29.60 262 PRO C C 1
ATOM 5614 O O . PRO C 1 265 ? -28.504 5.715 67.214 1.00 28.09 262 PRO C O 1
ATOM 5618 N N . LEU C 1 266 ? -26.407 5.455 66.409 1.00 31.55 263 LEU C N 1
ATOM 5619 C CA . LEU C 1 266 ? -26.304 4.075 66.881 1.00 31.22 263 LEU C CA 1
ATOM 5620 C C . LEU C 1 266 ? -26.481 3.995 68.388 1.00 28.98 263 LEU C C 1
ATOM 5621 O O . LEU C 1 266 ? -27.064 3.034 68.907 1.00 31.77 263 LEU C O 1
ATOM 5626 N N . SER C 1 267 ? -25.966 4.993 69.106 1.00 29.94 264 SER C N 1
ATOM 5627 C CA . SER C 1 267 ? -26.066 5.040 70.559 1.00 30.22 264 SER C CA 1
ATOM 5628 C C . SER C 1 267 ? -27.508 5.056 71.060 1.00 31.53 264 SER C C 1
ATOM 5629 O O . SER C 1 267 ? -27.745 4.743 72.232 1.00 33.56 264 SER C O 1
ATOM 5632 N N . ALA C 1 268 ? -28.475 5.406 70.209 1.00 29.91 265 ALA C N 1
ATOM 5633 C CA . ALA C 1 268 ? -29.880 5.418 70.607 1.00 29.33 265 ALA C CA 1
ATOM 5634 C C . ALA C 1 268 ? -30.539 4.041 70.556 1.00 30.71 265 ALA C C 1
ATOM 5635 O O . ALA C 1 268 ? -31.702 3.915 70.957 1.00 30.98 265 ALA C O 1
ATOM 5637 N N . TRP C 1 269 ? -29.858 3.029 70.032 1.00 28.69 266 TRP C N 1
ATOM 5638 C CA . TRP C 1 269 ? -30.392 1.668 69.999 1.00 30.56 266 TRP C CA 1
ATOM 5639 C C . TRP C 1 269 ? -30.107 0.899 71.283 1.00 35.84 266 TRP C C 1
ATOM 5640 O O . TRP C 1 269 ? -29.045 1.062 71.881 1.00 41.21 266 TRP C O 1
ATOM 5651 N N . MET D 1 1 ? -22.892 -43.521 48.552 1.00 58.33 -2 MET D N 1
ATOM 5652 C CA . MET D 1 1 ? -23.491 -44.788 48.157 1.00 58.16 -2 MET D CA 1
ATOM 5653 C C . MET D 1 1 ? -24.458 -44.585 46.997 1.00 55.85 -2 MET D C 1
ATOM 5654 O O . MET D 1 1 ? -24.618 -43.471 46.487 1.00 52.25 -2 MET D O 1
ATOM 5659 N N . THR D 1 2 ? -25.116 -45.667 46.587 1.00 54.67 -1 THR D N 1
ATOM 5660 C CA . THR D 1 2 ? -25.905 -45.615 45.363 1.00 54.42 -1 THR D CA 1
ATOM 5661 C C . THR D 1 2 ? -27.182 -44.800 45.545 1.00 52.92 -1 THR D C 1
ATOM 5662 O O . THR D 1 2 ? -27.563 -44.031 44.649 1.00 51.75 -1 THR D O 1
ATOM 5666 N N . ASN D 1 3 ? -27.839 -44.924 46.705 1.00 52.51 0 ASN D N 1
ATOM 5667 C CA . ASN D 1 3 ? -29.066 -44.159 46.937 1.00 52.56 0 ASN D CA 1
ATOM 5668 C C . ASN D 1 3 ? -28.810 -42.654 46.919 1.00 45.96 0 ASN D C 1
ATOM 5669 O O . ASN D 1 3 ? -29.615 -41.896 46.369 1.00 43.68 0 ASN D O 1
ATOM 5674 N N . LEU D 1 4 ? -27.703 -42.197 47.521 1.00 45.97 1 LEU D N 1
ATOM 5675 C CA . LEU D 1 4 ? -27.455 -40.757 47.595 1.00 44.35 1 LEU D CA 1
ATOM 5676 C C . LEU D 1 4 ? -27.266 -40.140 46.220 1.00 37.96 1 LEU D C 1
ATOM 5677 O O . LEU D 1 4 ? -27.718 -39.017 45.982 1.00 38.15 1 LEU D O 1
ATOM 5682 N N . GLN D 1 5 ? -26.590 -40.839 45.303 1.00 35.81 2 GLN D N 1
ATOM 5683 C CA . GLN D 1 5 ? -26.500 -40.323 43.938 1.00 32.36 2 GLN D CA 1
ATOM 5684 C C . GLN D 1 5 ? -27.878 -40.291 43.290 1.00 31.57 2 GLN D C 1
ATOM 5685 O O . GLN D 1 5 ? -28.212 -39.360 42.547 1.00 30.66 2 GLN D O 1
ATOM 5691 N N . THR D 1 6 ? -28.690 -41.313 43.560 1.00 34.64 3 THR D N 1
ATOM 5692 C CA . THR D 1 6 ? -30.059 -41.329 43.062 1.00 35.58 3 THR D CA 1
ATOM 5693 C C . THR D 1 6 ? -30.873 -40.187 43.653 1.00 33.56 3 THR D C 1
ATOM 5694 O O . THR D 1 6 ? -31.648 -39.534 42.942 1.00 33.15 3 THR D O 1
ATOM 5698 N N . PHE D 1 7 ? -30.708 -39.926 44.954 1.00 31.32 4 PHE D N 1
ATOM 5699 C CA . PHE D 1 7 ? -31.378 -38.780 45.557 1.00 30.89 4 PHE D CA 1
ATOM 5700 C C . PHE D 1 7 ? -30.916 -37.480 44.908 1.00 30.07 4 PHE D C 1
ATOM 5701 O O . PHE D 1 7 ? -31.733 -36.603 44.596 1.00 30.61 4 PHE D O 1
ATOM 5709 N N . LEU D 1 8 ? -29.610 -37.350 44.673 1.00 29.56 5 LEU D N 1
ATOM 5710 C CA . LEU D 1 8 ? -29.081 -36.126 44.076 1.00 30.11 5 LEU D CA 1
ATOM 5711 C C . LEU D 1 8 ? -29.572 -35.953 42.642 1.00 31.15 5 LEU D C 1
ATOM 5712 O O . LEU D 1 8 ? -29.844 -34.827 42.206 1.00 31.70 5 LEU D O 1
ATOM 5717 N N . ASP D 1 9 ? -29.678 -37.054 41.890 1.00 30.43 6 ASP D N 1
ATOM 5718 C CA . ASP D 1 9 ? -30.198 -36.976 40.527 1.00 29.54 6 ASP D CA 1
ATOM 5719 C C . ASP D 1 9 ? -31.597 -36.370 40.500 1.00 29.51 6 ASP D C 1
ATOM 5720 O O . ASP D 1 9 ? -31.885 -35.476 39.697 1.00 29.09 6 ASP D O 1
ATOM 5725 N N . ILE D 1 10 ? -32.480 -36.845 41.380 1.00 30.20 7 ILE D N 1
ATOM 5726 C CA . ILE D 1 10 ? -33.873 -36.410 41.351 1.00 31.33 7 ILE D CA 1
ATOM 5727 C C . ILE D 1 10 ? -34.002 -34.985 41.870 1.00 30.36 7 ILE D C 1
ATOM 5728 O O . ILE D 1 10 ? -34.762 -34.175 41.323 1.00 30.87 7 ILE D O 1
ATOM 5733 N N . ALA D 1 11 ? -33.266 -34.656 42.933 1.00 28.64 8 ALA D N 1
ATOM 5734 C CA . ALA D 1 11 ? -33.290 -33.289 43.444 1.00 28.98 8 ALA D CA 1
ATOM 5735 C C . ALA D 1 11 ? -32.795 -32.300 42.397 1.00 28.52 8 ALA D C 1
ATOM 5736 O O . ALA D 1 11 ? -33.304 -31.176 42.309 1.00 29.24 8 ALA D O 1
ATOM 5738 N N . THR D 1 12 ? -31.820 -32.706 41.582 1.00 28.51 9 THR D N 1
ATOM 5739 C CA . THR D 1 12 ? -31.330 -31.828 40.523 1.00 28.68 9 THR D CA 1
ATOM 5740 C C . THR D 1 12 ? -32.418 -31.567 39.486 1.00 29.55 9 THR D C 1
ATOM 5741 O O . THR D 1 12 ? -32.665 -30.417 39.107 1.00 30.26 9 THR D O 1
ATOM 5745 N N . GLU D 1 13 ? -33.101 -32.622 39.031 1.00 29.62 10 GLU D N 1
ATOM 5746 C CA . GLU D 1 13 ? -34.153 -32.418 38.039 1.00 28.90 10 GLU D CA 1
ATOM 5747 C C . GLU D 1 13 ? -35.315 -31.609 38.612 1.00 30.49 10 GLU D C 1
ATOM 5748 O O . GLU D 1 13 ? -35.897 -30.772 37.912 1.00 30.65 10 GLU D O 1
ATOM 5754 N N . ALA D 1 14 ? -35.651 -31.820 39.888 1.00 31.64 11 ALA D N 1
ATOM 5755 C CA . ALA D 1 14 ? -36.715 -31.030 40.503 1.00 30.68 11 ALA D CA 1
ATOM 5756 C C . ALA D 1 14 ? -36.336 -29.556 40.581 1.00 28.25 11 ALA D C 1
ATOM 5757 O O . ALA D 1 14 ? -37.171 -28.679 40.325 1.00 27.01 11 ALA D O 1
ATOM 5759 N N . ALA D 1 15 ? -35.079 -29.263 40.920 1.00 26.40 12 ALA D N 1
ATOM 5760 C CA . ALA D 1 15 ? -34.646 -27.871 41.008 1.00 29.94 12 ALA D CA 1
ATOM 5761 C C . ALA D 1 15 ? -34.655 -27.203 39.640 1.00 29.76 12 ALA D C 1
ATOM 5762 O O . ALA D 1 15 ? -35.081 -26.050 39.509 1.00 27.51 12 ALA D O 1
ATOM 5764 N N . LEU D 1 16 ? -34.197 -27.915 38.606 1.00 29.64 13 LEU D N 1
ATOM 5765 C CA . LEU D 1 16 ? -34.193 -27.338 37.266 1.00 27.08 13 LEU D CA 1
ATOM 5766 C C . LEU D 1 16 ? -35.611 -27.110 36.762 1.00 26.72 13 LEU D C 1
ATOM 5767 O O . LEU D 1 16 ? -35.889 -26.092 36.120 1.00 26.20 13 LEU D O 1
ATOM 5772 N N . ALA D 1 17 ? -36.520 -28.053 37.033 1.00 25.90 14 ALA D N 1
ATOM 5773 C CA . ALA D 1 17 ? -37.906 -27.889 36.608 1.00 25.72 14 ALA D CA 1
ATOM 5774 C C . ALA D 1 17 ? -38.559 -26.705 37.308 1.00 28.57 14 ALA D C 1
ATOM 5775 O O . ALA D 1 17 ? -39.268 -25.909 36.677 1.00 27.05 14 ALA D O 1
ATOM 5777 N N . ALA D 1 18 ? -38.346 -26.587 38.620 1.00 26.91 15 ALA D N 1
ATOM 5778 C CA . ALA D 1 18 ? -38.911 -25.467 39.364 1.00 28.09 15 ALA D CA 1
ATOM 5779 C C . ALA D 1 18 ? -38.288 -24.146 38.939 1.00 26.54 15 ALA D C 1
ATOM 5780 O O . ALA D 1 18 ? -38.988 -23.133 38.834 1.00 28.72 15 ALA D O 1
ATOM 5782 N N . GLY D 1 19 ? -36.974 -24.137 38.694 1.00 28.41 16 GLY D N 1
ATOM 5783 C CA . GLY D 1 19 ? -36.324 -22.914 38.246 1.00 31.43 16 GLY D CA 1
ATOM 5784 C C . GLY D 1 19 ? -36.901 -22.392 36.945 1.00 32.81 16 GLY D C 1
ATOM 5785 O O . GLY D 1 19 ? -37.048 -21.180 36.760 1.00 30.06 16 GLY D O 1
ATOM 5786 N N . ALA D 1 20 ? -37.242 -23.302 36.028 1.00 30.07 17 ALA D N 1
ATOM 5787 C CA . ALA D 1 20 ? -37.867 -22.897 34.775 1.00 28.20 17 ALA D CA 1
ATOM 5788 C C . ALA D 1 20 ? -39.230 -22.269 35.026 1.00 29.13 17 ALA D C 1
ATOM 5789 O O . ALA D 1 20 ? -39.617 -21.310 34.348 1.00 30.28 17 ALA D O 1
ATOM 5791 N N . VAL D 1 21 ? -39.974 -22.802 35.996 1.00 28.17 18 VAL D N 1
ATOM 5792 C CA . VAL D 1 21 ? -41.260 -22.214 36.362 1.00 31.39 18 VAL D CA 1
ATOM 5793 C C . VAL D 1 21 ? -41.067 -20.791 36.866 1.00 32.05 18 VAL D C 1
ATOM 5794 O O . VAL D 1 21 ? -41.810 -19.874 36.489 1.00 33.78 18 VAL D O 1
ATOM 5798 N N . LEU D 1 22 ? -40.069 -20.586 37.734 1.00 29.59 19 LEU D N 1
ATOM 5799 C CA . LEU D 1 22 ? -39.802 -19.246 38.255 1.00 30.93 19 LEU D CA 1
ATOM 5800 C C . LEU D 1 22 ? -39.403 -18.293 37.138 1.00 34.98 19 LEU D C 1
ATOM 5801 O O . LEU D 1 22 ? -39.815 -17.126 37.130 1.00 36.06 19 LEU D O 1
ATOM 5806 N N . GLN D 1 23 ? -38.601 -18.777 36.182 1.00 36.34 20 GLN D N 1
ATOM 5807 C CA . GLN D 1 23 ? -38.204 -17.951 35.045 1.00 39.86 20 GLN D CA 1
ATOM 5808 C C . GLN D 1 23 ? -39.405 -17.573 34.189 1.00 39.62 20 GLN D C 1
ATOM 5809 O O . GLN D 1 23 ? -39.482 -16.451 33.674 1.00 37.67 20 GLN D O 1
ATOM 5815 N N . GLY D 1 24 ? -40.346 -18.503 34.018 1.00 42.28 21 GLY D N 1
ATOM 5816 C CA . GLY D 1 24 ? -41.533 -18.221 33.225 1.00 44.53 21 GLY D CA 1
ATOM 5817 C C . GLY D 1 24 ? -42.352 -17.063 33.763 1.00 47.18 21 GLY D C 1
ATOM 5818 O O . GLY D 1 24 ? -42.832 -16.222 33.000 1.00 50.87 21 GLY D O 1
ATOM 5819 N N . TYR D 1 25 ? -42.518 -17.003 35.084 1.00 45.74 22 TYR D N 1
ATOM 5820 C CA . TYR D 1 25 ? -43.305 -15.946 35.711 1.00 47.92 22 TYR D CA 1
ATOM 5821 C C . TYR D 1 25 ? -42.678 -14.565 35.577 1.00 53.10 22 TYR D C 1
ATOM 5822 O O . TYR D 1 25 ? -43.370 -13.567 35.794 1.00 57.48 22 TYR D O 1
ATOM 5831 N N . LEU D 1 26 ? -41.387 -14.483 35.251 1.00 53.11 23 LEU D N 1
ATOM 5832 C CA . LEU D 1 26 ? -40.707 -13.193 35.219 1.00 54.85 23 LEU D CA 1
ATOM 5833 C C . LEU D 1 26 ? -41.275 -12.259 34.157 1.00 59.06 23 LEU D C 1
ATOM 5834 O O . LEU D 1 26 ? -41.126 -11.037 34.281 1.00 59.70 23 LEU D O 1
ATOM 5839 N N . GLY D 1 27 ? -41.918 -12.796 33.125 1.00 60.05 24 GLY D N 1
ATOM 5840 C CA . GLY D 1 27 ? -42.554 -11.969 32.116 1.00 59.67 24 GLY D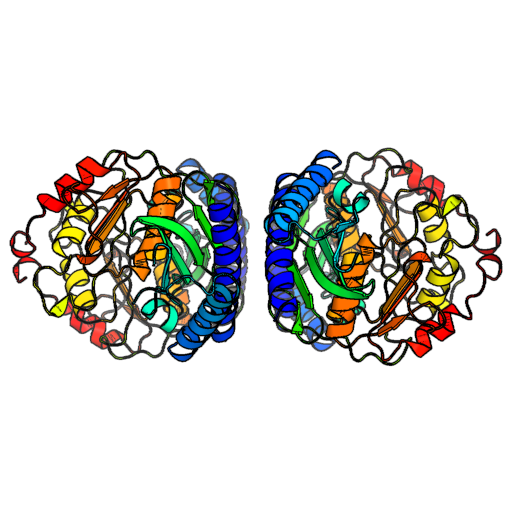 CA 1
ATOM 5841 C C . GLY D 1 27 ? -43.879 -11.388 32.567 1.00 59.94 24 GLY D C 1
ATOM 5842 O O . GLY D 1 27 ? -44.046 -10.167 32.617 1.00 61.95 24 GLY D O 1
ATOM 5843 N N . VAL D 1 43 ? -45.843 -13.213 42.399 1.00 51.40 40 VAL D N 1
ATOM 5844 C CA . VAL D 1 43 ? -44.826 -13.704 43.324 1.00 49.79 40 VAL D CA 1
ATOM 5845 C C . VAL D 1 43 ? -45.358 -14.893 44.130 1.00 49.01 40 VAL D C 1
ATOM 5846 O O . VAL D 1 43 ? -44.725 -15.946 44.184 1.00 47.18 40 VAL D O 1
ATOM 5850 N N . THR D 1 44 ? -46.528 -14.712 44.752 1.00 50.36 41 THR D N 1
ATOM 5851 C CA . THR D 1 44 ? -47.166 -15.814 45.466 1.00 49.28 41 THR D CA 1
ATOM 5852 C C . THR D 1 44 ? -47.563 -16.930 44.504 1.00 47.24 41 THR D C 1
ATOM 5853 O O . THR D 1 44 ? -47.405 -18.118 44.817 1.00 44.03 41 THR D O 1
ATOM 5857 N N . ALA D 1 45 ? -48.084 -16.570 43.327 1.00 44.54 42 ALA D N 1
ATOM 5858 C CA . ALA D 1 45 ? -48.405 -17.577 42.321 1.00 44.91 42 ALA D CA 1
ATOM 5859 C C . ALA D 1 45 ? -47.149 -18.297 41.848 1.00 43.16 42 ALA D C 1
ATOM 5860 O O . ALA D 1 45 ? -47.148 -19.525 41.698 1.00 43.77 42 ALA D O 1
ATOM 5862 N N . ALA D 1 46 ? -46.070 -17.550 41.601 1.00 40.47 43 ALA D N 1
ATOM 5863 C CA . ALA D 1 46 ? -44.817 -18.171 41.183 1.00 39.73 43 ALA D CA 1
ATOM 5864 C C . ALA D 1 46 ? -44.312 -19.140 42.242 1.00 36.97 43 ALA D C 1
ATOM 5865 O O . ALA D 1 46 ? -43.910 -20.268 41.930 1.00 36.50 43 ALA D O 1
ATOM 5867 N N . ASP D 1 47 ? -44.327 -18.714 43.509 1.00 32.32 44 ASP D N 1
ATOM 5868 C CA . ASP D 1 47 ? -43.883 -19.583 44.592 1.00 34.90 44 ASP D CA 1
ATOM 5869 C C . ASP D 1 47 ? -44.746 -20.836 44.685 1.00 36.93 44 ASP D C 1
ATOM 5870 O O . ASP D 1 47 ? -44.237 -21.935 44.939 1.00 37.19 44 ASP D O 1
ATOM 5875 N N . LYS D 1 48 ? -46.058 -20.683 44.490 1.00 38.09 45 LYS D N 1
ATOM 5876 C CA . LYS D 1 48 ? -46.979 -21.817 44.510 1.00 40.41 45 LYS D CA 1
ATOM 5877 C C . LYS D 1 48 ? -46.695 -22.777 43.360 1.00 36.94 45 LYS D C 1
ATOM 5878 O O . LYS D 1 48 ? -46.676 -24.002 43.540 1.00 38.82 45 LYS D O 1
ATOM 5884 N N . ALA D 1 49 ? -46.491 -22.232 42.164 1.00 32.46 46 ALA D N 1
ATOM 5885 C CA . ALA D 1 49 ? -46.253 -23.071 40.995 1.00 33.55 46 ALA D CA 1
ATOM 5886 C C . ALA D 1 49 ? -44.941 -23.833 41.118 1.00 36.32 46 ALA D C 1
ATOM 5887 O O . ALA D 1 49 ? -44.859 -25.009 40.741 1.00 32.99 46 ALA D O 1
ATOM 5889 N N . SER D 1 50 ? -43.905 -23.183 41.656 1.00 32.74 47 SER D N 1
ATOM 5890 C CA . SER D 1 50 ? -42.626 -23.860 41.842 1.00 31.59 47 SER D CA 1
ATOM 5891 C C . SER D 1 50 ? -42.745 -24.990 42.859 1.00 31.81 47 SER D C 1
ATOM 5892 O O . SER D 1 50 ? -42.227 -26.092 42.636 1.00 33.50 47 SER D O 1
ATOM 5895 N N . GLU D 1 51 ? -43.433 -24.737 43.976 1.00 30.14 48 GLU D N 1
ATOM 5896 C CA . GLU D 1 51 ? -43.591 -25.765 45.001 1.00 33.33 48 GLU D CA 1
ATOM 5897 C C . GLU D 1 51 ? -44.330 -26.982 44.457 1.00 33.54 48 GLU D C 1
ATOM 5898 O O . GLU D 1 51 ? -43.950 -28.125 44.741 1.00 33.82 48 GLU D O 1
ATOM 5904 N N . ALA D 1 52 ? -45.402 -26.755 43.696 1.00 33.97 49 ALA D N 1
ATOM 5905 C CA . ALA D 1 52 ? -46.156 -27.873 43.133 1.00 36.37 49 ALA D CA 1
ATOM 5906 C C . ALA D 1 52 ? -45.278 -28.729 42.231 1.00 35.75 49 ALA D C 1
ATOM 5907 O O . ALA D 1 52 ? -45.344 -29.963 42.278 1.00 36.56 49 ALA D O 1
ATOM 5909 N N . VAL D 1 53 ? -44.432 -28.091 41.420 1.00 33.21 50 VAL D N 1
ATOM 5910 C CA . VAL D 1 53 ? -43.538 -28.832 40.534 1.00 35.96 50 VAL D CA 1
ATOM 5911 C C . VAL D 1 53 ? -42.565 -29.679 41.347 1.00 34.10 50 VAL D C 1
ATOM 5912 O O . VAL D 1 53 ? -42.364 -30.866 41.065 1.00 32.93 50 VAL D O 1
ATOM 5916 N N . VAL D 1 54 ? -41.963 -29.084 42.382 1.00 31.56 51 VAL D N 1
ATOM 5917 C CA . VAL D 1 54 ? -40.994 -29.802 43.211 1.00 31.78 51 VAL D CA 1
ATOM 5918 C C . VAL D 1 54 ? -41.656 -30.971 43.929 1.00 33.30 51 VAL D C 1
ATOM 5919 O O . VAL D 1 54 ? -41.116 -32.084 43.970 1.00 33.34 51 VAL D O 1
ATOM 5923 N N . LEU D 1 55 ? -42.809 -30.719 44.558 1.00 31.62 52 LEU D N 1
ATOM 5924 C CA . LEU D 1 55 ? -43.476 -31.764 45.327 1.00 34.60 52 LEU D CA 1
ATOM 5925 C C . LEU D 1 55 ? -43.875 -32.932 44.435 1.00 37.07 52 LEU D C 1
ATOM 5926 O O . LEU D 1 55 ? -43.695 -34.098 44.808 1.00 39.06 52 LEU D O 1
ATOM 5931 N N . GLU D 1 56 ? -44.416 -32.640 43.250 1.00 36.45 53 GLU D N 1
ATOM 5932 C CA . GLU D 1 56 ? -44.836 -33.707 42.347 1.00 38.20 53 GLU D CA 1
ATOM 5933 C C . GLU D 1 56 ? -43.672 -34.619 41.986 1.00 37.66 53 GLU D C 1
ATOM 5934 O O . GLU D 1 56 ? -43.817 -35.847 41.977 1.00 38.64 53 GLU D O 1
ATOM 5940 N N . ILE D 1 57 ? -42.508 -34.037 41.698 1.00 34.25 54 ILE D N 1
ATOM 5941 C CA . ILE D 1 57 ? -41.350 -34.828 41.290 1.00 34.14 54 ILE D CA 1
ATOM 5942 C C . ILE D 1 57 ? -40.848 -35.691 42.443 1.00 34.18 54 ILE D C 1
ATOM 5943 O O . ILE D 1 57 ? -40.649 -36.904 42.287 1.00 33.07 54 ILE D O 1
ATOM 5948 N N . ILE D 1 58 ? -40.653 -35.082 43.622 1.00 34.62 55 ILE D N 1
ATOM 5949 C CA . ILE D 1 58 ? -40.087 -35.811 44.756 1.00 36.96 55 ILE D CA 1
ATOM 5950 C C . ILE D 1 58 ? -41.032 -36.914 45.201 1.00 38.64 55 ILE D C 1
ATOM 5951 O O . ILE D 1 58 ? -40.604 -38.039 45.498 1.00 42.00 55 ILE D O 1
ATOM 5956 N N . ARG D 1 59 ? -42.326 -36.614 45.242 1.00 38.59 56 ARG D N 1
ATOM 5957 C CA . ARG D 1 59 ? -43.288 -37.604 45.689 1.00 45.41 56 ARG D CA 1
ATOM 5958 C C . ARG D 1 59 ? -43.435 -38.749 44.694 1.00 46.94 56 ARG D C 1
ATOM 5959 O O . ARG D 1 59 ? -43.682 -39.895 45.099 1.00 46.99 56 ARG D O 1
ATOM 5967 N N . ARG D 1 60 ? -43.280 -38.471 43.402 1.00 44.38 57 ARG D N 1
ATOM 5968 C CA . ARG D 1 60 ? -43.427 -39.526 42.408 1.00 41.78 57 ARG D CA 1
ATOM 5969 C C . ARG D 1 60 ? -42.242 -40.484 42.448 1.00 41.91 57 ARG D C 1
ATOM 5970 O O . ARG D 1 60 ? -42.417 -41.700 42.297 1.00 39.81 57 ARG D O 1
ATOM 5978 N N . HIS D 1 61 ? -41.029 -39.959 42.656 1.00 38.93 58 HIS D N 1
ATOM 5979 C CA . HIS D 1 61 ? -39.857 -40.827 42.728 1.00 37.25 58 HIS D CA 1
ATOM 5980 C C . HIS D 1 61 ? -39.691 -41.471 44.096 1.00 40.49 58 HIS D C 1
ATOM 5981 O O . HIS D 1 61 ? -39.222 -42.611 44.178 1.00 40.09 58 HIS D O 1
ATOM 5988 N N . PHE D 1 62 ? -40.049 -40.770 45.172 1.00 41.20 59 PHE D N 1
ATOM 5989 C CA . PHE D 1 62 ? -39.836 -41.249 46.538 1.00 44.28 59 PHE D CA 1
ATOM 5990 C C . PHE D 1 62 ? -41.139 -41.146 47.324 1.00 45.55 59 PHE D C 1
ATOM 5991 O O . PHE D 1 62 ? -41.283 -40.295 48.211 1.00 42.92 59 PHE D O 1
ATOM 5999 N N . PRO D 1 63 ? -42.112 -42.013 47.029 1.00 48.52 60 PRO D N 1
ATOM 6000 C CA . PRO D 1 63 ? -43.407 -41.924 47.728 1.00 50.95 60 PRO D CA 1
ATOM 6001 C C . PRO D 1 63 ? -43.317 -42.172 49.226 1.00 50.57 60 PRO D C 1
ATOM 6002 O O . PRO D 1 63 ? -44.208 -41.726 49.957 1.00 51.59 60 PRO D O 1
ATOM 6006 N N . GLN D 1 64 ? -42.276 -42.854 49.710 1.00 51.03 61 GLN D N 1
ATOM 6007 C CA . GLN D 1 64 ? -42.154 -43.149 51.133 1.00 56.02 61 GLN D CA 1
ATOM 6008 C C . GLN D 1 64 ? -41.434 -42.057 51.906 1.00 53.74 61 GLN D C 1
ATOM 6009 O O . GLN D 1 64 ? -41.377 -42.129 53.137 1.00 52.12 61 GLN D O 1
ATOM 6015 N N . HIS D 1 65 ? -40.884 -41.056 51.225 1.00 49.37 62 HIS D N 1
ATOM 6016 C CA . HIS D 1 65 ? -40.195 -39.989 51.924 1.00 47.78 62 HIS D CA 1
ATOM 6017 C C . HIS D 1 65 ? -41.197 -38.961 52.438 1.00 49.19 62 HIS D C 1
ATOM 6018 O O . HIS D 1 65 ? -42.314 -38.832 51.935 1.00 51.26 62 HIS D O 1
ATOM 6025 N N . SER D 1 66 ? -40.778 -38.220 53.453 1.00 49.33 63 SER D N 1
ATOM 6026 C CA . SER D 1 66 ? -41.581 -37.148 54.012 1.00 49.13 63 SER D CA 1
ATOM 6027 C C . SER D 1 66 ? -41.054 -35.796 53.550 1.00 46.88 63 SER D C 1
ATOM 6028 O O . SER D 1 66 ? -39.894 -35.649 53.153 1.00 45.58 63 SER D O 1
ATOM 6031 N N . ILE D 1 67 ? -41.924 -34.797 53.624 1.00 45.34 64 ILE D N 1
ATOM 6032 C CA . ILE D 1 67 ? -41.586 -33.432 53.252 1.00 45.51 64 ILE D CA 1
ATOM 6033 C C . ILE D 1 67 ? -41.653 -32.646 54.553 1.00 48.07 64 ILE D C 1
ATOM 6034 O O . ILE D 1 67 ? -42.626 -32.778 55.304 1.00 47.53 64 ILE D O 1
ATOM 6039 N N . LEU D 1 68 ? -40.632 -31.826 54.823 1.00 47.84 65 LEU D N 1
ATOM 6040 C CA . LEU D 1 68 ? -40.521 -31.237 56.158 1.00 53.55 65 LEU D CA 1
ATOM 6041 C C . LEU D 1 68 ? -41.738 -30.426 56.577 1.00 57.22 65 LEU D C 1
ATOM 6042 O O . LEU D 1 68 ? -42.156 -29.476 55.904 1.00 58.39 65 LEU D O 1
ATOM 6047 N N . ALA D 1 69 ? -42.277 -30.839 57.723 1.00 59.14 66 ALA D N 1
ATOM 6048 C CA . ALA D 1 69 ? -43.453 -30.319 58.389 1.00 60.69 66 ALA D CA 1
ATOM 6049 C C . ALA D 1 69 ? -43.730 -31.281 59.543 1.00 64.93 66 ALA D C 1
ATOM 6050 O O . ALA D 1 69 ? -43.148 -32.372 59.597 1.00 67.48 66 ALA D O 1
ATOM 6052 N N . ASN D 1 80 ? -39.442 -41.272 57.019 1.00 77.19 77 ASN D N 1
ATOM 6053 C CA . ASN D 1 80 ? -39.169 -40.335 58.108 1.00 76.31 77 ASN D CA 1
ATOM 6054 C C . ASN D 1 80 ? -37.679 -40.294 58.412 1.00 71.48 77 ASN D C 1
ATOM 6055 O O . ASN D 1 80 ? -37.151 -39.278 58.862 1.00 69.79 77 ASN D O 1
ATOM 6060 N N . GLU D 1 81 ? -37.015 -41.430 58.194 1.00 69.13 78 GLU D N 1
ATOM 6061 C CA . GLU D 1 81 ? -35.572 -41.419 57.989 1.00 66.39 78 GLU D CA 1
ATOM 6062 C C . GLU D 1 81 ? -35.193 -40.402 56.920 1.00 59.68 78 GLU D C 1
ATOM 6063 O O . GLU D 1 81 ? -34.141 -39.759 57.006 1.00 57.04 78 GLU D O 1
ATOM 6069 N N . TYR D 1 82 ? -36.043 -40.248 55.907 1.00 55.33 79 TYR D N 1
ATOM 6070 C CA . TYR D 1 82 ? -35.811 -39.350 54.781 1.00 53.18 79 TYR D CA 1
ATOM 6071 C C . TYR D 1 82 ? -36.778 -38.180 54.859 1.00 50.90 79 TYR D C 1
ATOM 6072 O O . TYR D 1 82 ? -37.998 -38.373 54.904 1.00 51.70 79 TYR D O 1
ATOM 6081 N N . LEU D 1 83 ? -36.230 -36.971 54.892 1.00 47.06 80 LEU D N 1
ATOM 6082 C CA . LEU D 1 83 ? -37.036 -35.772 55.057 1.00 44.40 80 LEU D CA 1
ATOM 6083 C C . LEU D 1 83 ? -36.529 -34.662 54.148 1.00 41.38 80 LEU D C 1
ATOM 6084 O O . LEU D 1 83 ? -35.390 -34.213 54.297 1.00 40.35 80 LEU D O 1
ATOM 6089 N N . TRP D 1 84 ? -37.371 -34.216 53.217 1.00 40.73 81 TRP D N 1
ATOM 6090 C CA . TRP D 1 84 ? -36.988 -33.186 52.260 1.00 39.92 81 TRP D CA 1
ATOM 6091 C C . TRP D 1 84 ? -37.342 -31.800 52.787 1.00 38.98 81 TRP D C 1
ATOM 6092 O O . TRP D 1 84 ? -38.489 -31.548 53.173 1.00 40.52 81 TRP D O 1
ATOM 6103 N N . ALA D 1 85 ? -36.350 -30.909 52.795 1.00 37.06 82 ALA D N 1
ATOM 6104 C CA . ALA D 1 85 ? -36.513 -29.517 53.204 1.00 36.21 82 ALA D CA 1
ATOM 6105 C C . ALA D 1 85 ? -36.447 -28.658 51.947 1.00 36.53 82 ALA D C 1
ATOM 6106 O O . ALA D 1 85 ? -35.366 -28.452 51.387 1.00 37.79 82 ALA D O 1
ATOM 6108 N N . ILE D 1 86 ? -37.596 -28.156 51.510 1.00 34.14 83 ILE D N 1
ATOM 6109 C CA . ILE D 1 86 ? -37.738 -27.525 50.205 1.00 37.20 83 ILE D CA 1
ATOM 6110 C C . ILE D 1 86 ? -38.070 -26.052 50.390 1.00 34.46 83 ILE D C 1
ATOM 6111 O O . ILE D 1 86 ? -39.021 -25.714 51.101 1.00 34.32 83 ILE D O 1
ATOM 6116 N N . ASP D 1 87 ? -37.300 -25.181 49.741 1.00 33.28 84 ASP D N 1
ATOM 6117 C CA . ASP D 1 87 ? -37.730 -23.800 49.554 1.00 32.24 84 ASP D CA 1
ATOM 6118 C C . ASP D 1 87 ? -37.995 -23.563 48.074 1.00 32.64 84 ASP D C 1
ATOM 6119 O O . ASP D 1 87 ? -37.041 -23.479 47.282 1.00 32.30 84 ASP D O 1
ATOM 6124 N N . PRO D 1 88 ? -39.259 -23.429 47.663 1.00 32.24 85 PRO D N 1
ATOM 6125 C CA . PRO D 1 88 ? -39.558 -23.255 46.234 1.00 33.29 85 PRO D CA 1
ATOM 6126 C C . PRO D 1 88 ? -39.143 -21.908 45.693 1.00 30.15 85 PRO D C 1
ATOM 6127 O O . PRO D 1 88 ? -39.062 -21.747 44.470 1.00 29.72 85 PRO D O 1
ATOM 6131 N N . LEU D 1 89 ? -38.892 -20.931 46.559 1.00 27.54 86 LEU D N 1
ATOM 6132 C CA . LEU D 1 89 ? -38.490 -19.600 46.108 1.00 27.32 86 LEU D CA 1
ATOM 6133 C C . LEU D 1 89 ? -37.851 -18.917 47.321 1.00 28.11 86 LEU D C 1
ATOM 6134 O O . LEU D 1 89 ? -38.545 -18.303 48.132 1.00 27.87 86 LEU D O 1
ATOM 6139 N N . ASP D 1 90 ? -36.542 -19.095 47.464 1.00 27.75 87 ASP D N 1
ATOM 6140 C CA . ASP D 1 90 ? -35.781 -18.377 48.478 1.00 29.37 87 ASP D CA 1
ATOM 6141 C C . ASP D 1 90 ? -35.369 -17.030 47.902 1.00 30.17 87 ASP D C 1
ATOM 6142 O O . ASP D 1 90 ? -34.863 -16.962 46.776 1.00 31.29 87 ASP D O 1
ATOM 6147 N N . GLY D 1 91 ? -35.578 -15.964 48.669 1.00 26.94 88 GLY D N 1
ATOM 6148 C CA . GLY D 1 91 ? -35.330 -14.626 48.165 1.00 24.10 88 GLY D CA 1
ATOM 6149 C C . GLY D 1 91 ? -36.608 -13.998 47.638 1.00 26.25 88 GLY D C 1
ATOM 6150 O O . GLY D 1 91 ? -36.618 -13.383 46.569 1.00 27.47 88 GLY D O 1
ATOM 6151 N N . THR D 1 92 ? -37.692 -14.120 48.411 1.00 30.00 89 THR D N 1
ATOM 6152 C CA . THR D 1 92 ? -39.001 -13.686 47.932 1.00 37.12 89 THR D CA 1
ATOM 6153 C C . THR D 1 92 ? -39.049 -12.178 47.712 1.00 32.81 89 THR D C 1
ATOM 6154 O O . THR D 1 92 ? -39.560 -11.715 46.686 1.00 29.28 89 THR D O 1
ATOM 6158 N N . THR D 1 93 ? -38.499 -11.397 48.647 1.00 31.56 90 THR D N 1
ATOM 6159 C CA . THR D 1 93 ? -38.435 -9.949 48.467 1.00 28.48 90 THR D CA 1
ATOM 6160 C C . THR D 1 93 ? -37.649 -9.582 47.215 1.00 26.97 90 THR D C 1
ATOM 6161 O O . THR D 1 93 ? -38.074 -8.724 46.429 1.00 28.76 90 THR D O 1
ATOM 6165 N N . ASN D 1 94 ? -36.490 -10.215 47.014 1.00 23.42 91 ASN D N 1
ATOM 6166 C CA . ASN D 1 94 ? -35.718 -9.971 45.799 1.00 24.85 91 ASN D CA 1
ATOM 6167 C C . ASN D 1 94 ? -36.544 -10.264 44.554 1.00 28.83 91 ASN D C 1
ATOM 6168 O O . ASN D 1 94 ? -36.590 -9.458 43.615 1.00 28.56 91 ASN D O 1
ATOM 6173 N N . TYR D 1 95 ? -37.206 -11.421 44.538 1.00 28.92 92 TYR D N 1
ATOM 6174 C CA . TYR D 1 95 ? -37.984 -11.821 43.367 1.00 27.05 92 TYR D CA 1
ATOM 6175 C C . TYR D 1 95 ? -39.082 -10.807 43.064 1.00 30.03 92 TYR D C 1
ATOM 6176 O O . TYR D 1 95 ? -39.291 -10.436 41.905 1.00 31.63 92 TYR D O 1
ATOM 6185 N N . ALA D 1 96 ? -39.778 -10.329 44.100 1.00 32.04 93 ALA D N 1
ATOM 6186 C CA . ALA D 1 96 ? -40.828 -9.334 43.892 1.00 32.27 93 ALA D CA 1
ATOM 6187 C C . ALA D 1 96 ? -40.288 -8.070 43.231 1.00 32.65 93 ALA D C 1
ATOM 6188 O O . ALA D 1 96 ? -41.004 -7.418 42.463 1.00 32.55 93 ALA D O 1
ATOM 6190 N N . HIS D 1 97 ? -39.032 -7.717 43.502 1.00 31.25 94 HIS D N 1
ATOM 6191 C CA . HIS D 1 97 ? -38.405 -6.537 42.924 1.00 31.05 94 HIS D CA 1
ATOM 6192 C C . HIS D 1 97 ? -37.576 -6.853 41.691 1.00 34.15 94 HIS D C 1
ATOM 6193 O O . HIS D 1 97 ? -36.981 -5.936 41.107 1.00 32.19 94 HIS D O 1
ATOM 6200 N N . GLN D 1 98 ? -37.547 -8.120 41.272 1.00 35.34 95 GLN D N 1
ATOM 6201 C CA . GLN D 1 98 ? -36.636 -8.618 40.237 1.00 36.68 95 GLN D CA 1
ATOM 6202 C C . GLN D 1 98 ? -35.175 -8.357 40.588 1.00 33.29 95 GLN D C 1
ATOM 6203 O O . GLN D 1 98 ? -34.335 -8.223 39.699 1.00 31.01 95 GLN D O 1
ATOM 6209 N N . TYR D 1 99 ? -34.860 -8.286 41.879 1.00 30.91 96 TYR D N 1
ATOM 6210 C CA . TYR D 1 99 ? -33.467 -8.189 42.305 1.00 30.81 96 TYR D CA 1
ATOM 6211 C C . TYR D 1 99 ? -32.819 -9.552 42.095 1.00 35.90 96 TYR D C 1
ATOM 6212 O O . TYR D 1 99 ? -33.324 -10.554 42.621 1.00 34.20 96 TYR D O 1
ATOM 6221 N N . PRO D 1 100 ? -31.664 -9.654 41.289 1.00 42.79 97 PRO D N 1
ATOM 6222 C CA . PRO D 1 100 ? -31.184 -10.977 40.825 1.00 43.31 97 PRO D CA 1
ATOM 6223 C C . PRO D 1 100 ? -30.444 -11.758 41.904 1.00 40.34 97 PRO D C 1
ATOM 6224 O O . PRO D 1 100 ? -29.233 -11.995 41.848 1.00 43.14 97 PRO D O 1
ATOM 6228 N N . ALA D 1 101 ? -31.193 -12.193 42.924 1.00 36.80 98 ALA D N 1
ATOM 6229 C CA . ALA D 1 101 ? -30.634 -13.047 43.971 1.00 34.75 98 ALA D CA 1
ATOM 6230 C C . ALA D 1 101 ? -31.791 -13.852 44.572 1.00 30.44 98 ALA D C 1
ATOM 6231 O O . ALA D 1 101 ? -32.321 -13.542 45.642 1.00 28.00 98 ALA D O 1
ATOM 6233 N N . PHE D 1 102 ? -32.191 -14.899 43.857 1.00 27.76 99 PHE D N 1
ATOM 6234 C CA . PHE D 1 102 ? -33.224 -15.806 44.330 1.00 27.57 99 PHE D CA 1
ATOM 6235 C C . PHE D 1 102 ? -32.955 -17.185 43.748 1.00 28.12 99 PHE D C 1
ATOM 6236 O O . PHE D 1 102 ? -32.236 -17.331 42.753 1.00 27.40 99 PHE D O 1
ATOM 6244 N N . CYS D 1 103 ? -33.543 -18.203 44.368 1.00 27.92 100 CYS D N 1
ATOM 6245 C CA . CYS D 1 103 ? -33.202 -19.559 43.969 1.00 27.66 100 CYS D CA 1
ATOM 6246 C C . CYS D 1 103 ? -34.246 -20.534 44.489 1.00 27.84 100 CYS D C 1
ATOM 6247 O O . CYS D 1 103 ? -35.120 -20.187 45.290 1.00 28.94 100 CYS D O 1
ATOM 6250 N N . VAL D 1 104 ? -34.140 -21.763 43.992 1.00 23.19 101 VAL D N 1
ATOM 6251 C CA . VAL D 1 104 ? -34.826 -22.931 44.532 1.00 26.08 101 VAL D CA 1
ATOM 6252 C C . VAL D 1 104 ? -33.819 -23.699 45.371 1.00 27.73 101 VAL D C 1
ATOM 6253 O O . VAL D 1 104 ? -32.672 -23.880 44.950 1.00 30.10 101 VAL D O 1
ATOM 6257 N N . SER D 1 105 ? -34.223 -24.124 46.566 1.00 25.53 102 SER D N 1
ATOM 6258 C CA . SER D 1 105 ? -33.353 -24.889 47.450 1.00 26.40 102 SER D CA 1
ATOM 6259 C C . SER D 1 105 ? -34.040 -26.204 47.787 1.00 30.49 102 SER D C 1
ATOM 6260 O O . SER D 1 105 ? -35.177 -26.206 48.275 1.00 33.44 102 SER D O 1
ATOM 6263 N N . ILE D 1 106 ? -33.357 -27.317 47.530 1.00 27.58 103 ILE D N 1
ATOM 6264 C CA . ILE D 1 106 ? -33.907 -28.652 47.760 1.00 27.49 103 ILE D CA 1
ATOM 6265 C C . ILE D 1 106 ? -32.879 -29.438 48.565 1.00 27.71 103 ILE D C 1
ATOM 6266 O O . ILE D 1 106 ? -31.798 -29.751 48.056 1.00 29.44 103 ILE D O 1
ATOM 6271 N N . GLY D 1 107 ? -33.190 -29.723 49.829 1.00 29.15 104 GLY D N 1
ATOM 6272 C CA . GLY D 1 107 ? -32.290 -30.459 50.698 1.00 27.85 104 GLY D CA 1
ATOM 6273 C C . GLY D 1 107 ? -32.946 -31.706 51.259 1.00 32.38 104 GLY D C 1
ATOM 6274 O O . GLY D 1 107 ? -34.160 -31.753 51.455 1.00 34.16 104 GLY D O 1
ATOM 6275 N N . LEU D 1 108 ? -32.130 -32.727 51.512 1.00 34.53 105 LEU D N 1
ATOM 6276 C CA . LEU D 1 108 ? -32.609 -33.976 52.088 1.00 34.15 105 LEU D CA 1
ATOM 6277 C C . LEU D 1 108 ? -31.939 -34.194 53.434 1.00 36.26 105 LEU D C 1
ATOM 6278 O O . LEU D 1 108 ? -30.706 -34.207 53.526 1.00 35.64 105 LEU D O 1
ATOM 6283 N N . LEU D 1 109 ? -32.753 -34.366 54.468 1.00 39.00 106 LEU D N 1
ATOM 6284 C CA . LEU D 1 109 ? -32.286 -34.772 55.784 1.00 40.83 106 LEU D CA 1
ATOM 6285 C C . LEU D 1 109 ? -32.444 -36.280 55.903 1.00 42.32 106 LEU D C 1
ATOM 6286 O O . LEU D 1 109 ? -33.537 -36.812 55.677 1.00 40.58 106 LEU D O 1
ATOM 6291 N N . ILE D 1 110 ? -31.355 -36.966 56.228 1.00 43.03 107 ILE D N 1
ATOM 6292 C CA . ILE D 1 110 ? -31.378 -38.398 56.496 1.00 43.45 107 ILE D CA 1
ATOM 6293 C C . ILE D 1 110 ? -31.133 -38.573 57.987 1.00 46.80 107 ILE D C 1
ATOM 6294 O O . ILE D 1 110 ? -30.035 -38.285 58.482 1.00 44.49 107 ILE D O 1
ATOM 6299 N N . ASN D 1 111 ? -32.164 -39.032 58.700 1.00 49.28 108 ASN D N 1
ATOM 6300 C CA . ASN D 1 111 ? -32.138 -39.111 60.160 1.00 50.44 108 ASN D CA 1
ATOM 6301 C C . ASN D 1 111 ? -31.756 -37.763 60.764 1.00 50.44 108 ASN D C 1
ATOM 6302 O O . ASN D 1 111 ? -30.939 -37.673 61.683 1.00 51.27 108 ASN D O 1
ATOM 6307 N N . GLY D 1 112 ? -32.345 -36.700 60.218 1.00 49.28 109 GLY D N 1
ATOM 6308 C CA . GLY D 1 112 ? -32.159 -35.350 60.710 1.00 46.64 109 GLY D CA 1
ATOM 6309 C C . GLY D 1 112 ? -30.848 -34.682 60.365 1.00 45.27 109 GLY D C 1
ATOM 6310 O O . GLY D 1 112 ? -30.565 -33.605 60.896 1.00 45.17 109 GLY D O 1
ATOM 6311 N N . VAL D 1 113 ? -30.039 -35.264 59.478 1.00 44.02 110 VAL D N 1
ATOM 6312 C CA . VAL D 1 113 ? -28.738 -34.719 59.117 1.00 42.79 110 VAL D CA 1
ATOM 6313 C C . VAL D 1 113 ? -28.781 -34.340 57.645 1.00 42.26 110 VAL D C 1
ATOM 6314 O O . VAL D 1 113 ? -29.159 -35.166 56.814 1.00 42.37 110 VAL D O 1
ATOM 6318 N N . PRO D 1 114 ? -28.405 -33.115 57.273 1.00 41.01 111 PRO D N 1
ATOM 6319 C CA . PRO D 1 114 ? -28.373 -32.755 55.848 1.00 37.31 111 PRO D CA 1
ATOM 6320 C C . PRO D 1 114 ? -27.361 -33.604 55.092 1.00 36.76 111 PRO D C 1
ATOM 6321 O O . PRO D 1 114 ? -26.188 -33.680 55.461 1.00 38.17 111 PRO D O 1
ATOM 6325 N N . GLN D 1 115 ? -27.829 -34.250 54.021 1.00 35.95 112 GLN D N 1
ATOM 6326 C CA . GLN D 1 115 ? -27.003 -35.162 53.241 1.00 36.63 112 GLN D CA 1
ATOM 6327 C C . GLN D 1 115 ? -27.063 -34.942 51.736 1.00 35.79 112 GLN D C 1
ATOM 6328 O O . GLN D 1 115 ? -26.140 -35.378 51.036 1.00 35.00 112 GLN D O 1
ATOM 6334 N N . VAL D 1 116 ? -28.111 -34.314 51.209 1.00 32.77 113 VAL D N 1
ATOM 6335 C CA . VAL D 1 116 ? -28.210 -34.010 49.786 1.00 32.68 113 VAL D CA 1
ATOM 6336 C C . VAL D 1 116 ? -28.702 -32.579 49.645 1.00 31.49 113 VAL D C 1
ATOM 6337 O O . VAL D 1 116 ? -29.639 -32.165 50.337 1.00 34.59 113 VAL D O 1
ATOM 6341 N N . GLY D 1 117 ? -28.068 -31.821 48.752 1.00 28.58 114 GLY D N 1
ATOM 6342 C CA . GLY D 1 117 ? -28.465 -30.442 48.558 1.00 27.95 114 GLY D CA 1
ATOM 6343 C C . GLY D 1 117 ? -28.334 -29.952 47.135 1.00 28.42 114 GLY D C 1
ATOM 6344 O O . GLY D 1 117 ? -27.304 -30.165 46.486 1.00 29.36 114 GLY D O 1
ATOM 6345 N N . VAL D 1 118 ? -29.379 -29.297 46.632 1.00 27.64 115 VAL D N 1
ATOM 6346 C CA . VAL D 1 118 ? -29.344 -28.649 45.328 1.00 24.97 115 VAL D CA 1
ATOM 6347 C C . VAL D 1 118 ? -29.889 -27.240 45.477 1.00 25.01 115 VAL D C 1
ATOM 6348 O O . VAL D 1 118 ? -30.987 -27.046 46.009 1.00 27.84 115 VAL D O 1
ATOM 6352 N N . ILE D 1 119 ? -29.140 -26.267 44.971 1.00 25.39 116 ILE D N 1
ATOM 6353 C CA . ILE D 1 119 ? -29.542 -24.869 44.969 1.00 26.15 116 ILE D CA 1
ATOM 6354 C C . ILE D 1 119 ? -29.390 -24.358 43.547 1.00 27.43 116 ILE D C 1
ATOM 6355 O O . ILE D 1 119 ? -28.311 -24.475 42.953 1.00 24.53 116 ILE D O 1
ATOM 6360 N N . TYR D 1 120 ? -30.471 -23.828 42.986 1.00 26.33 117 TYR D N 1
ATOM 6361 C CA . TYR D 1 120 ? -30.468 -23.403 41.595 1.00 27.32 117 TYR D CA 1
ATOM 6362 C C . TYR D 1 120 ? -30.912 -21.954 41.498 1.00 29.45 117 TYR D C 1
ATOM 6363 O O . TYR D 1 120 ? -32.045 -21.623 41.860 1.00 30.91 117 TYR D O 1
ATOM 6372 N N . ASP D 1 121 ? -30.014 -21.102 41.023 1.00 30.60 118 ASP D N 1
ATOM 6373 C CA . ASP D 1 121 ? -30.290 -19.719 40.666 1.00 30.54 118 ASP D CA 1
ATOM 6374 C C . ASP D 1 121 ? -30.712 -19.706 39.202 1.00 31.41 118 ASP D C 1
ATOM 6375 O O . ASP D 1 121 ? -29.858 -19.828 38.315 1.00 30.74 118 ASP D O 1
ATOM 6380 N N . PRO D 1 122 ? -32.013 -19.582 38.908 1.00 33.23 119 PRO D N 1
ATOM 6381 C CA . PRO D 1 122 ? -32.457 -19.666 37.508 1.00 34.59 119 PRO D CA 1
ATOM 6382 C C . PRO D 1 122 ? -32.207 -18.403 36.706 1.00 36.21 119 PRO D C 1
ATOM 6383 O O . PRO D 1 122 ? -32.220 -18.472 35.470 1.00 38.07 119 PRO D O 1
ATOM 6387 N N . PHE D 1 123 ? -32.007 -17.255 37.363 1.00 34.46 120 PHE D N 1
ATOM 6388 C CA . PHE D 1 123 ? -31.739 -16.018 36.635 1.00 35.58 120 PHE D CA 1
ATOM 6389 C C . PHE D 1 123 ? -30.317 -16.000 36.086 1.00 34.57 120 PHE D C 1
ATOM 6390 O O . PHE D 1 123 ? -30.088 -15.563 34.951 1.00 33.29 120 PHE D O 1
ATOM 6398 N N . HIS D 1 124 ? -29.347 -16.454 36.878 1.00 31.23 121 HIS D N 1
ATOM 6399 C CA . HIS D 1 124 ? -27.963 -16.558 36.434 1.00 33.28 121 HIS D CA 1
ATOM 6400 C C . HIS D 1 124 ? -27.598 -17.952 35.946 1.00 33.44 121 HIS D C 1
ATOM 6401 O O . HIS D 1 124 ? -26.460 -18.161 35.509 1.00 34.09 121 HIS D O 1
ATOM 6408 N N . ASP D 1 125 ? -28.530 -18.899 36.022 1.00 32.14 122 ASP D N 1
ATOM 6409 C CA . ASP D 1 125 ? -28.320 -20.286 35.617 1.00 31.38 122 ASP D CA 1
ATOM 6410 C C . ASP D 1 125 ? -27.088 -20.876 36.307 1.00 28.68 122 ASP D C 1
ATOM 6411 O O . ASP D 1 125 ? -26.142 -21.347 35.676 1.00 29.56 122 ASP D O 1
ATOM 6416 N N . GLU D 1 126 ? -27.105 -20.827 37.636 1.00 29.16 123 GLU D N 1
ATOM 6417 C CA . GLU D 1 126 ? -26.051 -21.421 38.448 1.00 28.04 123 GLU D CA 1
ATOM 6418 C C . GLU D 1 126 ? -26.654 -22.541 39.282 1.00 27.65 123 GLU D C 1
ATOM 6419 O O . GLU D 1 126 ? -27.527 -22.298 40.125 1.00 28.62 123 GLU D O 1
ATOM 6425 N N . LEU D 1 127 ? -26.188 -23.764 39.035 1.00 27.19 124 LEU D N 1
ATOM 6426 C CA . LEU D 1 127 ? -26.721 -24.980 39.638 1.00 25.45 124 LEU D CA 1
ATOM 6427 C C . LEU D 1 127 ? -25.684 -25.512 40.621 1.00 24.75 124 LEU D C 1
ATOM 6428 O O . LEU D 1 127 ? -24.623 -25.987 40.210 1.00 28.54 124 LEU D O 1
ATOM 6433 N N . PHE D 1 128 ? -25.976 -25.408 41.915 1.00 22.52 125 PHE D N 1
ATOM 6434 C CA . PHE D 1 128 ? -25.093 -25.915 42.958 1.00 21.63 125 PHE D CA 1
ATOM 6435 C C . PHE D 1 128 ? -25.613 -27.269 43.425 1.00 25.52 125 PHE D C 1
ATOM 6436 O O . PHE D 1 128 ? -26.812 -27.420 43.681 1.00 27.23 125 PHE D O 1
ATOM 6444 N N . ARG D 1 129 ? -24.720 -28.257 43.509 1.00 24.42 126 ARG D N 1
ATOM 6445 C CA . ARG D 1 129 ? -25.109 -29.621 43.837 1.00 26.05 126 ARG D CA 1
ATOM 6446 C C . ARG D 1 129 ? -24.095 -30.233 44.790 1.00 27.35 126 ARG D C 1
ATOM 6447 O O . ARG D 1 129 ? -22.885 -30.074 44.602 1.00 27.69 126 ARG D O 1
ATOM 6455 N N . GLY D 1 130 ? -24.591 -30.941 45.804 1.00 28.71 127 GLY D N 1
ATOM 6456 C CA . GLY D 1 130 ? -23.713 -31.612 46.743 1.00 30.29 127 GLY D CA 1
ATOM 6457 C C . GLY D 1 130 ? -24.409 -32.771 47.413 1.00 31.15 127 GLY D C 1
ATOM 6458 O O . GLY D 1 130 ? -25.630 -32.764 47.596 1.00 33.40 127 GLY D O 1
ATOM 6459 N N . ALA D 1 131 ? -23.626 -33.784 47.771 1.00 30.02 128 ALA D N 1
ATOM 6460 C CA . ALA D 1 131 ? -24.136 -34.916 48.531 1.00 30.39 128 ALA D CA 1
ATOM 6461 C C . ALA D 1 131 ? -22.987 -35.514 49.323 1.00 32.53 128 ALA D C 1
ATOM 6462 O O . ALA D 1 131 ? -21.832 -35.465 48.893 1.00 34.02 128 ALA D O 1
ATOM 6464 N N . ALA D 1 132 ? -23.314 -36.067 50.488 1.00 33.26 129 ALA D N 1
ATOM 6465 C CA . ALA D 1 132 ? -22.302 -36.602 51.391 1.00 38.69 129 ALA D CA 1
ATOM 6466 C C . ALA D 1 132 ? -21.391 -37.586 50.673 1.00 40.25 129 ALA D C 1
ATOM 6467 O O . ALA D 1 132 ? -21.855 -38.580 50.108 1.00 40.28 129 ALA D O 1
ATOM 6469 N N . GLY D 1 133 ? -20.090 -37.299 50.685 1.00 41.40 130 GLY D N 1
ATOM 6470 C CA . GLY D 1 133 ? -19.115 -38.167 50.059 1.00 41.98 130 GLY D CA 1
ATOM 6471 C C . GLY D 1 133 ? -19.054 -38.094 48.549 1.00 42.00 130 GLY D C 1
ATOM 6472 O O . GLY D 1 133 ? -18.213 -38.776 47.949 1.00 43.43 130 GLY D O 1
ATOM 6473 N N . LEU D 1 134 ? -19.910 -37.294 47.911 1.00 38.74 131 LEU D N 1
ATOM 6474 C CA . LEU D 1 134 ? -19.965 -37.220 46.458 1.00 39.95 131 LEU D CA 1
ATOM 6475 C C . LEU D 1 134 ? -19.418 -35.916 45.897 1.00 38.78 131 LEU D C 1
ATOM 6476 O O . LEU D 1 134 ? -19.317 -35.785 44.671 1.00 36.22 131 LEU D O 1
ATOM 6481 N N . GLY D 1 135 ? -19.081 -34.952 46.749 1.00 35.78 132 GLY D N 1
ATOM 6482 C CA . GLY D 1 135 ? -18.476 -33.712 46.315 1.00 35.16 132 GLY D CA 1
ATOM 6483 C C . GLY D 1 135 ? -19.479 -32.593 46.088 1.00 34.38 132 GLY D C 1
ATOM 6484 O O . GLY D 1 135 ? -20.698 -32.770 46.143 1.00 34.58 132 GLY D O 1
ATOM 6485 N N . ALA D 1 136 ? -18.937 -31.410 45.821 1.00 33.48 133 ALA D N 1
ATOM 6486 C CA . ALA D 1 136 ? -19.724 -30.207 45.596 1.00 30.07 133 ALA D CA 1
ATOM 6487 C C . ALA D 1 136 ? -19.347 -29.631 44.244 1.00 29.24 133 ALA D C 1
ATOM 6488 O O . ALA D 1 136 ? -18.166 -29.588 43.894 1.00 29.12 133 ALA D O 1
ATOM 6490 N N . THR D 1 137 ? -20.353 -29.203 43.483 1.00 26.81 134 THR D N 1
ATOM 6491 C CA . THR D 1 137 ? -20.137 -28.667 42.148 1.00 25.05 134 THR D CA 1
ATOM 6492 C C . THR D 1 137 ? -21.047 -27.471 41.930 1.00 27.06 134 THR D C 1
ATOM 6493 O O . THR D 1 137 ? -22.088 -27.317 42.576 1.00 28.93 134 THR D O 1
ATOM 6497 N N . ARG D 1 138 ? -20.627 -26.607 41.018 1.00 24.12 135 ARG D N 1
ATOM 6498 C CA . ARG D 1 138 ? -21.518 -25.622 40.427 1.00 25.57 135 ARG D CA 1
ATOM 6499 C C . ARG D 1 138 ? -21.467 -25.798 38.917 1.00 26.98 135 ARG D C 1
ATOM 6500 O O . ARG D 1 138 ? -20.383 -25.893 38.334 1.00 28.81 135 ARG D O 1
ATOM 6508 N N . ASN D 1 139 ? -22.643 -25.910 38.310 1.00 28.02 136 ASN D N 1
ATOM 6509 C CA . ASN D 1 139 ? -22.772 -26.264 36.895 1.00 29.90 136 ASN D CA 1
ATOM 6510 C C . ASN D 1 139 ? -21.894 -27.465 36.552 1.00 29.43 136 ASN D C 1
ATOM 6511 O O . ASN D 1 139 ? -21.207 -27.496 35.524 1.00 29.70 136 ASN D O 1
ATOM 6516 N N . ARG D 1 140 ? -21.905 -28.450 37.456 1.00 26.50 137 ARG D N 1
ATOM 6517 C CA . ARG D 1 140 ? -21.280 -29.756 37.264 1.00 29.24 137 ARG D CA 1
ATOM 6518 C C . ARG D 1 140 ? -19.762 -29.672 37.150 1.00 30.98 137 ARG D C 1
ATOM 6519 O O . ARG D 1 140 ? -19.128 -30.551 36.560 1.00 36.17 137 ARG D O 1
ATOM 6527 N N . ARG D 1 141 ? -19.161 -28.644 37.745 1.00 28.10 138 ARG D N 1
ATOM 6528 C CA . ARG D 1 141 ? -17.717 -28.579 37.884 1.00 29.98 138 ARG D CA 1
ATOM 6529 C C . ARG D 1 141 ? -17.374 -28.353 39.351 1.00 30.70 138 ARG D C 1
ATOM 6530 O O . ARG D 1 141 ? -18.111 -27.657 40.060 1.00 31.22 138 ARG D O 1
ATOM 6538 N N . PRO D 1 142 ? -16.268 -28.921 39.830 1.00 30.41 139 PRO D N 1
ATOM 6539 C CA . PRO D 1 142 ? -15.976 -28.883 41.271 1.00 30.76 139 PRO D CA 1
ATOM 6540 C C . PRO D 1 142 ? -15.801 -27.464 41.791 1.00 30.95 139 PRO D C 1
ATOM 6541 O O . PRO D 1 142 ? -15.265 -26.589 41.107 1.00 27.79 139 PRO D O 1
ATOM 6545 N N . ILE D 1 143 ? -16.263 -27.247 43.024 1.00 30.04 140 ILE D N 1
ATOM 6546 C CA . ILE D 1 143 ? -16.059 -25.991 43.734 1.00 30.52 140 ILE D CA 1
ATOM 6547 C C . ILE D 1 143 ? -15.456 -26.290 45.099 1.00 30.85 140 ILE D C 1
ATOM 6548 O O . ILE D 1 143 ? -15.559 -27.400 45.627 1.00 29.66 140 ILE D O 1
ATOM 6553 N N . LYS D 1 144 ? -14.827 -25.273 45.678 1.00 31.23 141 LYS D N 1
ATOM 6554 C CA . LYS D 1 144 ? -14.200 -25.434 46.980 1.00 31.48 141 LYS D CA 1
ATOM 6555 C C . LYS D 1 144 ? -14.205 -24.095 47.694 1.00 29.15 141 LYS D C 1
ATOM 6556 O O . LYS D 1 144 ? -14.208 -23.036 47.059 1.00 28.52 141 LYS D O 1
ATOM 6562 N N . VAL D 1 145 ? -14.229 -24.161 49.027 1.00 29.17 142 VAL D N 1
ATOM 6563 C CA . VAL D 1 145 ? -14.179 -22.957 49.844 1.00 29.43 142 VAL D CA 1
ATOM 6564 C C . VAL D 1 145 ? -12.827 -22.264 49.701 1.00 32.36 142 VAL D C 1
ATOM 6565 O O . VAL D 1 145 ? -11.825 -22.846 49.265 1.00 28.26 142 VAL D O 1
ATOM 6569 N N . SER D 1 146 ? -12.799 -20.999 50.115 1.00 30.93 143 SER D N 1
ATOM 6570 C CA . SER D 1 146 ? -11.565 -20.233 50.138 1.00 32.88 143 SER D CA 1
ATOM 6571 C C . SER D 1 146 ? -10.685 -20.687 51.303 1.00 31.49 143 SER D C 1
ATOM 6572 O O . SER D 1 146 ? -11.096 -21.475 52.162 1.00 33.07 143 SER D O 1
ATOM 6575 N N . ASP D 1 147 ? -9.445 -20.201 51.317 1.00 33.18 144 ASP D N 1
ATOM 6576 C CA . ASP D 1 147 ? -8.518 -20.501 52.401 1.00 37.10 144 ASP D CA 1
ATOM 6577 C C . ASP D 1 147 ? -8.315 -19.338 53.367 1.00 36.06 144 ASP D C 1
ATOM 6578 O O . ASP D 1 147 ? -7.516 -19.468 54.300 1.00 34.50 144 ASP D O 1
ATOM 6583 N N . THR D 1 148 ? -8.991 -18.207 53.155 1.00 37.03 145 THR D N 1
ATOM 6584 C CA . THR D 1 148 ? -8.796 -17.016 53.983 1.00 40.58 145 THR D CA 1
ATOM 6585 C C . THR D 1 148 ? -8.982 -17.322 55.465 1.00 37.67 145 THR D C 1
ATOM 6586 O O . THR D 1 148 ? -9.969 -17.944 55.864 1.00 37.92 145 THR D O 1
ATOM 6590 N N . SER D 1 149 ? -8.017 -16.893 56.283 1.00 38.10 146 SER D N 1
ATOM 6591 C CA . SER D 1 149 ? -8.074 -17.125 57.718 1.00 41.22 146 SER D CA 1
ATOM 6592 C C . SER D 1 149 ? -8.190 -15.857 58.548 1.00 39.64 146 SER D C 1
ATOM 6593 O O . SER D 1 149 ? -8.630 -15.940 59.700 1.00 42.63 146 SER D O 1
ATOM 6596 N N . GLU D 1 150 ? -7.848 -14.693 58.003 1.00 37.18 147 GLU D N 1
ATOM 6597 C CA . GLU D 1 150 ? -7.854 -13.453 58.768 1.00 39.34 147 GLU D CA 1
ATOM 6598 C C . GLU D 1 150 ? -9.093 -12.633 58.440 1.00 34.50 147 GLU D C 1
ATOM 6599 O O . GLU D 1 150 ? -9.403 -12.404 57.268 1.00 30.97 147 GLU D O 1
ATOM 6605 N N . LEU D 1 151 ? -9.756 -12.138 59.489 1.00 33.22 148 LEU D N 1
ATOM 6606 C CA . LEU D 1 151 ? -10.962 -11.340 59.303 1.00 31.04 148 LEU D CA 1
ATOM 6607 C C . LEU D 1 151 ? -10.679 -10.087 58.491 1.00 29.37 148 LEU D C 1
ATOM 6608 O O . LEU D 1 151 ? -11.490 -9.695 57.647 1.00 30.75 148 LEU D O 1
ATOM 6613 N N . SER D 1 152 ? -9.519 -9.457 58.714 1.00 28.86 149 SER D N 1
ATOM 6614 C CA . SER D 1 152 ? -9.155 -8.244 57.985 1.00 33.81 149 SER D CA 1
ATOM 6615 C C . SER D 1 152 ? -9.056 -8.446 56.475 1.00 41.61 149 SER D C 1
ATOM 6616 O O . SER D 1 152 ? -9.170 -7.470 55.726 1.00 51.90 149 SER D O 1
ATOM 6619 N N . LYS D 1 153 ? -8.840 -9.673 56.008 1.00 38.45 150 LYS D N 1
ATOM 6620 C CA . LYS D 1 153 ? -8.748 -9.957 54.580 1.00 31.61 150 LYS D CA 1
ATOM 6621 C C . LYS D 1 153 ? -9.992 -10.657 54.046 1.00 28.41 150 LYS D C 1
ATOM 6622 O O . LYS D 1 153 ? -10.002 -11.097 52.888 1.00 27.50 150 LYS D O 1
ATOM 6628 N N . SER D 1 154 ? -11.038 -10.782 54.858 1.00 28.65 151 SER D N 1
ATOM 6629 C CA . SER D 1 154 ? -12.199 -11.583 54.498 1.00 28.76 151 SER D CA 1
ATOM 6630 C C . SER D 1 154 ? -13.356 -10.746 53.961 1.00 28.14 151 SER D C 1
ATOM 6631 O O . SER D 1 154 ? -13.458 -9.540 54.197 1.00 27.37 151 SER D O 1
ATOM 6634 N N . LEU D 1 155 ? -14.209 -11.416 53.181 1.00 26.01 152 LEU D N 1
ATOM 6635 C CA . LEU D 1 155 ? -15.488 -10.888 52.721 1.00 26.32 152 LEU D CA 1
ATOM 6636 C C . LEU D 1 155 ? -16.572 -11.808 53.265 1.00 27.86 152 LEU D C 1
ATOM 6637 O O . LEU D 1 155 ? -16.532 -13.023 53.035 1.00 28.96 152 LEU D O 1
ATOM 6642 N N . LEU D 1 156 ? -17.532 -11.236 53.983 1.00 24.29 153 LEU D N 1
ATOM 6643 C CA . LEU D 1 156 ? -18.582 -12.001 54.633 1.00 20.40 153 LEU D CA 1
ATOM 6644 C C . LEU D 1 156 ? -19.936 -11.588 54.072 1.00 23.70 153 LEU D C 1
ATOM 6645 O O . LEU D 1 156 ? -20.054 -10.635 53.298 1.00 24.91 153 LEU D O 1
ATOM 6650 N N . VAL D 1 157 ? -20.971 -12.311 54.493 1.00 24.69 154 VAL D N 1
ATOM 6651 C CA . VAL D 1 157 ? -22.344 -11.989 54.125 1.00 23.63 154 VAL D CA 1
ATOM 6652 C C . VAL D 1 157 ? -23.243 -12.378 55.290 1.00 24.22 154 VAL D C 1
ATOM 6653 O O . VAL D 1 157 ? -22.932 -13.293 56.055 1.00 26.13 154 VAL D O 1
ATOM 6657 N N . THR D 1 158 ? -24.348 -11.650 55.446 1.00 23.10 155 THR D N 1
ATOM 6658 C CA . THR D 1 158 ? -25.315 -11.930 56.500 1.00 22.66 155 THR D CA 1
ATOM 6659 C C . THR D 1 158 ? -26.688 -11.458 56.031 1.00 23.28 155 THR D C 1
ATOM 6660 O O . THR D 1 158 ? -26.838 -10.911 54.937 1.00 22.93 155 THR D O 1
ATOM 6664 N N . GLY D 1 159 ? -27.700 -11.689 56.869 1.00 24.78 156 GLY D N 1
ATOM 6665 C CA . GLY D 1 159 ? -29.054 -11.262 56.582 1.00 26.49 156 GLY D CA 1
ATOM 6666 C C . GLY D 1 159 ? -29.755 -10.815 57.851 1.00 27.24 156 GLY D C 1
ATOM 6667 O O . GLY D 1 159 ? -29.199 -10.898 58.949 1.00 28.23 156 GLY D O 1
ATOM 6668 N N . PHE D 1 160 ? -30.996 -10.351 57.682 1.00 24.56 157 PHE D N 1
ATOM 6669 C CA . PHE D 1 160 ? -31.758 -9.754 58.773 1.00 25.48 157 PHE D CA 1
ATOM 6670 C C . PHE D 1 160 ? -33.178 -10.289 58.738 1.00 29.53 157 PHE D C 1
ATOM 6671 O O . PHE D 1 160 ? -33.802 -10.329 57.674 1.00 30.21 157 PHE D O 1
ATOM 6679 N N . ALA D 1 161 ? -33.675 -10.702 59.901 1.00 26.72 158 ALA D N 1
ATOM 6680 C CA . ALA D 1 161 ? -34.878 -11.513 59.990 1.00 31.49 158 ALA D CA 1
ATOM 6681 C C . ALA D 1 161 ? -36.141 -10.666 59.879 1.00 32.96 158 ALA D C 1
ATOM 6682 O O . ALA D 1 161 ? -36.131 -9.445 60.061 1.00 30.39 158 ALA D O 1
ATOM 6684 N N . TYR D 1 162 ? -37.250 -11.346 59.577 1.00 32.28 159 TYR D N 1
ATOM 6685 C CA . TYR D 1 162 ? -38.528 -10.655 59.499 1.00 33.95 159 TYR D CA 1
ATOM 6686 C C . TYR D 1 162 ? -38.940 -10.082 60.849 1.00 31.64 159 TYR D C 1
ATOM 6687 O O . TYR D 1 162 ? -39.670 -9.087 60.897 1.00 31.53 159 TYR D O 1
ATOM 6696 N N . ASP D 1 163 ? -38.472 -10.677 61.949 1.00 33.08 160 ASP D N 1
ATOM 6697 C CA . ASP D 1 163 ? -38.828 -10.237 63.293 1.00 35.60 160 ASP D CA 1
ATOM 6698 C C . ASP D 1 163 ? -37.903 -9.148 63.837 1.00 36.72 160 ASP D C 1
ATOM 6699 O O . ASP D 1 163 ? -37.982 -8.834 65.032 1.00 35.19 160 ASP D O 1
ATOM 6704 N N . ARG D 1 164 ? -37.049 -8.558 62.990 1.00 34.54 161 ARG D N 1
ATOM 6705 C CA . ARG D 1 164 ? -35.957 -7.708 63.467 1.00 33.99 161 ARG D CA 1
ATOM 6706 C C . ARG D 1 164 ? -36.441 -6.487 64.236 1.00 35.31 161 ARG D C 1
ATOM 6707 O O . ARG D 1 164 ? -35.686 -5.946 65.050 1.00 34.22 161 ARG D O 1
ATOM 6715 N N . ARG D 1 165 ? -37.669 -6.030 63.990 1.00 36.10 162 ARG D N 1
ATOM 6716 C CA . ARG D 1 165 ? -38.203 -4.875 64.698 1.00 38.25 162 ARG D CA 1
ATOM 6717 C C . ARG D 1 165 ? -38.766 -5.235 66.063 1.00 39.96 162 ARG D C 1
ATOM 6718 O O . ARG D 1 165 ? -39.059 -4.330 66.851 1.00 41.05 162 ARG D O 1
ATOM 6726 N N . GLU D 1 166 ? -38.927 -6.526 66.355 1.00 41.77 163 GLU D N 1
ATOM 6727 C CA . GLU D 1 166 ? -39.610 -6.994 67.553 1.00 44.32 163 GLU D CA 1
ATOM 6728 C C . GLU D 1 166 ? -38.664 -7.389 68.678 1.00 43.76 163 GLU D C 1
ATOM 6729 O O . GLU D 1 166 ? -39.113 -7.529 69.818 1.00 43.23 163 GLU D O 1
ATOM 6735 N N . THR D 1 167 ? -37.382 -7.572 68.387 1.00 40.15 164 THR D N 1
ATOM 6736 C CA . THR D 1 167 ? -36.372 -7.969 69.354 1.00 41.38 164 THR D CA 1
ATOM 6737 C C . THR D 1 167 ? -35.162 -7.051 69.260 1.00 40.49 164 THR D C 1
ATOM 6738 O O . THR D 1 167 ? -34.874 -6.510 68.186 1.00 38.24 164 THR D O 1
ATOM 6742 N N . PRO D 1 168 ? -34.462 -6.815 70.377 1.00 40.15 165 PRO D N 1
ATOM 6743 C CA . PRO D 1 168 ? -33.182 -6.097 70.284 1.00 39.40 165 PRO D CA 1
ATOM 6744 C C . PRO D 1 168 ? -32.105 -6.914 69.596 1.00 35.14 165 PRO D C 1
ATOM 6745 O O . PRO D 1 168 ? -31.134 -6.335 69.098 1.00 31.58 165 PRO D O 1
ATOM 6749 N N . ASP D 1 169 ? -32.242 -8.241 69.561 1.00 32.86 166 ASP D N 1
ATOM 6750 C CA . ASP D 1 169 ? -31.307 -9.102 68.837 1.00 35.42 166 ASP D CA 1
ATOM 6751 C C . ASP D 1 169 ? -31.686 -9.101 67.353 1.00 33.77 166 ASP D C 1
ATOM 6752 O O . ASP D 1 169 ? -32.237 -10.056 66.802 1.00 33.66 166 ASP D O 1
ATOM 6757 N N . ASN D 1 170 ? -31.388 -7.982 66.700 1.00 30.88 167 ASN D N 1
ATOM 6758 C CA . ASN D 1 170 ? -31.779 -7.772 65.312 1.00 34.49 167 ASN D CA 1
ATOM 6759 C C . ASN D 1 170 ? -30.653 -8.028 64.311 1.00 40.61 167 ASN D C 1
ATOM 6760 O O . ASN D 1 170 ? -30.868 -7.842 63.109 1.00 53.95 167 ASN D O 1
ATOM 6765 N N . ASN D 1 171 ? -29.461 -8.413 64.776 1.00 34.00 168 ASN D N 1
ATOM 6766 C CA . ASN D 1 171 ? -28.246 -8.709 64.003 1.00 25.06 168 ASN D CA 1
ATOM 6767 C C . ASN D 1 171 ? -27.530 -7.436 63.549 1.00 26.67 168 ASN D C 1
ATOM 6768 O O . ASN D 1 171 ? -26.513 -7.539 62.833 1.00 26.40 168 ASN D O 1
ATOM 6773 N N . TYR D 1 172 ? -28.017 -6.244 63.907 1.00 21.29 169 TYR D N 1
ATOM 6774 C CA . TYR D 1 172 ? -27.340 -5.017 63.480 1.00 25.02 169 TYR D CA 1
ATOM 6775 C C . TYR D 1 172 ? -25.980 -4.860 64.148 1.00 26.46 169 TYR D C 1
ATOM 6776 O O . TYR D 1 172 ? -25.021 -4.420 63.507 1.00 24.47 169 TYR D O 1
ATOM 6785 N N . ALA D 1 173 ? -25.877 -5.148 65.426 1.00 28.30 170 ALA D N 1
ATOM 6786 C CA . ALA D 1 173 ? -24.620 -5.047 66.126 1.00 26.59 170 ALA D CA 1
ATOM 6787 C C . ALA D 1 173 ? -23.569 -5.864 65.410 1.00 28.73 170 ALA D C 1
ATOM 6788 O O . ALA D 1 173 ? -22.518 -5.415 65.136 1.00 26.38 170 ALA D O 1
ATOM 6790 N N . GLU D 1 174 ? -23.927 -7.088 65.116 1.00 28.03 171 GLU D N 1
ATOM 6791 C CA . GLU D 1 174 ? -23.065 -8.006 64.449 1.00 25.48 171 GLU D CA 1
ATOM 6792 C C . GLU D 1 174 ? -22.615 -7.483 63.101 1.00 27.00 171 GLU D C 1
ATOM 6793 O O . GLU D 1 174 ? -21.511 -7.625 62.743 1.00 25.40 171 GLU D O 1
ATOM 6799 N N . PHE D 1 175 ? -23.533 -6.948 62.340 1.00 26.67 172 PHE D N 1
ATOM 6800 C CA . PHE D 1 175 ? -23.217 -6.417 61.043 1.00 24.03 172 PHE D CA 1
ATOM 6801 C C . PHE D 1 175 ? -22.219 -5.265 61.151 1.00 26.20 172 PHE D C 1
ATOM 6802 O O . PHE D 1 175 ? -21.306 -5.197 60.424 1.00 24.30 172 PHE D O 1
ATOM 6810 N N . CYS D 1 176 ? -22.443 -4.359 62.067 1.00 23.39 173 CYS D N 1
ATOM 6811 C CA . CYS D 1 176 ? -21.547 -3.247 62.239 1.00 27.72 173 CYS D CA 1
ATOM 6812 C C . CYS D 1 176 ? -20.185 -3.699 62.713 1.00 26.66 173 CYS D C 1
ATOM 6813 O O . CYS D 1 176 ? -19.237 -3.308 62.210 1.00 24.86 173 CYS D O 1
ATOM 6816 N N . HIS D 1 177 ? -20.145 -4.578 63.662 1.00 24.54 174 HIS D N 1
ATOM 6817 C CA . HIS D 1 177 ? -18.892 -5.037 64.178 1.00 25.41 174 HIS D CA 1
ATOM 6818 C C . HIS D 1 177 ? -18.037 -5.711 63.102 1.00 28.53 174 HIS D C 1
ATOM 6819 O O . HIS D 1 177 ? -16.911 -5.378 62.958 1.00 30.19 174 HIS D O 1
ATOM 6826 N N . LEU D 1 178 ? -18.614 -6.608 62.326 1.00 24.00 175 LEU D N 1
ATOM 6827 C CA . LEU D 1 178 ? -17.879 -7.330 61.293 1.00 23.10 175 LEU D CA 1
ATOM 6828 C C . LEU D 1 178 ? -17.545 -6.477 60.114 1.00 24.03 175 LEU D C 1
ATOM 6829 O O . LEU D 1 178 ? -16.556 -6.629 59.502 1.00 27.05 175 LEU D O 1
ATOM 6834 N N . THR D 1 179 ? -18.371 -5.494 59.854 1.00 25.58 176 THR D N 1
ATOM 6835 C CA . THR D 1 179 ? -18.095 -4.567 58.790 1.00 25.12 176 THR D CA 1
ATOM 6836 C C . THR D 1 179 ? -16.849 -3.749 59.145 1.00 27.07 176 THR D C 1
ATOM 6837 O O . THR D 1 179 ? -16.115 -3.400 58.283 1.00 28.24 176 THR D O 1
ATOM 6841 N N . HIS D 1 180 ? -16.655 -3.427 60.406 1.00 24.78 177 HIS D N 1
ATOM 6842 C CA . HIS D 1 180 ? -15.463 -2.787 60.869 1.00 24.69 177 HIS D CA 1
ATOM 6843 C C . HIS D 1 180 ? -14.207 -3.664 60.862 1.00 29.50 177 HIS D C 1
ATOM 6844 O O . HIS D 1 180 ? -13.170 -3.191 60.702 1.00 33.74 177 HIS D O 1
ATOM 6851 N N . LEU D 1 181 ? -14.345 -4.945 61.055 1.00 27.59 178 LEU D N 1
ATOM 6852 C CA . LEU D 1 181 ? -13.235 -5.845 61.135 1.00 28.54 178 LEU D CA 1
ATOM 6853 C C . LEU D 1 181 ? -12.864 -6.589 59.863 1.00 28.58 178 LEU D C 1
ATOM 6854 O O . LEU D 1 181 ? -11.934 -7.317 59.858 1.00 29.19 178 LEU D O 1
ATOM 6859 N N . THR D 1 182 ? -13.623 -6.416 58.810 1.00 24.85 179 THR D N 1
ATOM 6860 C CA . THR D 1 182 ? -13.363 -7.138 57.581 1.00 26.06 179 THR D CA 1
ATOM 6861 C C . THR D 1 182 ? -13.293 -6.261 56.366 1.00 27.20 179 THR D C 1
ATOM 6862 O O . THR D 1 182 ? -13.387 -5.100 56.469 1.00 27.55 179 THR D O 1
ATOM 6866 N N . GLN D 1 183 ? -13.101 -6.861 55.211 1.00 27.50 180 GLN D N 1
ATOM 6867 C CA . GLN D 1 183 ? -13.147 -6.091 53.978 1.00 26.77 180 GLN D CA 1
ATOM 6868 C C . GLN D 1 183 ? -14.570 -5.717 53.581 1.00 27.00 180 GLN D C 1
ATOM 6869 O O . GLN D 1 183 ? -14.744 -4.902 52.670 1.00 28.71 180 GLN D O 1
ATOM 6875 N N . GLY D 1 184 ? -15.574 -6.271 54.239 1.00 26.69 181 GLY D N 1
ATOM 6876 C CA . GLY D 1 184 ? -16.959 -5.931 53.967 1.00 24.80 181 GLY D CA 1
ATOM 6877 C C . GLY D 1 184 ? -17.891 -7.079 54.297 1.00 26.37 181 GLY D C 1
ATOM 6878 O O . GLY D 1 184 ? -17.513 -8.249 54.358 1.00 26.56 181 GLY D O 1
ATOM 6879 N N . VAL D 1 185 ? -19.149 -6.730 54.546 1.00 23.01 182 VAL D N 1
ATOM 6880 C CA . VAL D 1 185 ? -20.207 -7.706 54.765 1.00 23.26 182 VAL D CA 1
ATOM 6881 C C . VAL D 1 185 ? -21.283 -7.438 53.725 1.00 23.41 182 VAL D C 1
ATOM 6882 O O . VAL D 1 185 ? -21.867 -6.347 53.690 1.00 21.26 182 VAL D O 1
ATOM 6886 N N . ARG D 1 186 ? -21.505 -8.406 52.851 1.00 22.49 183 ARG D N 1
ATOM 6887 C CA . ARG D 1 186 ? -22.530 -8.266 51.838 1.00 21.58 183 ARG D CA 1
ATOM 6888 C C . ARG D 1 186 ? -23.907 -8.579 52.423 1.00 22.47 183 ARG D C 1
ATOM 6889 O O . ARG D 1 186 ? -24.038 -9.161 53.502 1.00 24.23 183 ARG D O 1
ATOM 6897 N N . ARG D 1 187 ? -24.943 -8.161 51.700 1.00 21.91 184 ARG D N 1
ATOM 6898 C CA . ARG D 1 187 ? -26.321 -8.542 52.005 1.00 21.05 184 ARG D CA 1
ATOM 6899 C C . ARG D 1 187 ? -26.993 -8.768 50.656 1.00 22.31 184 ARG D C 1
ATOM 6900 O O . ARG D 1 187 ? -27.315 -7.809 49.950 1.00 22.17 184 ARG D O 1
ATOM 6908 N N . SER D 1 188 ? -27.194 -10.037 50.309 1.00 22.95 185 SER D N 1
ATOM 6909 C CA . SER D 1 188 ? -27.743 -10.426 49.015 1.00 24.09 185 SER D CA 1
ATOM 6910 C C . SER D 1 188 ? -29.256 -10.574 49.031 1.00 25.94 185 SER D C 1
ATOM 6911 O O . SER D 1 188 ? -29.913 -10.262 48.029 1.00 26.22 185 SER D O 1
ATOM 6914 N N . GLY D 1 189 ? -29.816 -11.041 50.140 1.00 24.86 186 GLY D N 1
ATOM 6915 C CA . GLY D 1 189 ? -31.236 -11.290 50.242 1.00 28.78 186 GLY D CA 1
ATOM 6916 C C . GLY D 1 189 ? -31.669 -12.723 50.021 1.00 28.93 186 GLY D C 1
ATOM 6917 O O . GLY D 1 189 ? -32.879 -12.978 49.976 1.00 26.21 186 GLY D O 1
ATOM 6918 N N . SER D 1 190 ? -30.730 -13.662 49.873 1.00 25.52 187 SER D N 1
ATOM 6919 C CA . SER D 1 190 ? -31.064 -15.082 49.755 1.00 27.02 187 SER D CA 1
ATOM 6920 C C . SER D 1 190 ? -30.098 -15.899 50.603 1.00 24.56 187 SER D C 1
ATOM 6921 O O . SER D 1 190 ? -28.909 -15.987 50.282 1.00 27.51 187 SER D O 1
ATOM 6924 N N . ALA D 1 191 ? -30.614 -16.517 51.670 1.00 27.41 188 ALA D N 1
ATOM 6925 C CA . ALA D 1 191 ? -29.767 -17.315 52.553 1.00 27.37 188 ALA D CA 1
ATOM 6926 C C . ALA D 1 191 ? -29.189 -18.532 51.836 1.00 26.24 188 ALA D C 1
ATOM 6927 O O . ALA D 1 191 ? -28.027 -18.898 52.055 1.00 26.87 188 ALA D O 1
ATOM 6929 N N . ALA D 1 192 ? -29.983 -19.178 50.980 1.00 25.55 189 ALA D N 1
ATOM 6930 C CA . ALA D 1 192 ? -29.479 -20.346 50.263 1.00 26.78 189 ALA D CA 1
ATOM 6931 C C . ALA D 1 192 ? -28.333 -19.969 49.334 1.00 25.47 189 ALA D C 1
ATOM 6932 O O . ALA D 1 192 ? -27.313 -20.666 49.281 1.00 26.05 189 ALA D O 1
ATOM 6934 N N . LEU D 1 193 ? -28.472 -18.861 48.601 1.00 22.88 190 LEU D N 1
ATOM 6935 C CA . LEU D 1 193 ? -27.378 -18.422 47.742 1.00 25.54 190 LEU D CA 1
ATOM 6936 C C . LEU D 1 193 ? -26.168 -17.986 48.557 1.00 25.56 190 LEU D C 1
ATOM 6937 O O . LEU D 1 193 ? -25.026 -18.182 48.125 1.00 25.08 190 LEU D O 1
ATOM 6942 N N . ASP D 1 194 ? -26.386 -17.401 49.735 1.00 24.85 191 ASP D N 1
ATOM 6943 C CA . ASP D 1 194 ? -25.249 -17.031 50.573 1.00 24.76 191 ASP D CA 1
ATOM 6944 C C . ASP D 1 194 ? -24.429 -18.261 50.951 1.00 25.38 191 ASP D C 1
ATOM 6945 O O . ASP D 1 194 ? -23.193 -18.231 50.913 1.00 25.82 191 ASP D O 1
ATOM 6950 N N . LEU D 1 195 ? -25.100 -19.355 51.318 1.00 24.69 192 LEU D N 1
ATOM 6951 C CA . LEU D 1 195 ? -24.386 -20.590 51.621 1.00 23.45 192 LEU D CA 1
ATOM 6952 C C . LEU D 1 195 ? -23.653 -21.116 50.394 1.00 25.88 192 LEU D C 1
ATOM 6953 O O . LEU D 1 195 ? -22.502 -21.560 50.491 1.00 24.46 192 LEU D O 1
ATOM 6958 N N . ALA D 1 196 ? -24.306 -21.072 49.228 1.00 25.11 193 ALA D N 1
ATOM 6959 C CA . ALA D 1 196 ? -23.645 -21.491 47.997 1.00 28.70 193 ALA D CA 1
ATOM 6960 C C . ALA D 1 196 ? -22.421 -20.633 47.703 1.00 29.42 193 ALA D C 1
ATOM 6961 O O . ALA D 1 196 ? -21.418 -21.136 47.181 1.00 30.08 193 ALA D O 1
ATOM 6963 N N . HIS D 1 197 ? -22.474 -19.344 48.046 1.00 27.12 194 HIS D N 1
ATOM 6964 C CA . HIS D 1 197 ? -21.326 -18.480 47.804 1.00 28.59 194 HIS D CA 1
ATOM 6965 C C . HIS D 1 197 ? -20.177 -18.795 48.757 1.00 26.13 194 HIS D C 1
ATOM 6966 O O . HIS D 1 197 ? -19.011 -18.672 48.372 1.00 29.06 194 HIS D O 1
ATOM 6973 N N . VAL D 1 198 ? -20.470 -19.218 49.989 1.00 26.65 195 VAL D N 1
ATOM 6974 C CA . VAL D 1 198 ? -19.394 -19.747 50.823 1.00 27.61 195 VAL D CA 1
ATOM 6975 C C . VAL D 1 198 ? -18.837 -21.019 50.199 1.00 27.40 195 VAL D C 1
ATOM 6976 O O . VAL D 1 198 ? -17.619 -21.226 50.153 1.00 28.30 195 VAL D O 1
ATOM 6980 N N . ALA D 1 199 ? -19.721 -21.880 49.687 1.00 25.89 196 ALA D N 1
ATOM 6981 C CA . ALA D 1 199 ? -19.280 -23.174 49.177 1.00 28.78 196 ALA D CA 1
ATOM 6982 C C . ALA D 1 199 ? -18.296 -23.024 48.020 1.00 28.07 196 ALA D C 1
ATOM 6983 O O . ALA D 1 199 ? -17.373 -23.835 47.879 1.00 30.22 196 ALA D O 1
ATOM 6985 N N . CYS D 1 200 ? -18.468 -22.008 47.175 1.00 26.11 197 CYS D N 1
ATOM 6986 C CA . CYS D 1 200 ? -17.566 -21.839 46.042 1.00 30.36 197 CYS D CA 1
ATOM 6987 C C . CYS D 1 200 ? -16.519 -20.751 46.262 1.00 31.48 197 CYS D C 1
ATOM 6988 O O . CYS D 1 200 ? -15.794 -20.407 45.322 1.00 31.03 197 CYS D O 1
ATOM 6991 N N . GLY D 1 201 ? -16.416 -20.207 47.475 1.00 25.74 198 GLY D N 1
ATOM 6992 C CA . GLY D 1 201 ? -15.334 -19.304 47.807 1.00 24.47 198 GLY D CA 1
ATOM 6993 C C . GLY D 1 201 ? -15.556 -17.854 47.442 1.00 26.05 198 GLY D C 1
ATOM 6994 O O . GLY D 1 201 ? -14.621 -17.052 47.566 1.00 28.31 198 GLY D O 1
ATOM 6995 N N . ARG D 1 202 ? -16.763 -17.483 47.009 1.00 24.34 199 ARG D N 1
ATOM 6996 C CA . ARG D 1 202 ? -17.018 -16.087 46.672 1.00 24.19 199 ARG D CA 1
ATOM 6997 C C . ARG D 1 202 ? -17.078 -15.217 47.918 1.00 25.51 199 ARG D C 1
ATOM 6998 O O . ARG D 1 202 ? -16.821 -14.011 47.842 1.00 28.91 199 ARG D O 1
ATOM 7006 N N . VAL D 1 203 ? -17.432 -15.801 49.061 1.00 23.89 200 VAL D N 1
ATOM 7007 C CA . VAL D 1 203 ? -17.259 -15.172 50.364 1.00 22.79 200 VAL D CA 1
ATOM 7008 C C . VAL D 1 203 ? -16.564 -16.188 51.260 1.00 25.27 200 VAL D C 1
ATOM 7009 O O . VAL D 1 203 ? -16.457 -17.371 50.928 1.00 27.36 200 VAL D O 1
ATOM 7013 N N . ASP D 1 204 ? -16.062 -15.706 52.394 1.00 25.34 201 ASP D N 1
ATOM 7014 C CA . ASP D 1 204 ? -15.334 -16.558 53.322 1.00 26.72 201 ASP D CA 1
ATOM 7015 C C . ASP D 1 204 ? -16.191 -17.060 54.473 1.00 27.53 201 ASP D C 1
ATOM 7016 O O . ASP D 1 204 ? -15.791 -18.011 55.153 1.00 26.56 201 ASP D O 1
ATOM 7021 N N . GLY D 1 205 ? -17.355 -16.461 54.694 1.00 27.12 202 GLY D N 1
ATOM 7022 C CA . GLY D 1 205 ? -18.177 -16.836 55.827 1.00 26.35 202 GLY D CA 1
ATOM 7023 C C . GLY D 1 205 ? -19.526 -16.162 55.765 1.00 26.30 202 GLY D C 1
ATOM 7024 O O . GLY D 1 205 ? -19.705 -15.130 55.109 1.00 23.73 202 GLY D O 1
ATOM 7025 N N . TYR D 1 206 ? -20.474 -16.766 56.467 1.00 25.25 203 TYR D N 1
ATOM 7026 C CA . TYR D 1 206 ? -21.860 -16.335 56.477 1.00 24.82 203 TYR D CA 1
ATOM 7027 C C . TYR D 1 206 ? -22.436 -16.655 57.847 1.00 26.67 203 TYR D C 1
ATOM 7028 O O . TYR D 1 206 ? -22.158 -17.719 58.403 1.00 26.79 203 TYR D O 1
ATOM 7037 N N . TRP D 1 207 ? -23.216 -15.725 58.395 1.00 26.66 204 TRP D N 1
ATOM 7038 C CA . TRP D 1 207 ? -23.951 -15.970 59.629 1.00 24.71 204 TRP D CA 1
ATOM 7039 C C . TRP D 1 207 ? -25.315 -15.305 59.531 1.00 23.62 204 TRP D C 1
ATOM 7040 O O . TRP D 1 207 ? -25.486 -14.318 58.813 1.00 24.69 204 TRP D O 1
ATOM 7051 N N . GLU D 1 208 ? -26.299 -15.877 60.225 1.00 23.82 205 GLU D N 1
ATOM 7052 C CA . GLU D 1 208 ? -27.625 -15.273 60.245 1.00 25.51 205 GLU D CA 1
ATOM 7053 C C . GLU D 1 208 ? -28.428 -15.889 61.385 1.00 29.48 205 GLU D C 1
ATOM 7054 O O . GLU D 1 208 ? -28.186 -17.033 61.786 1.00 28.39 205 GLU D O 1
ATOM 7060 N N . ARG D 1 209 ? -29.350 -15.101 61.930 1.00 29.47 206 ARG D N 1
ATOM 7061 C CA . ARG D 1 209 ? -30.345 -15.602 62.864 1.00 28.59 206 ARG D CA 1
ATOM 7062 C C . ARG D 1 209 ? -31.727 -15.489 62.231 1.00 26.87 206 ARG D C 1
ATOM 7063 O O . ARG D 1 209 ? -31.939 -14.730 61.279 1.00 29.15 206 ARG D O 1
ATOM 7071 N N . GLY D 1 210 ? -32.669 -16.253 62.776 1.00 27.90 207 GLY D N 1
ATOM 7072 C CA . GLY D 1 210 ? -34.030 -16.232 62.277 1.00 29.47 207 GLY D CA 1
ATOM 7073 C C . GLY D 1 210 ? -34.233 -16.924 60.947 1.00 32.24 207 GLY D C 1
ATOM 7074 O O . GLY D 1 210 ? -35.183 -16.600 60.229 1.00 33.52 207 GLY D O 1
ATOM 7075 N N . ILE D 1 211 ? -33.373 -17.877 60.594 1.00 30.19 208 ILE D N 1
ATOM 7076 C CA . ILE D 1 211 ? -33.530 -18.603 59.337 1.00 33.54 208 ILE D CA 1
ATOM 7077 C C . ILE D 1 211 ? -34.323 -19.877 59.588 1.00 36.80 208 ILE D C 1
ATOM 7078 O O . ILE D 1 211 ? -34.539 -20.271 60.741 1.00 34.23 208 ILE D O 1
ATOM 7083 N N . SER D 1 212 ? -34.801 -20.498 58.514 1.00 37.83 209 SER D N 1
ATOM 7084 C CA . SER D 1 212 ? -35.619 -21.698 58.576 1.00 42.80 209 SER D CA 1
ATOM 7085 C C . SER D 1 212 ? -34.873 -22.898 58.008 1.00 40.94 209 SER D C 1
ATOM 7086 O O . SER D 1 212 ? -33.914 -22.744 57.244 1.00 34.67 209 SER D O 1
ATOM 7089 N N . PRO D 1 213 ? -35.286 -24.119 58.367 1.00 42.52 210 PRO D N 1
ATOM 7090 C CA . PRO D 1 213 ? -34.581 -25.301 57.842 1.00 42.68 210 PRO D CA 1
ATOM 7091 C C . PRO D 1 213 ? -34.530 -25.344 56.328 1.00 39.14 210 PRO D C 1
ATOM 7092 O O . PRO D 1 213 ? -33.483 -25.678 55.761 1.00 40.75 210 PRO D O 1
ATOM 7096 N N . TRP D 1 214 ? -35.628 -25.006 55.647 1.00 37.54 211 TRP D N 1
ATOM 7097 C CA . TRP D 1 214 ? -35.612 -25.036 54.189 1.00 37.98 211 TRP D CA 1
ATOM 7098 C C . TRP D 1 214 ? -34.700 -23.971 53.597 1.00 35.52 211 TRP D C 1
ATOM 7099 O O . TRP D 1 214 ? -34.295 -24.103 52.439 1.00 34.83 211 TRP D O 1
ATOM 7110 N N . ASP D 1 215 ? -34.337 -22.939 54.370 1.00 32.66 212 ASP D N 1
ATOM 7111 C CA . ASP D 1 215 ? -33.379 -21.954 53.870 1.00 33.70 212 ASP D CA 1
ATOM 7112 C C . ASP D 1 215 ? -31.967 -22.521 53.807 1.00 31.67 212 ASP D C 1
ATOM 7113 O O . ASP D 1 215 ? -31.150 -22.057 53.005 1.00 33.35 212 ASP D O 1
ATOM 7118 N N . VAL D 1 216 ? -31.635 -23.484 54.665 1.00 29.54 213 VAL D N 1
ATOM 7119 C CA . VAL D 1 216 ? -30.226 -23.795 54.887 1.00 30.20 213 VAL D CA 1
ATOM 7120 C C . VAL D 1 216 ? -29.863 -25.251 54.651 1.00 30.34 213 VAL D C 1
ATOM 7121 O O . VAL D 1 216 ? -28.672 -25.540 54.430 1.00 30.08 213 VAL D O 1
ATOM 7125 N N . VAL D 1 217 ? -30.806 -26.200 54.663 1.00 33.25 214 VAL D N 1
ATOM 7126 C CA . VAL D 1 217 ? -30.431 -27.615 54.673 1.00 33.40 214 VAL D CA 1
ATOM 7127 C C . VAL D 1 217 ? -29.584 -27.958 53.455 1.00 32.18 214 VAL D C 1
ATOM 7128 O O . VAL D 1 217 ? -28.511 -28.563 53.578 1.00 31.89 214 VAL D O 1
ATOM 7132 N N . ALA D 1 218 ? -30.035 -27.553 52.265 1.00 31.21 215 ALA D N 1
ATOM 7133 C CA . ALA D 1 218 ? -29.271 -27.856 51.057 1.00 31.24 215 ALA D CA 1
ATOM 7134 C C . ALA D 1 218 ? -27.903 -27.187 51.091 1.00 31.97 215 ALA D C 1
ATOM 7135 O O . ALA D 1 218 ? -26.891 -27.810 50.746 1.00 30.49 215 ALA D O 1
ATOM 7137 N N . GLY D 1 219 ? -27.845 -25.929 51.539 1.00 31.66 216 GLY D N 1
ATOM 7138 C CA . GLY D 1 219 ? -26.576 -25.221 51.559 1.00 29.54 216 GLY D CA 1
ATOM 7139 C C . GLY D 1 219 ? -25.584 -25.786 52.555 1.00 28.85 216 GLY D C 1
ATOM 7140 O O . GLY D 1 219 ? -24.378 -25.779 52.299 1.00 30.89 216 GLY D O 1
ATOM 7141 N N . VAL D 1 220 ? -26.072 -26.330 53.672 1.00 32.14 217 VAL D N 1
ATOM 7142 C CA . VAL D 1 220 ? -25.174 -26.862 54.695 1.00 30.29 217 VAL D CA 1
ATOM 7143 C C . VAL D 1 220 ? -24.378 -28.045 54.150 1.00 31.62 217 VAL D C 1
ATOM 7144 O O . VAL D 1 220 ? -23.154 -28.112 54.306 1.00 32.43 217 VAL D O 1
ATOM 7148 N N . ILE D 1 221 ? -25.052 -29.002 53.512 1.00 30.64 218 ILE D N 1
ATOM 7149 C CA . ILE D 1 221 ? -24.308 -30.149 53.001 1.00 30.29 218 ILE D CA 1
ATOM 7150 C C . ILE D 1 221 ? -23.448 -29.737 51.807 1.00 30.09 218 ILE D C 1
ATOM 7151 O O . ILE D 1 221 ? -22.324 -30.223 51.642 1.00 32.45 218 ILE D O 1
ATOM 7156 N N . LEU D 1 222 ? -23.945 -28.819 50.974 1.00 30.19 219 LEU D N 1
ATOM 7157 C CA . LEU D 1 222 ? -23.126 -28.281 49.889 1.00 29.48 219 LEU D CA 1
ATOM 7158 C C . LEU D 1 222 ? -21.821 -27.709 50.420 1.00 28.46 219 LEU D C 1
ATOM 7159 O O . LEU D 1 222 ? -20.734 -28.009 49.910 1.00 28.32 219 LEU D O 1
ATOM 7164 N N . LEU D 1 223 ? -21.910 -26.885 51.462 1.00 26.93 220 LEU D N 1
ATOM 7165 C CA . LEU D 1 223 ? -20.724 -26.234 52.001 1.00 27.71 220 LEU D CA 1
ATOM 7166 C C . LEU D 1 223 ? -19.785 -27.246 52.645 1.00 29.46 220 LEU D C 1
ATOM 7167 O O . LEU D 1 223 ? -18.563 -27.168 52.474 1.00 29.08 220 LEU D O 1
ATOM 7172 N N . GLU D 1 224 ? -20.336 -28.204 53.390 1.00 30.59 221 GLU D N 1
ATOM 7173 C CA . GLU D 1 224 ? -19.492 -29.214 54.018 1.00 31.44 221 GLU D CA 1
ATOM 7174 C C . GLU D 1 224 ? -18.748 -30.037 52.973 1.00 30.95 221 GLU D C 1
ATOM 7175 O O . GLU D 1 224 ? -17.556 -30.325 53.133 1.00 35.25 221 GLU D O 1
ATOM 7181 N N . GLU D 1 225 ? -19.429 -30.416 51.891 1.00 30.10 222 GLU D N 1
ATOM 7182 C CA . GLU D 1 225 ? -18.752 -31.146 50.825 1.00 32.97 222 GLU D CA 1
ATOM 7183 C C . GLU D 1 225 ? -17.679 -30.297 50.160 1.00 33.93 222 GLU D C 1
ATOM 7184 O O . GLU D 1 225 ? -16.656 -30.827 49.717 1.00 35.04 222 GLU D O 1
ATOM 7190 N N . ALA D 1 226 ? -17.888 -28.984 50.092 1.00 32.01 223 ALA D N 1
ATOM 7191 C CA . ALA D 1 226 ? -16.909 -28.071 49.517 1.00 31.81 223 ALA D CA 1
ATOM 7192 C C . ALA D 1 226 ? -15.738 -27.782 50.451 1.00 32.00 223 ALA D C 1
ATOM 7193 O O . ALA D 1 226 ? -14.812 -27.066 50.052 1.00 31.28 223 ALA D O 1
ATOM 7195 N N . GLY D 1 227 ? -15.749 -28.324 51.666 1.00 28.44 224 GLY D N 1
ATOM 7196 C CA . GLY D 1 227 ? -14.658 -28.147 52.598 1.00 30.12 224 GLY D CA 1
ATOM 7197 C C . GLY D 1 227 ? -14.896 -27.154 53.716 1.00 32.69 224 GLY D C 1
ATOM 7198 O O . GLY D 1 227 ? -13.950 -26.841 54.449 1.00 33.94 224 GLY D O 1
ATOM 7199 N N . GLY D 1 228 ? -16.120 -26.653 53.877 1.00 34.06 225 GLY D N 1
ATOM 7200 C CA . GLY D 1 228 ? -16.420 -25.655 54.883 1.00 32.96 225 GLY D CA 1
ATOM 7201 C C . GLY D 1 228 ? -16.898 -26.265 56.187 1.00 36.34 225 GLY D C 1
ATOM 7202 O O . GLY D 1 228 ? -16.865 -27.479 56.396 1.00 39.25 225 GLY D O 1
ATOM 7203 N N . LYS D 1 229 ? -17.363 -25.388 57.078 1.00 32.68 226 LYS D N 1
ATOM 7204 C CA . LYS D 1 229 ? -17.760 -25.774 58.425 1.00 32.93 226 LYS D CA 1
ATOM 7205 C C . LYS D 1 229 ? -19.006 -24.994 58.825 1.00 29.51 226 LYS D C 1
ATOM 7206 O O . LYS D 1 229 ? -19.112 -23.796 58.544 1.00 28.71 226 LYS D O 1
ATOM 7212 N N . VAL D 1 230 ? -19.952 -25.676 59.471 1.00 31.92 227 VAL D N 1
ATOM 7213 C CA . VAL D 1 230 ? -21.238 -25.087 59.846 1.00 34.19 227 VAL D CA 1
ATOM 7214 C C . VAL D 1 230 ? -21.514 -25.423 61.307 1.00 35.83 227 VAL D C 1
ATOM 7215 O O . VAL D 1 230 ? -21.579 -26.603 61.674 1.00 36.14 227 VAL D O 1
ATOM 7219 N N . THR D 1 231 ? -21.687 -24.390 62.138 1.00 34.22 228 THR D N 1
ATOM 7220 C CA . THR D 1 231 ? -21.921 -24.553 63.569 1.00 33.10 228 THR D CA 1
ATOM 7221 C C . THR D 1 231 ? -22.901 -23.487 64.048 1.00 33.84 228 THR D C 1
ATOM 7222 O O . THR D 1 231 ? -23.406 -22.674 63.266 1.00 32.34 228 THR D O 1
ATOM 7226 N N . ALA D 1 232 ? -23.157 -23.488 65.358 1.00 34.64 229 ALA D N 1
ATOM 7227 C CA . ALA D 1 232 ? -23.762 -22.338 66.009 1.00 31.29 229 ALA D CA 1
ATOM 7228 C C . ALA D 1 232 ? -22.745 -21.198 66.086 1.00 32.58 229 ALA D C 1
ATOM 7229 O O . ALA D 1 232 ? -21.561 -21.373 65.789 1.00 31.76 229 ALA D O 1
ATOM 7231 N N . TYR D 1 233 ? -23.211 -20.019 66.519 1.00 35.22 230 TYR D N 1
ATOM 7232 C CA . TYR D 1 233 ? -22.322 -18.856 66.586 1.00 33.90 230 TYR D CA 1
ATOM 7233 C C . TYR D 1 233 ? -21.094 -19.137 67.449 1.00 35.47 230 TYR D C 1
ATOM 7234 O O . TYR D 1 233 ? -19.987 -18.682 67.137 1.00 31.99 230 TYR D O 1
ATOM 7243 N N . ASP D 1 234 ? -21.271 -19.868 68.549 1.00 39.10 231 ASP D N 1
ATOM 7244 C CA . ASP D 1 234 ? -20.186 -20.110 69.492 1.00 39.69 231 ASP D CA 1
ATOM 7245 C C . ASP D 1 234 ? -19.368 -21.353 69.163 1.00 37.21 231 ASP D C 1
ATOM 7246 O O . ASP D 1 234 ? -18.582 -21.795 70.005 1.00 35.08 231 ASP D O 1
ATOM 7251 N N . SER D 1 235 ? -19.548 -21.929 67.972 1.00 36.89 232 SER D N 1
ATOM 7252 C CA . SER D 1 235 ? -18.838 -23.098 67.453 1.00 39.22 232 SER D CA 1
ATOM 7253 C C . SER D 1 235 ? -19.277 -24.409 68.095 1.00 40.43 232 SER D C 1
ATOM 7254 O O . SER D 1 235 ? -18.681 -25.451 67.803 1.00 39.92 232 SER D O 1
ATOM 7257 N N . THR D 1 236 ? -20.287 -24.397 68.961 1.00 41.06 233 THR D N 1
ATOM 7258 C CA . THR D 1 236 ? -20.950 -25.628 69.356 1.00 40.91 233 THR D CA 1
ATOM 7259 C C . THR D 1 236 ? -21.807 -26.121 68.188 1.00 39.99 233 THR D C 1
ATOM 7260 O O . THR D 1 236 ? -22.018 -25.384 67.221 1.00 38.25 233 THR D O 1
ATOM 7264 N N . PRO D 1 237 ? -22.257 -27.381 68.217 1.00 39.29 234 PRO D N 1
ATOM 7265 C CA . PRO D 1 237 ? -22.901 -27.953 67.025 1.00 40.72 234 PRO D CA 1
ATOM 7266 C C . PRO D 1 237 ? -24.082 -27.137 66.521 1.00 40.31 234 PRO D C 1
ATOM 7267 O O . PRO D 1 237 ? -24.813 -26.502 67.287 1.00 41.58 234 PRO D O 1
ATOM 7271 N N . LEU D 1 238 ? -24.255 -27.166 65.202 1.00 39.44 235 LEU D N 1
ATOM 7272 C CA . LEU D 1 238 ? -25.380 -26.502 64.561 1.00 38.22 235 LEU D CA 1
ATOM 7273 C C . LEU D 1 238 ? -26.694 -27.051 65.101 1.00 39.13 235 LEU D C 1
ATOM 7274 O O . LEU D 1 238 ? -26.874 -28.267 65.208 1.00 35.90 235 LEU D O 1
ATOM 7279 N N . LYS D 1 239 ? -27.613 -26.151 65.446 1.00 37.35 236 LYS D N 1
ATOM 7280 C CA . LYS D 1 239 ? -28.967 -26.519 65.868 1.00 39.72 236 LYS D CA 1
ATOM 7281 C C . LYS D 1 239 ? -29.938 -25.678 65.040 1.00 38.93 236 LYS D C 1
ATOM 7282 O O . LYS D 1 239 ? -30.264 -24.542 65.394 1.00 37.67 236 LYS D O 1
ATOM 7288 N N . ILE D 1 240 ? -30.399 -26.254 63.928 1.00 35.16 237 ILE D N 1
ATOM 7289 C CA . ILE D 1 240 ? -31.214 -25.511 62.971 1.00 37.02 237 ILE D CA 1
ATOM 7290 C C . ILE D 1 240 ? -32.488 -24.987 63.621 1.00 39.87 237 ILE D C 1
ATOM 7291 O O . ILE D 1 240 ? -32.975 -23.904 63.268 1.00 38.68 237 ILE D O 1
ATOM 7296 N N . ALA D 1 241 ? -33.032 -25.724 64.595 1.00 39.89 238 ALA D N 1
ATOM 7297 C CA . ALA D 1 241 ? -34.276 -25.313 65.237 1.00 40.94 238 ALA D CA 1
ATOM 7298 C C . ALA D 1 241 ? -34.150 -23.957 65.922 1.00 39.76 238 ALA D C 1
ATOM 7299 O O . ALA D 1 241 ? -35.150 -23.243 66.063 1.00 41.90 238 ALA D O 1
ATOM 7301 N N . THR D 1 242 ? -32.941 -23.579 66.347 1.00 35.82 239 THR D N 1
ATOM 7302 C CA . THR D 1 242 ? -32.739 -22.263 66.948 1.00 35.64 239 THR D CA 1
ATOM 7303 C C . THR D 1 242 ? -32.760 -21.143 65.916 1.00 34.51 239 THR D C 1
ATOM 7304 O O . THR D 1 242 ? -32.817 -19.971 66.300 1.00 33.62 239 THR D O 1
ATOM 7308 N N . GLY D 1 243 ? -32.696 -21.467 64.626 1.00 32.56 240 GLY D N 1
ATOM 7309 C CA . GLY D 1 243 ? -32.709 -20.444 63.604 1.00 32.47 240 GLY D CA 1
ATOM 7310 C C . GLY D 1 243 ? -31.419 -19.676 63.432 1.00 30.97 240 GLY D C 1
ATOM 7311 O O . GLY D 1 243 ? -31.416 -18.666 62.721 1.00 32.18 240 GLY D O 1
ATOM 7312 N N . ARG D 1 244 ? -30.326 -20.117 64.049 1.00 29.50 241 ARG D N 1
ATOM 7313 C CA . ARG D 1 244 ? -29.039 -19.440 63.974 1.00 31.42 241 ARG D CA 1
ATOM 7314 C C . ARG D 1 244 ? -28.032 -20.340 63.270 1.00 32.55 241 ARG D C 1
ATOM 7315 O O . ARG D 1 244 ? -28.015 -21.552 63.501 1.00 32.55 241 ARG D O 1
ATOM 7323 N N . ILE D 1 245 ? -27.185 -19.752 62.421 1.00 28.27 242 ILE D N 1
ATOM 7324 C CA . ILE D 1 245 ? -26.214 -20.532 61.653 1.00 27.52 242 ILE D CA 1
ATOM 7325 C C . ILE D 1 245 ? -24.938 -19.716 61.474 1.00 30.03 242 ILE D C 1
ATOM 7326 O O . ILE D 1 245 ? -24.982 -18.513 61.203 1.00 29.24 242 ILE D O 1
ATOM 7331 N N . LEU D 1 246 ? -23.800 -20.388 61.624 1.00 26.84 243 LEU D N 1
ATOM 7332 C CA . LEU D 1 246 ? -22.490 -19.834 61.309 1.00 25.99 243 LEU D CA 1
ATOM 7333 C C . LEU D 1 246 ? -21.833 -20.790 60.328 1.00 25.60 243 LEU D C 1
ATOM 7334 O O . LEU D 1 246 ? -21.624 -21.965 60.648 1.00 28.48 243 LEU D O 1
ATOM 7339 N N . ALA D 1 247 ? -21.529 -20.297 59.134 1.00 25.91 244 ALA D N 1
ATOM 7340 C CA . ALA D 1 247 ? -21.096 -21.162 58.040 1.00 26.93 244 ALA D CA 1
ATOM 7341 C C . ALA D 1 247 ? -19.933 -20.496 57.328 1.00 26.16 244 ALA D C 1
ATOM 7342 O O . ALA D 1 247 ? -20.090 -19.405 56.774 1.00 28.32 244 ALA D O 1
ATOM 7344 N N . THR D 1 248 ? -18.764 -21.138 57.356 1.00 28.89 245 THR D N 1
ATOM 7345 C CA . THR D 1 248 ? -17.538 -20.514 56.873 1.00 26.42 245 THR D CA 1
ATOM 7346 C C . THR D 1 248 ? -16.736 -21.524 56.062 1.00 28.54 245 THR D C 1
ATOM 7347 O O . THR D 1 248 ? -17.094 -22.703 55.955 1.00 28.25 245 THR D O 1
ATOM 7351 N N . ASN D 1 249 ? -15.618 -21.046 55.514 1.00 28.34 246 ASN D N 1
ATOM 7352 C CA . ASN D 1 249 ? -14.633 -21.867 54.816 1.00 27.96 246 ASN D CA 1
ATOM 7353 C C . ASN D 1 249 ? -13.852 -22.783 55.743 1.00 32.35 246 ASN D C 1
ATOM 7354 O O . ASN D 1 249 ? -12.978 -23.508 55.262 1.00 33.79 246 ASN D O 1
ATOM 7359 N N . GLY D 1 250 ? -14.075 -22.711 57.049 1.00 34.32 247 GLY D N 1
ATOM 7360 C CA . GLY D 1 250 ? -13.394 -23.549 58.022 1.00 36.88 247 GLY D CA 1
ATOM 7361 C C . GLY D 1 250 ? -12.144 -22.907 58.586 1.00 38.35 247 GLY D C 1
ATOM 7362 O O . GLY D 1 250 ? -11.896 -22.976 59.791 1.00 39.45 247 GLY D O 1
ATOM 7363 N N . SER D 1 251 ? -11.375 -22.226 57.736 1.00 36.88 248 SER D N 1
ATOM 7364 C CA . SER D 1 251 ? -10.130 -21.616 58.186 1.00 37.32 248 SER D CA 1
ATOM 7365 C C . SER D 1 251 ? -10.382 -20.354 58.994 1.00 34.37 248 SER D C 1
ATOM 7366 O O . SER D 1 251 ? -9.603 -20.029 59.898 1.00 31.42 248 SER D O 1
ATOM 7369 N N . ILE D 1 252 ? -11.464 -19.635 58.692 1.00 34.33 249 ILE D N 1
ATOM 7370 C CA . ILE D 1 252 ? -11.801 -18.421 59.417 1.00 35.23 249 ILE D CA 1
ATOM 7371 C C . ILE D 1 252 ? -12.831 -18.662 60.516 1.00 34.32 249 ILE D C 1
ATOM 7372 O O . ILE D 1 252 ? -13.223 -17.710 61.206 1.00 34.41 249 ILE D O 1
ATOM 7377 N N . HIS D 1 253 ? -13.228 -19.919 60.744 1.00 31.08 250 HIS D N 1
ATOM 7378 C CA . HIS D 1 253 ? -14.360 -20.209 61.622 1.00 29.93 250 HIS D CA 1
ATOM 7379 C C . HIS D 1 253 ? -14.129 -19.713 63.046 1.00 31.94 250 HIS D C 1
ATOM 7380 O O . HIS D 1 253 ? -15.026 -19.112 63.653 1.00 29.93 250 HIS D O 1
ATOM 7387 N N . ASP D 1 254 ? -12.943 -19.972 63.605 1.00 32.72 251 ASP D N 1
ATOM 7388 C CA . ASP D 1 254 ? -12.685 -19.600 64.995 1.00 37.83 251 ASP D CA 1
ATOM 7389 C C . ASP D 1 254 ? -12.659 -18.089 65.176 1.00 34.04 251 ASP D C 1
ATOM 7390 O O . ASP D 1 254 ? -13.234 -17.563 66.139 1.00 36.22 251 ASP D O 1
ATOM 7395 N N . ASN D 1 255 ? -11.975 -17.371 64.279 1.00 29.17 252 ASN D N 1
ATOM 7396 C CA . ASN D 1 255 ? -11.936 -15.916 64.377 1.00 31.80 252 ASN D CA 1
ATOM 7397 C C . ASN D 1 255 ? -13.325 -15.309 64.222 1.00 31.98 252 ASN D C 1
ATOM 7398 O O . ASN D 1 255 ? -13.699 -14.407 64.979 1.00 30.80 252 ASN D O 1
ATOM 7403 N N . LEU D 1 256 ? -14.115 -15.802 63.264 1.00 28.48 253 LEU D N 1
ATOM 7404 C CA . LEU D 1 256 ? -15.458 -15.260 63.090 1.00 28.89 253 LEU D CA 1
ATOM 7405 C C . LEU D 1 256 ? -16.361 -15.601 64.271 1.00 29.06 253 LEU D C 1
ATOM 7406 O O . LEU D 1 256 ? -17.150 -14.760 64.717 1.00 28.19 253 LEU D O 1
ATOM 7411 N N . SER D 1 257 ? -16.259 -16.825 64.794 1.00 28.94 254 SER D N 1
ATOM 7412 C CA . SER D 1 257 ? -17.051 -17.191 65.963 1.00 28.91 254 SER D CA 1
ATOM 7413 C C . SER D 1 257 ? -16.724 -16.291 67.152 1.00 28.48 254 SER D C 1
ATOM 7414 O O . SER D 1 257 ? -17.628 -15.794 67.832 1.00 27.17 254 SER D O 1
ATOM 7417 N N . ARG D 1 258 ? -15.437 -16.053 67.400 1.00 28.70 255 ARG D N 1
ATOM 7418 C CA . ARG D 1 258 ? -15.036 -15.197 68.516 1.00 32.06 255 ARG D CA 1
ATOM 7419 C C . ARG D 1 258 ? -15.539 -13.770 68.338 1.00 33.03 255 ARG D C 1
ATOM 7420 O O . ARG D 1 258 ? -16.040 -13.158 69.291 1.00 31.51 255 ARG D O 1
ATOM 7428 N N . ALA D 1 259 ? -15.436 -13.227 67.120 1.00 34.14 256 ALA D N 1
ATOM 7429 C CA . ALA D 1 259 ? -15.910 -11.867 66.880 1.00 32.63 256 ALA D CA 1
ATOM 7430 C C . ALA D 1 259 ? -17.412 -11.756 67.112 1.00 33.38 256 ALA D C 1
ATOM 7431 O O . ALA D 1 259 ? -17.887 -10.774 67.698 1.00 33.40 256 ALA D O 1
ATOM 7433 N N . LEU D 1 260 ? -18.178 -12.759 66.672 1.00 30.30 257 LEU D N 1
ATOM 7434 C CA . LEU D 1 260 ? -19.622 -12.725 66.883 1.00 26.42 257 LEU D CA 1
ATOM 7435 C C . LEU D 1 260 ? -19.983 -12.845 68.358 1.00 28.63 257 LEU D C 1
ATOM 7436 O O . LEU D 1 260 ? -20.926 -12.197 68.824 1.00 30.39 257 LEU D O 1
ATOM 7441 N N . MET D 1 261 ? -19.236 -13.638 69.119 1.00 31.08 258 MET D N 1
ATOM 7442 C CA . MET D 1 261 ? -19.592 -13.783 70.523 1.00 36.17 258 MET D CA 1
ATOM 7443 C C . MET D 1 261 ? -19.170 -12.575 71.352 1.00 36.44 258 MET D C 1
ATOM 7444 O O . MET D 1 261 ? -19.796 -12.301 72.380 1.00 39.09 258 MET D O 1
ATOM 7449 N N . GLN D 1 262 ? -18.152 -11.838 70.913 1.00 36.34 259 GLN D N 1
ATOM 7450 C CA . GLN D 1 262 ? -17.671 -10.639 71.592 1.00 38.40 259 GLN D CA 1
ATOM 7451 C C . GLN D 1 262 ? -18.436 -9.379 71.211 1.00 37.09 259 GLN D C 1
ATOM 7452 O O . GLN D 1 262 ? -18.117 -8.307 71.737 1.00 36.88 259 GLN D O 1
ATOM 7458 N N . VAL D 1 263 ? -19.413 -9.479 70.312 1.00 32.82 260 VAL D N 1
ATOM 7459 C CA . VAL D 1 263 ? -20.012 -8.325 69.639 1.00 29.19 260 VAL D CA 1
ATOM 7460 C C . VAL D 1 263 ? -20.417 -7.236 70.632 1.00 28.79 260 VAL D C 1
ATOM 7461 O O . VAL D 1 263 ? -21.134 -7.506 71.606 1.00 30.21 260 VAL D O 1
ATOM 7465 N N . PRO D 1 264 ? -19.938 -6.010 70.456 1.00 28.32 261 PRO D N 1
ATOM 7466 C CA . PRO D 1 264 ? -20.418 -4.894 71.282 1.00 27.54 261 PRO D CA 1
ATOM 7467 C C . PRO D 1 264 ? -21.834 -4.518 70.889 1.00 25.93 261 PRO D C 1
ATOM 7468 O O . PRO D 1 264 ? -22.198 -4.594 69.703 1.00 28.20 261 PRO D O 1
ATOM 7472 N N . PRO D 1 265 ? -22.669 -4.115 71.843 1.00 25.81 262 PRO D N 1
ATOM 7473 C CA . PRO D 1 265 ? -24.019 -3.671 71.486 1.00 25.53 262 PRO D CA 1
ATOM 7474 C C . PRO D 1 265 ? -23.967 -2.350 70.733 1.00 27.38 262 PRO D C 1
ATOM 7475 O O . PRO D 1 265 ? -22.988 -1.604 70.797 1.00 26.22 262 PRO D O 1
ATOM 7479 N N . LEU D 1 266 ? -25.059 -2.062 70.019 1.00 26.96 263 LEU D N 1
ATOM 7480 C CA . LEU D 1 266 ? -25.153 -0.816 69.261 1.00 25.85 263 LEU D CA 1
ATOM 7481 C C . LEU D 1 266 ? -24.985 0.390 70.173 1.00 25.76 263 LEU D C 1
ATOM 7482 O O . LEU D 1 266 ? -24.387 1.404 69.787 1.00 27.67 263 LEU D O 1
ATOM 7487 N N . SER D 1 267 ? -25.515 0.289 71.390 1.00 28.36 264 SER D N 1
ATOM 7488 C CA . SER D 1 267 ? -25.429 1.352 72.378 1.00 28.27 264 SER D CA 1
ATOM 7489 C C . SER D 1 267 ? -23.992 1.713 72.741 1.00 31.06 264 SER D C 1
ATOM 7490 O O . SER D 1 267 ? -23.764 2.786 73.316 1.00 32.20 264 SER D O 1
ATOM 7493 N N . ALA D 1 268 ? -23.024 0.837 72.451 1.00 32.98 265 ALA D N 1
ATOM 7494 C CA . ALA D 1 268 ? -21.624 1.129 72.740 1.00 33.92 265 ALA D CA 1
ATOM 7495 C C . ALA D 1 268 ? -20.954 1.993 71.676 1.00 34.66 265 ALA D C 1
ATOM 7496 O O . ALA D 1 268 ? -19.830 2.452 71.897 1.00 35.99 265 ALA D O 1
ATOM 7498 N N . TRP D 1 269 ? -21.606 2.219 70.539 1.00 31.58 266 TRP D N 1
ATOM 7499 C CA . TRP D 1 269 ? -21.103 3.078 69.478 1.00 29.72 266 TRP D CA 1
ATOM 7500 C C . TRP D 1 269 ? -21.502 4.529 69.733 1.00 35.12 266 TRP D C 1
ATOM 7501 O O . TRP D 1 269 ? -22.405 4.821 70.516 1.00 38.57 266 TRP D O 1
ATOM 7512 N N . GLU D 1 270 ? -20.821 5.444 69.056 1.00 42.10 267 GLU D N 1
ATOM 7513 C CA . GLU D 1 270 ? -21.297 6.825 69.022 1.00 49.76 267 GLU D CA 1
ATOM 7514 C C . GLU D 1 270 ? -22.470 6.929 68.053 1.00 55.19 267 GLU D C 1
ATOM 7515 O O . GLU D 1 270 ? -22.325 6.634 66.862 1.00 59.02 267 GLU D O 1
#

Solvent-accessible surface area: 34498 Å² total; per-residue (Å²): 103,105,33,40,32,14,8,3,1,0,0,2,0,0,21,17,0,0,32,40,0,66,65,114,66,91,118,53,0,32,115,26,0,7,59,41,0,26,90,10,0,121,44,35,22,91,141,27,1,2,22,2,129,110,52,24,154,60,45,90,58,127,32,85,49,18,0,0,0,13,6,3,12,8,56,28,0,6,52,22,98,12,20,11,1,0,0,0,0,0,0,15,30,108,58,80,13,43,0,1,0,0,21,4,8,60,46,74,11,10,0,23,0,0,25,72,77,30,6,28,57,46,46,139,120,22,158,21,23,131,27,69,86,20,71,109,0,0,0,1,0,0,14,11,175,57,11,108,140,35,131,58,8,3,0,16,20,0,0,26,0,2,43,70,0,72,6,2,7,28,10,13,0,11,0,4,0,0,0,18,0,0,23,6,12,0,0,0,0,0,12,33,46,15,32,37,39,22,0,0,0,0,3,5,1,0,78,52,7,50,14,97,13,10,20,16,72,48,70,95,35,124,29,108,88,7,69,0,0,0,0,4,32,55,0,3,97,49,0,8,142,4,11,101,100,35,47,81,12,66,74,88,99,96,29,43,28,14,8,2,4,0,0,4,0,0,21,17,0,0,35,40,0,69,68,118,75,81,105,54,0,39,139,26,0,49,61,40,0,28,88,10,0,133,37,32,22,97,161,28,35,47,51,64,145,91,50,45,0,1,1,14,10,3,11,10,49,30,0,10,46,19,92,14,20,10,1,0,0,1,0,0,0,13,30,108,55,80,14,42,0,1,0,1,20,4,9,65,44,73,11,11,0,25,0,0,25,72,71,29,6,28,52,68,49,157,110,26,152,18,22,122,29,68,86,20,62,119,0,0,0,1,0,0,15,11,178,57,13,109,135,36,131,61,7,3,0,14,22,0,0,28,0,3,41,67,2,76,5,2,6,27,10,13,0,11,0,4,0,0,0,17,0,0,26,13,15,0,0,0,0,0,12,30,44,15,32,36,79,22,0,0,1,0,3,4,1,0,80,50,7,50,14,95,13,10,20,17,71,46,71,95,36,123,28,105,85,7,69,0,0,0,0,5,30,56,0,2,96,49,0,7,140,3,10,102,101,35,45,82,13,65,72,91,142,83,67,18,45,28,13,8,2,2,0,0,2,0,0,19,16,0,0,32,36,0,62,57,113,51,109,84,116,56,0,37,109,28,0,4,60,41,0,49,86,9,0,113,40,33,22,72,147,21,38,54,45,26,142,197,55,84,46,40,0,1,0,11,9,3,12,9,50,28,0,10,50,22,101,14,20,10,2,0,0,0,0,0,0,13,31,107,57,82,13,43,0,1,0,1,22,4,9,71,44,73,10,10,0,24,0,0,25,74,68,30,6,28,44,48,44,133,120,30,155,18,25,126,30,55,87,25,73,116,0,0,0,0,0,0,16,8,180,59,13,110,136,39,86,58,9,2,0,14,16,0,0,25,0,2,41,63,0,75,6,2,6,28,10,14,0,11,0,5,0,0,0,16,0,0,23,14,18,0,0,0,0,0,11,30,46,16,22,37,64,22,0,0,0,0,2,4,1,0,78,51,7,49,15,97,13,8,20,8,74,45,69,102,32,121,28,107,87,5,67,0,0,0,0,4,30,61,0,5,86,65,0,7,164,3,1,99,115,37,43,72,4,57,71,78,132,84,66,15,48,25,10,8,3,2,0,0,2,0,0,19,16,0,0,33,36,0,66,59,110,52,110,74,115,56,0,43,152,26,0,76,60,41,0,31,85,9,0,132,56,32,22,90,150,31,44,48,49,133,139,84,48,30,0,0,22,13,11,5,12,7,59,26,0,12,51,22,101,13,20,9,2,0,0,0,0,0,0,13,31,104,56,82,14,43,0,1,0,1,21,5,8,67,46,73,13,10,0,23,0,0,23,72,71,30,6,28,50,51,47,140,122,25,151,19,24,124,26,53,84,26,72,116,0,0,0,1,0,0,16,9,179,45,12,118,146,36,132,54,9,3,0,15,14,0,0,30,0,2,40,68,0,74,7,2,5,27,10,14,1,11,0,4,0,0,0,19,0,0,27,13,13,0,0,0,0,0,12,31,43,16,32,36,103,22,0,0,1,0,2,5,1,0,77,50,7,49,15,92,14,10,20,11,69,43,61,96,41,119,30,107,84,6,73,0,0,0,0,4,28,60,0,1,90,52,0,7,120,6,4,111,124,38,45,82,13,65,71,42,143

Sequence (985 aa):
TNLQTFLDIATEAALAAGAVLQGYLVTAADKASEAVVLEIIRRHFPQHSILAEESGKLGNQDNEYLWAIDPLDGTTNYAHQYPAFCVSIGLLINGVPQVGVIYDPFHDELFRGAAGLGATRNRRPIKVSDTSELSKSLLVTGFAYDRRETPDNNYAEFCHLTHLTQGVRRSGSAALDLAHVACGRVDGYWERGISPWDVVAGVILLEEAGGKVTAYDSTPLKIATGRILATNGSIHDNLSRALMQVPPLSAWTNLQTFLDIATEAALAAGAVLQGYLVTAADKASEAVVLEIIRRHFPQHSILANEYLWAIDPLDGTTNYAHQYPAFCVSIGLLINGVPQVGVIYDPFHDELFRGAAGLGATRNRRPIKVSDTSELSKSLLVTGFAYDRRETPDNNYAEFCHLTHLTQGVRRSGSAALDLAHVACGRVDGYWERGISPWDVVAGVILLEEAGGKVTAYDSTPLKIATGRILATNGSIHDNLSRALMQVPPLSAWMTNLQTFLDIATEAALAAGAVLQGYLGVTAADKASEAVVLEIIRRHFPQHSILAEDNEYLWAIDPLDGTTNYAHQYPAFCVSIGLLINGVPQVGVIYDPFHDELFRGAAGLGATRNRRPIKVSDTSELSKSLLVTGFAYDRRETPDNNYAEFCHLTHLTQGVRRSGSAALDLAHVACGRVDGYWERGISPWDVVAGVILLEEAGGKVTAYDSTPLKIATGRILATNGSIHDNLSRALMQVPPLSAWMTNLQTFLDIATEAALAAGAVLQGYLGVTAADKASEAVVLEIIRRHFPQHSILANEYLWAIDPLDGTTNYAHQYPAFCVSIGLLINGVPQVGVIYDPFHDELFRGAAGLGATRNRRPIKVSDTSELSKSLLVTGFAYDRRETPDNNYAEFCHLTHLTQGVRRSGSAALDLAHVACGRVDGYWERGISPWDVVAGVILLEEAGGKVTAYDSTPLKIATGRILATNGSIHDNLSRALMQVPPLSAWE

InterPro domains:
  IPR000760 Inositol monophosphatase-like [PF00459] (4-260)
  IPR000760 Inositol monophosphatase-like [PR00377] (41-61)
  IPR000760 Inositol monophosphatase-like [PR00377] (63-79)
  IPR000760 Inositol monophosphatase-like [PR00377] (84-100)
  IPR000760 Inositol monophosphatase-like [PR00377] (133-156)
  IPR000760 Inositol monophosphatase-like [PR00377] (180-201)
  IPR000760 Inositol monophosphatase-like [PR00377] (211-235)
  IPR020583 Inositol monophosphatase, metal-binding site [PS00629] (84-97)
  IPR022337 Inositol monophosphatase SuhB-like [PR01959] (107-126)
  IPR022337 Inositol monophosphatase SuhB-like [PR01959] (201-213)
  IPR033942 Inositol monophosphatase [cd01639] (21-249)

Secondary structure (DSSP, 8-state):
-HHHHHHHHHHHHHHHHHHHHHHH--HHHHHHHHHHHHHHHHHH-TTSEEEETTTEEES-TTSSEEEEEEEEE-HHHHHHT-S--EEEEEEEETTEEEEEEEEETTTTEEEEEETTTEEEETTEE--------GGG--EEE---TTTTT-S-SSHHHHHHHHHHSS-EEB-S-HHHHHHHHHTTSSSEEEESS--HHHHHHHHHHHHHTT-EEE-TTSSBP-GGGT-EEEE-SSSHHHHHHHHHTPPPGGG-/-HHHHHHHHHHHHHHHHHHHHHHH--HHHHHHHHHHHHHHHHHH-TT-EEE---EEEEEEEEE-HHHHHHT-S--EEEEEEEETTEEEEEEEEETTTTEEEEEETTTEEEETTEE--------STT--EEE---TTTTT-S-SSHHHHHHHHHHSS-EEB-S-HHHHHHHHHTTSSSEEEESS--HHHHHHHHHHHHHTT-EEE-TTSSBP-GGGT-EEEE-SSSHHHHHHHHTTPPPGGG-/-HHHHHHHHHHHHHHHHHHHHHHHHH--HHHHHHHHHHHHHHHHHH-TTSEEE----SEEEEEEEEE-HHHHHHT-S--EEEEEEEETTEEEEEEEEETTTTEEEEEETTTEEEETTEE--------GGG-EEEE---TTTTTSS--SHHHHHHHHHHSSEEEB-S-HHHHHHHHHTTSSSEEEESS--HHHHHHHHHHHHHTT-EEE-TTSSBP-GGGT-EEEE-SSSHHHHHHHHHTPPPGGG-/-HHHHHHHHHHHHHHHHHHHHHHHHT--HHHHHHHHHHHHHHHHHH-TT-EE----EEEEEEEEE-HHHHHHT-S--EEEEEEEETTEEEEEEEEETTTTEEEEEETTTEEEETTEE--------GGG--EEE---TTTTTSS--SHHHHHHHHHHSS-EEB-S-HHHHHHHHHTTSSSEEEESS--HHHHHHHHHHHHHTT-EEE-TTSSBP-GGGT-EEEE-SSSHHHHHHHHHTPP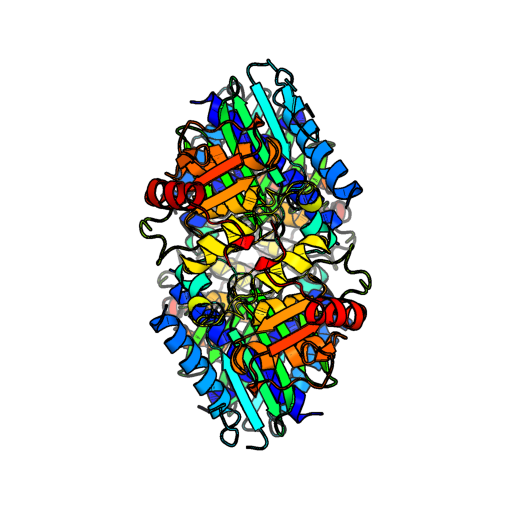PGGG--

Organism: Nostoc sp. (strain PCC 7120 / SAG 25.82 / UTEX 2576) (NCBI:txid103690)

Nearest PDB structures (foldseek):
  5zhh-assembly1_A  TM=1.004E+00  e=7.504E-60  Nostoc sp. PCC 7120 = FACHB-418
  5zhh-assembly1_B  TM=9.994E-01  e=3.222E-55  Nostoc sp. PCC 7120 = FACHB-418
  5zhh-assembly1_C  TM=9.947E-01  e=1.388E-54  Nostoc sp. PCC 7120 = FACHB-418
  5zhh-assembly1_D  TM=9.897E-01  e=9.326E-54  Nostoc sp. PCC 7120 = FACHB-418
  6ib8-assembly1_A  TM=9.176E-01  e=3.940E-29  Escherichia coli

Radius of gyration: 30.18 Å; Cα contacts (8 Å, |Δi|>4): 2561; chains: 4; bounding box: 46×79×89 Å

CATH classification: 3.30.540.10 (+1 more: 3.40.190.80)

Foldseek 3Di:
DVLVVVQVLQQVLFVVLLVLLVVPLAVVNQVVSVVSNVVSCCVVPVPAWEDEDPVHTGPDPQDQKYKQWRSKFQRVCSVVVNQDIWTWIFIHGSHATFWIWTARSVVGWIWTFGVPPAIDIVPHHAAADPDQALQAFEEEEEFAPCLVVDLPGCPLVQVLSCVRYVHYHYRRALLVRLVCRLRHVGFKYKYAPAACSRPSRSQRNNVRNQKDKAFLQRHHDDVVRRIIIIGSHNCRNVSSVSSVVGDRPVVD/DVQVVVQVLQQVLFVVLLVLLVVVLAVVSQVVSVVSNVVSCCVVPVQADEDVHQKYKQWRSKFQRVCSVVVNQDIWIWIFIQGVHATFWIWTARSVVGWIWTFGVPPAIDIPPHHAAADPDQALAVFEEEEEFAPCLVVDLPGCPLVQVLSCVRYPHYHYRRALQVRLVCRLRHVGFKYKYAHAACSRPSRSQRNNVRNQKDKAFLQRHHHDVVRRIIIIGSHNCRNVSSVSSVVGDRPVVD/DVVQVVVQVLQQVLFVVLLVLLVVVLCAVVSQVVSVVSNVVSCCVVPVPADEDECQDQKYKQWRSKFQRVCSVVVNQDIWIWIFIQGRHATFWIWIARSVVGWIWTFGVPPAIDIVPHHAAADQDQALAAFEAEEEFAPCLVPDLPGCVLVQVLSCVRYVHYHYRRALLVRLVCRLRHVGFKYKYAHAACSRPSRSQRNNVRNQKDKAFLQRHHHDVVRRIIIIGSHSHNNVSSVSVVVGDRPVVD/DVVQVVVQVLQQVLFVVLLVLLVVVLCAVVSQVVSVVSNCVSCCVVCVPADDPCHLKYKQWRSKFLRVCSVVVNQDIWIWIFIHRNHATFWIWIARSVVGWIWTFGVPPAIDIVPHHAAADQDAALAAFEAEEEFAPCLVVDLPGCVLVQVLSCVRHVHYHYRRALLVRLVCRLRHVGFKYKYAHAACSRPSRSQRNNVRNQKDKAFLQRHHHDCVRRIIIIGSHNHNNVRSVSNVVRDRPVVDD

B-factor: mean 36.25, std 10.58, range [20.27, 87.24]